Protein AF-A0A4S2N0S5-F1 (afdb_monomer_lite)

pLDDT: mean 70.7, std 27.58, range [21.69, 98.38]

Radius of gyration: 45.33 Å; chains: 1; bounding box: 156×147×122 Å

Secondary structure (DSSP, 8-state):
---------------------------------------------------------------------------------PPPP--------------------------------------------------------------------HHHHHHHHHHHHHHTSPPP-EEEEEES-HHHHTSHHHHHHHHHHHTTSSEEEEE--HHHHHTS-TTTSPP-SEEEE---TT--HHHHHHHHHHH--EESB-HHHHGGGGBHHHHHHHHHHTT-----EEEE--SSS----HHHHHHHHHHH----PPTT-S---S-EEE-TTS-EEEETTEEEESSEEEEESBSS----EEE-STT--EEEEEEEETTEEEEEETT--S---SS-EEEEEPPP-TTSEEEEEEEESTT-EEEEEEE-TTSSSB--B-TTSPBP-EE-PPPHHHHHHHHHHHHHHTBSEEEEEEEEETTEEEEEEEEES---SS-HHHHHHHHHHHHHHHHHHHHHHHHHHHHHHHTTSS------------------------------S----------S--------------------------------------PPP-------EEEEEEEEEE---B---EE--EEE-SHHHHGGGTT-SS-EEEETTHHHHHHHHHHHHHHTT-S-HHHHHHHHHHHHHHTTSTT-EEEEEEEEPPHHHHHHHHHHHHHHHS-S------------SSSSS--S-----PPEEEEEEEEEE---B-HHHHHHHHHHHHHHHHHHHHH-GGGGTEEEEEE-S-HHHHHHHHHHHHHHHTSPPPTTSEEE-GGGSTT-GGGHHHHHHHHHHHHHHTSTTPPPPTTS---TTS--HHHHHHHHHHHHHHHHHHHHHHHHHHHHTT------GGGTT----HHHHH-S--STT--HHHHHHHHHHHHHHHHS-SS--THHHHHHHHHHHHHHHHSHHHHHHHTS--GGGS-TTT---S--------------------------------------SGGGTTT-SS---------GGGHHHHHHHHHHHHHHHHHGGGTT-SSHHHHHHHHHHHHHHHHHHHHHHHHHHHT-SS-EEEEEEE-HHHHHHHHHHHHTTT--BSS-GGGS----TT-EEEEEEEEE-----TTS-TTS----EEEEEEEEE--S--S-TTTS---TT-PPPPPPPEEEEEEEEHHHHHHHHHHGGGS----S----EEHHHHHHHHHHHHHHTSS-------

Sequence (1266 aa):
MTSPSPAPSTSAEDLSHSVKPSPTDPNRRDSSSTVGSSQCPLQSSNGQAPETTVTNDSGASGRSGRKRSSSQVGPATLATSPVNVVSNPTTARTFTHEGMGLQVQTSTQNGAGRVTDENEAAGTGQSKTAAPSASSTTPDMTAKRSSVSSSTTIAASLSEAQEKERERKAKVIGRIGVCALDAKARSKPCRTILNRLIENGEFETVIFGDKVILDESVENWPTCDFLISFFSTGFPLDKAISYVRLRKPYCVNDLPMQKVLWDRRLVLRVLDSIHVPTPRRLIVSRDGGPYMPAELAAHMENRIGIKVPRQGEWPMPQKVELSEDGETLYVDGKTLKKPFVEKPTNGEDHNIHIYFANGKGGRRLFRKVGNKSSEFDPNMNQPRMKGSYVYEQFMDVDNAEDVKAYTVGPTYCHAETRKSPVVDGVVRRNQHGKEIRFVTKLSKDESGMASRICEAFGQAVCGFDLLRAHGKSYVIDVNGWSFVKDNDQYYDSCAEILRTTFIQFIQERQARASLREQGSITSSAPKEKETSPTRKTSTKRNTSGHRTTLHNLLSRSPSTTRLSSHFTASGTNSAPPIVSNSTTAPAPTAVTAALDVEEPEAKVPAAPQHTWKLKGMVTVFRHADRTPKQKFKFTFHSQPFIDLLKGHREEVLLIEEGLQDVVEATRKAIDLQSEDMDKLRQLKNALERKMHYPGTKVQIKPMFRKREDEIKEAKKKKKKTEGVDGNTDGNMDDSVELETHTRVMGSEIREIDKLQLIVKWGGEPTHSARYQAQDLGESYRKDMLLMNRDVLEDVLVYTSSERRVSTSAQIWTASFLDRKIPDDFIKIRKDLLDDSNAAKDEMDKVKKKLKFLLRPGNKAPPQFAWPKDMPEPSVVMSNVIELMKFHREVLRKNYERFSAVAVVPQDDPEYAGKDHTYLGKIQSRWCCGEDPALFRERWEKLFVEFCDSEKVDPSKISELYDTMKYDALHNRVFLENIFTPPVNMLPKETAGDPDNDDAIVDGDDTEERVERPKRERLSLRRSVIGDRQSFGEDASRSYHLSTGKTRAKADARLVKLRELYRLAKVLFDFVSPQEYGITNEEKLEIGLLTSLPLIKQIVKDLETVQAAESGKSFIYFTKESHIYTLLNCIIEGGIPVKIDRSAIPELDYLTQISFELYESESKTEPGEKEGDPNTSAYSIRIAISPGCHSTDPLDMQLDSKHCIGCNQKKSLTKHLEWTYVVETLREKFHRVKLPHRFIPINLGEAKYRTHVADTVLATTTGPSQA

Structure (mmCIF, N/CA/C/O backbone):
data_AF-A0A4S2N0S5-F1
#
_entry.id   AF-A0A4S2N0S5-F1
#
loop_
_atom_site.group_PDB
_atom_site.id
_atom_site.type_symbol
_atom_site.label_atom_id
_atom_site.label_alt_id
_atom_site.label_comp_id
_atom_site.label_asym_id
_atom_site.label_entity_id
_atom_site.label_seq_id
_atom_site.pdbx_PDB_ins_code
_atom_site.Cartn_x
_atom_site.Cartn_y
_atom_site.Cartn_z
_atom_site.occupancy
_atom_site.B_iso_or_equiv
_atom_site.auth_seq_id
_atom_site.auth_comp_id
_atom_site.auth_asym_id
_atom_site.auth_atom_id
_atom_site.pdbx_PDB_model_num
ATOM 1 N N . MET A 1 1 ? 0.815 55.912 58.853 1.00 38.97 1 MET A N 1
ATOM 2 C CA . MET A 1 1 ? 2.188 55.521 59.256 1.00 38.97 1 MET A CA 1
ATOM 3 C C . MET A 1 1 ? 2.090 54.272 60.122 1.00 38.97 1 MET A C 1
ATOM 5 O O . MET A 1 1 ? 1.003 54.042 60.635 1.00 38.97 1 MET A O 1
ATOM 9 N N . THR A 1 2 ? 3.200 53.537 60.287 1.00 33.12 2 THR A N 1
ATOM 10 C CA . THR A 1 2 ? 3.373 52.366 61.186 1.00 33.12 2 THR A CA 1
ATOM 11 C C . THR A 1 2 ? 2.466 51.139 60.950 1.00 33.12 2 THR A C 1
ATOM 13 O O . THR A 1 2 ? 1.427 51.219 60.305 1.00 33.12 2 THR A O 1
ATOM 16 N N . SER A 1 3 ? 2.931 49.982 61.435 1.00 37.94 3 SER A N 1
ATOM 17 C CA . SER A 1 3 ? 2.263 48.660 61.502 1.00 37.94 3 SER A CA 1
ATOM 18 C C . SER A 1 3 ? 1.025 48.679 62.442 1.00 37.94 3 SER A C 1
ATOM 20 O O . SER A 1 3 ? 0.903 49.675 63.160 1.00 37.94 3 SER A O 1
ATOM 22 N N . PRO A 1 4 ? 0.158 47.629 62.556 1.00 58.19 4 PRO A N 1
ATOM 23 C CA . PRO A 1 4 ? 0.329 46.211 62.170 1.00 58.19 4 PRO A CA 1
ATOM 24 C C . PRO A 1 4 ? -0.944 45.523 61.566 1.00 58.19 4 PRO A C 1
ATOM 26 O O . PRO A 1 4 ? -1.804 46.179 60.992 1.00 58.19 4 PRO A O 1
ATOM 29 N N . SER A 1 5 ? -1.036 44.187 61.673 1.00 35.50 5 SER A N 1
ATOM 30 C CA . SER A 1 5 ? -2.188 43.284 61.393 1.00 35.50 5 SER A CA 1
ATOM 31 C C . SER A 1 5 ? -3.277 43.316 62.510 1.00 35.50 5 SER A C 1
ATOM 33 O O . SER A 1 5 ? -3.036 44.007 63.501 1.00 35.50 5 SER A O 1
ATOM 35 N N . PRO A 1 6 ? -4.367 42.487 62.517 1.00 60.34 6 PRO A N 1
ATOM 36 C CA . PRO A 1 6 ? -5.085 41.733 61.453 1.00 60.34 6 PRO A CA 1
ATOM 37 C C . PRO A 1 6 ? -6.662 41.757 61.534 1.00 60.34 6 PRO A C 1
ATOM 39 O O . PRO A 1 6 ? -7.218 42.099 62.569 1.00 60.34 6 PRO A O 1
ATOM 42 N N . ALA A 1 7 ? -7.354 41.200 60.511 1.00 29.88 7 ALA A N 1
ATOM 43 C CA . ALA A 1 7 ? -8.731 40.603 60.543 1.00 29.88 7 ALA A CA 1
ATOM 44 C C . ALA A 1 7 ? -9.964 41.533 60.839 1.00 29.88 7 ALA A C 1
ATOM 46 O O . ALA A 1 7 ? -9.743 42.699 61.152 1.00 29.88 7 ALA A O 1
ATOM 47 N N . PRO A 1 8 ? -11.260 41.089 60.796 1.00 51.78 8 PRO A N 1
ATOM 48 C CA . PRO A 1 8 ? -11.923 39.959 60.092 1.00 51.78 8 PRO A CA 1
ATOM 49 C C . PRO A 1 8 ? -13.283 40.279 59.353 1.00 51.78 8 PRO A C 1
ATOM 51 O O . PRO A 1 8 ? -14.002 41.197 59.718 1.00 51.78 8 PRO A O 1
ATOM 54 N N . SER A 1 9 ? -13.687 39.403 58.409 1.00 28.08 9 SER A N 1
ATOM 55 C CA . SER A 1 9 ? -15.056 38.842 58.139 1.00 28.08 9 SER A CA 1
ATOM 56 C C . SER A 1 9 ? -16.370 39.657 57.883 1.00 28.08 9 SER A C 1
ATOM 58 O O . SER A 1 9 ? -16.684 40.606 58.587 1.00 28.08 9 SER A O 1
ATOM 60 N N . THR A 1 10 ? -17.250 39.042 57.054 1.00 29.83 10 THR A N 1
ATOM 61 C CA . THR A 1 10 ? -18.754 39.082 56.961 1.00 29.83 10 THR A CA 1
ATOM 62 C C . THR A 1 10 ? -19.514 40.033 55.991 1.00 29.83 10 THR A C 1
ATOM 64 O O . THR A 1 10 ? -19.335 41.239 56.044 1.00 29.83 10 THR A O 1
ATOM 67 N N . SER A 1 11 ? -20.433 39.424 55.195 1.00 29.70 11 SER A N 1
ATOM 68 C CA . SER A 1 11 ? -21.784 39.862 54.696 1.00 29.70 11 SER A CA 1
ATOM 69 C C . SER A 1 11 ? -22.024 41.225 53.995 1.00 29.70 11 SER A C 1
ATOM 71 O O . SER A 1 11 ? -21.390 42.207 54.345 1.00 29.70 11 SER A O 1
ATOM 73 N N . ALA A 1 12 ? -23.020 41.419 53.105 1.00 31.06 12 ALA A N 1
ATOM 74 C CA . ALA A 1 12 ? -23.880 40.551 52.256 1.00 31.06 12 ALA A CA 1
ATOM 75 C C . ALA A 1 12 ? -24.765 41.439 51.318 1.00 31.06 12 ALA A C 1
ATOM 77 O O . ALA A 1 12 ? -24.949 42.605 51.648 1.00 31.06 12 ALA A O 1
ATOM 78 N N . GLU A 1 13 ? -25.352 40.863 50.246 1.00 33.47 13 GLU A N 1
ATOM 79 C CA . GLU A 1 13 ? -26.547 41.347 49.479 1.00 33.47 13 GLU A CA 1
ATOM 80 C C . GLU A 1 13 ? -26.518 42.777 48.844 1.00 33.47 13 GLU A C 1
ATOM 82 O O . GLU A 1 13 ? -25.587 43.546 49.055 1.00 33.47 13 GLU A O 1
ATOM 87 N N . ASP A 1 14 ? -27.505 43.237 48.050 1.00 34.66 14 ASP A N 1
ATOM 88 C CA . ASP A 1 14 ? -28.054 42.707 46.773 1.00 34.66 14 ASP A CA 1
ATOM 89 C C . ASP A 1 14 ? -28.758 43.862 45.974 1.00 34.66 14 ASP A C 1
ATOM 91 O O . ASP A 1 14 ? -28.971 44.947 46.510 1.00 34.66 14 ASP A O 1
ATOM 95 N N . LEU A 1 15 ? -29.154 43.613 44.713 1.00 34.56 15 LEU A N 1
ATOM 96 C CA . LEU A 1 15 ? -30.196 44.284 43.892 1.00 34.56 15 LEU A CA 1
ATOM 97 C C . LEU A 1 15 ? -30.121 45.779 43.453 1.00 34.56 15 LEU A C 1
ATOM 99 O O . LEU A 1 15 ? -30.292 46.711 44.233 1.00 34.56 15 LEU A O 1
ATOM 103 N N . SER A 1 16 ? -30.259 45.957 42.121 1.00 33.25 16 SER A N 1
ATOM 104 C CA . SER A 1 16 ? -30.932 47.082 41.402 1.00 33.25 16 SER A CA 1
ATOM 105 C C . SER A 1 16 ? -30.218 48.465 41.354 1.00 33.25 16 SER A C 1
ATOM 107 O O . SER A 1 16 ? -29.345 48.745 42.159 1.00 33.25 16 SER A O 1
ATOM 109 N N . HIS A 1 17 ? -30.462 49.396 40.410 1.00 32.50 17 HIS A N 1
ATOM 110 C CA . HIS A 1 17 ? -31.611 49.617 39.505 1.00 32.50 17 HIS A CA 1
ATOM 111 C C . HIS A 1 17 ? -31.203 50.145 38.086 1.00 32.50 17 HIS A C 1
ATOM 113 O O . HIS A 1 17 ? -30.182 49.725 37.551 1.00 32.50 17 HIS A O 1
ATOM 119 N N . SER A 1 18 ? -32.024 50.967 37.400 1.00 34.19 18 SER A N 1
ATOM 120 C CA . SER A 1 18 ? -32.085 51.041 35.914 1.00 34.19 18 SER A CA 1
ATOM 121 C C . SER A 1 18 ? -32.563 52.385 35.298 1.00 34.19 18 SER A C 1
ATOM 123 O O . SER A 1 18 ? -33.258 53.119 35.989 1.00 34.19 18 SER A O 1
ATOM 125 N N . VAL A 1 19 ? -32.360 52.577 33.966 1.00 33.16 19 VAL A N 1
ATOM 126 C CA . VAL A 1 19 ? -33.094 53.438 32.963 1.00 33.16 19 VAL A CA 1
ATOM 127 C C . VAL A 1 19 ? -32.240 54.472 32.155 1.00 33.16 19 VAL A C 1
ATOM 129 O O . VAL A 1 19 ? -31.123 54.811 32.521 1.00 33.16 19 VAL A O 1
ATOM 132 N N . LYS A 1 20 ? -32.759 54.841 30.961 1.00 36.69 20 LYS A N 1
ATOM 133 C CA . LYS A 1 20 ? -32.258 55.670 29.817 1.00 36.69 20 LYS A CA 1
ATOM 134 C C . LYS A 1 20 ? -32.478 57.213 30.058 1.00 36.69 20 LYS A C 1
ATOM 136 O O . LYS A 1 20 ? -32.800 57.504 31.207 1.00 36.69 20 LYS A O 1
ATOM 141 N N . PRO A 1 21 ? -32.453 58.200 29.090 1.00 51.53 21 PRO A N 1
ATOM 142 C CA . PRO A 1 21 ? -32.252 58.161 27.608 1.00 51.53 21 PRO A CA 1
ATOM 143 C C . PRO A 1 21 ? -31.586 59.368 26.837 1.00 51.53 21 PRO A C 1
ATOM 145 O O . PRO A 1 21 ? -31.818 60.524 27.162 1.00 51.53 21 PRO A O 1
ATOM 148 N N . SER A 1 22 ? -31.041 59.097 25.624 1.00 29.66 22 SER A N 1
ATOM 149 C CA . SER A 1 22 ? -31.138 59.934 24.370 1.00 29.66 22 SER A CA 1
ATOM 150 C C . SER A 1 22 ? -30.504 61.364 24.309 1.00 29.66 22 SER A C 1
ATOM 152 O O . SER A 1 22 ? -30.053 61.839 25.343 1.00 29.66 22 SER A O 1
ATOM 154 N N . PRO A 1 23 ? -30.541 62.133 23.179 1.00 54.41 23 PRO A N 1
ATOM 155 C CA . PRO A 1 23 ? -30.334 61.841 21.733 1.00 54.41 23 PRO A CA 1
ATOM 156 C C . PRO A 1 23 ? -29.380 62.863 20.998 1.00 54.41 23 PRO A C 1
ATOM 158 O O . PRO A 1 23 ? -28.691 63.653 21.631 1.00 54.41 23 PRO A O 1
ATOM 161 N N . THR A 1 24 ? -29.452 62.904 19.649 1.00 31.72 24 THR A N 1
ATOM 162 C CA . THR A 1 24 ? -29.186 64.022 18.683 1.00 31.72 24 THR A CA 1
ATOM 163 C C . THR A 1 24 ? -27.812 64.266 18.003 1.00 31.72 24 THR A C 1
ATOM 165 O O . THR A 1 24 ? -26.751 64.228 18.610 1.00 31.72 24 THR A O 1
ATOM 168 N N . ASP A 1 25 ? -27.932 64.552 16.694 1.00 34.38 25 ASP A N 1
ATOM 169 C CA . ASP A 1 25 ? -27.017 65.117 15.660 1.00 34.38 25 ASP A CA 1
ATOM 170 C C . ASP A 1 25 ? -27.338 66.656 15.535 1.00 34.38 25 ASP A C 1
ATOM 172 O O . ASP A 1 25 ? -28.213 67.079 16.302 1.00 34.38 25 ASP A O 1
ATOM 176 N N . PRO A 1 26 ? -26.831 67.536 14.615 1.00 50.31 26 PRO A N 1
ATOM 177 C CA . PRO A 1 26 ? -25.824 67.411 13.535 1.00 50.31 26 PRO A CA 1
ATOM 178 C C . PRO A 1 26 ? -24.869 68.641 13.322 1.00 50.31 26 PRO A C 1
ATOM 180 O O . PRO A 1 26 ? -25.062 69.681 13.939 1.00 50.31 26 PRO A O 1
ATOM 183 N N . ASN A 1 27 ? -23.988 68.594 12.293 1.00 29.56 27 ASN A N 1
ATOM 184 C CA . ASN A 1 27 ? -23.422 69.743 11.508 1.00 29.56 27 ASN A CA 1
ATOM 185 C C . ASN A 1 27 ? -22.597 70.849 12.261 1.00 29.56 27 ASN A C 1
ATOM 187 O O . ASN A 1 27 ? -22.776 71.082 13.442 1.00 29.56 27 ASN A O 1
ATOM 191 N N . ARG A 1 28 ? -21.676 71.647 11.677 1.00 29.84 28 ARG A N 1
ATOM 192 C CA . ARG A 1 28 ? -21.289 71.982 10.281 1.00 29.84 28 ARG A CA 1
ATOM 193 C C . ARG A 1 28 ? -19.909 72.710 10.273 1.00 29.84 28 ARG A C 1
ATOM 195 O O . ARG A 1 28 ? -19.742 73.570 11.127 1.00 29.84 28 ARG A O 1
ATOM 202 N N . ARG A 1 29 ? -19.089 72.543 9.212 1.00 31.59 29 ARG A N 1
ATOM 203 C CA . ARG A 1 29 ? -18.039 73.486 8.690 1.00 31.59 29 ARG A CA 1
ATOM 204 C C . ARG A 1 29 ? -16.846 73.856 9.596 1.00 31.59 29 ARG A C 1
ATOM 206 O O . ARG A 1 29 ? -16.992 73.954 10.802 1.00 31.59 29 ARG A O 1
ATOM 213 N N . ASP A 1 30 ? -15.645 74.167 9.101 1.00 31.28 30 ASP A N 1
ATOM 214 C CA . ASP A 1 30 ? -14.910 73.968 7.819 1.00 31.28 30 ASP A CA 1
ATOM 215 C C . ASP A 1 30 ? -13.401 73.849 8.238 1.00 31.28 30 ASP A C 1
ATOM 217 O O . ASP A 1 30 ? -13.131 73.785 9.434 1.00 31.28 30 ASP A O 1
ATOM 221 N N . SER A 1 31 ? -12.317 73.778 7.449 1.00 29.64 31 SER A N 1
ATOM 222 C CA . SER A 1 31 ? -11.942 74.112 6.056 1.00 29.64 31 SER A CA 1
ATOM 223 C C . SER A 1 31 ? -10.623 73.338 5.720 1.00 29.64 31 SER A C 1
ATOM 225 O O . SER A 1 31 ? -10.245 72.488 6.519 1.00 29.64 31 SER A O 1
ATOM 227 N N . SER A 1 32 ? -9.811 73.512 4.660 1.00 29.64 32 SER A N 1
ATOM 228 C CA . SER A 1 32 ? -9.758 74.327 3.421 1.00 29.64 32 SER A CA 1
ATOM 229 C C . SER A 1 32 ? -8.722 73.691 2.449 1.00 29.64 32 SER A C 1
ATOM 231 O O . SER A 1 32 ? -7.973 72.808 2.862 1.00 29.64 32 SER A O 1
ATOM 233 N N . SER A 1 33 ? -8.587 74.228 1.218 1.00 30.95 33 SER A N 1
ATOM 234 C CA . SER A 1 33 ? -7.442 74.020 0.286 1.00 30.95 33 SER A CA 1
ATOM 235 C C . SER A 1 33 ? -7.354 72.610 -0.380 1.00 30.95 33 SER A C 1
ATOM 237 O O . SER A 1 33 ? -7.644 71.615 0.267 1.00 30.95 33 SER A O 1
ATOM 239 N N . THR A 1 34 ? -7.005 72.391 -1.665 1.00 32.25 34 THR A N 1
ATOM 240 C CA . THR A 1 34 ? -6.730 73.277 -2.826 1.00 32.25 34 THR A CA 1
ATOM 241 C C . THR A 1 34 ? -7.132 72.591 -4.164 1.00 32.25 34 THR A C 1
ATOM 243 O O . THR A 1 34 ? -7.006 71.379 -4.287 1.00 32.25 34 THR A O 1
ATOM 246 N N . VAL A 1 35 ? -7.607 73.392 -5.136 1.00 31.23 35 VAL A N 1
ATOM 247 C CA . VAL A 1 35 ? -7.776 73.240 -6.621 1.00 31.23 35 VAL A CA 1
ATOM 248 C C . VAL A 1 35 ? -7.132 72.014 -7.335 1.00 31.23 35 VAL A C 1
ATOM 250 O O . VAL A 1 35 ? -6.003 71.669 -7.016 1.00 31.23 35 VAL A O 1
ATOM 253 N N . GLY A 1 36 ? -7.694 71.391 -8.398 1.00 27.55 36 GLY A N 1
ATOM 254 C CA . GLY A 1 36 ? -8.991 71.552 -9.110 1.00 27.55 36 GLY A CA 1
ATOM 255 C C . GLY A 1 36 ? -8.935 71.323 -10.656 1.00 27.55 36 GLY A C 1
ATOM 256 O O . GLY A 1 36 ? -7.853 71.386 -11.227 1.00 27.55 36 GLY A O 1
ATOM 257 N N . SER A 1 37 ? -10.101 71.178 -11.335 1.00 28.94 37 SER A N 1
ATOM 258 C CA . SER A 1 37 ? -10.368 71.322 -12.816 1.00 28.94 37 SER A CA 1
ATOM 259 C C . SER A 1 37 ? -9.676 70.365 -13.841 1.00 28.94 37 SER A C 1
ATOM 261 O O . SER A 1 37 ? -8.598 69.867 -13.562 1.00 28.94 37 SER A O 1
ATOM 263 N N . SER A 1 38 ? -10.171 70.061 -15.068 1.00 28.30 38 SER A N 1
ATOM 264 C CA . SER A 1 38 ? -11.470 70.280 -15.775 1.00 28.30 38 SER A CA 1
ATOM 265 C C . SER A 1 38 ? -11.631 69.384 -17.053 1.00 28.30 38 SER A C 1
ATOM 267 O O . SER A 1 38 ? -10.870 68.444 -17.251 1.00 28.30 38 SER A O 1
ATOM 269 N N . GLN A 1 39 ? -12.658 69.638 -17.888 1.00 29.61 39 GLN A N 1
ATOM 270 C CA . GLN A 1 39 ? -13.230 68.797 -18.971 1.00 29.61 39 GLN A CA 1
ATOM 271 C C . GLN A 1 39 ? -12.704 68.981 -20.433 1.00 29.61 39 GLN A C 1
ATOM 273 O O . GLN A 1 39 ? -12.397 70.093 -20.846 1.00 29.61 39 GLN A O 1
ATOM 278 N N . CYS A 1 40 ? -12.859 67.918 -21.251 1.00 25.56 40 CYS A N 1
ATOM 279 C CA . CYS A 1 40 ? -13.234 67.897 -22.697 1.00 25.56 40 CYS A CA 1
ATOM 280 C C . CYS A 1 40 ? -12.229 68.448 -23.785 1.00 25.56 40 CYS A C 1
ATOM 282 O O . CYS A 1 40 ? -11.032 68.331 -23.546 1.00 25.56 40 CYS A O 1
ATOM 284 N N . PRO A 1 41 ? -12.614 68.742 -25.065 1.00 53.69 41 PRO A N 1
ATOM 285 C CA . PRO A 1 41 ? -12.538 67.726 -26.146 1.00 53.69 41 PRO A CA 1
ATOM 286 C C . PRO A 1 41 ? -11.988 68.161 -27.550 1.00 53.69 41 PRO A C 1
ATOM 288 O O . PRO A 1 41 ? -11.987 69.334 -27.888 1.00 53.69 41 PRO A O 1
ATOM 291 N N . LEU A 1 42 ? -11.716 67.160 -28.414 1.00 27.41 42 LEU A N 1
ATOM 292 C CA . LEU A 1 42 ? -11.793 67.133 -29.908 1.00 27.41 42 LEU A CA 1
ATOM 293 C C . LEU A 1 42 ? -10.952 68.076 -30.836 1.00 27.41 42 LEU A C 1
ATOM 295 O O . LEU A 1 42 ? -11.001 69.291 -30.746 1.00 27.41 42 LEU A O 1
ATOM 299 N N . GLN A 1 43 ? -10.406 67.440 -31.897 1.00 29.42 43 GLN A N 1
ATOM 300 C CA . GLN A 1 43 ? -10.084 67.921 -33.275 1.00 29.42 43 GLN A CA 1
ATOM 301 C C . GLN A 1 43 ? -8.746 68.630 -33.672 1.00 29.42 43 GLN A C 1
ATOM 303 O O . GLN A 1 43 ? -8.294 69.599 -33.081 1.00 29.42 43 GLN A O 1
ATOM 308 N N . SER A 1 44 ? -8.235 68.154 -34.832 1.00 26.27 44 SER A N 1
ATOM 309 C CA . SER A 1 44 ? -7.535 68.827 -35.967 1.00 26.27 44 SER A CA 1
ATOM 310 C C . SER A 1 44 ? -6.045 69.287 -35.970 1.00 26.27 44 SER A C 1
ATOM 312 O O . SER A 1 44 ? -5.681 70.295 -35.384 1.00 26.27 44 SER A O 1
ATOM 314 N N . SER A 1 45 ? -5.290 68.637 -36.886 1.00 26.33 45 SER A N 1
ATOM 315 C CA . SER A 1 45 ? -4.381 69.170 -37.951 1.00 26.33 45 SER A CA 1
ATOM 316 C C . SER A 1 45 ? -2.965 69.751 -37.697 1.00 26.33 45 SER A C 1
ATOM 318 O O . SER A 1 45 ? -2.825 70.745 -37.004 1.00 26.33 45 SER A O 1
ATOM 320 N N . ASN A 1 46 ? -2.001 69.210 -38.480 1.00 27.14 46 ASN A N 1
ATOM 321 C CA . ASN A 1 46 ? -0.754 69.769 -39.083 1.00 27.14 46 ASN A CA 1
ATOM 322 C C . ASN A 1 46 ? 0.299 70.466 -38.175 1.00 27.14 46 ASN A C 1
ATOM 324 O O . ASN A 1 46 ? -0.044 71.348 -37.405 1.00 27.14 46 ASN A O 1
ATOM 328 N N . GLY A 1 47 ? 1.620 70.213 -38.263 1.00 26.47 47 GLY A N 1
ATOM 329 C CA . GLY A 1 47 ? 2.466 69.379 -39.156 1.00 26.47 47 GLY A CA 1
ATOM 330 C C . GLY A 1 47 ? 3.876 69.156 -38.530 1.00 26.47 47 GLY A C 1
ATOM 331 O O . GLY A 1 47 ? 3.986 69.227 -37.313 1.00 26.47 47 GLY A O 1
ATOM 332 N N . GLN A 1 48 ? 4.999 68.903 -39.230 1.00 25.91 48 GLN A N 1
ATOM 333 C CA . GLN A 1 48 ? 5.241 68.752 -40.678 1.00 25.91 48 GLN A CA 1
ATOM 334 C C . GLN A 1 48 ? 6.411 67.768 -41.008 1.00 25.91 48 GLN A C 1
ATOM 336 O O . GLN A 1 48 ? 6.135 66.583 -41.162 1.00 25.91 48 GLN A O 1
ATOM 341 N N . ALA A 1 49 ? 7.669 68.225 -41.178 1.00 27.73 49 ALA A N 1
ATOM 342 C CA . ALA A 1 49 ? 8.870 67.446 -41.601 1.00 27.73 49 ALA A CA 1
ATOM 343 C C . ALA A 1 49 ? 10.177 68.244 -41.262 1.00 27.73 49 ALA A C 1
ATOM 345 O O . ALA A 1 49 ? 9.997 69.363 -40.768 1.00 27.73 49 ALA A O 1
ATOM 346 N N . PRO A 1 50 ? 11.450 67.791 -41.476 1.00 48.19 50 PRO A N 1
ATOM 347 C CA . PRO A 1 50 ? 12.010 66.803 -42.438 1.00 48.19 50 PRO A CA 1
ATOM 348 C C . PRO A 1 50 ? 12.500 65.485 -41.750 1.00 48.19 50 PRO A C 1
ATOM 350 O O . PRO A 1 50 ? 12.154 65.280 -40.592 1.00 48.19 50 PRO A O 1
ATOM 353 N N . GLU A 1 51 ? 13.222 64.508 -42.339 1.00 27.66 51 GLU A N 1
ATOM 354 C CA . GLU A 1 51 ? 13.956 64.377 -43.623 1.00 27.66 51 GLU A CA 1
ATOM 355 C C . GLU A 1 51 ? 14.058 62.884 -44.094 1.00 27.66 51 GLU A C 1
ATOM 357 O O . GLU A 1 51 ? 13.727 61.978 -43.336 1.00 27.66 51 GLU A O 1
ATOM 362 N N . THR A 1 52 ? 14.481 62.661 -45.353 1.00 27.91 52 THR A N 1
ATOM 363 C CA . THR A 1 52 ? 15.074 61.464 -46.054 1.00 27.91 52 THR A CA 1
ATOM 364 C C . THR A 1 52 ? 15.432 60.163 -45.273 1.00 27.91 52 THR A C 1
ATOM 366 O O . THR A 1 52 ? 15.813 60.251 -44.116 1.00 27.91 52 THR A O 1
ATOM 369 N N . THR A 1 53 ? 15.516 58.915 -45.796 1.00 27.12 53 THR A N 1
ATOM 370 C CA . THR A 1 53 ? 15.514 58.238 -47.143 1.00 27.12 53 THR A CA 1
ATOM 371 C C . THR A 1 53 ? 15.570 56.689 -46.924 1.00 27.12 53 THR A C 1
ATOM 373 O O . THR A 1 53 ? 16.002 56.295 -45.847 1.00 27.12 53 THR A O 1
ATOM 376 N N . VAL A 1 54 ? 15.334 55.729 -47.850 1.00 26.80 54 VAL A N 1
ATOM 377 C CA . VAL A 1 54 ? 14.491 55.582 -49.074 1.00 26.80 54 VAL A CA 1
ATOM 378 C C . VAL A 1 54 ? 14.597 54.117 -49.623 1.00 26.80 54 VAL A C 1
ATOM 380 O O . VAL A 1 54 ? 15.661 53.521 -49.490 1.00 26.80 54 VAL A O 1
ATOM 383 N N . THR A 1 55 ? 13.568 53.572 -50.310 1.00 26.64 55 THR A N 1
ATOM 384 C CA . THR A 1 55 ? 13.540 52.315 -51.152 1.00 26.64 55 THR A CA 1
ATOM 385 C C . THR A 1 55 ? 13.815 50.934 -50.493 1.00 26.64 55 THR A C 1
ATOM 387 O O . THR A 1 55 ? 14.454 50.878 -49.452 1.00 26.64 55 THR A O 1
ATOM 390 N N . ASN A 1 56 ? 13.385 49.758 -51.003 1.00 26.17 56 ASN A N 1
ATOM 391 C CA . ASN A 1 56 ? 12.518 49.325 -52.139 1.00 26.17 56 ASN A CA 1
ATOM 392 C C . ASN A 1 56 ? 11.825 47.975 -51.744 1.00 26.17 56 ASN A C 1
ATOM 394 O O . ASN A 1 56 ? 12.379 47.263 -50.912 1.00 26.17 56 ASN A O 1
ATOM 398 N N . ASP A 1 57 ? 10.567 47.644 -52.097 1.00 26.17 57 ASP A N 1
ATOM 399 C CA . ASP A 1 57 ? 10.004 47.201 -53.410 1.00 26.17 57 ASP A CA 1
ATOM 400 C C . ASP A 1 57 ? 10.347 45.713 -53.754 1.00 26.17 57 ASP A C 1
ATOM 402 O O . ASP A 1 57 ? 11.417 45.257 -53.366 1.00 26.17 57 ASP A O 1
ATOM 406 N N . SER A 1 58 ? 9.530 44.850 -54.396 1.00 26.72 58 SER A N 1
ATOM 407 C CA . SER A 1 58 ? 8.249 44.990 -55.140 1.00 26.72 58 SER A CA 1
ATOM 408 C C . SER A 1 58 ? 7.387 43.695 -55.126 1.00 26.72 58 SER A C 1
ATOM 410 O O . SER A 1 58 ? 7.911 42.613 -54.887 1.00 26.72 58 SER A O 1
ATOM 412 N N . GLY A 1 59 ? 6.103 43.787 -55.534 1.00 24.72 59 GLY A N 1
ATOM 413 C CA . GLY A 1 59 ? 5.331 42.711 -56.220 1.00 24.72 59 GLY A CA 1
ATOM 414 C C . GLY A 1 59 ? 4.786 41.523 -55.380 1.00 24.72 59 GLY A C 1
ATOM 415 O O . GLY A 1 59 ? 5.556 40.845 -54.721 1.00 24.72 59 GLY A O 1
ATOM 416 N N . ALA A 1 60 ? 3.505 41.112 -55.304 1.00 26.08 60 ALA A N 1
ATOM 417 C CA . ALA A 1 60 ? 2.194 41.404 -55.927 1.00 26.08 60 ALA A CA 1
ATOM 418 C C . ALA A 1 60 ? 1.593 40.290 -56.834 1.00 26.08 60 ALA A C 1
ATOM 420 O O . ALA A 1 60 ? 2.238 39.779 -57.742 1.00 26.08 60 ALA A O 1
ATOM 421 N N . SER A 1 61 ? 0.281 40.042 -56.649 1.00 26.39 61 SER A N 1
ATOM 422 C CA . SER A 1 61 ? -0.642 39.162 -57.418 1.00 26.39 61 SER A CA 1
ATOM 423 C C . SER A 1 61 ? -0.486 37.624 -57.286 1.00 26.39 61 SER A C 1
ATOM 425 O O . SER A 1 61 ? 0.617 37.121 -57.149 1.00 26.39 61 SER A O 1
ATOM 427 N N . GLY A 1 62 ? -1.559 36.811 -57.323 1.00 25.62 62 GLY A N 1
ATOM 428 C CA . GLY A 1 62 ? -2.994 37.137 -57.183 1.00 25.62 62 GLY A CA 1
ATOM 429 C C . GLY A 1 62 ? -3.984 36.057 -57.686 1.00 25.62 62 GLY A C 1
ATOM 430 O O . GLY A 1 62 ? -3.631 35.258 -58.543 1.00 25.62 62 GLY A O 1
ATOM 431 N N . ARG A 1 63 ? -5.261 36.145 -57.239 1.00 27.81 63 ARG A N 1
ATOM 432 C CA . ARG A 1 63 ? -6.474 35.387 -57.696 1.00 27.81 63 ARG A CA 1
ATOM 433 C C . ARG A 1 63 ? -6.514 33.871 -57.369 1.00 27.81 63 ARG A C 1
ATOM 435 O O . ARG A 1 63 ? -5.482 33.235 -57.283 1.00 27.81 63 ARG A O 1
ATOM 442 N N . SER A 1 64 ? -7.672 33.201 -57.215 1.00 27.39 64 SER A N 1
ATOM 443 C CA . SER A 1 64 ? -9.089 33.604 -56.999 1.00 27.39 64 SER A CA 1
ATOM 444 C C . SER A 1 64 ? -9.927 32.367 -56.583 1.00 27.39 64 SER A C 1
ATOM 446 O O . SER A 1 64 ? -9.710 31.300 -57.148 1.00 27.39 64 SER A O 1
ATOM 448 N N . GLY A 1 65 ? -10.912 32.475 -55.668 1.00 25.28 65 GLY A N 1
ATOM 449 C CA . GLY A 1 65 ? -11.685 31.288 -55.229 1.00 25.28 65 GLY A CA 1
ATOM 450 C C . GLY A 1 65 ? -12.863 31.488 -54.251 1.00 25.28 65 GLY A C 1
ATOM 451 O O . GLY A 1 65 ? -12.795 31.037 -53.118 1.00 25.28 65 GLY A O 1
ATOM 452 N N . ARG A 1 66 ? -13.959 32.133 -54.695 1.00 27.70 66 ARG A N 1
ATOM 453 C CA . ARG A 1 66 ? -15.341 32.112 -54.112 1.00 27.70 66 ARG A CA 1
ATOM 454 C C . ARG A 1 66 ? -15.621 30.938 -53.125 1.00 27.70 66 ARG A C 1
ATOM 456 O O . ARG A 1 66 ? -15.466 29.796 -53.534 1.00 27.70 66 ARG A O 1
ATOM 463 N N . LYS A 1 67 ? -16.250 31.106 -51.942 1.00 25.41 67 LYS A N 1
ATOM 464 C CA . LYS A 1 67 ? -17.586 31.728 -51.722 1.00 25.41 67 LYS A CA 1
ATOM 465 C C . LYS A 1 67 ? -18.004 31.763 -50.223 1.00 25.41 67 LYS A C 1
ATOM 467 O O . LYS A 1 67 ? -17.841 30.763 -49.547 1.00 25.41 67 LYS A O 1
ATOM 472 N N . ARG A 1 68 ? -18.738 32.826 -49.839 1.00 27.08 68 ARG A N 1
ATOM 473 C CA . ARG A 1 68 ? -19.788 32.949 -48.781 1.00 27.08 68 ARG A CA 1
ATOM 474 C C . ARG A 1 68 ? -19.491 32.615 -47.301 1.00 27.08 68 ARG A C 1
ATOM 476 O O . ARG A 1 68 ? -18.989 31.561 -46.949 1.00 27.08 68 ARG A O 1
ATOM 483 N N . SER A 1 69 ? -19.975 33.518 -46.448 1.00 25.58 69 SER A N 1
ATOM 484 C CA . SER A 1 69 ? -20.007 33.474 -44.983 1.00 25.58 69 SER A CA 1
ATOM 485 C C . SER A 1 69 ? -21.365 33.026 -44.415 1.00 25.58 69 SER A C 1
ATOM 487 O O . SER A 1 69 ? -22.404 33.167 -45.065 1.00 25.58 69 SER A O 1
ATOM 489 N N . SER A 1 70 ? -21.356 32.567 -43.161 1.00 26.17 70 SER A N 1
ATOM 490 C CA . SER A 1 70 ? -22.510 32.503 -42.249 1.00 26.17 70 SER A CA 1
ATOM 491 C C . SER A 1 70 ? -22.031 32.722 -40.804 1.00 26.17 70 SER A C 1
ATOM 493 O O . SER A 1 70 ? -20.856 32.519 -40.499 1.00 26.17 70 SER A O 1
ATOM 495 N N . SER A 1 71 ? -22.904 33.226 -39.929 1.00 28.80 71 SER A N 1
ATOM 496 C CA . SER A 1 71 ? -22.529 33.783 -38.621 1.00 28.80 71 SER A CA 1
ATOM 497 C C . SER A 1 71 ? -22.602 32.797 -37.447 1.00 28.80 71 SER A C 1
ATOM 499 O O . SER A 1 71 ? -23.496 31.961 -37.373 1.00 28.80 71 SER A O 1
ATOM 501 N N . GLN A 1 72 ? -21.673 32.999 -36.508 1.00 27.20 72 GLN A N 1
ATOM 502 C CA . GLN A 1 72 ? -21.622 32.561 -35.103 1.00 27.20 72 GLN A CA 1
ATOM 503 C C . GLN A 1 72 ? -22.907 31.961 -34.484 1.00 27.20 72 GLN A C 1
ATOM 505 O O . GLN A 1 72 ? -23.883 32.676 -34.288 1.00 27.20 72 GLN A O 1
ATOM 510 N N . VAL A 1 73 ? -22.815 30.714 -33.999 1.00 27.09 73 VAL A N 1
ATOM 511 C CA . VAL A 1 73 ? -22.769 30.371 -32.554 1.00 27.09 73 VAL A CA 1
ATOM 512 C C . VAL A 1 73 ? -21.789 29.189 -32.417 1.00 27.09 73 VAL A C 1
ATOM 514 O O . VAL A 1 73 ? -21.758 28.336 -33.301 1.00 27.09 73 VAL A O 1
ATOM 517 N N . GLY A 1 74 ? -20.951 29.141 -31.376 1.00 27.78 74 GLY A N 1
ATOM 518 C CA . GLY A 1 74 ? -19.893 28.121 -31.234 1.00 27.78 74 GLY A CA 1
ATOM 519 C C . GLY A 1 74 ? -20.061 27.181 -30.031 1.00 27.78 74 GLY A C 1
ATOM 520 O O . GLY A 1 74 ? -20.783 27.515 -29.092 1.00 27.78 74 GLY A O 1
ATOM 521 N N . PRO A 1 75 ? -19.347 26.038 -30.026 1.00 31.77 75 PRO A N 1
ATOM 522 C CA . PRO A 1 75 ? -18.999 25.342 -28.787 1.00 31.77 75 PRO A CA 1
ATOM 523 C C . PRO A 1 75 ? -17.509 24.942 -28.665 1.00 31.77 75 PRO A C 1
ATOM 525 O O . PRO A 1 75 ? -16.873 24.520 -29.623 1.00 31.77 75 PRO A O 1
ATOM 528 N N . ALA A 1 76 ? -17.012 25.047 -27.429 1.00 27.30 76 ALA A N 1
ATOM 529 C CA . ALA A 1 76 ? -15.923 24.311 -26.764 1.00 27.30 76 ALA A CA 1
ATOM 530 C C . ALA A 1 76 ? -14.815 23.577 -27.568 1.00 27.30 76 ALA A C 1
ATOM 532 O O . ALA A 1 76 ? -15.054 22.531 -28.167 1.00 27.30 76 ALA A O 1
ATOM 533 N N . THR A 1 77 ? -13.557 23.958 -27.297 1.00 25.19 77 THR A N 1
ATOM 534 C CA . THR A 1 77 ? -12.409 23.027 -27.250 1.00 25.19 77 THR A CA 1
ATOM 535 C C . THR A 1 77 ? -11.436 23.360 -26.116 1.00 25.19 77 THR A C 1
ATOM 537 O O . THR A 1 77 ? -11.320 24.504 -25.688 1.00 25.19 77 THR A O 1
ATOM 540 N N . LEU A 1 78 ? -10.752 22.306 -25.665 1.00 30.17 78 LEU A N 1
ATOM 541 C CA . LEU A 1 78 ? -9.622 22.228 -24.732 1.00 30.17 78 LEU A CA 1
ATOM 542 C C . LEU A 1 78 ? -8.665 23.436 -24.706 1.00 30.17 78 LEU A C 1
ATOM 544 O O . LEU A 1 78 ? -8.217 23.901 -25.751 1.00 30.17 78 LEU A O 1
ATOM 548 N N . ALA A 1 79 ? -8.223 23.811 -23.501 1.00 24.86 79 ALA A N 1
ATOM 549 C CA . ALA A 1 79 ? -7.051 24.656 -23.281 1.00 24.86 79 ALA A CA 1
ATOM 550 C C . ALA A 1 79 ? -6.128 24.028 -22.222 1.00 24.86 79 ALA A C 1
ATOM 552 O O . ALA A 1 79 ? -6.537 23.769 -21.090 1.00 24.86 79 ALA A O 1
ATOM 553 N N . THR A 1 80 ? -4.869 23.790 -22.590 1.00 27.97 80 THR A N 1
ATOM 554 C CA . THR A 1 80 ? -3.771 23.518 -21.650 1.00 27.97 80 THR A CA 1
ATOM 555 C C . THR A 1 80 ? -3.430 24.772 -20.844 1.00 27.97 80 THR A C 1
ATOM 557 O O . THR A 1 80 ? -3.667 25.890 -21.298 1.00 27.97 80 THR A O 1
ATOM 560 N N . SER A 1 81 ? -2.836 24.624 -19.659 1.00 27.80 81 SER A N 1
ATOM 561 C CA . SER A 1 81 ? -2.336 25.756 -18.861 1.00 27.80 81 SER A CA 1
ATOM 562 C C . SER A 1 81 ? -1.068 25.378 -18.078 1.00 27.80 81 SER A C 1
ATOM 564 O O . SER A 1 81 ? -0.822 24.184 -17.889 1.00 27.80 81 SER A O 1
ATOM 566 N N . PRO A 1 82 ? -0.201 26.353 -17.739 1.00 31.83 82 PRO A N 1
ATOM 567 C CA . PRO A 1 82 ? 1.241 26.145 -17.877 1.00 31.83 82 PRO A CA 1
ATOM 568 C C . PRO A 1 82 ? 2.000 25.841 -16.577 1.00 31.83 82 PRO A C 1
ATOM 570 O O . PRO A 1 82 ? 1.499 25.978 -15.462 1.00 31.83 82 PRO A O 1
ATOM 573 N N . VAL A 1 83 ? 3.269 25.471 -16.759 1.00 25.06 83 VAL A N 1
ATOM 574 C CA . VAL A 1 83 ? 4.288 25.412 -15.705 1.00 25.06 83 VAL A CA 1
ATOM 575 C C . VAL A 1 83 ? 4.610 26.830 -15.229 1.00 25.06 83 VAL A C 1
ATOM 577 O O . VAL A 1 83 ? 5.076 27.643 -16.023 1.00 25.06 83 VAL A O 1
ATOM 580 N N . ASN A 1 84 ? 4.445 27.099 -13.932 1.00 24.94 84 ASN A N 1
ATOM 581 C CA . ASN A 1 84 ? 5.004 28.292 -13.294 1.00 24.94 84 ASN A CA 1
ATOM 582 C C . ASN A 1 84 ? 6.322 27.949 -12.595 1.00 24.94 84 ASN A C 1
ATOM 584 O O . ASN A 1 84 ? 6.360 27.126 -11.680 1.00 24.94 84 ASN A O 1
ATOM 588 N N . VAL A 1 85 ? 7.390 28.624 -13.015 1.00 26.00 85 VAL A N 1
ATOM 589 C CA . VAL A 1 85 ? 8.651 28.717 -12.273 1.00 26.00 85 VAL A CA 1
ATOM 590 C C . VAL A 1 85 ? 8.434 29.648 -11.077 1.00 26.00 85 VAL A C 1
ATOM 592 O O . VAL A 1 85 ? 7.805 30.693 -11.224 1.00 26.00 85 VAL A O 1
ATOM 595 N N . VAL A 1 86 ? 8.960 29.291 -9.904 1.00 26.38 86 VAL A N 1
ATOM 596 C CA . VAL A 1 86 ? 8.979 30.159 -8.715 1.00 26.38 86 VAL A CA 1
ATOM 597 C C . VAL A 1 86 ? 10.401 30.192 -8.160 1.00 26.38 86 VAL A C 1
ATOM 599 O O . VAL A 1 86 ? 11.050 29.154 -8.043 1.00 26.38 86 VAL A O 1
ATOM 602 N N . SER A 1 87 ? 10.890 31.396 -7.876 1.00 23.94 87 SER A N 1
ATOM 603 C CA . SER A 1 87 ? 12.272 31.703 -7.498 1.00 23.94 87 SER A CA 1
ATOM 604 C C . SER A 1 87 ? 12.444 31.942 -5.993 1.00 23.94 87 SER A C 1
ATOM 606 O O . SER A 1 87 ? 11.496 32.324 -5.309 1.00 23.94 87 SER A O 1
ATOM 608 N N . ASN A 1 88 ? 13.678 31.793 -5.497 1.00 24.55 88 ASN A N 1
ATOM 609 C CA . ASN A 1 88 ? 14.082 32.215 -4.146 1.00 24.55 88 ASN A CA 1
ATOM 610 C C . ASN A 1 88 ? 13.809 33.720 -3.919 1.00 24.55 88 ASN A C 1
ATOM 612 O O . ASN A 1 88 ? 13.794 34.496 -4.880 1.00 24.55 88 ASN A O 1
ATOM 616 N N . PRO A 1 89 ? 13.668 34.151 -2.652 1.00 32.06 89 PRO A N 1
ATOM 617 C CA . PRO A 1 89 ? 14.820 34.795 -2.006 1.00 32.06 89 PRO A CA 1
ATOM 618 C C . PRO A 1 89 ? 15.050 34.384 -0.534 1.00 32.06 89 PRO A C 1
ATOM 620 O O . PRO A 1 89 ? 14.266 33.658 0.073 1.00 32.06 89 PRO A O 1
ATOM 623 N N . THR A 1 90 ? 16.152 34.874 0.040 1.00 23.80 90 THR A N 1
ATOM 624 C CA . THR A 1 90 ? 16.678 34.515 1.372 1.00 23.80 90 THR A CA 1
ATOM 625 C C . THR A 1 90 ? 16.688 35.728 2.319 1.00 23.80 90 THR A C 1
ATOM 627 O O . THR A 1 90 ? 16.776 36.864 1.861 1.00 23.80 90 THR A O 1
ATOM 630 N N . THR A 1 91 ? 16.821 35.463 3.629 1.00 26.48 91 THR A N 1
ATOM 631 C CA . THR A 1 91 ? 17.452 36.317 4.678 1.00 26.48 91 THR A CA 1
ATOM 632 C C . THR A 1 91 ? 16.548 37.179 5.576 1.00 26.48 91 THR A C 1
ATOM 634 O O . THR A 1 91 ? 16.143 38.270 5.200 1.00 26.48 91 THR A O 1
ATOM 637 N N . ALA A 1 92 ? 16.400 36.755 6.841 1.00 24.19 92 ALA A N 1
ATOM 638 C CA . ALA A 1 92 ? 16.461 37.611 8.041 1.00 24.19 92 ALA A CA 1
ATOM 639 C C . ALA A 1 92 ? 16.655 36.743 9.310 1.00 24.19 92 ALA A C 1
ATOM 641 O O . ALA A 1 92 ? 16.168 35.613 9.367 1.00 24.19 92 ALA A O 1
ATOM 642 N N . ARG A 1 93 ? 17.370 37.250 10.327 1.00 25.25 93 ARG A N 1
ATOM 643 C CA . ARG A 1 93 ? 17.512 36.657 11.678 1.00 25.25 93 ARG A CA 1
ATOM 644 C C . ARG A 1 93 ? 17.924 37.724 12.697 1.00 25.25 93 ARG A C 1
ATOM 646 O O . ARG A 1 93 ? 18.738 38.579 12.368 1.00 25.25 93 ARG A O 1
ATOM 653 N N . THR A 1 94 ? 17.495 37.565 13.947 1.00 24.33 94 THR A N 1
ATOM 654 C CA . THR A 1 94 ? 18.004 38.290 15.131 1.00 24.33 94 THR A CA 1
ATOM 655 C C . THR A 1 94 ? 18.088 37.353 16.351 1.00 24.33 94 THR A C 1
ATOM 657 O O . THR A 1 94 ? 17.638 36.208 16.283 1.00 24.33 94 THR A O 1
ATOM 660 N N . PHE A 1 95 ? 18.759 37.794 17.423 1.00 23.56 95 PHE A N 1
ATOM 661 C CA . PHE A 1 95 ? 19.290 36.971 18.527 1.00 23.56 95 PHE A CA 1
ATOM 662 C C . PHE A 1 95 ? 18.998 37.568 19.916 1.00 23.56 95 PHE A C 1
ATOM 664 O O . PHE A 1 95 ? 19.068 38.783 20.056 1.00 23.56 95 PHE A O 1
ATOM 671 N N . THR A 1 96 ? 18.885 36.693 20.925 1.00 25.45 96 THR A N 1
ATOM 672 C CA . THR A 1 96 ? 19.367 36.810 22.330 1.00 25.45 96 THR A CA 1
ATOM 673 C C . THR A 1 96 ? 19.555 35.351 22.861 1.00 25.45 96 THR A C 1
ATOM 675 O O . THR A 1 96 ? 18.882 34.464 22.335 1.00 25.45 96 THR A O 1
ATOM 678 N N . HIS A 1 97 ? 20.512 34.885 23.697 1.00 23.95 97 HIS A N 1
ATOM 679 C CA . HIS A 1 97 ? 21.262 35.379 24.886 1.00 23.95 97 HIS A CA 1
ATOM 680 C C . HIS A 1 97 ? 20.343 35.559 26.128 1.00 23.95 97 HIS A C 1
ATOM 682 O O . HIS A 1 97 ? 19.294 36.164 25.988 1.00 23.95 97 HIS A O 1
ATOM 688 N N . GLU A 1 98 ? 20.563 35.036 27.350 1.00 24.30 98 GLU A N 1
ATOM 689 C CA . GLU A 1 98 ? 21.653 34.305 28.063 1.00 24.30 98 GLU A CA 1
ATOM 690 C C . GLU A 1 98 ? 21.017 33.280 29.058 1.00 24.30 98 GLU A C 1
ATOM 692 O O . GLU A 1 98 ? 19.799 33.134 29.039 1.00 24.30 98 GLU A O 1
ATOM 697 N N . GLY A 1 99 ? 21.671 32.510 29.949 1.00 24.03 99 GLY A N 1
ATOM 698 C CA . GLY A 1 99 ? 23.081 32.222 30.284 1.00 24.03 99 GLY A CA 1
ATOM 699 C C . GLY A 1 99 ? 23.210 31.603 31.700 1.00 24.03 99 GLY A C 1
ATOM 700 O O . GLY A 1 99 ? 22.245 31.633 32.453 1.00 24.03 99 GLY A O 1
ATOM 701 N N . MET A 1 100 ? 24.403 31.090 32.059 1.00 24.64 100 MET A N 1
ATOM 702 C CA . MET A 1 100 ? 24.813 30.552 33.391 1.00 24.64 100 MET A CA 1
ATOM 703 C C . MET A 1 100 ? 24.026 29.330 33.959 1.00 24.64 100 MET A C 1
ATOM 705 O O . MET A 1 100 ? 22.851 29.142 33.685 1.00 24.64 100 MET A O 1
ATOM 709 N N . GLY A 1 101 ? 24.585 28.420 34.773 1.00 22.47 101 GLY A N 1
ATOM 710 C CA . GLY A 1 101 ? 25.991 28.018 34.944 1.00 22.47 101 GLY A CA 1
ATOM 711 C C . GLY A 1 101 ? 26.552 28.081 36.374 1.00 22.47 101 GLY A C 1
ATOM 712 O O . GLY A 1 101 ? 26.847 29.176 36.830 1.00 22.47 101 GLY A O 1
ATOM 713 N N . LEU A 1 102 ? 26.798 26.919 37.013 1.00 22.75 102 LEU A N 1
ATOM 714 C CA . LEU A 1 102 ? 27.960 26.625 37.889 1.00 22.75 102 LEU A CA 1
ATOM 715 C C . LEU A 1 102 ? 27.946 25.175 38.432 1.00 22.75 102 LEU A C 1
ATOM 717 O O . LEU A 1 102 ? 26.907 24.522 38.482 1.00 22.75 102 LEU A O 1
ATOM 721 N N . GLN A 1 103 ? 29.123 24.680 38.827 1.00 21.86 103 GLN A N 1
ATOM 722 C CA . GLN A 1 103 ? 29.348 23.427 39.568 1.00 21.86 103 GLN A CA 1
ATOM 723 C C . GLN A 1 103 ? 29.806 23.757 40.997 1.00 21.86 103 GLN A C 1
ATOM 725 O O . GLN A 1 103 ? 30.314 24.852 41.213 1.00 21.86 103 GLN A O 1
ATOM 730 N N . VAL A 1 104 ? 29.794 22.772 41.906 1.00 22.36 104 VAL A N 1
ATOM 731 C CA . VAL A 1 104 ? 30.908 22.507 42.847 1.00 22.36 104 VAL A CA 1
ATOM 732 C C . VAL A 1 104 ? 30.790 21.068 43.399 1.00 22.36 104 VAL A C 1
ATOM 734 O O . VAL A 1 104 ? 29.726 20.456 43.316 1.00 22.36 104 VAL A O 1
ATOM 737 N N . GLN A 1 105 ? 31.906 20.489 43.852 1.00 21.69 105 GLN A N 1
ATOM 738 C CA . GLN A 1 105 ? 32.018 19.139 44.449 1.00 21.69 105 GLN A CA 1
ATOM 739 C C . GLN A 1 105 ? 31.949 19.265 46.007 1.00 21.69 105 GLN A C 1
ATOM 741 O O . GLN A 1 105 ? 31.649 20.346 46.492 1.00 21.69 105 GLN A O 1
ATOM 746 N N . THR A 1 106 ? 32.166 18.302 46.916 1.00 21.73 106 THR A N 1
ATOM 747 C CA . THR A 1 106 ? 32.962 17.055 46.951 1.00 21.73 106 THR A CA 1
ATOM 748 C C . THR A 1 106 ? 32.651 16.308 48.273 1.00 21.73 106 THR A C 1
ATOM 750 O O . THR A 1 106 ? 32.269 16.980 49.224 1.00 21.73 106 THR A O 1
ATOM 753 N N . SER A 1 107 ? 32.986 15.004 48.391 1.00 21.86 107 SER A N 1
ATOM 754 C CA . SER A 1 107 ? 33.420 14.300 49.645 1.00 21.86 107 SER A CA 1
ATOM 755 C C . SER A 1 107 ? 32.436 14.176 50.851 1.00 21.86 107 SER A C 1
ATOM 757 O O . SER A 1 107 ? 31.590 15.034 51.039 1.00 21.86 107 SER A O 1
ATOM 759 N N . THR A 1 108 ? 32.455 13.167 51.747 1.00 22.75 108 THR A N 1
ATOM 760 C CA . THR A 1 108 ? 33.158 11.854 51.848 1.00 22.75 108 THR A CA 1
ATOM 761 C C . THR A 1 108 ? 32.466 10.921 52.874 1.00 22.75 108 THR A C 1
ATOM 763 O O . THR A 1 108 ? 31.835 11.412 53.797 1.00 22.75 108 THR A O 1
ATOM 766 N N . GLN A 1 109 ? 32.674 9.599 52.728 1.00 25.66 109 GLN A N 1
ATOM 767 C CA . GLN A 1 109 ? 32.779 8.530 53.761 1.00 25.66 109 GLN A CA 1
ATOM 768 C C . GLN A 1 109 ? 31.942 8.572 55.067 1.00 25.66 109 GLN A C 1
ATOM 770 O O . GLN A 1 109 ? 32.140 9.452 55.898 1.00 25.66 109 GLN A O 1
ATOM 775 N N . ASN A 1 110 ? 31.251 7.460 55.385 1.00 24.30 110 ASN A N 1
ATOM 776 C CA . ASN A 1 110 ? 31.696 6.520 56.445 1.00 24.30 110 ASN A CA 1
ATOM 777 C C . ASN A 1 110 ? 30.801 5.267 56.602 1.00 24.30 110 ASN A C 1
ATOM 779 O O . ASN A 1 110 ? 29.656 5.263 56.163 1.00 24.30 110 ASN A O 1
ATOM 783 N N . GLY A 1 111 ? 31.317 4.248 57.308 1.00 24.55 111 GLY A N 1
ATOM 784 C CA . GLY A 1 111 ? 30.514 3.205 57.975 1.00 24.55 111 GLY A CA 1
ATOM 785 C C . GLY A 1 111 ? 30.551 1.798 57.356 1.00 24.55 111 GLY A C 1
ATOM 786 O O . GLY A 1 111 ? 30.194 1.606 56.199 1.00 24.55 111 GLY A O 1
ATOM 787 N N . ALA A 1 112 ? 30.922 0.797 58.162 1.00 27.58 112 ALA A N 1
ATOM 788 C CA . ALA A 1 112 ? 30.815 -0.633 57.849 1.00 27.58 112 ALA A CA 1
ATOM 789 C C . ALA A 1 112 ? 30.345 -1.418 59.090 1.00 27.58 112 ALA A C 1
ATOM 791 O O . ALA A 1 112 ? 30.595 -0.988 60.216 1.00 27.58 112 ALA A O 1
ATOM 792 N N . GLY A 1 113 ? 29.695 -2.572 58.896 1.00 24.20 113 GLY A N 1
ATOM 793 C CA . GLY A 1 113 ? 29.211 -3.442 59.977 1.00 24.20 113 GLY A CA 1
ATOM 794 C C . GLY A 1 113 ? 28.923 -4.872 59.499 1.00 24.20 113 GLY A C 1
ATOM 795 O O . GLY A 1 113 ? 28.533 -5.075 58.351 1.00 24.20 113 GLY A O 1
ATOM 796 N N . ARG A 1 114 ? 29.171 -5.864 60.365 1.00 24.81 114 ARG A N 1
ATOM 797 C CA . ARG A 1 114 ? 29.090 -7.322 60.120 1.00 24.81 114 ARG A CA 1
ATOM 798 C C . ARG A 1 114 ? 29.029 -8.047 61.472 1.00 24.81 114 ARG A C 1
ATOM 800 O O . ARG A 1 114 ? 29.740 -7.580 62.353 1.00 24.81 114 ARG A O 1
ATOM 807 N N . VAL A 1 115 ? 28.286 -9.165 61.595 1.00 28.22 115 VAL A N 1
ATOM 808 C CA . VAL A 1 115 ? 28.453 -10.302 62.562 1.00 28.22 115 VAL A CA 1
ATOM 809 C C . VAL A 1 115 ? 27.248 -11.273 62.409 1.00 28.22 115 VAL A C 1
ATOM 811 O O . VAL A 1 115 ? 26.116 -10.808 62.466 1.00 28.22 115 VAL A O 1
ATOM 814 N N . THR A 1 116 ? 27.469 -12.463 61.814 1.00 28.11 116 THR A N 1
ATOM 815 C CA . THR A 1 116 ? 27.317 -13.855 62.358 1.00 28.11 116 THR A CA 1
ATOM 816 C C . THR A 1 116 ? 25.902 -14.279 62.800 1.00 28.11 116 THR A C 1
ATOM 818 O O . THR A 1 116 ? 25.277 -13.549 63.558 1.00 28.11 116 THR A O 1
ATOM 821 N N . ASP A 1 117 ? 25.274 -15.363 62.314 1.00 29.27 117 ASP A N 1
ATOM 822 C CA . ASP A 1 117 ? 25.636 -16.805 62.140 1.00 29.27 117 ASP A CA 1
ATOM 823 C C . ASP A 1 117 ? 25.273 -17.676 63.363 1.00 29.27 117 ASP A C 1
ATOM 825 O O . ASP A 1 117 ? 25.829 -17.457 64.431 1.00 29.27 117 ASP A O 1
ATOM 829 N N . GLU A 1 118 ? 24.416 -18.695 63.168 1.00 27.42 118 GLU A N 1
ATOM 830 C CA . GLU A 1 118 ? 24.449 -20.027 63.823 1.00 27.42 118 GLU A CA 1
ATOM 831 C C . GLU A 1 118 ? 23.352 -20.970 63.233 1.00 27.42 118 GLU A C 1
ATOM 833 O O . GLU A 1 118 ? 22.449 -20.496 62.545 1.00 27.42 118 GLU A O 1
ATOM 838 N N . ASN A 1 119 ? 23.302 -22.274 63.553 1.00 31.38 119 ASN A N 1
ATOM 839 C CA . ASN A 1 119 ? 24.093 -23.410 63.024 1.00 31.38 119 ASN A CA 1
ATOM 840 C C . ASN A 1 119 ? 23.392 -24.748 63.411 1.00 31.38 119 ASN A C 1
ATOM 842 O O . ASN A 1 119 ? 22.768 -24.760 64.463 1.00 31.38 119 ASN A O 1
ATOM 846 N N . GLU A 1 120 ? 23.508 -25.850 62.640 1.00 25.55 120 GLU A N 1
ATOM 847 C CA . GLU A 1 120 ? 23.640 -27.258 63.139 1.00 25.55 120 GLU A CA 1
ATOM 848 C C . GLU A 1 120 ? 23.607 -28.357 62.038 1.00 25.55 120 GLU A C 1
ATOM 850 O O . GLU A 1 120 ? 23.065 -28.168 60.948 1.00 25.55 120 GLU A O 1
ATOM 855 N N . ALA A 1 121 ? 24.215 -29.521 62.334 1.00 31.62 121 ALA A N 1
ATOM 856 C CA . ALA A 1 121 ? 24.288 -30.758 61.523 1.00 31.62 121 ALA A CA 1
ATOM 857 C C . ALA A 1 121 ? 24.650 -31.962 62.449 1.00 31.62 121 ALA A C 1
ATOM 859 O O . ALA A 1 121 ? 24.965 -31.738 63.612 1.00 31.62 121 ALA A O 1
ATOM 860 N N . ALA A 1 122 ? 24.679 -33.255 62.082 1.00 34.16 122 ALA A N 1
ATOM 861 C CA . ALA A 1 122 ? 24.655 -33.976 60.793 1.00 34.16 122 ALA A CA 1
ATOM 862 C C . ALA A 1 122 ? 23.986 -35.385 60.999 1.00 34.16 122 ALA A C 1
ATOM 864 O O . ALA A 1 122 ? 23.174 -35.514 61.905 1.00 34.16 122 ALA A O 1
ATOM 865 N N . GLY A 1 123 ? 24.215 -36.500 60.274 1.00 28.44 123 GLY A N 1
ATOM 866 C CA . GLY A 1 123 ? 25.147 -36.853 59.187 1.00 28.44 123 GLY A CA 1
ATOM 867 C C . GLY A 1 123 ? 25.305 -38.383 58.989 1.00 28.44 123 GLY A C 1
ATOM 868 O O . GLY A 1 123 ? 24.477 -39.162 59.449 1.00 28.44 123 GLY A O 1
ATOM 869 N N . THR A 1 124 ? 26.440 -38.797 58.397 1.00 28.86 124 THR A N 1
ATOM 870 C CA . THR A 1 124 ? 26.965 -40.185 58.198 1.00 28.86 124 THR A CA 1
ATOM 871 C C . THR A 1 124 ? 26.454 -41.029 57.004 1.00 28.86 124 THR A C 1
ATOM 873 O O . THR A 1 124 ? 25.351 -40.848 56.504 1.00 28.86 124 THR A O 1
ATOM 876 N N . GLY A 1 125 ? 27.323 -41.935 56.514 1.00 27.36 125 GLY A N 1
ATOM 877 C CA . GLY A 1 125 ? 27.137 -42.843 55.362 1.00 27.36 125 GLY A CA 1
ATOM 878 C C . GLY A 1 125 ? 28.468 -43.496 54.911 1.00 27.36 125 GLY A C 1
ATOM 879 O O . GLY A 1 125 ? 29.518 -43.097 55.411 1.00 27.36 125 GLY A O 1
ATOM 880 N N . GLN A 1 126 ? 28.440 -44.500 54.009 1.00 31.39 126 GLN A N 1
ATOM 881 C CA . GLN A 1 126 ? 29.587 -45.211 53.361 1.00 31.39 126 GLN A CA 1
ATOM 882 C C . GLN A 1 126 ? 29.039 -46.296 52.376 1.00 31.39 126 GLN A C 1
ATOM 884 O O . GLN A 1 126 ? 27.910 -46.722 52.582 1.00 31.39 126 GLN A O 1
ATOM 889 N N . SER A 1 127 ? 29.704 -46.844 51.332 1.00 30.20 127 SER A N 1
ATOM 890 C CA . SER A 1 127 ? 30.992 -46.589 50.630 1.00 30.20 127 SER A CA 1
ATOM 891 C C . SER A 1 127 ? 31.068 -47.368 49.274 1.00 30.20 127 SER A C 1
ATOM 893 O O . SER A 1 127 ? 30.350 -48.353 49.139 1.00 30.20 127 SER A O 1
ATOM 895 N N . LYS A 1 128 ? 32.032 -47.033 48.377 1.00 29.70 128 LYS A N 1
ATOM 896 C CA . LYS A 1 128 ? 32.623 -47.853 47.255 1.00 29.70 128 LYS A CA 1
ATOM 897 C C . LYS A 1 128 ? 31.768 -48.210 46.002 1.00 29.70 128 LYS A C 1
ATOM 899 O O . LYS A 1 128 ? 30.586 -48.472 46.144 1.00 29.70 128 LYS A O 1
ATOM 904 N N . THR A 1 129 ? 32.276 -48.358 44.752 1.00 29.55 129 THR A N 1
ATOM 905 C CA . THR A 1 129 ? 33.437 -47.800 43.972 1.00 29.55 129 THR A CA 1
ATOM 906 C C . THR A 1 129 ? 33.326 -48.172 42.460 1.00 29.55 129 THR A C 1
ATOM 908 O O . THR A 1 129 ? 32.777 -49.223 42.154 1.00 29.55 129 THR A O 1
ATOM 911 N N . ALA A 1 130 ? 34.002 -47.416 41.566 1.00 26.00 130 ALA A N 1
ATOM 912 C CA . ALA A 1 130 ? 34.428 -47.764 40.177 1.00 26.00 130 ALA A CA 1
ATOM 913 C C . ALA A 1 130 ? 33.427 -47.670 38.978 1.00 26.00 130 ALA A C 1
ATOM 915 O O . ALA A 1 130 ? 32.228 -47.482 39.149 1.00 26.00 130 ALA A O 1
ATOM 916 N N . ALA A 1 131 ? 33.984 -47.712 37.751 1.00 29.70 131 ALA A N 1
ATOM 917 C CA . ALA A 1 131 ? 33.394 -47.485 36.403 1.00 29.70 131 ALA A CA 1
ATOM 918 C C . ALA A 1 131 ? 34.230 -48.289 35.340 1.00 29.70 131 ALA A C 1
ATOM 920 O O . ALA A 1 131 ? 35.104 -49.025 35.809 1.00 29.70 131 ALA A O 1
ATOM 921 N N . PRO A 1 132 ? 34.117 -48.176 33.979 1.00 51.28 132 PRO A N 1
ATOM 922 C CA . PRO A 1 132 ? 33.241 -47.365 33.097 1.00 51.28 132 PRO A CA 1
ATOM 923 C C . PRO A 1 132 ? 32.705 -48.100 31.810 1.00 51.28 132 PRO A C 1
ATOM 925 O O . PRO A 1 132 ? 32.919 -49.291 31.617 1.00 51.28 132 PRO A O 1
ATOM 928 N N . SER A 1 133 ? 32.153 -47.328 30.851 1.00 26.48 133 SER A N 1
ATOM 929 C CA . SER A 1 133 ? 32.197 -47.515 29.366 1.00 26.48 133 SER A CA 1
ATOM 930 C C . SER A 1 133 ? 31.157 -48.351 28.557 1.00 26.48 133 SER A C 1
ATOM 932 O O . SER A 1 133 ? 30.771 -49.451 28.914 1.00 26.48 133 SER A O 1
ATOM 934 N N . ALA A 1 134 ? 30.763 -47.751 27.415 1.00 27.70 134 ALA A N 1
ATOM 935 C CA . ALA A 1 134 ? 30.498 -48.274 26.051 1.00 27.70 134 ALA A CA 1
ATOM 936 C C . ALA A 1 134 ? 29.639 -49.542 25.730 1.00 27.70 134 ALA A C 1
ATOM 938 O O . ALA A 1 134 ? 30.052 -50.672 25.939 1.00 27.70 134 ALA A O 1
ATOM 939 N N . SER A 1 135 ? 28.527 -49.306 25.003 1.00 28.27 135 SER A N 1
ATOM 940 C CA . SER A 1 135 ? 27.969 -50.048 23.832 1.00 28.27 135 SER A CA 1
ATOM 941 C C . SER A 1 135 ? 28.035 -51.592 23.699 1.00 28.27 135 SER A C 1
ATOM 943 O O . SER A 1 135 ? 29.118 -52.151 23.551 1.00 28.27 135 SER A O 1
ATOM 945 N N . SER A 1 136 ? 26.892 -52.238 23.389 1.00 26.53 136 SER A N 1
ATOM 946 C CA . SER A 1 136 ? 26.536 -52.733 22.021 1.00 26.53 136 SER A CA 1
ATOM 947 C C . SER A 1 136 ? 25.559 -53.944 21.975 1.00 26.53 136 SER A C 1
ATOM 949 O O . SER A 1 136 ? 25.474 -54.713 22.920 1.00 26.53 136 SER A O 1
ATOM 951 N N . THR A 1 137 ? 24.896 -54.112 20.816 1.00 23.17 137 THR A N 1
ATOM 952 C CA . THR A 1 137 ? 24.373 -55.356 20.172 1.00 23.17 137 THR A CA 1
ATOM 953 C C . THR A 1 137 ? 23.272 -56.242 20.818 1.00 23.17 137 THR A C 1
ATOM 955 O O . THR A 1 137 ? 23.176 -56.437 22.020 1.00 23.17 137 THR A O 1
ATOM 958 N N . THR A 1 138 ? 22.437 -56.808 19.933 1.00 33.59 138 THR A N 1
ATOM 959 C CA . THR A 1 138 ? 21.383 -57.849 20.092 1.00 33.59 138 THR A CA 1
ATOM 960 C C . THR A 1 138 ? 21.970 -59.279 20.202 1.00 33.59 138 THR A C 1
ATOM 962 O O . THR A 1 138 ? 23.110 -59.431 19.753 1.00 33.59 138 THR A O 1
ATOM 965 N N . PRO A 1 139 ? 21.255 -60.343 20.676 1.00 36.78 139 PRO A N 1
ATOM 966 C CA . PRO A 1 139 ? 20.317 -61.112 19.803 1.00 36.78 139 PRO A CA 1
ATOM 967 C C . PRO A 1 139 ? 19.189 -61.962 20.496 1.00 36.78 139 PRO A C 1
ATOM 969 O O . PRO A 1 139 ? 19.154 -62.053 21.714 1.00 36.78 139 PRO A O 1
ATOM 972 N N . ASP A 1 140 ? 18.306 -62.584 19.680 1.00 24.33 140 ASP A N 1
ATOM 973 C CA . ASP A 1 140 ? 17.738 -63.973 19.721 1.00 24.33 140 ASP A CA 1
ATOM 974 C C . ASP A 1 140 ? 17.168 -64.649 21.014 1.00 24.33 140 ASP A C 1
ATOM 976 O O . ASP A 1 140 ? 17.601 -64.369 22.121 1.00 24.33 140 ASP A O 1
ATOM 980 N N . MET A 1 141 ? 16.237 -65.636 21.000 1.00 28.67 141 MET A N 1
ATOM 981 C CA . MET A 1 141 ? 15.341 -66.249 19.977 1.00 28.67 141 MET A CA 1
ATOM 982 C C . MET A 1 141 ? 14.232 -67.129 20.641 1.00 28.67 141 MET A C 1
ATOM 984 O O . MET A 1 141 ? 14.163 -67.230 21.862 1.00 28.67 141 MET A O 1
ATOM 988 N N . THR A 1 142 ? 13.453 -67.866 19.822 1.00 27.42 142 THR A N 1
ATOM 989 C CA . THR A 1 142 ? 12.447 -68.931 20.133 1.00 27.42 142 THR A CA 1
ATOM 990 C C . THR A 1 142 ? 11.033 -68.425 20.503 1.00 27.42 142 THR A C 1
ATOM 992 O O . THR A 1 142 ? 10.899 -67.552 21.345 1.00 27.42 142 THR A O 1
ATOM 995 N N . ALA A 1 143 ? 9.916 -68.755 19.818 1.00 29.02 143 ALA A N 1
ATOM 996 C CA . ALA A 1 143 ? 9.329 -70.008 19.269 1.00 29.02 143 ALA A CA 1
ATOM 997 C C . ALA A 1 143 ? 8.420 -70.746 20.291 1.00 29.02 143 ALA A C 1
ATOM 999 O O . ALA A 1 143 ? 8.769 -70.821 21.458 1.00 29.02 143 ALA A O 1
ATOM 1000 N N . LYS A 1 144 ? 7.261 -71.352 19.957 1.00 28.86 144 LYS A N 1
ATOM 1001 C CA . LYS A 1 144 ? 6.533 -71.560 18.676 1.00 28.86 144 LYS A CA 1
ATOM 1002 C C . LYS A 1 144 ? 5.087 -72.039 18.971 1.00 28.86 144 LYS A C 1
ATOM 1004 O O . LYS A 1 144 ? 4.935 -72.896 19.836 1.00 28.86 144 LYS A O 1
ATOM 1009 N N . ARG A 1 145 ? 4.073 -71.677 18.163 1.00 26.23 145 ARG A N 1
ATOM 1010 C CA . ARG A 1 145 ? 2.963 -72.597 17.786 1.00 26.23 145 ARG A CA 1
ATOM 1011 C C . ARG A 1 145 ? 2.182 -72.129 16.545 1.00 26.23 145 ARG A C 1
ATOM 1013 O O . ARG A 1 145 ? 2.080 -70.938 16.286 1.00 26.23 145 ARG A O 1
ATOM 1020 N N . SER A 1 146 ? 1.701 -73.099 15.767 1.00 28.81 146 SER A N 1
ATOM 1021 C CA . SER A 1 146 ? 0.865 -72.975 14.554 1.00 28.81 146 SER A CA 1
ATOM 1022 C C . SER A 1 146 ? -0.636 -73.065 14.922 1.00 28.81 146 SER A C 1
ATOM 1024 O O . SER A 1 146 ? -0.944 -73.243 16.097 1.00 28.81 146 SER A O 1
ATOM 1026 N N . SER A 1 147 ? -1.648 -72.948 14.048 1.00 29.48 147 SER A N 1
ATOM 1027 C CA . SER A 1 147 ? -1.817 -73.053 12.572 1.00 29.48 147 SER A CA 1
ATOM 1028 C C . SER A 1 147 ? -3.042 -72.177 12.154 1.00 29.48 147 SER A C 1
ATOM 1030 O O . SER A 1 147 ? -3.605 -71.538 13.036 1.00 29.48 147 SER A O 1
ATOM 1032 N N . VAL A 1 148 ? -3.522 -71.994 10.910 1.00 29.31 148 VAL A N 1
ATOM 1033 C CA . VAL A 1 148 ? -3.569 -72.795 9.657 1.00 29.31 148 VAL A CA 1
ATOM 1034 C C . VAL A 1 148 ? -3.447 -71.868 8.424 1.00 29.31 148 VAL A C 1
ATOM 1036 O O . VAL A 1 148 ? -3.717 -70.674 8.513 1.00 29.31 148 VAL A O 1
ATOM 1039 N N . SER A 1 149 ? -3.045 -72.411 7.269 1.00 29.95 149 SER A N 1
ATOM 1040 C CA . SER A 1 149 ? -2.842 -71.685 6.002 1.00 29.95 149 SER A CA 1
ATOM 1041 C C . SER A 1 149 ? -4.063 -71.681 5.071 1.00 29.95 149 SER A C 1
ATOM 1043 O O . SER A 1 149 ? -4.667 -72.730 4.867 1.00 29.95 149 SER A O 1
ATOM 1045 N N . SER A 1 150 ? -4.277 -70.580 4.339 1.00 28.91 150 SER A N 1
ATOM 1046 C CA . SER A 1 150 ? -4.777 -70.623 2.949 1.00 28.91 150 SER A CA 1
ATOM 1047 C C . SER A 1 150 ? -4.508 -69.300 2.215 1.00 28.91 150 SER A C 1
ATOM 1049 O O . SER A 1 150 ? -5.059 -68.263 2.578 1.00 28.91 150 SER A O 1
ATOM 1051 N N . SER A 1 151 ? -3.680 -69.342 1.168 1.00 33.47 151 SER A N 1
ATOM 1052 C CA . SER A 1 151 ? -3.321 -68.188 0.327 1.00 33.47 151 SER A CA 1
ATOM 1053 C C . SER A 1 151 ? -4.003 -68.282 -1.039 1.00 33.47 151 SER A C 1
ATOM 1055 O O . SER A 1 151 ? -3.871 -69.326 -1.669 1.00 33.47 151 SER A O 1
ATOM 1057 N N . THR A 1 152 ? -4.654 -67.209 -1.517 1.00 37.09 152 THR A N 1
ATOM 1058 C CA . THR A 1 152 ? -4.794 -66.781 -2.941 1.00 37.09 152 THR A CA 1
ATOM 1059 C C . THR A 1 152 ? -5.808 -65.630 -3.030 1.00 37.09 152 THR A C 1
ATOM 1061 O O . THR A 1 152 ? -6.990 -65.865 -2.809 1.00 37.09 152 THR A O 1
ATOM 1064 N N . THR A 1 153 ? -5.367 -64.398 -3.343 1.00 36.50 153 THR A N 1
ATOM 1065 C CA . THR A 1 153 ? -6.222 -63.268 -3.829 1.00 36.50 153 THR A CA 1
ATOM 1066 C C . THR A 1 153 ? -5.452 -61.958 -4.072 1.00 36.50 153 THR A C 1
ATOM 1068 O O . THR A 1 153 ? -5.910 -61.119 -4.841 1.00 36.50 153 THR A O 1
ATOM 1071 N N . ILE A 1 154 ? -4.275 -61.775 -3.456 1.00 43.19 154 ILE A N 1
ATOM 1072 C CA . ILE A 1 154 ? -3.543 -60.485 -3.375 1.00 43.19 154 ILE A CA 1
ATOM 1073 C C . ILE A 1 154 ? -3.168 -59.867 -4.747 1.00 43.19 154 ILE A C 1
ATOM 1075 O O . ILE A 1 154 ? -2.889 -58.675 -4.831 1.00 43.19 154 ILE A O 1
ATOM 1079 N N . ALA A 1 155 ? -3.219 -60.629 -5.845 1.00 37.97 155 ALA A N 1
ATOM 1080 C CA . ALA A 1 155 ? -2.981 -60.104 -7.193 1.00 37.97 155 ALA A CA 1
ATOM 1081 C C . ALA A 1 155 ? -4.110 -59.194 -7.735 1.00 37.97 155 ALA A C 1
ATOM 1083 O O . ALA A 1 155 ? -3.839 -58.366 -8.599 1.00 37.97 155 ALA A O 1
ATOM 1084 N N . ALA A 1 156 ? -5.352 -59.325 -7.250 1.00 39.38 156 ALA A N 1
ATOM 1085 C CA . ALA A 1 156 ? -6.506 -58.591 -7.792 1.00 39.38 156 ALA A CA 1
ATOM 1086 C C . ALA A 1 156 ? -6.692 -57.186 -7.183 1.00 39.38 156 ALA A C 1
ATOM 1088 O O . ALA A 1 156 ? -7.107 -56.250 -7.862 1.00 39.38 156 ALA A O 1
ATOM 1089 N N . SER A 1 157 ? -6.365 -57.004 -5.901 1.00 43.75 157 SER A N 1
ATOM 1090 C CA . SER A 1 157 ? -6.604 -55.736 -5.193 1.00 43.75 157 SER A CA 1
ATOM 1091 C C . SER A 1 157 ? -5.694 -54.589 -5.651 1.00 43.75 157 SER A C 1
ATOM 1093 O O . SER A 1 157 ? -6.049 -53.424 -5.483 1.00 43.75 157 SER A O 1
ATOM 1095 N N . LEU A 1 158 ? -4.545 -54.895 -6.263 1.00 47.56 158 LEU A N 1
ATOM 1096 C CA . LEU A 1 158 ? -3.633 -53.886 -6.810 1.00 47.56 158 LEU A CA 1
ATOM 1097 C C . LEU A 1 158 ? -4.101 -53.315 -8.159 1.00 47.56 158 LEU A C 1
ATOM 1099 O O . LEU A 1 158 ? -3.819 -52.147 -8.427 1.00 47.56 158 LEU A O 1
ATOM 1103 N N . SER A 1 159 ? -4.838 -54.074 -8.983 1.00 46.81 159 SER A N 1
ATOM 1104 C CA . SER A 1 159 ? -5.403 -53.532 -10.227 1.00 46.81 159 SER A CA 1
ATOM 1105 C C . SER A 1 159 ? -6.593 -52.619 -9.945 1.00 46.81 159 SER A C 1
ATOM 1107 O O . SER A 1 159 ? -6.594 -51.487 -10.421 1.00 46.81 159 SER A O 1
ATOM 1109 N N . GLU A 1 160 ? -7.540 -53.034 -9.092 1.00 44.38 160 GLU A N 1
ATOM 1110 C CA . GLU A 1 160 ? -8.677 -52.174 -8.721 1.00 44.38 160 GLU A CA 1
ATOM 1111 C C . GLU A 1 160 ? -8.239 -50.839 -8.100 1.00 44.38 160 GLU A C 1
ATOM 1113 O O . GLU A 1 160 ? -8.871 -49.811 -8.339 1.00 44.38 160 GLU A O 1
ATOM 1118 N N . ALA A 1 161 ? -7.171 -50.842 -7.294 1.00 49.91 161 ALA A N 1
ATOM 1119 C CA . ALA A 1 161 ? -6.640 -49.625 -6.688 1.00 49.91 161 ALA A CA 1
ATOM 1120 C C . ALA A 1 161 ? -6.110 -48.646 -7.750 1.00 49.91 161 ALA A C 1
ATOM 1122 O O . ALA A 1 161 ? -6.441 -47.462 -7.711 1.00 49.91 161 ALA A O 1
ATOM 1123 N N . GLN A 1 162 ? -5.345 -49.140 -8.729 1.00 48.62 162 GLN A N 1
ATOM 1124 C CA . GLN A 1 162 ? -4.808 -48.320 -9.821 1.00 48.62 162 GLN A CA 1
ATOM 1125 C C . GLN A 1 162 ? -5.880 -47.884 -10.830 1.00 48.62 162 GLN A C 1
ATOM 1127 O O . GLN A 1 162 ? -5.740 -46.836 -11.461 1.00 48.62 162 GLN A O 1
ATOM 1132 N N . GLU A 1 163 ? -6.957 -48.653 -10.977 1.00 48.09 163 GLU A N 1
ATOM 1133 C CA . GLU A 1 163 ? -8.097 -48.304 -11.826 1.00 48.09 163 GLU A CA 1
ATOM 1134 C C . GLU A 1 163 ? -8.938 -47.194 -11.172 1.00 48.09 163 GLU A C 1
ATOM 1136 O O . GLU A 1 163 ? -9.112 -46.128 -11.766 1.00 48.09 163 GLU A O 1
ATOM 1141 N N . LYS A 1 164 ? -9.292 -47.344 -9.886 1.00 47.69 164 LYS A N 1
ATOM 1142 C CA . LYS A 1 164 ? -9.977 -46.309 -9.084 1.00 47.69 164 LYS A CA 1
ATOM 1143 C C . LYS A 1 164 ? -9.135 -45.036 -8.903 1.00 47.69 164 LYS A C 1
ATOM 1145 O O . LYS A 1 164 ? -9.689 -43.945 -8.781 1.00 47.69 164 LYS A O 1
ATOM 1150 N N . GLU A 1 165 ? -7.803 -45.124 -8.907 1.00 49.75 165 GLU A N 1
ATOM 1151 C CA . GLU A 1 165 ? -6.923 -43.942 -8.906 1.00 49.75 165 GLU A CA 1
ATOM 1152 C C . GLU A 1 165 ? -6.876 -43.236 -10.276 1.00 49.75 165 GLU A C 1
ATOM 1154 O O . GLU A 1 165 ? -6.772 -42.009 -10.336 1.00 49.75 165 GLU A O 1
ATOM 1159 N N . ARG A 1 166 ? -7.037 -43.972 -11.385 1.00 46.38 166 ARG A N 1
ATOM 1160 C CA . ARG A 1 166 ? -7.189 -43.383 -12.728 1.00 46.38 166 ARG A CA 1
ATOM 1161 C C . ARG A 1 166 ? -8.551 -42.714 -12.917 1.00 46.38 166 ARG A C 1
ATOM 1163 O O . ARG A 1 166 ? -8.592 -41.626 -13.485 1.00 46.38 166 ARG A O 1
ATOM 1170 N N . GLU A 1 167 ? -9.627 -43.295 -12.387 1.00 47.62 167 GLU A N 1
ATOM 1171 C CA . GLU A 1 167 ? -10.963 -42.672 -12.362 1.00 47.62 167 GLU A CA 1
ATOM 1172 C C . GLU A 1 167 ? -11.004 -41.381 -11.525 1.00 47.62 167 GLU A C 1
ATOM 1174 O O . GLU A 1 167 ? -11.747 -40.453 -11.842 1.00 47.62 167 GLU A O 1
ATOM 1179 N N . ARG A 1 168 ? -10.172 -41.274 -10.480 1.00 50.78 168 ARG A N 1
ATOM 1180 C CA . ARG A 1 168 ? -10.119 -40.103 -9.582 1.00 50.78 168 ARG A CA 1
ATOM 1181 C C . ARG A 1 168 ? -9.506 -38.838 -10.185 1.00 50.78 168 ARG A C 1
ATOM 1183 O O . ARG A 1 168 ? -9.546 -37.790 -9.540 1.00 50.78 168 ARG A O 1
ATOM 1190 N N . LYS A 1 169 ? -8.999 -38.871 -11.421 1.00 49.38 169 LYS A N 1
ATOM 1191 C CA . LYS A 1 169 ? -8.763 -37.639 -12.188 1.00 49.38 169 LYS A CA 1
ATOM 1192 C C . LYS A 1 169 ? -10.091 -37.128 -12.738 1.00 49.38 169 LYS A C 1
ATOM 1194 O O . LYS A 1 169 ? -10.441 -37.415 -13.881 1.00 49.38 169 LYS A O 1
ATOM 1199 N N . ALA A 1 170 ? -10.805 -36.361 -11.911 1.00 55.62 170 ALA A N 1
ATOM 1200 C CA . ALA A 1 170 ? -12.045 -35.694 -12.290 1.00 55.62 170 ALA A CA 1
ATOM 1201 C C . ALA A 1 170 ? -11.889 -34.999 -13.654 1.00 55.62 170 ALA A C 1
ATOM 1203 O O . ALA A 1 170 ? -10.989 -34.182 -13.863 1.00 55.62 170 ALA A O 1
ATOM 1204 N N . LYS A 1 171 ? -12.753 -35.362 -14.606 1.00 69.06 171 LYS A N 1
ATOM 1205 C CA . LYS A 1 171 ? -12.766 -34.763 -15.940 1.00 69.06 171 LYS A CA 1
ATOM 1206 C C . LYS A 1 171 ? -13.180 -33.300 -15.799 1.00 69.06 171 LYS A C 1
ATOM 1208 O O . LYS A 1 171 ? -14.307 -33.040 -15.386 1.00 69.06 171 LYS A O 1
ATOM 1213 N N . VAL A 1 172 ? -12.290 -32.371 -16.159 1.00 79.75 172 VAL A N 1
ATOM 1214 C CA . VAL A 1 172 ? -12.571 -30.927 -16.119 1.00 79.75 172 VAL A CA 1
ATOM 1215 C C . VAL A 1 172 ? -13.864 -30.642 -16.891 1.00 79.75 172 VAL A C 1
ATOM 1217 O O . VAL A 1 172 ? -13.979 -30.958 -18.076 1.00 79.75 172 VAL A O 1
ATOM 1220 N N . ILE A 1 173 ? -14.847 -30.090 -16.182 1.00 84.38 173 ILE A N 1
ATOM 1221 C CA . ILE A 1 173 ? -16.228 -29.875 -16.627 1.00 84.38 173 ILE A CA 1
ATOM 1222 C C . ILE A 1 173 ? -16.333 -28.580 -17.442 1.00 84.38 173 ILE A C 1
ATOM 1224 O O . ILE A 1 173 ? -17.108 -28.511 -18.395 1.00 84.38 173 ILE A O 1
ATOM 1228 N N . GLY A 1 174 ? -15.525 -27.574 -17.098 1.00 90.75 174 GLY A N 1
ATOM 1229 C CA . GLY A 1 174 ? -15.367 -26.343 -17.868 1.00 90.75 174 GLY A CA 1
ATOM 1230 C C . GLY A 1 174 ? -14.557 -25.279 -17.127 1.00 90.75 174 GLY A C 1
ATOM 1231 O O . GLY A 1 174 ? -14.159 -25.455 -15.971 1.00 90.75 174 GLY A O 1
ATOM 1232 N N . ARG A 1 175 ? -14.318 -24.152 -17.797 1.00 95.31 175 ARG A N 1
ATOM 1233 C CA . ARG A 1 175 ? -13.549 -23.022 -17.263 1.00 95.31 175 ARG A CA 1
ATOM 1234 C C . ARG A 1 175 ? -14.458 -21.881 -16.806 1.00 95.31 175 ARG A C 1
ATOM 1236 O O . ARG A 1 175 ? -15.315 -21.414 -17.553 1.00 95.31 175 ARG A O 1
ATOM 1243 N N . ILE A 1 176 ? -14.225 -21.391 -15.593 1.00 97.88 176 ILE A N 1
ATOM 1244 C CA . ILE A 1 176 ? -14.887 -20.243 -14.971 1.00 97.88 176 ILE A CA 1
ATOM 1245 C C . ILE A 1 176 ? -14.045 -18.987 -15.234 1.00 97.88 176 ILE A C 1
ATOM 1247 O O . ILE A 1 176 ? -12.942 -18.833 -14.708 1.00 97.88 176 ILE A O 1
ATOM 1251 N N . GLY A 1 177 ? -14.571 -18.073 -16.044 1.00 97.62 177 GLY A N 1
ATOM 1252 C CA . GLY A 1 177 ? -14.025 -16.734 -16.238 1.00 97.62 177 GLY A CA 1
ATOM 1253 C C . GLY A 1 177 ? -14.544 -15.774 -15.172 1.00 97.62 177 GLY A C 1
ATOM 1254 O O . GLY A 1 177 ? -15.745 -15.727 -14.908 1.00 97.62 177 GLY A O 1
ATOM 1255 N N . VAL A 1 178 ? -13.649 -14.992 -14.574 1.00 97.75 178 VAL A N 1
ATOM 1256 C CA . VAL A 1 178 ? -13.973 -13.942 -13.602 1.00 97.75 178 VAL A CA 1
ATOM 1257 C C . VAL A 1 178 ? -13.602 -12.597 -14.221 1.00 97.75 178 VAL A C 1
ATOM 1259 O O . VAL A 1 178 ? -12.430 -12.227 -14.266 1.00 97.75 178 VAL A O 1
ATOM 1262 N N . CYS A 1 179 ? -14.606 -11.884 -14.727 1.00 97.50 179 CYS A N 1
ATOM 1263 C CA . CYS A 1 179 ? -14.477 -10.603 -15.416 1.00 97.50 179 CYS A CA 1
ATOM 1264 C C . CYS A 1 179 ? -15.111 -9.485 -14.575 1.00 97.50 179 CYS A C 1
ATOM 1266 O O . CYS A 1 179 ? -16.256 -9.080 -14.777 1.00 97.50 179 CYS A O 1
ATOM 1268 N N . ALA A 1 180 ? -14.357 -9.012 -13.593 1.00 96.06 180 ALA A N 1
ATOM 1269 C CA . ALA A 1 180 ? -14.653 -7.848 -12.765 1.00 96.06 180 ALA A CA 1
ATOM 1270 C C . ALA A 1 180 ? -13.313 -7.244 -12.327 1.00 96.06 180 ALA A C 1
ATOM 1272 O O . ALA A 1 180 ? -12.317 -7.966 -12.309 1.00 96.06 180 ALA A O 1
ATOM 1273 N N . LEU A 1 181 ? -13.287 -5.960 -11.950 1.00 93.25 181 LEU A N 1
ATOM 1274 C CA . LEU A 1 181 ? -12.027 -5.289 -11.600 1.00 93.25 181 LEU A CA 1
ATOM 1275 C C . LEU A 1 181 ? -11.256 -6.037 -10.497 1.00 93.25 181 LEU A C 1
ATOM 1277 O O . LEU A 1 181 ? -11.866 -6.600 -9.582 1.00 93.25 181 LEU A O 1
ATOM 1281 N N . ASP A 1 182 ? -9.925 -6.018 -10.537 1.00 90.44 182 ASP A N 1
ATOM 1282 C CA . ASP A 1 182 ? -9.049 -6.866 -9.719 1.00 90.44 182 ASP A CA 1
ATOM 1283 C C . ASP A 1 182 ? -9.276 -6.678 -8.207 1.00 90.44 182 ASP A C 1
ATOM 1285 O O . ASP A 1 182 ? -9.295 -7.651 -7.446 1.00 90.44 182 ASP A O 1
ATOM 1289 N N . ALA A 1 183 ? -9.583 -5.452 -7.767 1.00 84.56 183 ALA A N 1
ATOM 1290 C CA . ALA A 1 183 ? -9.976 -5.139 -6.386 1.00 84.56 183 ALA A CA 1
ATOM 1291 C C . ALA A 1 183 ? -11.246 -5.884 -5.906 1.00 84.56 183 ALA A C 1
ATOM 1293 O O . ALA A 1 183 ? -11.477 -6.038 -4.702 1.00 84.56 183 ALA A O 1
ATOM 1294 N N . LYS A 1 184 ? -12.082 -6.356 -6.838 1.00 89.38 184 LYS A N 1
ATOM 1295 C CA . LYS A 1 184 ? -13.266 -7.189 -6.597 1.00 89.38 184 LYS A CA 1
ATOM 1296 C C . LYS A 1 184 ? -12.966 -8.668 -6.833 1.00 89.38 184 LYS A C 1
ATOM 1298 O O . LYS A 1 184 ? -13.230 -9.473 -5.937 1.00 89.38 184 LYS A O 1
ATOM 1303 N N . ALA A 1 185 ? -12.376 -9.016 -7.979 1.00 91.00 185 ALA A N 1
ATOM 1304 C CA . ALA A 1 185 ? -12.062 -10.398 -8.353 1.00 91.00 185 ALA A CA 1
ATOM 1305 C C . ALA A 1 185 ? -11.102 -11.078 -7.356 1.00 91.00 185 ALA A C 1
ATOM 1307 O O . ALA A 1 185 ? -11.261 -12.255 -7.036 1.00 91.00 185 ALA A O 1
ATOM 1308 N N . ARG A 1 186 ? -10.154 -10.324 -6.777 1.00 89.38 186 ARG A N 1
ATOM 1309 C CA . ARG A 1 186 ? -9.190 -10.813 -5.769 1.00 89.38 186 ARG A CA 1
ATOM 1310 C C . ARG A 1 186 ? -9.614 -10.532 -4.322 1.00 89.38 186 ARG A C 1
ATOM 1312 O O . ARG A 1 186 ? -8.831 -10.750 -3.389 1.00 89.38 186 ARG A O 1
ATOM 1319 N N . SER A 1 187 ? -10.848 -10.077 -4.094 1.00 90.50 187 SER A N 1
ATOM 1320 C CA . SER A 1 187 ? -11.393 -9.897 -2.740 1.00 90.50 187 SER A CA 1
ATOM 1321 C C . SER A 1 187 ? -11.444 -11.228 -1.970 1.00 90.50 187 SER A C 1
ATOM 1323 O O . SER A 1 187 ? -11.548 -12.296 -2.577 1.00 90.50 187 SER A O 1
ATOM 1325 N N . LYS A 1 188 ? -11.363 -11.187 -0.627 1.00 90.31 188 LYS A N 1
ATOM 1326 C CA . LYS A 1 188 ? -11.389 -12.408 0.209 1.00 90.31 188 LYS A CA 1
ATOM 1327 C C . LYS A 1 188 ? -12.620 -13.295 -0.079 1.00 90.31 188 LYS A C 1
ATOM 1329 O O . LYS A 1 188 ? -12.390 -14.467 -0.351 1.00 90.31 188 LYS A O 1
ATOM 1334 N N . PRO A 1 189 ? -13.873 -12.783 -0.102 1.00 91.19 189 PRO A N 1
ATOM 1335 C CA . PRO A 1 189 ? -15.047 -13.607 -0.412 1.00 91.19 189 PRO A CA 1
ATOM 1336 C C . PRO A 1 189 ? -14.945 -14.308 -1.770 1.00 91.19 189 PRO A C 1
ATOM 1338 O O . PRO A 1 189 ? -15.158 -15.512 -1.860 1.00 91.19 189 PRO A O 1
ATOM 1341 N N . CYS A 1 190 ? -14.542 -13.567 -2.811 1.00 92.12 190 CYS A N 1
ATOM 1342 C CA . CYS A 1 190 ? -14.417 -14.098 -4.165 1.00 92.12 190 CYS A CA 1
ATOM 1343 C C . CYS A 1 190 ? -13.367 -15.217 -4.228 1.00 92.12 190 CYS A C 1
ATOM 1345 O O . CYS A 1 190 ? -13.663 -16.303 -4.714 1.00 92.12 190 CYS A O 1
ATOM 1347 N N . ARG A 1 191 ? -12.176 -15.008 -3.645 1.00 92.44 191 ARG A N 1
ATOM 1348 C CA . ARG A 1 191 ? -11.143 -16.055 -3.567 1.00 92.44 191 ARG A CA 1
ATOM 1349 C C . ARG A 1 191 ? -11.584 -17.280 -2.765 1.00 92.44 191 ARG A C 1
ATOM 1351 O O . ARG A 1 191 ? -11.290 -18.388 -3.190 1.00 92.44 191 ARG A O 1
ATOM 1358 N N . THR A 1 192 ? -12.290 -17.119 -1.644 1.00 93.38 192 THR A N 1
ATOM 1359 C CA . THR A 1 192 ? -12.760 -18.273 -0.857 1.00 93.38 192 THR A CA 1
ATOM 1360 C C . THR A 1 192 ? -13.777 -19.117 -1.631 1.00 93.38 192 THR A C 1
ATOM 1362 O O . THR A 1 192 ? -13.638 -20.335 -1.657 1.00 93.38 192 THR A O 1
ATOM 1365 N N . ILE A 1 193 ? -14.739 -18.489 -2.318 1.00 94.94 193 ILE A N 1
ATOM 1366 C CA . ILE A 1 193 ? -15.739 -19.201 -3.135 1.00 94.94 193 ILE A CA 1
ATOM 1367 C C . ILE A 1 193 ? -15.077 -19.877 -4.348 1.00 94.94 193 ILE A C 1
ATOM 1369 O O . ILE A 1 193 ? -15.328 -21.051 -4.607 1.00 94.94 193 ILE A O 1
ATOM 1373 N N . LEU A 1 194 ? -14.184 -19.177 -5.060 1.00 94.69 194 LEU A N 1
ATOM 1374 C CA . LEU A 1 194 ? -13.455 -19.741 -6.205 1.00 94.69 194 LEU A CA 1
ATOM 1375 C C . LEU A 1 194 ? -12.564 -20.924 -5.801 1.00 94.69 194 LEU A C 1
ATOM 1377 O O . LEU A 1 194 ? -12.535 -21.919 -6.516 1.00 94.69 194 LEU A O 1
ATOM 1381 N N . ASN A 1 195 ? -11.893 -20.855 -4.646 1.00 94.12 195 ASN A N 1
ATOM 1382 C CA . ASN A 1 195 ? -11.078 -21.961 -4.139 1.00 94.12 195 ASN A CA 1
ATOM 1383 C C . ASN A 1 195 ? -11.913 -23.229 -3.886 1.00 94.12 195 ASN A C 1
ATOM 1385 O O . ASN A 1 195 ? -11.467 -24.310 -4.252 1.00 94.12 195 ASN A O 1
ATOM 1389 N N . ARG A 1 196 ? -13.123 -23.100 -3.320 1.00 95.44 196 ARG A N 1
ATOM 1390 C CA . ARG A 1 196 ? -14.036 -24.238 -3.084 1.00 95.44 196 ARG A CA 1
ATOM 1391 C C . ARG A 1 196 ? -14.624 -24.790 -4.387 1.00 95.44 196 ARG A C 1
ATOM 1393 O O . ARG A 1 196 ? -14.794 -25.994 -4.523 1.00 95.44 196 ARG A O 1
ATOM 1400 N N . LEU A 1 197 ? -14.860 -23.932 -5.385 1.00 93.44 197 LEU A N 1
ATOM 1401 C CA . LEU A 1 197 ? -15.284 -24.363 -6.725 1.00 93.44 197 LEU A CA 1
ATOM 1402 C C . LEU A 1 197 ? -14.223 -25.209 -7.454 1.00 93.44 197 LEU A C 1
ATOM 1404 O O . LEU A 1 197 ? -14.594 -26.110 -8.201 1.00 93.44 197 LEU A O 1
ATOM 1408 N N . ILE A 1 198 ? -12.926 -24.954 -7.245 1.00 92.56 198 ILE A N 1
ATOM 1409 C CA . ILE A 1 198 ? -11.835 -25.716 -7.892 1.00 92.56 198 ILE A CA 1
ATOM 1410 C C . ILE A 1 198 ? -11.297 -26.885 -7.050 1.00 92.56 198 ILE A C 1
ATOM 1412 O O . ILE A 1 198 ? -10.462 -27.643 -7.538 1.00 92.56 198 ILE A O 1
ATOM 1416 N N . GLU A 1 199 ? -11.756 -27.050 -5.806 1.00 89.75 199 GLU A N 1
ATOM 1417 C CA . GLU A 1 199 ? -11.202 -28.003 -4.829 1.00 89.75 199 GLU A CA 1
ATOM 1418 C C . GLU A 1 199 ? -11.267 -29.464 -5.307 1.00 89.75 199 GLU A C 1
ATOM 1420 O O . GLU A 1 199 ? -10.306 -30.216 -5.155 1.00 89.75 199 GLU A O 1
ATOM 1425 N N . ASN A 1 200 ? -12.348 -29.833 -6.000 1.00 84.00 200 ASN A N 1
ATOM 1426 C CA . ASN A 1 200 ? -12.540 -31.164 -6.588 1.00 84.00 200 ASN A CA 1
ATOM 1427 C C . ASN A 1 200 ? -11.767 -31.395 -7.906 1.00 84.00 200 ASN A C 1
ATOM 1429 O O . ASN A 1 200 ? -11.865 -32.473 -8.492 1.00 84.00 200 ASN A O 1
ATOM 1433 N N . GLY A 1 201 ? -11.071 -30.386 -8.443 1.00 85.94 201 GLY A N 1
ATOM 1434 C CA . GLY A 1 201 ? -10.430 -30.438 -9.767 1.00 85.94 201 GLY A CA 1
ATOM 1435 C C . GLY A 1 201 ? -11.392 -30.387 -10.966 1.00 85.94 201 GLY A C 1
ATOM 1436 O O . GLY A 1 201 ? -10.953 -30.459 -12.110 1.00 85.94 201 GLY A O 1
ATOM 1437 N N . GLU A 1 202 ? -12.697 -30.239 -10.726 1.00 91.06 202 GLU A N 1
ATOM 1438 C CA . GLU A 1 202 ? -13.745 -30.225 -11.758 1.00 91.06 202 GLU A CA 1
ATOM 1439 C C . GLU A 1 202 ? -13.760 -28.943 -12.609 1.00 91.06 202 GLU A C 1
ATOM 1441 O O . GLU A 1 202 ? -14.278 -28.960 -13.723 1.00 91.06 202 GLU A O 1
ATOM 1446 N N . PHE A 1 203 ? -13.196 -27.837 -12.116 1.00 94.62 203 PHE A N 1
ATOM 1447 C CA . PHE A 1 203 ? -13.233 -26.534 -12.783 1.00 94.62 203 PHE A CA 1
ATOM 1448 C C . PHE A 1 203 ? -11.859 -25.864 -12.808 1.00 94.62 203 PHE A C 1
ATOM 1450 O O . PHE A 1 203 ? -11.099 -25.924 -11.843 1.00 94.62 203 PHE A O 1
ATOM 1457 N N . GLU A 1 204 ? -11.575 -25.143 -13.892 1.00 92.94 204 GLU A N 1
ATOM 1458 C CA . GLU A 1 204 ? -10.470 -24.181 -13.954 1.00 92.94 204 GLU A CA 1
ATOM 1459 C C . GLU A 1 204 ? -10.991 -22.758 -13.731 1.00 92.94 204 GLU A C 1
ATOM 1461 O O . GLU A 1 204 ? -12.050 -22.408 -14.246 1.00 92.94 204 GLU A O 1
ATOM 1466 N N . THR A 1 205 ? -10.234 -21.891 -13.055 1.00 94.12 205 THR A N 1
ATOM 1467 C CA . THR A 1 205 ? -10.574 -20.460 -12.916 1.00 94.12 205 THR A CA 1
ATOM 1468 C C . THR A 1 205 ? -9.570 -19.564 -13.629 1.00 94.12 205 THR A C 1
ATOM 1470 O O . THR A 1 205 ? -8.369 -19.667 -13.379 1.00 94.12 205 THR A O 1
ATOM 1473 N N . VAL A 1 206 ? -10.058 -18.618 -14.433 1.00 95.00 206 VAL A N 1
ATOM 1474 C CA . VAL A 1 206 ? -9.251 -17.552 -15.045 1.00 95.00 206 VAL A CA 1
ATOM 1475 C C . VAL A 1 206 ? -9.809 -16.182 -14.657 1.00 95.00 206 VAL A C 1
ATOM 1477 O O . VAL A 1 206 ? -10.980 -15.887 -14.881 1.00 95.00 206 VAL A O 1
ATOM 1480 N N . ILE A 1 207 ? -8.972 -15.329 -14.064 1.00 96.06 207 ILE A N 1
ATOM 1481 C CA . ILE A 1 207 ? -9.320 -13.931 -13.775 1.00 96.06 207 ILE A CA 1
ATOM 1482 C C . ILE A 1 207 ? -8.892 -13.087 -14.973 1.00 96.06 207 ILE A C 1
ATOM 1484 O O . ILE A 1 207 ? -7.723 -13.115 -15.360 1.00 96.06 207 ILE A O 1
ATOM 1488 N N . PHE A 1 208 ? -9.824 -12.336 -15.554 1.00 91.44 208 PHE A N 1
ATOM 1489 C CA . PHE A 1 208 ? -9.500 -11.346 -16.575 1.00 91.44 208 PHE A CA 1
ATOM 1490 C C . PHE A 1 208 ? -8.963 -10.130 -15.803 1.00 91.44 208 PHE A C 1
ATOM 1492 O O . PHE A 1 208 ? -9.721 -9.497 -15.076 1.00 91.44 208 PHE A O 1
ATOM 1499 N N . GLY A 1 209 ? -7.657 -9.861 -15.865 1.00 88.06 209 GLY A N 1
ATOM 1500 C CA . GLY A 1 209 ? -7.049 -8.763 -15.097 1.00 88.06 209 GLY A CA 1
ATOM 1501 C C . GLY A 1 209 ? -7.441 -7.380 -15.628 1.00 88.06 209 GLY A C 1
ATOM 1502 O O . GLY A 1 209 ? -7.850 -7.258 -16.785 1.00 88.06 209 GLY A O 1
ATOM 1503 N N . ASP A 1 210 ? -7.257 -6.336 -14.815 1.00 91.19 210 ASP A N 1
ATOM 1504 C CA . ASP A 1 210 ? -7.698 -4.967 -15.133 1.00 91.19 210 ASP A CA 1
ATOM 1505 C C . ASP A 1 210 ? -7.193 -4.482 -16.499 1.00 91.19 210 ASP A C 1
ATOM 1507 O O . ASP A 1 210 ? -7.979 -3.957 -17.283 1.00 91.19 210 ASP A O 1
ATOM 1511 N N . LYS A 1 211 ? -5.927 -4.750 -16.845 1.00 85.00 211 LYS A N 1
ATOM 1512 C CA . LYS A 1 211 ? -5.348 -4.421 -18.161 1.00 85.00 211 LYS A CA 1
ATOM 1513 C C . LYS A 1 211 ? -6.130 -5.047 -19.329 1.00 85.00 211 LYS A C 1
ATOM 1515 O O . LYS A 1 211 ? -6.415 -4.381 -20.317 1.00 85.00 211 LYS A O 1
ATOM 1520 N N . VAL A 1 212 ? -6.517 -6.319 -19.214 1.00 88.69 212 VAL A N 1
ATOM 1521 C CA . VAL A 1 212 ? -7.288 -7.023 -20.256 1.00 88.69 212 VAL A CA 1
ATOM 1522 C C . VAL A 1 212 ? -8.686 -6.409 -20.367 1.00 88.69 212 VAL A C 1
ATOM 1524 O O . VAL A 1 212 ? -9.142 -6.057 -21.454 1.00 88.69 212 VAL A O 1
ATOM 1527 N N . ILE A 1 213 ? -9.349 -6.216 -19.222 1.00 93.50 213 ILE A N 1
ATOM 1528 C CA . ILE A 1 213 ? -10.698 -5.645 -19.140 1.00 93.50 213 ILE A CA 1
ATOM 1529 C C . ILE A 1 213 ? -10.739 -4.215 -19.705 1.00 93.50 213 ILE A C 1
ATOM 1531 O O . ILE A 1 213 ? -11.668 -3.869 -20.439 1.00 93.50 213 ILE A O 1
ATOM 1535 N N . LEU A 1 214 ? -9.753 -3.377 -19.390 1.00 89.06 214 LEU A N 1
ATOM 1536 C CA . LEU A 1 214 ? -9.727 -1.959 -19.753 1.00 89.06 214 LEU A CA 1
ATOM 1537 C C . LEU A 1 214 ? -9.143 -1.733 -21.153 1.00 89.06 214 LEU A C 1
ATOM 1539 O O . LEU A 1 214 ? -9.841 -1.182 -22.009 1.00 89.06 214 LEU A O 1
ATOM 1543 N N . ASP A 1 215 ? -7.945 -2.245 -21.426 1.00 87.56 215 ASP A N 1
ATOM 1544 C CA . ASP A 1 215 ? -7.138 -1.840 -22.584 1.00 87.56 215 ASP A CA 1
ATOM 1545 C C . ASP A 1 215 ? -7.343 -2.754 -23.805 1.00 87.56 215 ASP A C 1
ATOM 1547 O O . ASP A 1 215 ? -7.387 -2.284 -24.939 1.00 87.56 215 ASP A O 1
ATOM 1551 N N . GLU A 1 216 ? -7.501 -4.065 -23.596 1.00 90.94 216 GLU A N 1
ATOM 1552 C CA . GLU A 1 216 ? -7.512 -5.059 -24.682 1.00 90.94 216 GLU A CA 1
ATOM 1553 C C . GLU A 1 216 ? -8.924 -5.274 -25.263 1.00 90.94 216 GLU A C 1
ATOM 1555 O O . GLU A 1 216 ? -9.930 -5.167 -24.553 1.00 90.94 216 GLU A O 1
ATOM 1560 N N . SER A 1 217 ? -9.028 -5.562 -26.566 1.00 92.81 217 SER A N 1
ATOM 1561 C CA . SER A 1 217 ? -10.320 -5.804 -27.227 1.00 92.81 217 SER A CA 1
ATOM 1562 C C . SER A 1 217 ? -10.925 -7.158 -26.822 1.00 92.81 217 SER A C 1
ATOM 1564 O O . SER A 1 217 ? -10.219 -8.066 -26.380 1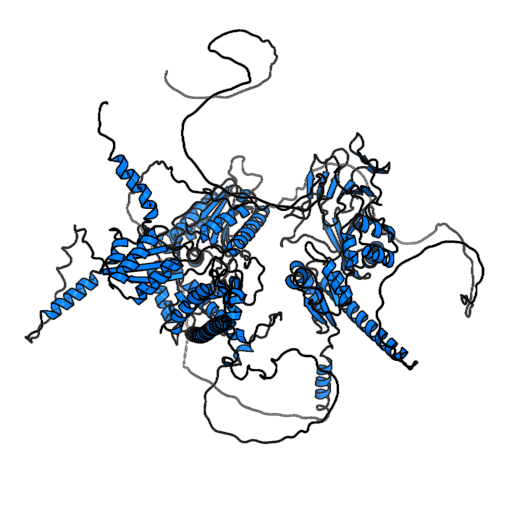.00 92.81 217 SER A O 1
ATOM 1566 N N . VAL A 1 218 ? -12.250 -7.297 -26.936 1.00 94.31 218 VAL A N 1
ATOM 1567 C CA . VAL A 1 218 ? -13.007 -8.430 -26.355 1.00 94.31 218 VAL A CA 1
ATOM 1568 C C . VAL A 1 218 ? -12.744 -9.768 -27.051 1.00 94.31 218 VAL A C 1
ATOM 1570 O O . VAL A 1 218 ? -13.051 -10.831 -26.513 1.00 94.31 218 VAL A O 1
ATOM 1573 N N . GLU A 1 219 ? -12.142 -9.722 -28.233 1.00 92.94 219 GLU A N 1
ATOM 1574 C CA . GLU A 1 219 ? -11.658 -10.865 -28.996 1.00 92.94 219 GLU A CA 1
ATOM 1575 C C . GLU A 1 219 ? -10.452 -11.511 -28.302 1.00 92.94 219 GLU A C 1
ATOM 1577 O O . GLU A 1 219 ? -10.370 -12.738 -28.248 1.00 92.94 219 GLU A O 1
ATOM 1582 N N . ASN A 1 220 ? -9.573 -10.700 -27.707 1.00 90.75 220 ASN A N 1
ATOM 1583 C CA . ASN A 1 220 ? -8.342 -11.140 -27.042 1.00 90.75 220 ASN A CA 1
ATOM 1584 C C . ASN A 1 220 ? -8.572 -11.607 -25.594 1.00 90.75 220 ASN A C 1
ATOM 1586 O O . ASN A 1 220 ? -7.689 -12.211 -24.986 1.00 90.75 220 ASN A O 1
ATOM 1590 N N . TRP A 1 221 ? -9.753 -11.343 -25.027 1.00 96.75 221 TRP A N 1
ATOM 1591 C CA . TRP A 1 221 ? -10.093 -11.752 -23.663 1.00 96.75 221 TRP A CA 1
ATOM 1592 C C . TRP A 1 221 ? -10.113 -13.289 -23.524 1.00 96.75 221 TRP A C 1
ATOM 1594 O O . TRP A 1 221 ? -10.597 -13.975 -24.434 1.00 96.75 221 TRP A O 1
ATOM 1604 N N . PRO A 1 222 ? -9.657 -13.854 -22.385 1.00 94.81 222 PRO A N 1
ATOM 1605 C CA . PRO A 1 222 ? -9.608 -15.300 -22.180 1.00 94.81 222 PRO A CA 1
ATOM 1606 C C . PRO A 1 222 ? -10.960 -15.983 -22.411 1.00 94.81 222 PRO A C 1
ATOM 1608 O O . PRO A 1 222 ? -12.007 -15.480 -22.006 1.00 94.81 222 PRO A O 1
ATOM 1611 N N . THR A 1 223 ? -10.956 -17.160 -23.032 1.00 95.06 223 THR A N 1
ATOM 1612 C CA . THR A 1 223 ? -12.171 -17.965 -23.214 1.00 95.06 223 THR A CA 1
ATOM 1613 C C . THR A 1 223 ? -12.574 -18.673 -21.920 1.00 95.06 223 THR A C 1
ATOM 1615 O O . THR A 1 223 ? -11.721 -19.145 -21.163 1.00 95.06 223 THR A O 1
ATOM 1618 N N . CYS A 1 224 ? -13.882 -18.767 -21.672 1.00 96.31 224 CYS A N 1
ATOM 1619 C CA . CYS A 1 224 ? -14.471 -19.520 -20.567 1.00 96.31 224 CYS A CA 1
ATOM 1620 C C . CYS A 1 224 ? -15.840 -20.109 -20.953 1.00 96.31 224 CYS A C 1
ATOM 1622 O O . CYS A 1 224 ? -16.496 -19.622 -21.875 1.00 96.31 224 CYS A O 1
ATOM 1624 N N . ASP A 1 225 ? -16.272 -21.145 -20.233 1.00 95.56 225 ASP A N 1
ATOM 1625 C CA . ASP A 1 225 ? -17.587 -21.782 -20.387 1.00 95.56 225 ASP A CA 1
ATOM 1626 C C . ASP A 1 225 ? -18.634 -21.129 -19.480 1.00 95.56 225 ASP A C 1
ATOM 1628 O O . ASP A 1 225 ? -19.792 -20.965 -19.868 1.00 95.56 225 ASP A O 1
ATOM 1632 N N . PHE A 1 226 ? -18.201 -20.712 -18.288 1.00 97.62 226 PHE A N 1
ATOM 1633 C CA . PHE A 1 226 ? -18.992 -19.992 -17.294 1.00 97.62 226 PHE A CA 1
ATOM 1634 C C . PHE A 1 226 ? -18.377 -18.609 -17.066 1.00 97.62 226 PHE A C 1
ATOM 1636 O O . PHE A 1 226 ? -17.155 -18.471 -17.045 1.00 97.62 226 PHE A O 1
ATOM 1643 N N . LEU A 1 227 ? -19.200 -17.582 -16.868 1.00 98.00 227 LEU A N 1
ATOM 1644 C CA . LEU A 1 227 ? -18.763 -16.210 -16.635 1.00 98.00 227 LEU A CA 1
ATOM 1645 C C . LEU A 1 227 ? -19.384 -15.644 -15.355 1.00 98.00 227 LEU A C 1
ATOM 1647 O O . LEU A 1 227 ? -20.596 -15.438 -15.249 1.00 98.00 227 LEU A O 1
ATOM 1651 N N . ILE A 1 228 ? -18.509 -15.323 -14.408 1.00 97.44 228 ILE A N 1
ATOM 1652 C CA . ILE A 1 228 ? -18.774 -14.438 -13.280 1.00 97.44 228 ILE A CA 1
ATOM 1653 C C . ILE A 1 228 ? -18.333 -13.039 -13.710 1.00 97.44 228 ILE A C 1
ATOM 1655 O O . ILE A 1 228 ? -17.140 -12.771 -13.849 1.00 97.44 228 ILE A O 1
ATOM 1659 N N . SER A 1 229 ? -19.285 -12.139 -13.949 1.00 96.94 229 SER A N 1
ATOM 1660 C CA . SER A 1 229 ? -18.992 -10.751 -14.311 1.00 96.94 229 SER A CA 1
ATOM 1661 C C . SER A 1 229 ? -20.020 -9.802 -13.712 1.00 96.94 229 SER A C 1
ATOM 1663 O O . SER A 1 229 ? -21.217 -10.099 -13.672 1.00 96.94 229 SER A O 1
ATOM 1665 N N . PHE A 1 230 ? -19.539 -8.681 -13.178 1.00 94.31 230 PHE A N 1
ATOM 1666 C CA . PHE A 1 230 ? -20.372 -7.732 -12.457 1.00 94.31 230 PHE A CA 1
ATOM 1667 C C . PHE A 1 230 ? -19.774 -6.328 -12.444 1.00 94.31 230 PHE A C 1
ATOM 1669 O O . PHE A 1 230 ? -18.563 -6.137 -12.313 1.00 94.31 230 PHE A O 1
ATOM 1676 N N . PHE A 1 231 ? -20.653 -5.336 -12.540 1.00 92.38 231 PHE A N 1
ATOM 1677 C CA . PHE A 1 231 ? -20.287 -3.934 -12.485 1.00 92.38 231 PHE A CA 1
ATOM 1678 C C . PHE A 1 231 ? -19.702 -3.516 -11.127 1.00 92.38 231 PHE A C 1
ATOM 1680 O O . PHE A 1 231 ? -20.142 -3.917 -10.049 1.00 92.38 231 PHE A O 1
ATOM 1687 N N . SER A 1 232 ? -18.735 -2.609 -11.200 1.00 90.69 232 SER A N 1
ATOM 1688 C CA . SER A 1 232 ? -18.400 -1.668 -10.136 1.00 90.69 232 SER A CA 1
ATOM 1689 C C . SER A 1 232 ? -17.850 -0.397 -10.772 1.00 90.69 232 SER A C 1
ATOM 1691 O O . SER A 1 232 ? -17.396 -0.450 -11.912 1.00 90.69 232 SER A O 1
ATOM 1693 N N . THR A 1 233 ? -17.851 0.724 -10.055 1.00 86.19 233 THR A N 1
ATOM 1694 C CA . THR A 1 233 ? -17.335 2.017 -10.533 1.00 86.19 233 THR A CA 1
ATOM 1695 C C . THR A 1 233 ? -15.991 1.864 -11.276 1.00 86.19 233 THR A C 1
ATOM 1697 O O . THR A 1 233 ? -15.023 1.376 -10.697 1.00 86.19 233 THR A O 1
ATOM 1700 N N . GLY A 1 234 ? -15.950 2.238 -12.563 1.00 87.44 234 GLY A N 1
ATOM 1701 C CA . GLY A 1 234 ? -14.790 2.071 -13.459 1.00 87.44 234 GLY A CA 1
ATOM 1702 C C . GLY A 1 234 ? -14.799 0.823 -14.364 1.00 87.44 234 GLY A C 1
ATOM 1703 O O . GLY A 1 234 ? -13.993 0.742 -15.283 1.00 87.44 234 GLY A O 1
ATOM 1704 N N . PHE A 1 235 ? -15.705 -0.138 -14.157 1.00 95.06 235 PHE A N 1
ATOM 1705 C CA . PHE A 1 235 ? -15.788 -1.363 -14.965 1.00 95.06 235 PHE A CA 1
ATOM 1706 C C . PHE A 1 235 ? -16.494 -1.125 -16.320 1.00 95.06 235 PHE A C 1
ATOM 1708 O O . PHE A 1 235 ? -17.637 -0.652 -16.329 1.00 95.06 235 PHE A O 1
ATOM 1715 N N . PRO A 1 236 ? -15.889 -1.501 -17.466 1.00 95.25 236 PRO A N 1
ATOM 1716 C CA . PRO A 1 236 ? -16.460 -1.298 -18.798 1.00 95.25 236 PRO A CA 1
ATOM 1717 C C . PRO A 1 236 ? -17.507 -2.374 -19.135 1.00 95.25 236 PRO A C 1
ATOM 1719 O O . PRO A 1 236 ? -17.274 -3.281 -19.937 1.00 95.25 236 PRO A O 1
ATOM 1722 N N . LEU A 1 237 ? -18.693 -2.255 -18.532 1.00 95.38 237 LEU A N 1
ATOM 1723 C CA . LEU A 1 237 ? -19.796 -3.217 -18.665 1.00 95.38 237 LEU A CA 1
ATOM 1724 C C . LEU A 1 237 ? -20.183 -3.512 -20.129 1.00 95.38 237 LEU A C 1
ATOM 1726 O O . LEU A 1 237 ? -20.503 -4.652 -20.452 1.00 95.38 237 LEU A O 1
ATOM 1730 N N . ASP A 1 238 ? -20.095 -2.536 -21.038 1.00 95.19 238 ASP A N 1
ATOM 1731 C CA . ASP A 1 238 ? -20.376 -2.748 -22.468 1.00 95.19 238 ASP A CA 1
ATOM 1732 C C . ASP A 1 238 ? -19.338 -3.629 -23.185 1.00 95.19 238 ASP A C 1
ATOM 1734 O O . ASP A 1 238 ? -19.710 -4.396 -24.078 1.00 95.19 238 ASP A O 1
ATOM 1738 N N . LYS A 1 239 ? -18.064 -3.616 -22.758 1.00 96.81 239 LYS A N 1
ATOM 1739 C CA . LYS A 1 239 ? -17.068 -4.590 -23.241 1.00 96.81 239 LYS A CA 1
ATOM 1740 C C . LYS A 1 239 ? -17.438 -5.993 -22.753 1.00 96.81 239 LYS A C 1
ATOM 1742 O O . LYS A 1 239 ? -17.455 -6.925 -23.548 1.00 96.81 239 LYS A O 1
ATOM 1747 N N . ALA A 1 240 ? -17.852 -6.141 -21.493 1.00 97.31 240 ALA A N 1
ATOM 1748 C CA . ALA A 1 240 ? -18.290 -7.432 -20.958 1.00 97.31 240 ALA A CA 1
ATOM 1749 C C . ALA A 1 240 ? -19.567 -7.967 -21.643 1.00 97.31 240 ALA A C 1
ATOM 1751 O O . ALA A 1 240 ? -19.628 -9.142 -22.002 1.00 97.31 240 ALA A O 1
ATOM 1752 N N . ILE A 1 241 ? -20.552 -7.107 -21.930 1.00 96.56 241 ILE A N 1
ATOM 1753 C CA . ILE A 1 241 ? -21.732 -7.459 -22.743 1.00 96.56 241 ILE A CA 1
ATOM 1754 C C . ILE A 1 241 ? -21.313 -7.902 -24.158 1.00 96.56 241 ILE A C 1
ATOM 1756 O O . ILE A 1 241 ? -21.842 -8.888 -24.674 1.00 96.56 241 ILE A O 1
ATOM 1760 N N . SER A 1 242 ? -20.347 -7.219 -24.777 1.00 96.62 242 SER A N 1
ATOM 1761 C CA . SER A 1 242 ? -19.839 -7.565 -26.115 1.00 96.62 242 SER A CA 1
ATOM 1762 C C . SER A 1 242 ? -19.086 -8.902 -26.121 1.00 96.62 242 SER A C 1
ATOM 1764 O O . SER A 1 242 ? -19.343 -9.745 -26.980 1.00 96.62 242 SER A O 1
ATOM 1766 N N . TYR A 1 243 ? -18.249 -9.157 -25.109 1.00 97.69 243 TYR A N 1
ATOM 1767 C CA . TYR A 1 243 ? -17.604 -10.452 -24.881 1.00 97.69 243 TYR A CA 1
ATOM 1768 C C . TYR A 1 243 ? -18.632 -11.590 -24.764 1.00 97.69 243 TYR A C 1
ATOM 1770 O O . TYR A 1 243 ? -18.473 -12.634 -25.396 1.00 97.69 243 TYR A O 1
ATOM 1778 N N . VAL A 1 244 ? -19.728 -11.385 -24.022 1.00 96.88 244 VAL A N 1
ATOM 1779 C CA . VAL A 1 244 ? -20.803 -12.386 -23.893 1.00 96.88 244 VAL A CA 1
ATOM 1780 C C . VAL A 1 244 ? -21.496 -12.656 -25.231 1.00 96.88 244 VAL A C 1
ATOM 1782 O O . VAL A 1 244 ? -21.752 -13.816 -25.551 1.00 96.88 244 VAL A O 1
ATOM 1785 N N . ARG A 1 245 ? -21.747 -11.628 -26.056 1.00 95.12 245 ARG A N 1
ATOM 1786 C CA . ARG A 1 245 ? -22.302 -11.807 -27.415 1.00 95.12 245 ARG A CA 1
ATOM 1787 C C . ARG A 1 245 ? -21.369 -12.626 -28.316 1.00 95.12 245 ARG A C 1
ATOM 1789 O O . ARG A 1 245 ? -21.851 -13.473 -29.069 1.00 95.12 245 ARG A O 1
ATOM 1796 N N . LEU A 1 246 ? -20.059 -12.389 -28.212 1.00 95.50 246 LEU A N 1
ATOM 1797 C CA . LEU A 1 246 ? -19.016 -13.050 -29.000 1.00 95.50 246 LEU A CA 1
ATOM 1798 C C . LEU A 1 246 ? -18.778 -14.508 -28.570 1.00 95.50 246 LEU A C 1
ATOM 1800 O O . LEU A 1 246 ? -18.817 -15.411 -29.404 1.00 95.50 246 LEU A O 1
ATOM 1804 N N . ARG A 1 247 ? -18.519 -14.747 -27.277 1.00 94.69 247 ARG A N 1
ATOM 1805 C CA . ARG A 1 247 ? -18.063 -16.047 -26.743 1.00 94.69 247 ARG A CA 1
ATOM 1806 C C . ARG A 1 247 ? -19.184 -16.929 -26.180 1.00 94.69 247 ARG A C 1
ATOM 1808 O O . ARG A 1 247 ? -18.992 -18.135 -26.071 1.00 94.69 247 ARG A O 1
ATOM 1815 N N . LYS A 1 248 ? -20.352 -16.355 -25.865 1.00 95.25 248 LYS A N 1
ATOM 1816 C CA . LYS A 1 248 ? -21.571 -17.043 -25.380 1.00 95.25 248 LYS A CA 1
ATOM 1817 C C . LYS A 1 248 ? -21.370 -17.995 -24.172 1.00 95.25 248 LYS A C 1
ATOM 1819 O O . LYS A 1 248 ? -21.889 -19.114 -24.205 1.00 95.25 248 LYS A O 1
ATOM 1824 N N . PRO A 1 249 ? -20.660 -17.582 -23.101 1.00 96.44 249 PRO A N 1
ATOM 1825 C CA . PRO A 1 249 ? -20.566 -18.360 -21.865 1.00 96.44 249 PRO A CA 1
ATOM 1826 C C . PRO A 1 249 ? -21.890 -18.347 -21.084 1.00 96.44 249 PRO A C 1
ATOM 1828 O O . PRO A 1 249 ? -22.707 -17.431 -21.224 1.00 96.44 249 PRO A O 1
ATOM 1831 N N . TYR A 1 250 ? -22.071 -19.311 -20.181 1.00 96.25 250 TYR A N 1
ATOM 1832 C CA . TYR A 1 250 ? -23.116 -19.246 -19.161 1.00 96.25 250 TYR A CA 1
ATOM 1833 C C . TYR A 1 250 ? -22.809 -18.120 -18.167 1.00 96.25 250 TYR A C 1
ATOM 1835 O O . TYR A 1 250 ? -21.836 -18.195 -17.419 1.00 96.25 250 TYR A O 1
ATOM 1843 N N . CYS A 1 251 ? -23.625 -17.071 -18.151 1.00 96.75 251 CYS A N 1
ATOM 1844 C CA . CYS A 1 251 ? -23.427 -15.924 -17.267 1.00 96.75 251 CYS A CA 1
ATOM 1845 C C . CYS A 1 251 ? -24.197 -16.121 -15.956 1.00 96.75 251 CYS A C 1
ATOM 1847 O O . CYS A 1 251 ? -25.416 -16.266 -15.987 1.00 96.75 251 CYS A O 1
ATOM 1849 N N . VAL A 1 252 ? -23.501 -16.079 -14.813 1.00 96.06 252 VAL A N 1
ATOM 1850 C CA . VAL A 1 252 ? -24.126 -16.214 -13.476 1.00 96.06 252 VAL A CA 1
ATOM 1851 C C . VAL A 1 252 ? -25.108 -15.071 -13.202 1.00 96.06 252 VAL A C 1
ATOM 1853 O O . VAL A 1 252 ? -26.194 -15.283 -12.672 1.00 96.06 252 VAL A O 1
ATOM 1856 N N . ASN A 1 253 ? -24.743 -13.857 -13.615 1.00 95.94 253 ASN A N 1
ATOM 1857 C CA . ASN A 1 253 ? -25.609 -12.688 -13.582 1.00 95.94 253 ASN A CA 1
ATOM 1858 C C . ASN A 1 253 ? -25.764 -12.126 -15.000 1.00 95.94 253 ASN A C 1
ATOM 1860 O O . ASN A 1 253 ? -24.810 -12.087 -15.778 1.00 95.94 253 ASN A O 1
ATOM 1864 N N . ASP A 1 254 ? -26.959 -11.640 -15.320 1.00 95.94 254 ASP A N 1
ATOM 1865 C CA . ASP A 1 254 ? -27.260 -10.974 -16.582 1.00 95.94 254 ASP A CA 1
ATOM 1866 C C . ASP A 1 254 ? -26.588 -9.593 -16.642 1.00 95.94 254 ASP A C 1
ATOM 1868 O O . ASP A 1 254 ? -26.850 -8.731 -15.799 1.00 95.94 254 ASP A O 1
ATOM 1872 N N . LEU A 1 255 ? -25.700 -9.389 -17.621 1.00 95.94 255 LEU A N 1
ATOM 1873 C CA . LEU A 1 255 ? -24.900 -8.164 -17.727 1.00 95.94 255 LEU A CA 1
ATOM 1874 C C . LEU A 1 255 ? -25.699 -6.957 -18.256 1.00 95.94 255 LEU A C 1
ATOM 1876 O O . LEU A 1 255 ? -25.570 -5.885 -17.664 1.00 95.94 255 LEU A O 1
ATOM 1880 N N . PRO A 1 256 ? -26.559 -7.075 -19.294 1.00 94.88 256 PRO A N 1
ATOM 1881 C CA . PRO A 1 256 ? -27.486 -6.002 -19.658 1.00 94.88 256 PRO A CA 1
ATOM 1882 C C . PRO A 1 256 ? -28.333 -5.501 -18.478 1.00 94.88 256 PRO A C 1
ATOM 1884 O O . PRO A 1 256 ? -28.399 -4.293 -18.249 1.00 94.88 256 PRO A O 1
ATOM 1887 N N . MET A 1 257 ? -28.921 -6.401 -17.682 1.00 94.75 257 MET A N 1
ATOM 1888 C CA . MET A 1 257 ? -29.776 -6.028 -16.548 1.00 94.75 257 MET A CA 1
ATOM 1889 C C . MET A 1 257 ? -29.030 -5.305 -15.417 1.00 94.75 257 MET A C 1
ATOM 1891 O O . MET A 1 257 ? -29.667 -4.591 -14.645 1.00 94.75 257 MET A O 1
ATOM 1895 N N . GLN A 1 258 ? -27.696 -5.372 -15.336 1.00 95.44 258 GLN A N 1
ATOM 1896 C CA . GLN A 1 258 ? -26.945 -4.558 -14.367 1.00 95.44 258 GLN A CA 1
ATOM 1897 C C . GLN A 1 258 ? -27.073 -3.050 -14.643 1.00 95.44 258 GLN A C 1
ATOM 1899 O O . GLN A 1 258 ? -27.008 -2.259 -13.705 1.00 95.44 258 GLN A O 1
ATOM 1904 N N . LYS A 1 259 ? -27.360 -2.637 -15.888 1.00 93.75 259 LYS A N 1
ATOM 1905 C CA . LYS A 1 259 ? -27.664 -1.231 -16.218 1.00 93.75 259 LYS A CA 1
ATOM 1906 C C . LYS A 1 259 ? -28.990 -0.742 -15.628 1.00 93.75 259 LYS A C 1
ATOM 1908 O O . LYS A 1 259 ? -29.138 0.449 -15.379 1.00 93.75 259 LYS A O 1
ATOM 1913 N N . VAL A 1 260 ? -29.937 -1.646 -15.364 1.00 93.88 260 VAL A N 1
ATOM 1914 C CA . VAL A 1 260 ? -31.229 -1.329 -14.725 1.00 93.88 260 VAL A CA 1
ATOM 1915 C C . VAL A 1 260 ? -31.019 -0.879 -13.274 1.00 93.88 260 VAL A C 1
ATOM 1917 O O . VAL A 1 260 ? -31.764 -0.039 -12.780 1.00 93.88 260 VAL A O 1
ATOM 1920 N N . LEU A 1 261 ? -29.967 -1.377 -12.613 1.00 94.19 261 LEU A N 1
ATOM 1921 C CA . LEU A 1 261 ? -29.614 -1.041 -11.229 1.00 94.19 261 LEU A CA 1
ATOM 1922 C C . LEU A 1 261 ? -29.052 0.384 -11.073 1.00 94.19 261 LEU A C 1
ATOM 1924 O O . LEU A 1 261 ? -29.070 0.935 -9.975 1.00 94.19 261 LEU A O 1
ATOM 1928 N N . TRP A 1 262 ? -28.575 1.005 -12.159 1.00 93.50 262 TRP A N 1
ATOM 1929 C CA . TRP A 1 262 ? -28.044 2.373 -12.132 1.00 93.50 262 TRP A CA 1
ATOM 1930 C C . TRP A 1 262 ? -29.125 3.448 -11.947 1.00 93.50 262 TRP A C 1
ATOM 1932 O O . TRP A 1 262 ? -28.790 4.563 -11.550 1.00 93.50 262 TRP A O 1
ATOM 1942 N N . ASP A 1 263 ? -30.405 3.144 -12.191 1.00 94.88 263 ASP A N 1
ATOM 1943 C CA . ASP A 1 263 ? -31.505 4.088 -11.972 1.00 94.88 263 ASP A CA 1
ATOM 1944 C C . ASP A 1 263 ? -32.609 3.485 -11.098 1.00 94.88 263 ASP A C 1
ATOM 1946 O O . ASP A 1 263 ? -33.321 2.552 -11.483 1.00 94.88 263 ASP A O 1
ATOM 1950 N N . ARG A 1 264 ? -32.805 4.077 -9.918 1.00 95.94 264 ARG A N 1
ATOM 1951 C CA . ARG A 1 264 ? -33.784 3.623 -8.926 1.00 95.94 264 ARG A CA 1
ATOM 1952 C C . ARG A 1 264 ? -35.209 3.618 -9.486 1.00 95.94 264 ARG A C 1
ATOM 1954 O O . ARG A 1 264 ? -36.006 2.782 -9.079 1.00 95.94 264 ARG A O 1
ATOM 1961 N N . ARG A 1 265 ? -35.547 4.481 -10.455 1.00 94.56 265 ARG A N 1
ATOM 1962 C CA . ARG A 1 265 ? -36.875 4.503 -11.104 1.00 94.56 265 ARG A CA 1
ATOM 1963 C C . ARG A 1 265 ? -37.142 3.227 -11.896 1.00 94.56 265 ARG A C 1
ATOM 1965 O O . ARG A 1 265 ? -38.286 2.779 -11.944 1.00 94.56 265 ARG A O 1
ATOM 1972 N N . LEU A 1 266 ? -36.105 2.642 -12.500 1.00 94.44 266 LEU A N 1
ATOM 1973 C CA . LEU A 1 266 ? -36.206 1.363 -13.198 1.00 94.44 266 LEU A CA 1
ATOM 1974 C C . LEU A 1 266 ? -36.311 0.213 -12.194 1.00 94.44 266 LEU A C 1
ATOM 1976 O O . LEU A 1 266 ? -37.261 -0.560 -12.278 1.00 94.44 266 LEU A O 1
ATOM 1980 N N . VAL A 1 267 ? -35.411 0.158 -11.202 1.00 96.19 267 VAL A N 1
ATOM 1981 C CA . VAL A 1 267 ? -35.437 -0.843 -10.113 1.00 96.19 267 VAL A CA 1
ATOM 1982 C C . VAL A 1 267 ? -36.822 -0.922 -9.468 1.00 96.19 267 VAL A C 1
ATOM 1984 O O . VAL A 1 267 ? -37.411 -1.995 -9.369 1.00 96.19 267 VAL A O 1
ATOM 1987 N N . LEU A 1 268 ? -37.386 0.225 -9.091 1.00 96.00 268 LEU A N 1
ATOM 1988 C CA . LEU A 1 268 ? -38.692 0.308 -8.443 1.00 96.00 268 LEU A CA 1
ATOM 1989 C C . LEU A 1 268 ? -39.839 -0.123 -9.377 1.00 96.00 268 LEU A C 1
ATOM 1991 O O . LEU A 1 268 ? -40.750 -0.813 -8.927 1.00 96.00 268 LEU A O 1
ATOM 1995 N N . ARG A 1 269 ? -39.769 0.192 -10.680 1.00 93.88 269 ARG A N 1
ATOM 1996 C CA . ARG A 1 269 ? -40.750 -0.264 -11.687 1.00 93.88 269 ARG A CA 1
ATOM 1997 C C . ARG A 1 269 ? -40.709 -1.784 -11.901 1.00 93.88 269 ARG A C 1
ATOM 1999 O O . ARG A 1 269 ? -41.757 -2.370 -12.158 1.00 93.88 269 ARG A O 1
ATOM 2006 N N . VAL A 1 270 ? -39.536 -2.414 -11.773 1.00 95.62 270 VAL A N 1
ATOM 2007 C CA . VAL A 1 270 ? -39.394 -3.884 -11.777 1.00 95.62 270 VAL A CA 1
ATOM 2008 C C . VAL A 1 270 ? -39.993 -4.491 -10.507 1.00 95.62 270 VAL A C 1
ATOM 2010 O O . VAL A 1 270 ? -40.766 -5.440 -10.600 1.00 95.62 270 VAL A O 1
ATOM 2013 N N . LEU A 1 271 ? -39.702 -3.929 -9.327 1.00 96.94 271 LEU A N 1
ATOM 2014 C CA . LEU A 1 271 ? -40.259 -4.405 -8.051 1.00 96.94 271 LEU A CA 1
ATOM 2015 C C . LEU A 1 271 ? -41.799 -4.333 -8.022 1.00 96.94 271 LEU A C 1
ATOM 2017 O O . LEU A 1 271 ? -42.445 -5.270 -7.547 1.00 96.94 271 LEU A O 1
ATOM 2021 N N . ASP A 1 272 ? -42.387 -3.275 -8.593 1.00 95.56 272 ASP A N 1
ATOM 2022 C CA . ASP A 1 272 ? -43.842 -3.121 -8.724 1.00 95.56 272 ASP A CA 1
ATOM 2023 C C . ASP A 1 272 ? -44.472 -4.217 -9.605 1.00 95.56 272 ASP A C 1
ATOM 2025 O O . ASP A 1 272 ? -45.478 -4.826 -9.218 1.00 95.56 272 ASP A O 1
ATOM 2029 N N . SER A 1 273 ? -43.882 -4.509 -10.773 1.00 95.19 273 SER A N 1
ATOM 2030 C CA . SER A 1 273 ? -44.447 -5.483 -11.722 1.00 95.19 273 SER A CA 1
ATOM 2031 C C . SER A 1 273 ? -44.400 -6.920 -11.208 1.00 95.19 273 SER A C 1
ATOM 2033 O O . SER A 1 273 ? -45.263 -7.715 -11.562 1.00 95.19 273 SER A O 1
ATOM 2035 N N . ILE A 1 274 ? -43.411 -7.254 -10.373 1.00 95.50 274 ILE A N 1
ATOM 2036 C CA . ILE A 1 274 ? -43.290 -8.575 -9.733 1.00 95.50 274 ILE A CA 1
ATOM 2037 C C . ILE A 1 274 ? -43.984 -8.647 -8.368 1.00 95.50 274 ILE A C 1
ATOM 2039 O O . ILE A 1 274 ? -43.887 -9.667 -7.686 1.00 95.50 274 ILE A O 1
ATOM 2043 N N . HIS A 1 275 ? -44.679 -7.579 -7.961 1.00 95.69 275 HIS A N 1
ATOM 2044 C CA . HIS A 1 275 ? -45.427 -7.461 -6.706 1.00 95.69 275 HIS A CA 1
ATOM 2045 C C . HIS A 1 275 ? -44.568 -7.688 -5.448 1.00 95.69 275 HIS A C 1
ATOM 2047 O O . HIS A 1 275 ? -44.965 -8.401 -4.519 1.00 95.69 275 HIS A O 1
ATOM 2053 N N . VAL A 1 276 ? -43.367 -7.106 -5.415 1.00 97.31 276 VAL A N 1
ATOM 2054 C CA . VAL A 1 276 ? -42.544 -7.030 -4.200 1.00 97.31 276 VAL A CA 1
ATOM 2055 C C . VAL A 1 276 ? -42.890 -5.738 -3.445 1.00 97.31 276 VAL A C 1
ATOM 2057 O O . VAL A 1 276 ? -42.782 -4.655 -4.026 1.00 97.31 276 VAL A O 1
ATOM 2060 N N . PRO A 1 277 ? -43.306 -5.806 -2.164 1.00 97.06 277 PRO A N 1
ATOM 2061 C CA . PRO A 1 277 ? -43.628 -4.616 -1.386 1.00 97.06 277 PRO A CA 1
ATOM 2062 C C . PRO A 1 277 ? -42.432 -3.674 -1.242 1.00 97.06 277 PRO A C 1
ATOM 2064 O O . PRO A 1 277 ? -41.310 -4.088 -0.956 1.00 97.06 277 PRO A O 1
ATOM 2067 N N . THR A 1 278 ? -42.705 -2.386 -1.396 1.00 97.38 278 THR A N 1
ATOM 2068 C CA . THR A 1 278 ? -41.758 -1.272 -1.270 1.00 97.38 278 THR A CA 1
ATOM 2069 C C . THR A 1 278 ? -42.491 -0.099 -0.594 1.00 97.38 278 THR A C 1
ATOM 2071 O O . THR A 1 278 ? -43.728 -0.074 -0.630 1.00 97.38 278 THR A O 1
ATOM 2074 N N . PRO A 1 279 ? -41.807 0.866 0.050 1.00 96.75 279 PRO A N 1
ATOM 2075 C CA . PRO A 1 279 ? -42.492 1.992 0.690 1.00 96.75 279 PRO A CA 1
ATOM 2076 C C . PRO A 1 279 ? -43.276 2.861 -0.313 1.00 96.75 279 PRO A C 1
ATOM 2078 O O . PRO A 1 279 ? -42.876 3.023 -1.474 1.00 96.75 279 PRO A O 1
ATOM 2081 N N . ARG A 1 280 ? -44.391 3.456 0.143 1.00 96.50 280 ARG A N 1
ATOM 2082 C CA . ARG A 1 280 ? -45.199 4.411 -0.645 1.00 96.50 280 ARG A CA 1
ATOM 2083 C C . ARG A 1 280 ? -44.308 5.558 -1.120 1.00 96.50 280 ARG A C 1
ATOM 2085 O O . ARG A 1 280 ? -43.629 6.168 -0.303 1.00 96.50 280 ARG A O 1
ATOM 2092 N N . ARG A 1 281 ? -44.344 5.895 -2.412 1.00 96.44 281 ARG A N 1
ATOM 2093 C CA . ARG A 1 281 ? -43.424 6.877 -3.009 1.00 96.44 281 ARG A CA 1
ATOM 2094 C C . ARG A 1 281 ? -44.063 7.864 -3.981 1.00 96.44 281 ARG A C 1
ATOM 2096 O O . ARG A 1 281 ? -45.075 7.568 -4.611 1.00 96.44 281 ARG A O 1
ATOM 2103 N N . LEU A 1 282 ? -43.395 9.003 -4.141 1.00 95.44 282 LEU A N 1
ATOM 2104 C CA . LEU A 1 282 ? -43.544 9.969 -5.226 1.00 95.44 282 LEU A CA 1
ATOM 2105 C C . LEU A 1 282 ? -42.220 10.013 -6.008 1.00 95.44 282 LEU A C 1
ATOM 2107 O O . LEU A 1 282 ? -41.144 10.018 -5.413 1.00 95.44 282 LEU A O 1
ATOM 2111 N N . ILE A 1 283 ? -42.280 10.042 -7.339 1.00 93.56 283 ILE A N 1
ATOM 2112 C CA . ILE A 1 283 ? -41.089 10.123 -8.199 1.00 93.56 283 ILE A CA 1
ATOM 2113 C C . ILE A 1 283 ? -41.090 11.487 -8.885 1.00 93.56 283 ILE A C 1
ATOM 2115 O O . ILE A 1 283 ? -42.044 11.833 -9.575 1.00 93.56 283 ILE A O 1
ATOM 2119 N N . VAL A 1 284 ? -40.015 12.250 -8.698 1.00 93.81 284 VAL A N 1
ATOM 2120 C CA . VAL A 1 284 ? -39.839 13.605 -9.226 1.00 93.81 284 VAL A CA 1
ATOM 2121 C C . VAL A 1 284 ? -38.753 13.558 -10.298 1.00 93.81 284 VAL A C 1
ATOM 2123 O O . VAL A 1 284 ? -37.563 13.486 -9.996 1.00 93.81 284 VAL A O 1
ATOM 2126 N N . SER A 1 285 ? -39.179 13.547 -11.563 1.00 92.25 285 SER A N 1
ATOM 2127 C CA . SER A 1 285 ? -38.332 13.281 -12.734 1.00 92.25 285 SER A CA 1
ATOM 2128 C C . SER A 1 285 ? -38.156 14.548 -13.582 1.00 92.25 285 SER A C 1
ATOM 2130 O O . SER A 1 285 ? -38.946 14.811 -14.483 1.00 92.25 285 SER A O 1
ATOM 2132 N N . ARG A 1 286 ? -37.136 15.360 -13.279 1.00 91.50 286 ARG A N 1
ATOM 2133 C CA . ARG A 1 286 ? -36.856 16.664 -13.924 1.00 91.50 286 ARG A CA 1
ATOM 2134 C C . ARG A 1 286 ? -35.842 16.596 -15.085 1.00 91.50 286 ARG A C 1
ATOM 2136 O O . ARG A 1 286 ? -35.508 17.615 -15.672 1.00 91.50 286 ARG A O 1
ATOM 2143 N N . ASP A 1 287 ? -35.354 15.400 -15.395 1.00 89.31 287 ASP A N 1
ATOM 2144 C CA . ASP A 1 287 ? -34.256 15.053 -16.317 1.00 89.31 287 ASP A CA 1
ATOM 2145 C C . ASP A 1 287 ? -34.725 14.271 -17.563 1.00 89.31 287 ASP A C 1
ATOM 2147 O O . ASP A 1 287 ? -33.916 13.696 -18.285 1.00 89.31 287 ASP A O 1
ATOM 2151 N N . GLY A 1 288 ? -36.039 14.176 -17.796 1.00 86.25 288 GLY A N 1
ATOM 2152 C CA . GLY A 1 288 ? -36.609 13.391 -18.899 1.00 86.25 288 GLY A CA 1
ATOM 2153 C C . GLY A 1 288 ? -36.561 11.866 -18.709 1.00 86.25 288 GLY A C 1
ATOM 2154 O O . GLY A 1 288 ? -37.014 11.140 -19.592 1.00 86.25 288 GLY A O 1
ATOM 2155 N N . GLY A 1 289 ? -36.070 11.371 -17.568 1.00 88.81 289 GLY A N 1
ATOM 2156 C CA . GLY A 1 289 ? -36.058 9.946 -17.224 1.00 88.81 289 GLY A CA 1
ATOM 2157 C C . GLY A 1 289 ? -34.718 9.225 -17.457 1.00 88.81 289 GLY A C 1
ATOM 2158 O O . GLY A 1 289 ? -33.764 9.825 -17.956 1.00 88.81 289 GLY A O 1
ATOM 2159 N N . PRO A 1 290 ? -34.638 7.931 -17.091 1.00 90.06 290 PRO A N 1
ATOM 2160 C CA . PRO A 1 290 ? -33.467 7.084 -17.306 1.00 90.06 290 PRO A CA 1
ATOM 2161 C C . PRO A 1 290 ? -33.073 6.974 -18.783 1.00 90.06 290 PRO A C 1
ATOM 2163 O O . PRO A 1 290 ? -33.920 6.801 -19.663 1.00 90.06 290 PRO A O 1
ATOM 2166 N N . TYR A 1 291 ? -31.766 6.964 -19.042 1.00 85.50 291 TYR A N 1
ATOM 2167 C CA . TYR A 1 291 ? -31.220 6.604 -20.347 1.00 85.50 291 TYR A CA 1
ATOM 2168 C C . TYR A 1 291 ? -31.346 5.089 -20.578 1.00 85.50 291 TYR A C 1
ATOM 2170 O O . TYR A 1 291 ? -30.708 4.290 -19.895 1.00 85.50 291 TYR A O 1
ATOM 2178 N N . MET A 1 292 ? -32.162 4.698 -21.560 1.00 85.25 292 MET A N 1
ATOM 2179 C CA . MET A 1 292 ? -32.430 3.299 -21.914 1.00 85.25 292 MET A CA 1
ATOM 2180 C C . MET A 1 292 ? -32.064 3.031 -23.383 1.00 85.25 292 MET A C 1
ATOM 2182 O O . MET A 1 292 ? -32.825 3.412 -24.277 1.00 85.25 292 MET A O 1
ATOM 2186 N N . PRO A 1 293 ? -30.930 2.357 -23.666 1.00 86.81 293 PRO A N 1
ATOM 2187 C CA . PRO A 1 293 ? -30.615 1.855 -25.002 1.00 86.81 293 PRO A CA 1
ATOM 2188 C C . PRO A 1 293 ? -31.719 0.938 -25.540 1.00 86.81 293 PRO A C 1
ATOM 2190 O O . PRO A 1 293 ? -32.283 0.139 -24.791 1.00 86.81 293 PRO A O 1
ATOM 2193 N N . ALA A 1 294 ? -31.988 0.994 -26.847 1.00 86.75 294 ALA A N 1
ATOM 2194 C CA . ALA A 1 294 ? -33.058 0.208 -27.472 1.00 86.75 294 ALA A CA 1
ATOM 2195 C C . ALA A 1 294 ? -32.897 -1.311 -27.255 1.00 86.75 294 ALA A C 1
ATOM 2197 O O . ALA A 1 294 ? -33.881 -1.999 -27.001 1.00 86.75 294 ALA A O 1
ATOM 2198 N N . GLU A 1 295 ? -31.661 -1.820 -27.282 1.00 87.88 295 GLU A N 1
ATOM 2199 C CA . GLU A 1 295 ? -31.359 -3.225 -26.978 1.00 87.88 295 GLU A CA 1
ATOM 2200 C C . GLU A 1 295 ? -31.698 -3.599 -25.527 1.00 87.88 295 GLU A C 1
ATOM 2202 O O . GLU A 1 295 ? -32.230 -4.677 -25.283 1.00 87.88 295 GLU A O 1
ATOM 2207 N N . LEU A 1 296 ? -31.428 -2.710 -24.562 1.00 90.12 296 LEU A N 1
ATOM 2208 C CA . LEU A 1 296 ? -31.732 -2.943 -23.147 1.00 90.12 296 LEU A CA 1
ATOM 2209 C C . LEU A 1 296 ? -33.242 -2.887 -22.892 1.00 90.12 296 LEU A C 1
ATOM 2211 O O . LEU A 1 296 ? -33.770 -3.723 -22.166 1.00 90.12 296 LEU A O 1
ATOM 2215 N N . ALA A 1 297 ? -33.942 -1.939 -23.521 1.00 89.81 297 ALA A N 1
ATOM 2216 C CA . ALA A 1 297 ? -35.398 -1.860 -23.460 1.00 89.81 297 ALA A CA 1
ATOM 2217 C C . ALA A 1 297 ? -36.055 -3.127 -24.038 1.00 89.81 297 ALA A C 1
ATOM 2219 O O . ALA A 1 297 ? -36.937 -3.693 -23.400 1.00 89.81 297 ALA A O 1
ATOM 2220 N N . ALA A 1 298 ? -35.576 -3.619 -25.187 1.00 90.06 298 ALA A N 1
ATOM 2221 C CA . ALA A 1 298 ? -36.059 -4.862 -25.788 1.00 90.06 298 ALA A CA 1
ATOM 2222 C C . ALA A 1 298 ? -35.718 -6.102 -24.941 1.00 90.06 298 ALA A C 1
ATOM 2224 O O . ALA A 1 298 ? -36.571 -6.963 -24.753 1.00 90.06 298 ALA A O 1
ATOM 2225 N N . HIS A 1 299 ? -34.504 -6.191 -24.383 1.00 90.81 299 HIS A N 1
ATOM 2226 C CA . HIS A 1 299 ? -34.108 -7.279 -23.474 1.00 90.81 299 HIS A CA 1
ATOM 2227 C C . HIS A 1 299 ? -34.992 -7.323 -22.223 1.00 90.81 299 HIS A C 1
ATOM 2229 O O . HIS A 1 299 ? -35.440 -8.392 -21.814 1.00 90.81 299 HIS A O 1
ATOM 2235 N N . MET A 1 300 ? -35.302 -6.158 -21.649 1.00 90.81 300 MET A N 1
ATOM 2236 C CA . MET A 1 300 ? -36.153 -6.056 -20.467 1.00 90.81 300 MET A CA 1
ATOM 2237 C C . MET A 1 300 ? -37.635 -6.330 -20.782 1.00 90.81 300 MET A C 1
ATOM 2239 O O . MET A 1 300 ? -38.290 -7.038 -20.018 1.00 90.81 300 MET A O 1
ATOM 2243 N N . GLU A 1 301 ? -38.160 -5.862 -21.921 1.00 91.25 301 GLU A N 1
ATOM 2244 C CA . GLU A 1 301 ? -39.509 -6.227 -22.382 1.00 91.25 301 GLU A CA 1
ATOM 2245 C C . GLU A 1 301 ? -39.620 -7.745 -22.608 1.00 91.25 301 GLU A C 1
ATOM 2247 O O . GLU A 1 301 ? -40.543 -8.372 -22.093 1.00 91.25 301 GLU A O 1
ATOM 2252 N N . ASN A 1 302 ? -38.640 -8.355 -23.284 1.00 90.00 302 ASN A N 1
ATOM 2253 C CA . ASN A 1 302 ? -38.610 -9.796 -23.547 1.00 90.00 302 ASN A CA 1
ATOM 2254 C C . ASN A 1 302 ? -38.487 -10.648 -22.271 1.00 90.00 302 ASN A C 1
ATOM 2256 O O . ASN A 1 302 ? -39.007 -11.761 -22.242 1.00 90.00 302 ASN A O 1
ATOM 2260 N N . ARG A 1 303 ? -37.789 -10.166 -21.229 1.00 87.81 303 ARG A N 1
ATOM 2261 C CA . ARG A 1 303 ? -37.579 -10.925 -19.981 1.00 87.81 303 ARG A CA 1
ATOM 2262 C C . ARG A 1 303 ? -38.744 -10.810 -18.999 1.00 87.81 303 ARG A C 1
ATOM 2264 O O . ARG A 1 303 ? -39.125 -11.807 -18.398 1.00 87.81 303 ARG A O 1
ATOM 2271 N N . ILE A 1 304 ? -39.249 -9.594 -18.779 1.00 90.38 304 ILE A N 1
ATOM 2272 C CA . ILE A 1 304 ? -40.181 -9.283 -17.678 1.00 90.38 304 ILE A CA 1
ATOM 2273 C C . ILE A 1 304 ? -41.454 -8.550 -18.132 1.00 90.38 304 ILE A C 1
ATOM 2275 O O . ILE A 1 304 ? -42.235 -8.100 -17.299 1.00 90.38 304 ILE A O 1
ATOM 2279 N N . GLY A 1 305 ? -41.685 -8.410 -19.441 1.00 89.50 305 GLY A N 1
ATOM 2280 C CA . GLY A 1 305 ? -42.910 -7.831 -20.010 1.00 89.50 305 GLY A CA 1
ATOM 2281 C C . GLY A 1 305 ? -43.069 -6.315 -19.829 1.00 89.50 305 GLY A C 1
ATOM 2282 O O . GLY A 1 305 ? -44.077 -5.744 -20.250 1.00 89.50 305 GLY A O 1
ATOM 2283 N N . ILE A 1 306 ? -42.100 -5.632 -19.209 1.00 87.06 306 ILE A N 1
ATOM 2284 C CA . ILE A 1 306 ? -42.211 -4.205 -18.885 1.00 87.06 306 ILE A CA 1
ATOM 2285 C C . ILE A 1 306 ? -41.806 -3.340 -20.078 1.00 87.06 306 ILE A C 1
ATOM 2287 O O . ILE A 1 306 ? -40.622 -3.170 -20.370 1.00 87.06 306 ILE A O 1
ATOM 2291 N N . LYS A 1 307 ? -42.786 -2.651 -20.666 1.00 86.06 307 LYS A N 1
ATOM 2292 C CA . LYS A 1 307 ? -42.530 -1.475 -21.510 1.00 86.06 307 LYS A CA 1
ATOM 2293 C C . LYS A 1 307 ? -42.113 -0.280 -20.660 1.00 86.06 307 LYS A C 1
ATOM 2295 O O . LYS A 1 307 ? -42.738 0.021 -19.637 1.00 86.06 307 LYS A O 1
ATOM 2300 N N . VAL A 1 308 ? -41.073 0.423 -21.098 1.00 82.31 308 VAL A N 1
ATOM 2301 C CA . VAL A 1 308 ? -40.519 1.616 -20.442 1.00 82.31 308 VAL A CA 1
ATOM 2302 C C . VAL A 1 308 ? -40.590 2.793 -21.423 1.00 82.31 308 VAL A C 1
ATOM 2304 O O . VAL A 1 308 ? -40.196 2.605 -22.574 1.00 82.31 308 VAL A O 1
ATOM 2307 N N . PRO A 1 309 ? -41.074 3.984 -21.013 1.00 82.44 309 PRO A N 1
ATOM 2308 C CA . PRO A 1 309 ? -41.012 5.178 -21.854 1.00 82.44 309 PRO A CA 1
ATOM 2309 C C . PRO A 1 309 ? -39.560 5.531 -22.192 1.00 82.44 309 PRO A C 1
ATOM 2311 O O . PRO A 1 309 ? -38.659 5.343 -21.366 1.00 82.44 309 PRO A O 1
ATOM 2314 N N . ARG A 1 310 ? -39.317 6.059 -23.390 1.00 80.50 310 ARG A N 1
ATOM 2315 C CA . ARG A 1 310 ? -37.984 6.531 -23.787 1.00 80.50 310 ARG A CA 1
ATOM 2316 C C . ARG A 1 310 ? -37.598 7.770 -22.986 1.00 80.50 310 ARG A C 1
ATOM 2318 O O . ARG A 1 310 ? -38.450 8.474 -22.447 1.00 80.50 310 ARG A O 1
ATOM 2325 N N . GLN A 1 311 ? -36.306 8.074 -22.931 1.00 81.19 311 GLN A N 1
ATOM 2326 C CA . GLN A 1 311 ? -35.851 9.333 -22.349 1.00 81.19 311 GLN A CA 1
ATOM 2327 C C . GLN A 1 311 ? -36.464 10.516 -23.123 1.00 81.19 311 GLN A C 1
ATOM 2329 O O . GLN A 1 311 ? -36.441 10.535 -24.352 1.00 81.19 311 GLN A O 1
ATOM 2334 N N . GLY A 1 312 ? -37.063 11.461 -22.397 1.00 81.81 312 GLY A N 1
ATOM 2335 C CA . GLY A 1 312 ? -37.910 12.536 -22.928 1.00 81.81 312 GLY A CA 1
ATOM 2336 C C . GLY A 1 312 ? -39.418 12.238 -22.906 1.00 81.81 312 GLY A C 1
ATOM 2337 O O . GLY A 1 312 ? -40.208 13.174 -22.897 1.00 81.81 312 GLY A O 1
ATOM 2338 N N . GLU A 1 313 ? -39.834 10.968 -22.829 1.00 84.88 313 GLU A N 1
ATOM 2339 C CA . GLU A 1 313 ? -41.249 10.553 -22.726 1.00 84.88 313 GLU A CA 1
ATOM 2340 C C . GLU A 1 313 ? -41.713 10.360 -21.266 1.00 84.88 313 GLU A C 1
ATOM 2342 O O . GLU A 1 313 ? -42.889 10.092 -21.014 1.00 84.88 313 GLU A O 1
ATOM 2347 N N . TRP A 1 314 ? -40.810 10.467 -20.283 1.00 84.50 314 TRP A N 1
ATOM 2348 C CA . TRP A 1 314 ? -41.180 10.375 -18.868 1.00 84.50 314 TRP A CA 1
ATOM 2349 C C . TRP A 1 314 ? -41.898 11.650 -18.408 1.00 84.50 314 TRP A C 1
ATOM 2351 O O . TRP A 1 314 ? -41.432 12.748 -18.720 1.00 84.50 314 TRP A O 1
ATOM 2361 N N . PRO A 1 315 ? -42.990 11.537 -17.627 1.00 82.31 315 PRO A N 1
ATOM 2362 C CA . PRO A 1 315 ? -43.749 12.695 -17.177 1.00 82.31 315 PRO A CA 1
ATOM 2363 C C . PRO A 1 315 ? -42.890 13.580 -16.268 1.00 82.31 315 PRO A C 1
ATOM 2365 O O . PRO A 1 315 ? -42.523 13.189 -15.157 1.00 82.31 315 PRO A O 1
ATOM 2368 N N . MET A 1 316 ? -42.581 14.784 -16.751 1.00 87.38 316 MET A N 1
ATOM 2369 C CA . MET A 1 316 ? -41.982 15.834 -15.937 1.00 87.38 316 MET A CA 1
ATOM 2370 C C . MET A 1 316 ? -43.069 16.439 -15.037 1.00 87.38 316 MET A C 1
ATOM 2372 O O . MET A 1 316 ? -44.120 16.833 -15.557 1.00 87.38 316 MET A O 1
ATOM 2376 N N . PRO A 1 317 ? -42.852 16.519 -13.711 1.00 88.31 317 PRO A N 1
ATOM 2377 C CA . PRO A 1 317 ? -43.881 16.998 -12.804 1.00 88.31 317 PRO A CA 1
ATOM 2378 C C . PRO A 1 317 ? -44.162 18.481 -13.044 1.00 88.31 317 PRO A C 1
ATOM 2380 O O . PRO A 1 317 ? -43.238 19.284 -13.181 1.00 88.31 317 PRO A O 1
ATOM 2383 N N . GLN A 1 318 ? -45.445 18.824 -13.103 1.00 86.62 318 GLN A N 1
ATOM 2384 C CA . GLN A 1 318 ? -45.944 20.168 -13.391 1.00 86.62 318 GLN A CA 1
ATOM 2385 C C . GLN A 1 318 ? -45.871 21.063 -12.152 1.00 86.62 318 GLN A C 1
ATOM 2387 O O . GLN A 1 318 ? -45.556 22.246 -12.261 1.00 86.62 318 GLN A O 1
ATOM 2392 N N . LYS A 1 319 ? -46.140 20.499 -10.966 1.00 87.88 319 LYS A N 1
ATOM 2393 C CA . LYS A 1 319 ? -46.093 21.220 -9.689 1.00 87.88 319 LYS A CA 1
ATOM 2394 C C . LYS A 1 319 ? -45.412 20.368 -8.621 1.00 87.88 319 LYS A C 1
ATOM 2396 O O . LYS A 1 319 ? -45.880 19.274 -8.307 1.00 87.88 319 LYS A O 1
ATOM 2401 N N . VAL A 1 320 ? -44.312 20.879 -8.061 1.00 90.94 320 VAL A N 1
ATOM 2402 C CA . VAL A 1 320 ? -43.620 20.285 -6.907 1.00 90.94 320 VAL A CA 1
ATOM 2403 C C . VAL A 1 320 ? -43.447 21.355 -5.842 1.00 90.94 320 VAL A C 1
ATOM 2405 O O . VAL A 1 320 ? -42.685 22.298 -6.040 1.00 90.94 320 VAL A O 1
ATOM 2408 N N . GLU A 1 321 ? -44.151 21.199 -4.728 1.00 91.19 321 GLU A N 1
ATOM 2409 C CA . GLU A 1 321 ? -44.246 22.190 -3.653 1.00 91.19 321 GLU A CA 1
ATOM 2410 C C . GLU A 1 321 ? -44.216 21.511 -2.284 1.00 91.19 321 GLU A C 1
ATOM 2412 O O . GLU A 1 321 ? -44.543 20.334 -2.144 1.00 91.19 321 GLU A O 1
ATOM 2417 N N . LEU A 1 322 ? -43.842 22.276 -1.265 1.00 90.81 322 LEU A N 1
ATOM 2418 C CA . LEU A 1 322 ? -43.990 21.917 0.140 1.00 90.81 322 LEU A CA 1
ATOM 2419 C C . LEU A 1 322 ? -45.133 22.776 0.705 1.00 90.81 322 LEU A C 1
ATOM 2421 O O . LEU A 1 322 ? -45.264 23.929 0.294 1.00 90.81 322 LEU A O 1
ATOM 2425 N N . SER A 1 323 ? -45.961 22.244 1.605 1.00 91.50 323 SER A N 1
ATOM 2426 C CA . SER A 1 323 ? -46.979 23.053 2.296 1.00 91.50 323 SER A CA 1
ATOM 2427 C C . SER A 1 323 ? -46.359 24.191 3.112 1.00 91.50 323 SER A C 1
ATOM 2429 O O . SER A 1 323 ? -45.182 24.148 3.466 1.00 91.50 323 SER A O 1
ATOM 2431 N N . GLU A 1 324 ? -47.173 25.196 3.443 1.00 87.19 324 GLU A N 1
ATOM 2432 C CA . GLU A 1 324 ? -46.773 26.376 4.226 1.00 87.19 324 GLU A CA 1
ATOM 2433 C C . GLU A 1 324 ? -46.218 26.015 5.618 1.00 87.19 324 GLU A C 1
ATOM 2435 O O . GLU A 1 324 ? -45.302 26.671 6.105 1.00 87.19 324 GLU A O 1
ATOM 2440 N N . ASP A 1 325 ? -46.707 24.923 6.220 1.00 87.44 325 ASP A N 1
ATOM 2441 C CA . ASP A 1 325 ? -46.186 24.345 7.471 1.00 87.44 325 ASP A CA 1
ATOM 2442 C C . ASP A 1 325 ? -44.827 23.628 7.311 1.00 87.44 325 ASP A C 1
ATOM 2444 O O . ASP A 1 325 ? -44.191 23.257 8.296 1.00 87.44 325 ASP A O 1
ATOM 2448 N N . GLY A 1 326 ? -44.371 23.419 6.074 1.00 88.69 326 GLY A N 1
ATOM 2449 C CA . GLY A 1 326 ? -43.152 22.697 5.732 1.00 88.69 326 GLY A CA 1
ATOM 2450 C C . GLY A 1 326 ? -43.250 21.168 5.812 1.00 88.69 326 GLY A C 1
ATOM 2451 O O . GLY A 1 326 ? -42.233 20.503 5.624 1.00 88.69 326 GLY A O 1
ATOM 2452 N N . GLU A 1 327 ? -44.416 20.580 6.096 1.00 92.44 327 GLU A N 1
ATOM 2453 C CA . GLU A 1 327 ? -44.534 19.177 6.531 1.00 92.44 327 GLU A CA 1
ATOM 2454 C C . GLU A 1 327 ? -45.035 18.191 5.468 1.00 92.44 327 GLU A C 1
ATOM 2456 O O . GLU A 1 327 ? -44.828 16.984 5.616 1.00 92.44 327 GLU A O 1
ATOM 2461 N N . THR A 1 328 ? -45.667 18.658 4.389 1.00 94.06 328 THR A N 1
ATOM 2462 C CA . THR A 1 328 ? -46.211 17.794 3.329 1.00 94.06 328 THR A CA 1
ATOM 2463 C C . THR A 1 328 ? -45.659 18.182 1.964 1.00 94.06 328 THR A C 1
ATOM 2465 O O . THR A 1 328 ? -45.808 19.317 1.520 1.00 94.06 328 THR A O 1
ATOM 2468 N N . LEU A 1 329 ? -45.039 17.221 1.275 1.00 94.69 329 LEU A N 1
ATOM 2469 C CA . LEU A 1 329 ? -44.607 17.360 -0.113 1.00 94.69 329 LEU A CA 1
ATOM 2470 C C . LEU A 1 329 ? -45.781 17.060 -1.055 1.00 94.69 329 LEU A C 1
ATOM 2472 O O . LEU A 1 329 ? -46.420 16.011 -0.941 1.00 94.69 329 LEU A O 1
ATOM 2476 N N . TYR A 1 330 ? -46.013 17.956 -2.010 1.00 94.19 330 TYR A N 1
ATOM 2477 C CA . TYR A 1 330 ? -46.994 17.843 -3.084 1.00 94.19 330 TYR A CA 1
ATOM 2478 C C . TYR A 1 330 ? -46.264 17.649 -4.415 1.00 94.19 330 TYR A C 1
ATOM 2480 O O . TYR A 1 330 ? -45.381 18.430 -4.763 1.00 94.19 330 TYR A O 1
ATOM 2488 N N . VAL A 1 331 ? -46.647 16.618 -5.170 1.00 93.12 331 VAL A N 1
ATOM 2489 C CA . VAL A 1 331 ? -46.178 16.350 -6.539 1.00 93.12 331 VAL A CA 1
ATOM 2490 C C . VAL A 1 331 ? -47.403 16.055 -7.396 1.00 93.12 331 VAL A C 1
ATOM 2492 O O . VAL A 1 331 ? -48.033 15.011 -7.226 1.00 93.12 331 VAL A O 1
ATOM 2495 N N . ASP A 1 332 ? -47.771 16.984 -8.279 1.00 89.88 332 ASP A N 1
ATOM 2496 C CA . ASP A 1 332 ? -48.933 16.875 -9.180 1.00 89.88 332 ASP A CA 1
ATOM 2497 C C . ASP A 1 332 ? -50.227 16.430 -8.462 1.00 89.88 332 ASP A C 1
ATOM 2499 O O . ASP A 1 332 ? -50.914 15.490 -8.863 1.00 89.88 332 ASP A O 1
ATOM 2503 N N . GLY A 1 333 ? -50.523 17.072 -7.326 1.00 86.62 333 GLY A N 1
ATOM 2504 C CA . GLY A 1 333 ? -51.689 16.781 -6.480 1.00 86.62 333 GLY A CA 1
ATOM 2505 C C . GLY A 1 333 ? -51.564 15.541 -5.582 1.00 86.62 333 GLY A C 1
ATOM 2506 O O . GLY A 1 333 ? -52.409 15.335 -4.713 1.00 86.62 333 GLY A O 1
ATOM 2507 N N . LYS A 1 334 ? -50.511 14.726 -5.725 1.00 93.62 334 LYS A N 1
ATOM 2508 C CA . LYS A 1 334 ? -50.221 13.597 -4.824 1.00 93.62 334 LYS A CA 1
ATOM 2509 C C . LYS A 1 334 ? -49.380 14.062 -3.640 1.00 93.62 334 LYS A C 1
ATOM 2511 O O . LYS A 1 334 ? -48.427 14.815 -3.818 1.00 93.62 334 LYS A O 1
ATOM 2516 N N . THR A 1 335 ? -49.697 13.567 -2.446 1.00 95.44 335 THR A N 1
ATOM 2517 C CA . THR A 1 335 ? -49.061 13.994 -1.190 1.00 95.44 335 THR A CA 1
ATOM 2518 C C . THR A 1 335 ? -48.164 12.932 -0.558 1.00 95.44 335 THR A C 1
ATOM 2520 O O . THR A 1 335 ? -48.427 11.725 -0.643 1.00 95.44 335 THR A O 1
ATOM 2523 N N . LEU A 1 336 ? -47.123 13.394 0.136 1.00 96.31 336 LEU A N 1
ATOM 2524 C CA . LEU A 1 336 ? -46.307 12.614 1.065 1.00 96.31 336 LEU A CA 1
ATOM 2525 C C . LEU A 1 336 ? -45.948 13.498 2.270 1.00 96.31 336 LEU A C 1
ATOM 2527 O O . LEU A 1 336 ? -45.231 14.486 2.122 1.00 96.31 336 LEU A O 1
ATOM 2531 N N . LYS A 1 337 ? -46.477 13.170 3.453 1.00 95.19 337 LYS A N 1
ATOM 2532 C CA . LYS A 1 337 ? -46.182 13.892 4.701 1.00 95.19 337 LYS A CA 1
ATOM 2533 C C . LYS A 1 337 ? -44.887 13.371 5.331 1.00 95.19 337 LYS A C 1
ATOM 2535 O O . LYS A 1 337 ? -44.564 12.195 5.169 1.00 95.19 337 LYS A O 1
ATOM 2540 N N . LYS A 1 338 ? -44.156 14.231 6.046 1.00 95.06 338 LYS A N 1
ATOM 2541 C CA . LYS A 1 338 ? -43.032 13.821 6.898 1.00 95.06 338 LYS A CA 1
ATOM 2542 C C . LYS A 1 338 ? -43.485 12.841 8.007 1.00 95.06 338 LYS A C 1
ATOM 2544 O O . LYS A 1 338 ? -44.618 12.946 8.479 1.00 95.06 338 LYS A O 1
ATOM 2549 N N . PRO A 1 339 ? -42.601 11.944 8.483 1.00 95.00 339 PRO A N 1
ATOM 2550 C CA . PRO A 1 339 ? -41.236 11.748 8.004 1.00 95.00 339 PRO A CA 1
ATOM 2551 C C . PRO A 1 339 ? -41.172 11.073 6.623 1.00 95.00 339 PRO A C 1
ATOM 2553 O O . PRO A 1 339 ? -41.946 10.168 6.312 1.00 95.00 339 PRO A O 1
ATOM 2556 N N . PHE A 1 340 ? -40.233 11.515 5.784 1.00 96.38 340 PHE A N 1
ATOM 2557 C CA . PHE A 1 340 ? -39.979 10.915 4.470 1.00 96.38 340 PHE A CA 1
ATOM 2558 C C . PHE A 1 340 ? -38.485 10.853 4.144 1.00 96.38 340 PHE A C 1
ATOM 2560 O O . PHE A 1 340 ? -37.675 11.612 4.681 1.00 96.38 340 PHE A O 1
ATOM 2567 N N . VAL A 1 341 ? -38.131 9.940 3.244 1.00 97.06 341 VAL A N 1
ATOM 2568 C CA . VAL A 1 341 ? -36.773 9.716 2.742 1.00 97.06 341 VAL A CA 1
ATOM 2569 C C . VAL A 1 341 ? -36.689 10.213 1.298 1.00 97.06 341 VAL A C 1
ATOM 2571 O O . VAL A 1 341 ? -37.594 9.986 0.502 1.00 97.06 341 VAL A O 1
ATOM 2574 N N . GLU A 1 342 ? -35.603 10.892 0.947 1.00 97.25 342 GLU A N 1
ATOM 2575 C CA . GLU A 1 342 ? -35.313 11.417 -0.387 1.00 97.25 342 GLU A CA 1
ATOM 2576 C C . GLU A 1 342 ? -34.045 10.748 -0.933 1.00 97.25 342 GLU A C 1
ATOM 2578 O O . GLU A 1 342 ? -32.928 11.007 -0.469 1.00 97.25 342 GLU A O 1
ATOM 2583 N N . LYS A 1 343 ? -34.219 9.892 -1.941 1.00 97.38 343 LYS A N 1
ATOM 2584 C CA . LYS A 1 343 ? -33.140 9.195 -2.650 1.00 97.38 343 LYS A CA 1
ATOM 2585 C C . LYS A 1 343 ? -32.867 9.873 -4.000 1.00 97.38 343 LYS A C 1
ATOM 2587 O O . LYS A 1 343 ? -33.818 10.101 -4.750 1.00 97.38 343 LYS A O 1
ATOM 2592 N N . PRO A 1 344 ? -31.605 10.160 -4.365 1.00 96.56 344 PRO A N 1
ATOM 2593 C CA . PRO A 1 344 ? -31.234 10.486 -5.746 1.00 96.56 344 PRO A CA 1
ATOM 2594 C C . PRO A 1 344 ? -31.707 9.394 -6.717 1.00 96.56 344 PRO A C 1
ATOM 2596 O O . PRO A 1 344 ? -31.697 8.217 -6.358 1.00 96.56 344 PRO A O 1
ATOM 2599 N N . THR A 1 345 ? -32.108 9.739 -7.946 1.00 95.38 345 THR A N 1
ATOM 2600 C CA . THR A 1 345 ? -32.528 8.718 -8.932 1.00 95.38 345 THR A CA 1
ATOM 2601 C C . THR A 1 345 ? -31.391 7.799 -9.379 1.00 95.38 345 THR A C 1
ATOM 2603 O O . THR A 1 345 ? -31.655 6.653 -9.731 1.00 95.38 345 THR A O 1
ATOM 2606 N N . ASN A 1 346 ? -30.138 8.254 -9.313 1.00 93.19 346 ASN A N 1
ATOM 2607 C CA . ASN A 1 346 ? -28.956 7.422 -9.538 1.00 93.19 346 ASN A CA 1
ATOM 2608 C C . ASN A 1 346 ? -28.783 6.395 -8.397 1.00 93.19 346 ASN A C 1
ATOM 2610 O O . ASN A 1 346 ? -28.737 6.764 -7.222 1.00 93.19 346 ASN A O 1
ATOM 2614 N N . GLY A 1 347 ? -28.663 5.110 -8.742 1.00 90.94 347 GLY A N 1
ATOM 2615 C CA . GLY A 1 347 ? -28.414 4.015 -7.797 1.00 90.94 347 GLY A CA 1
ATOM 2616 C C . GLY A 1 347 ? -27.031 4.076 -7.137 1.00 90.94 347 GLY A C 1
ATOM 2617 O O . GLY A 1 347 ? -26.900 3.793 -5.948 1.00 90.94 347 GLY A O 1
ATOM 2618 N N . GLU A 1 348 ? -26.008 4.533 -7.868 1.00 88.69 348 GLU A N 1
ATOM 2619 C CA . GLU A 1 348 ? -24.645 4.700 -7.339 1.00 88.69 348 GLU A CA 1
ATOM 2620 C C . GLU A 1 348 ? -24.510 5.944 -6.438 1.00 88.69 348 GLU A C 1
ATOM 2622 O O . GLU A 1 348 ? -23.547 6.046 -5.672 1.00 88.69 348 GLU A O 1
ATOM 2627 N N . ASP A 1 349 ? -2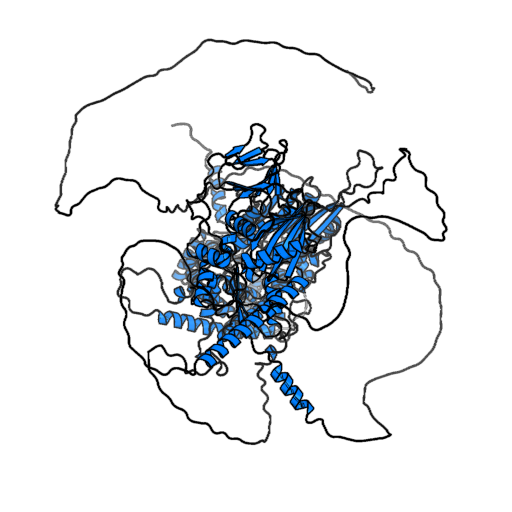5.468 6.880 -6.462 1.00 91.19 349 ASP A N 1
ATOM 2628 C CA . ASP A 1 349 ? -25.487 8.013 -5.534 1.00 91.19 349 ASP A CA 1
ATOM 2629 C C . ASP A 1 349 ? -26.122 7.604 -4.193 1.00 91.19 349 ASP A C 1
ATOM 2631 O O . ASP A 1 349 ? -27.271 7.161 -4.108 1.00 91.19 349 ASP A O 1
ATOM 2635 N N . HIS A 1 350 ? -25.324 7.742 -3.135 1.00 90.44 350 HIS A N 1
ATOM 2636 C CA . HIS A 1 350 ? -25.638 7.340 -1.765 1.00 90.44 350 HIS A CA 1
ATOM 2637 C C . HIS A 1 350 ? -26.012 8.533 -0.863 1.00 90.44 350 HIS A C 1
ATOM 2639 O O . HIS A 1 350 ? -26.193 8.336 0.339 1.00 90.44 350 HIS A O 1
ATOM 2645 N N . ASN A 1 351 ? -26.119 9.756 -1.402 1.00 92.25 351 ASN A N 1
ATOM 2646 C CA . ASN A 1 351 ? -26.489 10.968 -0.657 1.00 92.25 351 ASN A CA 1
ATOM 2647 C C . ASN A 1 351 ? -28.006 11.021 -0.396 1.00 92.25 351 ASN A C 1
ATOM 2649 O O . ASN A 1 351 ? -28.737 11.854 -0.944 1.00 92.25 351 ASN A O 1
ATOM 2653 N N . ILE A 1 352 ? -28.488 10.081 0.413 1.00 95.56 352 ILE A N 1
ATOM 2654 C CA . ILE A 1 352 ? -29.897 9.917 0.778 1.00 95.56 352 ILE A CA 1
ATOM 2655 C C . ILE A 1 352 ? -30.208 10.839 1.962 1.00 95.56 352 ILE A C 1
ATOM 2657 O O . ILE A 1 352 ? -29.467 10.868 2.940 1.00 95.56 352 ILE A O 1
ATOM 2661 N N . HIS A 1 353 ? -31.296 11.600 1.898 1.00 96.31 353 HIS A N 1
ATOM 2662 C CA . HIS A 1 353 ? -31.729 12.461 3.001 1.00 96.31 353 HIS A CA 1
ATOM 2663 C C . HIS A 1 353 ? -32.979 11.895 3.675 1.00 96.31 353 HIS A C 1
ATOM 2665 O O . HIS A 1 353 ? -33.798 11.246 3.031 1.00 96.31 353 HIS A O 1
ATOM 2671 N N . ILE A 1 354 ? -33.143 12.167 4.965 1.00 95.56 354 ILE A N 1
ATOM 2672 C CA . ILE A 1 354 ? -34.349 11.870 5.740 1.00 95.56 354 ILE A CA 1
ATOM 2673 C C . ILE A 1 354 ? -34.815 13.173 6.372 1.00 95.56 354 ILE A C 1
ATOM 2675 O O . ILE A 1 354 ? -34.003 13.887 6.955 1.00 95.56 354 ILE A O 1
ATOM 2679 N N . TYR A 1 355 ? -36.103 13.470 6.258 1.00 95.31 355 TYR A N 1
ATOM 2680 C CA . TYR A 1 355 ? -36.726 14.683 6.774 1.00 95.31 355 TYR A CA 1
ATOM 2681 C C . TYR A 1 355 ? -37.670 14.309 7.912 1.00 95.31 355 TYR A C 1
ATOM 2683 O O . TYR A 1 355 ? -38.586 13.513 7.704 1.00 95.31 355 TYR A O 1
ATOM 2691 N N . PHE A 1 356 ? -37.443 14.849 9.111 1.00 93.62 356 PHE A N 1
ATOM 2692 C CA . PHE A 1 356 ? -38.240 14.539 10.298 1.00 93.62 356 PHE A CA 1
ATOM 2693 C C . PHE A 1 356 ? -39.396 15.524 10.472 1.00 93.62 356 PHE A C 1
ATOM 2695 O O . PHE A 1 356 ? -39.294 16.701 10.128 1.00 93.62 356 PHE A O 1
ATOM 2702 N N . ALA A 1 357 ? -40.507 15.021 11.009 1.00 91.81 357 ALA A N 1
ATOM 2703 C CA . ALA A 1 357 ? -41.719 15.807 11.188 1.00 91.81 357 ALA A CA 1
ATOM 2704 C C . ALA A 1 357 ? -41.594 16.874 12.291 1.00 91.81 357 ALA A C 1
ATOM 2706 O O . ALA A 1 357 ? -40.754 16.772 13.190 1.00 91.81 357 ALA A O 1
ATOM 2707 N N . ASN A 1 358 ? -42.491 17.855 12.245 1.00 88.00 358 ASN A N 1
ATOM 2708 C CA . ASN A 1 358 ? -42.634 18.972 13.179 1.00 88.00 358 ASN A CA 1
ATOM 2709 C C . ASN A 1 358 ? -41.348 19.810 13.311 1.00 88.00 358 ASN A C 1
ATOM 2711 O O . ASN A 1 358 ? -40.918 20.123 14.421 1.00 88.00 358 ASN A O 1
ATOM 2715 N N . GLY A 1 359 ? -40.696 20.126 12.186 1.00 79.00 359 GLY A N 1
ATOM 2716 C CA . GLY A 1 359 ? -39.508 20.992 12.164 1.00 79.00 359 GLY A CA 1
ATOM 2717 C C . GLY A 1 359 ? -38.248 20.420 12.835 1.00 79.00 359 GLY A C 1
ATOM 2718 O O . GLY A 1 359 ? -37.291 21.159 13.058 1.00 79.00 359 GLY A O 1
ATOM 2719 N N . LYS A 1 360 ? -38.210 19.116 13.150 1.00 87.19 360 LYS A N 1
ATOM 2720 C CA . LYS A 1 360 ? -37.085 18.436 13.831 1.00 87.19 360 LYS A CA 1
ATOM 2721 C C . LYS A 1 360 ? -35.835 18.234 12.949 1.00 87.19 360 LYS A C 1
ATOM 2723 O O . LYS A 1 360 ? -35.020 17.354 13.230 1.00 87.19 360 LYS A O 1
ATOM 2728 N N . GLY A 1 361 ? -35.684 19.012 11.878 1.00 91.88 361 GLY A N 1
ATOM 2729 C CA . GLY A 1 361 ? -34.590 18.893 10.921 1.00 91.88 361 GLY A CA 1
ATOM 2730 C C . GLY A 1 361 ? -34.616 17.574 10.154 1.00 91.88 361 GLY A C 1
ATOM 2731 O O . GLY A 1 361 ? -35.671 17.043 9.796 1.00 91.88 361 GLY A O 1
ATOM 2732 N N . GLY A 1 362 ? -33.433 17.025 9.902 1.00 93.88 362 GLY A N 1
ATOM 2733 C CA . GLY A 1 362 ? -33.272 15.810 9.120 1.00 93.88 362 GLY A CA 1
ATOM 2734 C C . GLY A 1 362 ? -31.966 15.073 9.391 1.00 93.88 362 GLY A C 1
ATOM 2735 O O . GLY A 1 362 ? -31.180 15.425 10.267 1.00 93.88 362 GLY A O 1
ATOM 2736 N N . ARG A 1 363 ? -31.718 14.020 8.613 1.00 94.38 363 ARG A N 1
ATOM 2737 C CA . ARG A 1 363 ? -30.495 13.215 8.670 1.00 94.38 363 ARG A CA 1
ATOM 2738 C C . ARG A 1 363 ? -29.974 12.938 7.262 1.00 94.38 363 ARG A C 1
ATOM 2740 O O . ARG A 1 363 ? -30.717 12.480 6.397 1.00 94.38 363 ARG A O 1
ATOM 2747 N N . ARG A 1 364 ? -28.691 13.215 7.031 1.00 94.94 364 ARG A N 1
ATOM 2748 C CA . ARG A 1 364 ? -27.988 13.005 5.758 1.00 94.94 364 ARG A CA 1
ATOM 2749 C C . ARG A 1 364 ? -27.236 11.677 5.828 1.00 94.94 364 ARG A C 1
ATOM 2751 O O . ARG A 1 364 ? -26.303 11.546 6.615 1.00 94.94 364 ARG A O 1
ATOM 2758 N N . LEU A 1 365 ? -27.655 10.682 5.052 1.00 94.19 365 LEU A N 1
ATOM 2759 C CA . LEU A 1 365 ? -26.953 9.408 4.881 1.00 94.19 365 LEU A CA 1
ATOM 2760 C C . LEU A 1 365 ? -25.904 9.554 3.776 1.00 94.19 365 LEU A C 1
ATOM 2762 O O . LEU A 1 365 ? -26.101 10.285 2.806 1.00 94.19 365 LEU A O 1
ATOM 2766 N N . PHE A 1 366 ? -24.797 8.831 3.919 1.00 89.31 366 PHE A N 1
ATOM 2767 C CA . PHE A 1 366 ? -23.712 8.815 2.942 1.00 89.31 366 PHE A CA 1
ATOM 2768 C C . PHE A 1 366 ? -22.982 7.469 2.937 1.00 89.31 366 PHE A C 1
ATOM 2770 O O . PHE A 1 366 ? -23.096 6.649 3.854 1.00 89.31 366 PHE A O 1
ATOM 2777 N N . ARG A 1 367 ? -22.189 7.227 1.888 1.00 85.44 367 ARG A N 1
ATOM 2778 C CA . ARG A 1 367 ? -21.337 6.036 1.787 1.00 85.44 367 ARG A CA 1
ATOM 2779 C C . ARG A 1 367 ? -20.319 6.039 2.934 1.00 85.44 367 ARG A C 1
ATOM 2781 O O . ARG A 1 367 ? -19.443 6.892 2.972 1.00 85.44 367 ARG A O 1
ATOM 2788 N N . LYS A 1 368 ? -20.465 5.079 3.855 1.00 82.62 368 LYS A N 1
ATOM 2789 C CA . LYS A 1 368 ? -19.765 4.964 5.151 1.00 82.62 368 LYS A CA 1
ATOM 2790 C C . LYS A 1 368 ? -18.313 5.478 5.152 1.00 82.62 368 LYS A C 1
ATOM 2792 O O . LYS A 1 368 ? -17.450 4.884 4.504 1.00 82.62 368 LYS A O 1
ATOM 2797 N N . VAL A 1 369 ? -18.040 6.488 5.981 1.00 76.38 369 VAL A N 1
ATOM 2798 C CA . VAL A 1 369 ? -16.705 7.064 6.222 1.00 76.38 369 VAL A CA 1
ATOM 2799 C C . VAL A 1 369 ? -16.319 6.821 7.682 1.00 76.38 369 VAL A C 1
ATOM 2801 O O . VAL A 1 369 ? -17.056 7.184 8.596 1.00 76.38 369 VAL A O 1
ATOM 2804 N N . GLY A 1 370 ? -15.173 6.178 7.925 1.00 80.50 370 GLY A N 1
ATOM 2805 C CA . GLY A 1 370 ? -14.714 5.871 9.285 1.00 80.50 370 GLY A CA 1
ATOM 2806 C C . GLY A 1 370 ? -15.735 5.039 10.076 1.00 80.50 370 GLY A C 1
ATOM 2807 O O . GLY A 1 370 ? -16.070 3.912 9.695 1.00 80.50 370 GLY A O 1
ATOM 2808 N N . ASN A 1 371 ? -16.229 5.577 11.191 1.00 81.12 371 ASN A N 1
ATOM 2809 C CA . ASN A 1 371 ? -17.297 4.985 12.002 1.00 81.12 371 ASN A CA 1
ATOM 2810 C C . ASN A 1 371 ? -18.709 5.527 11.683 1.00 81.12 371 ASN A C 1
ATOM 2812 O O . ASN A 1 371 ? -19.664 4.989 12.241 1.00 81.12 371 ASN A O 1
ATOM 2816 N N . LYS A 1 372 ? -18.872 6.510 10.783 1.00 84.62 372 LYS A N 1
ATOM 2817 C CA . LYS A 1 372 ? -20.177 7.102 10.437 1.00 84.62 372 LYS A CA 1
ATOM 2818 C C . LYS A 1 372 ? -20.773 6.565 9.131 1.00 84.62 372 LYS A C 1
ATOM 2820 O O . LYS A 1 372 ? -20.058 6.268 8.174 1.00 84.62 372 LYS A O 1
ATOM 2825 N N . SER A 1 373 ? -22.100 6.487 9.084 1.00 89.06 373 SER A N 1
ATOM 2826 C CA . SER A 1 373 ? -22.927 6.233 7.889 1.00 89.06 373 SER A CA 1
ATOM 2827 C C . SER A 1 373 ? -24.020 7.288 7.665 1.00 89.06 373 SER A C 1
ATOM 2829 O O . SER A 1 373 ? -24.660 7.291 6.611 1.00 89.06 373 SER A O 1
ATOM 2831 N N . SER A 1 374 ? -24.240 8.180 8.633 1.00 93.31 374 SER A N 1
ATOM 2832 C CA . SER A 1 374 ? -25.082 9.366 8.487 1.00 93.31 374 SER A CA 1
ATOM 2833 C C . SER A 1 374 ? -24.714 10.440 9.512 1.00 93.31 374 SER A C 1
ATOM 2835 O O . SER A 1 374 ? -24.027 10.156 10.496 1.00 93.31 374 SER A O 1
ATOM 2837 N N . GLU A 1 375 ? -25.217 11.656 9.310 1.00 91.88 375 GLU A N 1
ATOM 2838 C CA . GLU A 1 375 ? -25.145 12.765 10.266 1.00 91.88 375 GLU A CA 1
ATOM 2839 C C . GLU A 1 375 ? -26.503 13.467 10.394 1.00 91.88 375 GLU A C 1
ATOM 2841 O O . GLU A 1 375 ? -27.264 13.554 9.429 1.00 91.88 375 GLU A O 1
ATOM 2846 N N . PHE A 1 376 ? -26.824 13.928 11.604 1.00 93.12 376 PHE A N 1
ATOM 2847 C CA . PHE A 1 376 ? -28.038 14.693 11.897 1.00 93.12 376 PHE A CA 1
ATOM 2848 C C . PHE A 1 376 ? -27.816 16.181 11.603 1.00 93.12 376 PHE A C 1
ATOM 2850 O O . PHE A 1 376 ? -26.744 16.714 11.881 1.00 93.12 376 PHE A O 1
ATOM 2857 N N . ASP A 1 377 ? -28.837 16.840 11.065 1.00 92.44 377 ASP A N 1
ATOM 2858 C CA . ASP A 1 377 ? -28.827 18.251 10.692 1.00 92.44 377 ASP A CA 1
ATOM 2859 C C . ASP A 1 377 ? -30.147 18.902 11.154 1.00 92.44 377 ASP A C 1
ATOM 2861 O O . ASP A 1 377 ? -31.180 18.708 10.502 1.00 92.44 377 ASP A O 1
ATOM 2865 N N . PRO A 1 378 ? -30.151 19.667 12.265 1.00 91.25 378 PRO A N 1
ATOM 2866 C CA . PRO A 1 378 ? -31.371 20.264 12.815 1.00 91.25 378 PRO A CA 1
ATOM 2867 C C . PRO A 1 378 ? -31.998 21.314 11.885 1.00 91.25 378 PRO A C 1
ATOM 2869 O O . PRO A 1 378 ? -33.184 21.613 12.007 1.00 91.25 378 PRO A O 1
ATOM 2872 N N . ASN A 1 379 ? -31.233 21.848 10.928 1.00 90.62 379 ASN A N 1
ATOM 2873 C CA . ASN A 1 379 ? -31.690 22.886 10.010 1.00 90.62 379 ASN A CA 1
ATOM 2874 C C . ASN A 1 379 ? -32.241 22.310 8.693 1.00 90.62 379 ASN A C 1
ATOM 2876 O O . ASN A 1 379 ? -32.849 23.043 7.909 1.00 90.62 379 ASN A O 1
ATOM 2880 N N . MET A 1 380 ? -32.070 21.006 8.431 1.00 91.50 380 MET A N 1
ATOM 2881 C CA . MET A 1 380 ? -32.488 20.363 7.180 1.00 91.50 380 MET A CA 1
ATOM 2882 C C . MET A 1 380 ? -34.002 20.099 7.127 1.00 91.50 380 MET A C 1
ATOM 2884 O O . MET A 1 380 ? -34.462 18.962 7.182 1.00 91.50 380 MET A O 1
ATOM 2888 N N . ASN A 1 381 ? -34.784 21.170 6.989 1.00 86.81 381 ASN A N 1
ATOM 2889 C CA . ASN A 1 381 ? -36.249 21.122 6.977 1.00 86.81 381 ASN A CA 1
ATOM 2890 C C . ASN A 1 381 ? -36.885 21.129 5.569 1.00 86.81 381 ASN A C 1
ATOM 2892 O O . ASN A 1 381 ? -38.077 20.840 5.459 1.00 86.81 381 ASN A O 1
ATOM 2896 N N . GLN A 1 382 ? -36.116 21.412 4.504 1.00 89.56 382 GLN A N 1
ATOM 2897 C CA . GLN A 1 382 ? -36.599 21.487 3.111 1.00 89.56 382 GLN A CA 1
ATOM 2898 C C . GLN A 1 382 ? -35.917 20.462 2.168 1.00 89.56 382 GLN A C 1
ATOM 2900 O O . GLN A 1 382 ? -34.698 20.271 2.256 1.00 89.56 382 GLN A O 1
ATOM 2905 N N . PRO A 1 383 ? -36.667 19.826 1.241 1.00 92.38 383 PRO A N 1
ATOM 2906 C CA . PRO A 1 383 ? -36.142 18.873 0.254 1.00 92.38 383 PRO A CA 1
ATOM 2907 C C . PRO A 1 383 ? -35.291 19.531 -0.849 1.00 92.38 383 PRO A C 1
ATOM 2909 O O . PRO A 1 383 ? -35.342 20.743 -1.075 1.00 92.38 383 PRO A O 1
ATOM 2912 N N . ARG A 1 384 ? -34.512 18.731 -1.589 1.00 92.81 384 ARG A N 1
ATOM 2913 C CA . ARG A 1 384 ? -33.680 19.200 -2.712 1.00 92.81 384 ARG A CA 1
ATOM 2914 C C . ARG A 1 384 ? -34.541 19.512 -3.944 1.00 92.81 384 ARG A C 1
ATOM 2916 O O . ARG A 1 384 ? -34.831 18.671 -4.793 1.00 92.81 384 ARG A O 1
ATOM 2923 N N . MET A 1 385 ? -34.901 20.785 -4.097 1.00 82.94 385 MET A N 1
ATOM 2924 C CA . MET A 1 385 ? -35.754 21.254 -5.203 1.00 82.94 385 MET A CA 1
ATOM 2925 C C . MET A 1 385 ? -35.078 21.258 -6.592 1.00 82.94 385 MET A C 1
ATOM 2927 O O . MET A 1 385 ? -35.769 21.405 -7.599 1.00 82.94 385 MET A O 1
ATOM 2931 N N . LYS A 1 386 ? -33.753 21.064 -6.679 1.00 86.81 386 LYS A N 1
ATOM 2932 C CA . LYS A 1 386 ? -32.988 20.970 -7.939 1.00 86.81 386 LYS A CA 1
ATOM 2933 C C . LYS A 1 386 ? -32.445 19.550 -8.120 1.00 86.81 386 LYS A C 1
ATOM 2935 O O . LYS A 1 386 ? -31.693 19.094 -7.269 1.00 86.81 386 LYS A O 1
ATOM 2940 N N . GLY A 1 387 ? -32.788 18.888 -9.228 1.00 90.19 387 GLY A N 1
ATOM 2941 C CA . GLY A 1 387 ? -32.415 17.493 -9.526 1.00 90.19 387 GLY A CA 1
ATOM 2942 C C . GLY A 1 387 ? -33.622 16.552 -9.633 1.00 90.19 387 GLY A C 1
ATOM 2943 O O . GLY A 1 387 ? -34.767 17.003 -9.539 1.00 90.19 387 GLY A O 1
ATOM 2944 N N . SER A 1 388 ? -33.369 15.256 -9.823 1.00 94.56 388 SER A N 1
ATOM 2945 C CA . SER A 1 388 ? -34.398 14.205 -9.853 1.00 94.56 388 SER A CA 1
ATOM 2946 C C . SER A 1 388 ? -34.259 13.274 -8.652 1.00 94.56 388 SER A C 1
ATOM 2948 O O . SER A 1 388 ? -33.159 12.813 -8.339 1.00 94.56 388 SER A O 1
ATOM 2950 N N . TYR A 1 389 ? -35.382 12.986 -7.993 1.00 96.44 389 TYR A N 1
ATOM 2951 C CA . TYR A 1 389 ? -35.419 12.266 -6.719 1.00 96.44 389 TYR A CA 1
ATOM 2952 C C . TYR A 1 389 ? -36.602 11.299 -6.635 1.00 96.44 389 TYR A C 1
ATOM 2954 O O . TYR A 1 389 ? -37.667 11.524 -7.217 1.00 96.44 389 TYR A O 1
ATOM 2962 N N . VAL A 1 390 ? -36.421 10.232 -5.862 1.00 96.88 390 VAL A N 1
ATOM 2963 C CA . VAL A 1 390 ? -37.503 9.393 -5.345 1.00 96.88 390 VAL A CA 1
ATOM 2964 C C . VAL A 1 390 ? -37.737 9.797 -3.893 1.00 96.88 390 VAL A C 1
ATOM 2966 O O . VAL A 1 390 ? -36.835 9.681 -3.066 1.00 96.88 390 VAL A O 1
ATOM 2969 N N . TYR A 1 391 ? -38.945 10.260 -3.594 1.00 97.12 391 TYR A N 1
ATOM 2970 C CA . TYR A 1 391 ? -39.406 10.523 -2.236 1.00 97.12 391 TYR A CA 1
ATOM 2971 C C . TYR A 1 391 ? -40.221 9.327 -1.768 1.00 97.12 391 TYR A C 1
ATOM 2973 O O . TYR A 1 391 ? -41.206 8.977 -2.412 1.00 97.12 391 TYR A O 1
ATOM 2981 N N . GLU A 1 392 ? -39.838 8.694 -0.670 1.00 96.69 392 GLU A N 1
ATOM 2982 C CA . GLU A 1 392 ? -40.519 7.519 -0.128 1.00 96.69 392 GLU A CA 1
ATOM 2983 C C . GLU A 1 392 ? -40.914 7.725 1.337 1.00 96.69 392 GLU A C 1
ATOM 2985 O O . GLU A 1 392 ? -40.274 8.469 2.082 1.00 96.69 392 GLU A O 1
ATOM 2990 N N . GLN A 1 393 ? -42.006 7.086 1.745 1.00 96.12 393 GLN A N 1
ATOM 2991 C CA . GLN A 1 393 ? -42.481 7.079 3.119 1.00 96.12 393 GLN A CA 1
ATOM 2992 C C . GLN A 1 393 ? -41.387 6.525 4.032 1.00 96.12 393 GLN A C 1
ATOM 2994 O O . GLN A 1 393 ? -40.859 5.439 3.791 1.00 96.12 393 GLN A O 1
ATOM 2999 N N . PHE A 1 394 ? -41.076 7.260 5.099 1.00 94.56 394 PHE A N 1
ATOM 3000 C CA . PHE A 1 394 ? -40.230 6.734 6.157 1.00 94.56 394 PHE A CA 1
ATOM 3001 C C . PHE A 1 394 ? -40.965 5.589 6.861 1.00 94.56 394 PHE A C 1
ATOM 3003 O O . PHE A 1 394 ? -42.106 5.749 7.298 1.00 94.56 394 PHE A O 1
ATOM 3010 N N . MET A 1 395 ? -40.308 4.437 6.949 1.00 92.31 395 MET A N 1
ATOM 3011 C CA . MET A 1 395 ? -40.821 3.273 7.661 1.00 92.31 395 MET A CA 1
ATOM 3012 C C . MET A 1 395 ? -40.266 3.300 9.082 1.00 92.31 395 MET A C 1
ATOM 3014 O O . MET A 1 395 ? -39.050 3.366 9.249 1.00 92.31 395 MET A O 1
ATOM 3018 N N . ASP A 1 396 ? -41.139 3.241 10.085 1.00 86.56 396 ASP A N 1
ATOM 3019 C CA . ASP A 1 396 ? -40.706 2.997 11.459 1.00 86.56 396 ASP A CA 1
ATOM 3020 C C . ASP A 1 396 ? -40.389 1.502 11.614 1.00 86.56 396 ASP A C 1
ATOM 3022 O O . ASP A 1 396 ? -41.151 0.656 11.145 1.00 86.56 396 ASP A O 1
ATOM 3026 N N . VAL A 1 397 ? -39.219 1.174 12.161 1.00 87.38 397 VAL A N 1
ATOM 3027 C CA . VAL A 1 397 ? -38.616 -0.165 12.042 1.00 87.38 397 VAL A CA 1
ATOM 3028 C C . VAL A 1 397 ? -38.608 -0.843 13.398 1.00 87.38 397 VAL A C 1
ATOM 3030 O O . VAL A 1 397 ? -37.946 -0.359 14.314 1.00 87.38 397 VAL A O 1
ATOM 3033 N N . ASP A 1 398 ? -39.245 -2.012 13.489 1.00 76.75 398 ASP A N 1
ATOM 3034 C CA . ASP A 1 398 ? -39.616 -2.679 14.750 1.00 76.75 398 ASP A CA 1
ATOM 3035 C C . ASP A 1 398 ? -38.432 -2.925 15.726 1.00 76.75 398 ASP A C 1
ATOM 3037 O O . ASP A 1 398 ? -38.645 -3.115 16.919 1.00 76.75 398 ASP A O 1
ATOM 3041 N N . ASN A 1 399 ? -37.182 -2.922 15.236 1.00 79.56 399 ASN A N 1
ATOM 3042 C CA . ASN A 1 399 ? -35.945 -3.029 16.037 1.00 79.56 399 ASN A CA 1
ATOM 3043 C C . ASN A 1 399 ? -34.855 -1.989 15.668 1.00 79.56 399 ASN A C 1
ATOM 3045 O O . ASN A 1 399 ? -33.709 -2.110 16.100 1.00 79.56 399 ASN A O 1
ATOM 3049 N N . ALA A 1 400 ? -35.170 -0.992 14.833 1.00 85.56 400 ALA A N 1
ATOM 3050 C CA . ALA A 1 400 ? -34.209 -0.037 14.257 1.00 85.56 400 ALA A CA 1
ATOM 3051 C C . ALA A 1 400 ? -32.984 -0.674 13.542 1.00 85.56 400 ALA A C 1
ATOM 3053 O O . ALA A 1 400 ? -31.880 -0.109 13.522 1.00 85.56 400 ALA A O 1
ATOM 3054 N N . GLU A 1 401 ? -33.179 -1.841 12.919 1.00 90.12 401 GLU A N 1
ATOM 3055 C CA . GLU A 1 401 ? -32.167 -2.571 12.143 1.00 90.12 401 GLU A CA 1
ATOM 3056 C C . GLU A 1 401 ? -32.561 -2.718 10.664 1.00 90.12 401 GLU A C 1
ATOM 3058 O O . GLU A 1 401 ? -33.707 -3.035 10.349 1.00 90.12 401 GLU A O 1
ATOM 3063 N N . ASP A 1 402 ? -31.596 -2.555 9.753 1.00 91.12 402 ASP A N 1
ATOM 3064 C CA . ASP A 1 402 ? -31.783 -2.932 8.348 1.00 91.12 402 ASP A CA 1
ATOM 3065 C C . ASP A 1 402 ? -31.525 -4.437 8.195 1.00 91.12 402 ASP A C 1
ATOM 3067 O O . ASP A 1 402 ? -30.517 -4.941 8.706 1.00 91.12 402 ASP A O 1
ATOM 3071 N N . VAL A 1 403 ? -32.350 -5.141 7.416 1.00 95.44 403 VAL A N 1
ATOM 3072 C CA . VAL A 1 403 ? -32.056 -6.509 6.966 1.00 95.44 403 VAL A CA 1
ATOM 3073 C C . VAL A 1 403 ? -31.339 -6.437 5.617 1.00 95.44 403 VAL A C 1
ATOM 3075 O O . VAL A 1 403 ? -31.849 -5.851 4.660 1.00 95.44 403 VAL A O 1
ATOM 3078 N N . LYS A 1 404 ? -30.166 -7.067 5.520 1.00 96.25 404 LYS A N 1
ATOM 3079 C CA . LYS A 1 404 ? -29.443 -7.281 4.262 1.00 96.25 404 LYS A CA 1
ATOM 3080 C C . LYS A 1 404 ? -29.599 -8.726 3.820 1.00 96.25 404 LYS A C 1
ATOM 3082 O O . LYS A 1 404 ? -29.197 -9.639 4.537 1.00 96.25 404 LYS A O 1
ATOM 3087 N N . ALA A 1 405 ? -30.174 -8.915 2.641 1.00 97.38 405 ALA A N 1
ATOM 3088 C CA . ALA A 1 405 ? -30.455 -10.208 2.039 1.00 97.38 405 ALA A CA 1
ATOM 3089 C C . ALA A 1 405 ? -29.507 -10.469 0.855 1.00 97.38 405 ALA A C 1
ATOM 3091 O O . ALA A 1 405 ? -29.188 -9.558 0.093 1.00 97.38 405 ALA A O 1
ATOM 3092 N N . TYR A 1 406 ? -29.041 -11.711 0.718 1.00 97.88 406 TYR A N 1
ATOM 3093 C CA . TYR A 1 406 ? -28.004 -12.142 -0.221 1.00 97.88 406 TYR A CA 1
ATOM 3094 C C . TYR A 1 406 ? -28.403 -13.466 -0.885 1.00 97.88 406 TYR A C 1
ATOM 3096 O O . TYR A 1 406 ? -28.254 -14.538 -0.292 1.00 97.88 406 TYR A O 1
ATOM 3104 N N . THR A 1 407 ? -28.903 -13.393 -2.116 1.00 98.06 407 THR A N 1
ATOM 3105 C CA . THR A 1 407 ? -29.295 -14.568 -2.915 1.00 98.06 407 THR A CA 1
ATOM 3106 C C . THR A 1 407 ? -28.091 -15.310 -3.493 1.00 98.06 407 THR A C 1
ATOM 3108 O O . THR A 1 407 ? -27.047 -14.704 -3.756 1.00 98.06 407 THR A O 1
ATOM 3111 N N . VAL A 1 408 ? -28.253 -16.620 -3.701 1.00 97.25 408 VAL A N 1
ATOM 3112 C CA . VAL A 1 408 ? -27.435 -17.424 -4.621 1.00 97.25 408 VAL A CA 1
ATOM 3113 C C . VAL A 1 408 ? -28.384 -18.358 -5.374 1.00 97.25 408 VAL A C 1
ATOM 3115 O O . VAL A 1 408 ? -28.743 -19.428 -4.893 1.00 97.25 408 VAL A O 1
ATOM 3118 N N . GLY A 1 409 ? -28.848 -17.911 -6.538 1.00 94.69 409 GLY A N 1
ATOM 3119 C CA . GLY A 1 409 ? -30.004 -18.492 -7.215 1.00 94.69 409 GLY A CA 1
ATOM 3120 C C . GLY A 1 409 ? -31.330 -18.172 -6.499 1.00 94.69 409 GLY A C 1
ATOM 3121 O O . GLY A 1 409 ? -31.338 -17.563 -5.427 1.00 94.69 409 GLY A O 1
ATOM 3122 N N . PRO A 1 410 ? -32.474 -18.575 -7.080 1.00 93.81 410 PRO A N 1
ATOM 3123 C CA . PRO A 1 410 ? -33.796 -18.240 -6.543 1.00 93.81 410 PRO A CA 1
ATOM 3124 C C . PRO A 1 410 ? -34.148 -18.995 -5.250 1.00 93.81 410 PRO A C 1
ATOM 3126 O O . PRO A 1 410 ? -34.999 -18.548 -4.484 1.00 93.81 410 PRO A O 1
ATOM 3129 N N . THR A 1 411 ? -33.502 -20.136 -4.993 1.00 94.06 411 THR A N 1
ATOM 3130 C CA . THR A 1 411 ? -33.831 -21.063 -3.897 1.00 94.06 411 THR A CA 1
ATOM 3131 C C . THR A 1 411 ? -33.078 -20.802 -2.592 1.00 94.06 411 THR A C 1
ATOM 3133 O O . THR A 1 411 ? -33.507 -21.289 -1.547 1.00 94.06 411 THR A O 1
ATOM 3136 N N . TYR A 1 412 ? -31.979 -20.042 -2.620 1.00 96.94 412 TYR A N 1
ATOM 3137 C CA . TYR A 1 412 ? -31.164 -19.740 -1.443 1.00 96.94 412 TYR A CA 1
ATOM 3138 C C . TYR A 1 412 ? -31.024 -18.235 -1.247 1.00 96.94 412 TYR A C 1
ATOM 3140 O O . TYR A 1 412 ? -30.610 -17.508 -2.150 1.00 96.94 412 TYR A O 1
ATOM 3148 N N . CYS A 1 413 ? -31.284 -17.773 -0.025 1.00 97.25 413 CYS A N 1
ATOM 3149 C CA . CYS A 1 413 ? -30.967 -16.417 0.391 1.00 97.25 413 CYS A CA 1
ATOM 3150 C C . CYS A 1 413 ? -30.461 -16.406 1.835 1.00 97.25 413 CYS A C 1
ATOM 3152 O O . CYS A 1 413 ? -31.185 -16.769 2.762 1.00 97.25 413 CYS A O 1
ATOM 3154 N N . HIS A 1 414 ? -29.225 -15.950 2.032 1.00 97.00 414 HIS A N 1
ATOM 3155 C CA . HIS A 1 414 ? -28.714 -15.604 3.354 1.00 97.00 414 HIS A CA 1
ATOM 3156 C C . HIS A 1 414 ? -29.269 -14.239 3.778 1.00 97.00 414 HIS A C 1
ATOM 3158 O O . HIS A 1 414 ? -29.524 -13.387 2.924 1.00 97.00 414 HIS A O 1
ATOM 3164 N N . ALA A 1 415 ? -29.435 -14.006 5.079 1.00 96.88 415 ALA A N 1
ATOM 3165 C CA . ALA A 1 415 ? -29.823 -12.702 5.596 1.00 96.88 415 ALA A CA 1
ATOM 3166 C C . ALA A 1 415 ? -29.116 -12.375 6.915 1.00 96.88 415 ALA A C 1
ATOM 3168 O O . ALA A 1 415 ? -28.925 -13.231 7.778 1.00 96.88 415 ALA A O 1
ATOM 3169 N N . GLU A 1 416 ? -28.761 -11.107 7.077 1.00 95.44 416 GLU A N 1
ATOM 3170 C CA . GLU A 1 416 ? -28.126 -10.564 8.276 1.00 95.44 416 GLU A CA 1
ATOM 3171 C C . GLU A 1 416 ? -28.741 -9.202 8.622 1.00 95.44 416 GLU A C 1
ATOM 3173 O O . GLU A 1 416 ? -29.010 -8.395 7.729 1.00 95.44 416 GLU A O 1
ATOM 3178 N N . THR A 1 417 ? -28.974 -8.925 9.904 1.00 94.06 417 THR A N 1
ATOM 3179 C CA . THR A 1 417 ? -29.324 -7.577 10.361 1.00 94.06 417 THR A CA 1
ATOM 3180 C C . THR A 1 417 ? -28.083 -6.759 10.685 1.00 94.06 417 THR A C 1
ATOM 3182 O O . THR A 1 417 ? -27.014 -7.280 11.025 1.00 94.06 417 THR A O 1
ATOM 3185 N N . ARG A 1 418 ? -28.242 -5.440 10.590 1.00 90.88 418 ARG A N 1
ATOM 3186 C CA . ARG A 1 418 ? -27.314 -4.437 11.113 1.00 90.88 418 ARG A CA 1
ATOM 3187 C C . ARG A 1 418 ? -28.109 -3.284 11.721 1.00 90.88 418 ARG A C 1
ATOM 3189 O O . ARG A 1 418 ? -29.184 -2.954 11.230 1.00 90.88 418 ARG A O 1
ATOM 3196 N N . LYS A 1 419 ? -27.524 -2.569 12.681 1.00 88.44 419 LYS A N 1
ATOM 3197 C CA . LYS A 1 419 ? -28.057 -1.277 13.146 1.00 88.44 419 LYS A CA 1
ATOM 3198 C C . LYS A 1 419 ? -28.286 -0.324 11.963 1.00 88.44 419 LYS A C 1
ATOM 3200 O O . LYS A 1 419 ? -27.364 -0.100 11.172 1.00 88.44 419 LYS A O 1
ATOM 3205 N N . SER A 1 420 ? -29.479 0.259 11.871 1.00 88.06 420 SER A N 1
ATOM 3206 C CA . SER A 1 420 ? -29.829 1.158 10.773 1.00 88.06 420 SER A CA 1
ATOM 3207 C C . SER A 1 420 ? -29.020 2.471 10.817 1.00 88.06 420 SER A C 1
ATOM 3209 O O . SER A 1 420 ? -28.852 3.051 11.898 1.00 88.06 420 SER A O 1
ATOM 3211 N N . PRO A 1 421 ? -28.554 3.013 9.669 1.00 84.00 421 PRO A N 1
ATOM 3212 C CA . PRO A 1 421 ? -27.940 4.344 9.576 1.00 84.00 421 PRO A CA 1
ATOM 3213 C C . PRO A 1 421 ? -28.818 5.491 10.094 1.00 84.00 421 PRO A C 1
ATOM 3215 O O . PRO A 1 421 ? -28.313 6.590 10.313 1.00 84.00 421 PRO A O 1
ATOM 3218 N N . VAL A 1 422 ? -30.120 5.253 10.262 1.00 81.62 422 VAL A N 1
ATOM 3219 C CA . VAL A 1 422 ? -31.136 6.232 10.668 1.00 81.62 422 VAL A CA 1
ATOM 3220 C C . VAL A 1 422 ? -31.010 6.676 12.132 1.00 81.62 422 VAL A C 1
ATOM 3222 O O . VAL A 1 422 ? -31.388 7.800 12.449 1.00 81.62 422 VAL A O 1
ATOM 3225 N N . VAL A 1 423 ? -30.473 5.826 13.015 1.00 81.44 423 VAL A N 1
ATOM 3226 C CA . VAL A 1 423 ? -30.534 6.005 14.482 1.00 81.44 423 VAL A CA 1
ATOM 3227 C C . VAL A 1 423 ? -29.683 7.201 14.941 1.00 81.44 423 VAL A C 1
ATOM 3229 O O . VAL A 1 423 ? -30.180 8.310 15.117 1.00 81.44 423 VAL A O 1
ATOM 3232 N N . ASP A 1 424 ? -28.373 6.999 15.082 1.00 80.38 424 ASP A N 1
ATOM 3233 C CA . ASP A 1 424 ? -27.375 8.029 15.405 1.00 80.38 424 ASP A CA 1
ATOM 3234 C C . ASP A 1 424 ? -26.400 8.277 14.238 1.00 80.38 424 ASP A C 1
ATOM 3236 O O . ASP A 1 424 ? -25.786 9.341 14.162 1.00 80.38 424 ASP A O 1
ATOM 3240 N N . GLY A 1 425 ? -26.312 7.335 13.291 1.00 82.25 425 GLY A N 1
ATOM 3241 C CA . GLY A 1 425 ? -25.322 7.307 12.212 1.00 82.25 425 GLY A CA 1
ATOM 3242 C C . GLY A 1 425 ? -24.004 6.624 12.586 1.00 82.25 425 GLY A C 1
ATOM 3243 O O . GLY A 1 425 ? -23.131 6.495 11.730 1.00 82.25 425 GLY A O 1
ATOM 3244 N N . VAL A 1 426 ? -23.849 6.153 13.827 1.00 81.94 426 VAL A N 1
ATOM 3245 C CA . VAL A 1 426 ? -22.640 5.493 14.339 1.00 81.94 426 VAL A CA 1
ATOM 3246 C C . VAL A 1 426 ? -22.728 3.987 14.116 1.00 81.94 426 VAL A C 1
ATOM 3248 O O . VAL A 1 426 ? -23.564 3.279 14.691 1.00 81.94 426 VAL A O 1
ATOM 3251 N N . VAL A 1 427 ? -21.815 3.475 13.295 1.00 84.94 427 VAL A N 1
ATOM 3252 C CA . VAL A 1 427 ? -21.756 2.066 12.918 1.00 84.94 427 VAL A CA 1
ATOM 3253 C C . VAL A 1 427 ? -21.029 1.261 13.993 1.00 84.94 427 VAL A C 1
ATOM 3255 O O . VAL A 1 427 ? -19.803 1.326 14.106 1.00 84.94 427 VAL A O 1
ATOM 3258 N N . ARG A 1 428 ? -21.793 0.465 14.754 1.00 80.06 428 ARG A N 1
ATOM 3259 C CA . ARG A 1 428 ? -21.277 -0.457 15.781 1.00 80.06 428 ARG A CA 1
ATOM 3260 C C . ARG A 1 428 ? -20.218 -1.397 15.190 1.00 80.06 428 ARG A C 1
ATOM 3262 O O . ARG A 1 428 ? -20.423 -1.989 14.127 1.00 80.06 428 ARG A O 1
ATOM 3269 N N . ARG A 1 429 ? -19.092 -1.545 15.892 1.00 83.62 429 ARG A N 1
ATOM 3270 C CA . ARG A 1 429 ? -17.981 -2.436 15.529 1.00 83.62 429 ARG A CA 1
ATOM 3271 C C . ARG A 1 429 ? -17.610 -3.339 16.705 1.00 83.62 429 ARG A C 1
ATOM 3273 O O . ARG A 1 429 ? -17.776 -2.941 17.852 1.00 83.62 429 ARG A O 1
ATOM 3280 N N . ASN A 1 430 ? -17.121 -4.542 16.414 1.00 78.75 430 ASN A N 1
ATOM 3281 C CA . ASN A 1 430 ? -16.592 -5.466 17.417 1.00 78.75 430 ASN A CA 1
ATOM 3282 C C . ASN A 1 430 ? -15.126 -5.149 17.775 1.00 78.75 430 ASN A C 1
ATOM 3284 O O . ASN A 1 430 ? -14.483 -4.310 17.143 1.00 78.75 430 ASN A O 1
ATOM 3288 N N . GLN A 1 431 ? -14.569 -5.896 18.733 1.00 63.59 431 GLN A N 1
ATOM 3289 C CA . GLN A 1 431 ? -13.167 -5.825 19.183 1.00 63.59 431 GLN A CA 1
ATOM 3290 C C . GLN A 1 431 ? -12.097 -6.124 18.103 1.00 63.59 431 GLN A C 1
ATOM 3292 O O . GLN A 1 431 ? -10.903 -6.111 18.386 1.00 63.59 431 GLN A O 1
ATOM 3297 N N . HIS A 1 432 ? -12.494 -6.433 16.864 1.00 62.19 432 HIS A N 1
ATOM 3298 C CA . HIS A 1 432 ? -11.603 -6.591 15.705 1.00 62.19 432 HIS A CA 1
ATOM 3299 C C . HIS A 1 432 ? -11.876 -5.521 14.633 1.00 62.19 432 HIS A C 1
ATOM 3301 O O . HIS A 1 432 ? -11.528 -5.688 13.464 1.00 62.19 432 HIS A O 1
ATOM 3307 N N . GLY A 1 433 ? -12.570 -4.440 15.003 1.00 70.94 433 GLY A N 1
ATOM 3308 C CA . GLY A 1 433 ? -12.930 -3.340 14.116 1.00 70.94 433 GLY A CA 1
ATOM 3309 C C . GLY A 1 433 ? -13.964 -3.692 13.042 1.00 70.94 433 GLY A C 1
ATOM 3310 O O . GLY A 1 433 ? -14.290 -2.828 12.228 1.00 70.94 433 GLY A O 1
ATOM 3311 N N . LYS A 1 434 ? -14.515 -4.912 13.000 1.00 75.75 434 LYS A N 1
ATOM 3312 C CA . LYS A 1 434 ? -15.527 -5.305 12.004 1.00 75.75 434 LYS A CA 1
ATOM 3313 C C . LYS A 1 434 ? -16.901 -4.777 12.400 1.00 75.75 434 LYS A C 1
ATOM 3315 O O . LYS A 1 434 ? -17.220 -4.723 13.580 1.00 75.75 434 LYS A O 1
ATOM 3320 N N . GLU A 1 435 ? -17.704 -4.384 11.415 1.00 83.75 435 GLU A N 1
ATOM 3321 C CA . GLU A 1 435 ? -19.109 -3.991 11.607 1.00 83.75 435 GLU A CA 1
ATOM 3322 C C . GLU A 1 435 ? -19.897 -5.144 12.244 1.00 83.75 435 GLU A C 1
ATOM 3324 O O . GLU A 1 435 ? -19.789 -6.274 11.771 1.00 83.75 435 GLU A O 1
ATOM 3329 N N . ILE A 1 436 ? -20.645 -4.874 13.319 1.00 85.44 436 ILE A N 1
ATOM 3330 C CA . ILE A 1 436 ? -21.465 -5.901 13.978 1.00 85.44 436 ILE A CA 1
ATOM 3331 C C . ILE A 1 436 ? -22.672 -6.212 13.093 1.00 85.44 436 ILE A C 1
ATOM 3333 O O . ILE A 1 436 ? -23.351 -5.296 12.625 1.00 85.44 436 ILE A O 1
ATOM 3337 N N . ARG A 1 437 ? -22.909 -7.507 12.875 1.00 89.56 437 ARG A N 1
ATOM 3338 C CA . ARG A 1 437 ? -24.016 -8.064 12.097 1.00 89.56 437 ARG A CA 1
ATOM 3339 C C . ARG A 1 437 ? -24.505 -9.340 12.768 1.00 89.56 437 ARG A C 1
ATOM 3341 O O . ARG A 1 437 ? -23.689 -10.066 13.338 1.00 89.56 437 ARG A O 1
ATOM 3348 N N . PHE A 1 438 ? -25.799 -9.619 12.676 1.00 90.69 438 PHE A N 1
ATOM 3349 C CA . PHE A 1 438 ? -26.406 -10.820 13.248 1.00 90.69 438 PHE A CA 1
ATOM 3350 C C . PHE A 1 438 ? -27.138 -11.596 12.156 1.00 90.69 438 PHE A C 1
ATOM 3352 O O . PHE A 1 438 ? -27.941 -11.023 11.428 1.00 90.69 438 PHE A O 1
ATOM 3359 N N . VAL A 1 439 ? -26.874 -12.898 12.020 1.00 92.38 439 VAL A N 1
ATOM 3360 C CA . VAL A 1 439 ? -27.585 -13.737 11.041 1.00 92.38 439 VAL A CA 1
ATOM 3361 C C . VAL A 1 439 ? -29.066 -13.791 11.420 1.00 92.38 439 VAL A C 1
ATOM 3363 O O . VAL A 1 439 ? -29.408 -14.134 12.551 1.00 92.38 439 VAL A O 1
ATOM 3366 N N . THR A 1 440 ? -29.949 -13.471 10.475 1.00 93.62 440 THR A N 1
ATOM 3367 C CA . THR A 1 440 ? -31.403 -13.509 10.663 1.00 93.62 440 THR A CA 1
ATOM 3368 C C . THR A 1 440 ? -32.036 -14.507 9.700 1.00 93.62 440 THR A C 1
ATOM 3370 O O . THR A 1 440 ? -31.512 -14.777 8.621 1.00 93.62 440 THR A O 1
ATOM 3373 N N . LYS A 1 441 ? -33.175 -15.082 10.086 1.00 93.69 441 LYS A N 1
ATOM 3374 C CA . LYS A 1 441 ? -33.961 -15.945 9.197 1.00 93.69 441 LYS A CA 1
ATOM 3375 C C . LYS A 1 441 ? -34.933 -15.082 8.399 1.00 93.69 441 LYS A C 1
ATOM 3377 O O . LYS A 1 441 ? -35.502 -14.135 8.944 1.00 93.69 441 LYS A O 1
ATOM 3382 N N . LEU A 1 442 ? -35.131 -15.416 7.128 1.00 94.12 442 LEU A N 1
ATOM 3383 C CA . LEU A 1 442 ? -36.221 -14.863 6.329 1.00 94.12 442 LEU A CA 1
ATOM 3384 C C . LEU A 1 442 ? -37.523 -15.618 6.627 1.00 94.12 442 LEU A C 1
ATOM 3386 O O . LEU A 1 442 ? -37.519 -16.821 6.891 1.00 94.12 442 LEU A O 1
ATOM 3390 N N . SER A 1 443 ? -38.642 -14.906 6.562 1.00 95.44 443 SER A N 1
ATOM 3391 C CA . SER A 1 443 ? -39.980 -15.489 6.492 1.00 95.44 443 SER A CA 1
ATOM 3392 C C . SER A 1 443 ? -40.216 -16.170 5.137 1.00 95.44 443 SER A C 1
ATOM 3394 O O . SER A 1 443 ? -39.439 -16.010 4.187 1.00 95.44 443 SER A O 1
ATOM 3396 N N . LYS A 1 444 ? -41.319 -16.923 5.018 1.00 94.31 444 LYS A N 1
ATOM 3397 C CA . LYS A 1 444 ? -41.735 -17.511 3.732 1.00 94.31 444 LYS A CA 1
ATOM 3398 C C . LYS A 1 444 ? -41.975 -16.427 2.677 1.00 94.31 444 LYS A C 1
ATOM 3400 O O . LYS A 1 444 ? -41.529 -16.577 1.543 1.00 94.31 444 LYS A O 1
ATOM 3405 N N . ASP A 1 445 ? -42.589 -15.316 3.077 1.00 95.25 445 ASP A N 1
ATOM 3406 C CA . ASP A 1 445 ? -42.914 -14.203 2.186 1.00 95.25 445 ASP A CA 1
ATOM 3407 C C . ASP A 1 445 ? -41.649 -13.468 1.728 1.00 95.25 445 ASP A C 1
ATOM 3409 O O . ASP A 1 445 ? -41.487 -13.221 0.536 1.00 95.25 445 ASP A O 1
ATOM 3413 N N . GLU A 1 446 ? -40.711 -13.187 2.639 1.00 97.31 446 GLU A N 1
ATOM 3414 C CA . GLU A 1 446 ? -39.404 -12.597 2.300 1.00 97.31 446 GLU A CA 1
ATOM 3415 C C . GLU A 1 446 ? -38.574 -13.519 1.392 1.00 97.31 446 GLU A C 1
ATOM 3417 O O . GLU A 1 446 ? -37.934 -13.045 0.456 1.00 97.31 446 GLU A O 1
ATOM 3422 N N . SER A 1 447 ? -38.625 -14.839 1.603 1.00 96.19 447 SER A N 1
ATOM 3423 C CA . SER A 1 447 ? -37.981 -15.816 0.710 1.00 96.19 447 SER A CA 1
ATOM 3424 C C . SER A 1 447 ? -38.629 -15.803 -0.684 1.00 96.19 447 SER A C 1
ATOM 3426 O O . SER A 1 447 ? -37.939 -15.797 -1.703 1.00 96.19 447 SER A O 1
ATOM 3428 N N . GLY A 1 448 ? -39.961 -15.693 -0.745 1.00 97.06 448 GLY A N 1
ATOM 3429 C CA . GLY A 1 448 ? -40.706 -15.504 -1.990 1.00 97.06 448 GLY A CA 1
ATOM 3430 C C . GLY A 1 448 ? -40.470 -14.143 -2.659 1.00 97.06 448 GLY A C 1
ATOM 3431 O O . GLY A 1 448 ? -40.639 -14.022 -3.872 1.00 97.06 448 GLY A O 1
ATOM 3432 N N . MET A 1 449 ? -40.067 -13.102 -1.922 1.00 97.25 449 MET A N 1
ATOM 3433 C CA . MET A 1 449 ? -39.548 -11.854 -2.502 1.00 97.25 449 MET A CA 1
ATOM 3434 C C . MET A 1 449 ? -38.143 -12.072 -3.078 1.00 97.25 449 MET A C 1
ATOM 3436 O O . MET A 1 449 ? -37.912 -11.714 -4.230 1.00 97.25 449 MET A O 1
ATOM 3440 N N . ALA A 1 450 ? -37.239 -12.710 -2.326 1.00 97.44 450 ALA A N 1
ATOM 3441 C CA . ALA A 1 450 ? -35.862 -12.985 -2.744 1.00 97.44 450 ALA A CA 1
ATOM 3442 C C . ALA A 1 450 ? -35.788 -13.762 -4.073 1.00 97.44 450 ALA A C 1
ATOM 3444 O O . ALA A 1 450 ? -35.068 -13.338 -4.979 1.00 97.44 450 ALA A O 1
ATOM 3445 N N . SER A 1 451 ? -36.589 -14.825 -4.224 1.00 97.31 451 SER A N 1
ATOM 3446 C CA . SER A 1 451 ? -36.701 -15.597 -5.475 1.00 97.31 451 SER A CA 1
ATOM 3447 C C . SER A 1 451 ? -37.083 -14.706 -6.661 1.00 97.31 451 SER A C 1
ATOM 3449 O O . SER A 1 451 ? -36.337 -14.613 -7.636 1.00 97.31 451 SER A O 1
ATOM 3451 N N . ARG A 1 452 ? -38.197 -13.966 -6.545 1.00 97.06 452 ARG A N 1
ATOM 3452 C CA . ARG A 1 452 ? -38.696 -13.086 -7.616 1.00 97.06 452 ARG A CA 1
ATOM 3453 C C . ARG A 1 452 ? -37.698 -11.982 -7.984 1.00 97.06 452 ARG A C 1
ATOM 3455 O O . ARG A 1 452 ? -37.591 -11.634 -9.156 1.00 97.06 452 ARG A O 1
ATOM 3462 N N . ILE A 1 453 ? -36.955 -11.441 -7.013 1.00 97.25 453 ILE A N 1
ATOM 3463 C CA . ILE A 1 453 ? -35.901 -10.437 -7.254 1.00 97.25 453 ILE A CA 1
ATOM 3464 C C . ILE A 1 453 ? -34.737 -11.057 -8.043 1.00 97.25 453 ILE A C 1
ATOM 3466 O O . ILE A 1 453 ? -34.327 -10.493 -9.059 1.00 97.25 453 ILE A O 1
ATOM 3470 N N . CYS A 1 454 ? -34.242 -12.225 -7.621 1.00 96.12 454 CYS A N 1
ATOM 3471 C CA . CYS A 1 454 ? -33.192 -12.972 -8.322 1.00 96.12 454 CYS A CA 1
ATOM 3472 C C . CYS A 1 454 ? -33.564 -13.220 -9.797 1.00 96.12 454 CYS A C 1
ATOM 3474 O O . CYS A 1 454 ? -32.785 -12.914 -10.704 1.00 96.12 454 CYS A O 1
ATOM 3476 N N . GLU A 1 455 ? -34.777 -13.720 -10.049 1.00 95.44 455 GLU A N 1
ATOM 3477 C CA . GLU A 1 455 ? -35.267 -14.073 -11.388 1.00 95.44 455 GLU A CA 1
ATOM 3478 C C . GLU A 1 455 ? -35.485 -12.845 -12.287 1.00 95.44 455 GLU A C 1
ATOM 3480 O O . GLU A 1 455 ? -34.992 -12.802 -13.421 1.00 95.44 455 GLU A O 1
ATOM 3485 N N . ALA A 1 456 ? -36.184 -11.824 -11.779 1.00 95.56 456 ALA A N 1
ATOM 3486 C CA . ALA A 1 456 ? -36.606 -10.664 -12.564 1.00 95.56 456 ALA A CA 1
ATOM 3487 C C . ALA A 1 456 ? -35.448 -9.734 -12.944 1.00 95.56 456 ALA A C 1
ATOM 3489 O O . ALA A 1 456 ? -35.376 -9.271 -14.083 1.00 95.56 456 ALA A O 1
ATOM 3490 N N . PHE A 1 457 ? -34.508 -9.496 -12.023 1.00 95.81 457 PHE A N 1
ATOM 3491 C CA . PHE A 1 457 ? -33.272 -8.771 -12.332 1.00 95.81 457 PHE A CA 1
ATOM 3492 C C . PHE A 1 457 ? -32.224 -9.668 -13.012 1.00 95.81 457 PHE A C 1
ATOM 3494 O O . PHE A 1 457 ? -31.221 -9.167 -13.525 1.00 95.81 457 PHE A O 1
ATOM 3501 N N . GLY A 1 458 ? -32.428 -10.990 -13.038 1.00 95.62 458 GLY A N 1
ATOM 3502 C CA . GLY A 1 458 ? -31.489 -11.942 -13.630 1.00 95.62 458 GLY A CA 1
ATOM 3503 C C . GLY A 1 458 ? -30.137 -11.992 -12.923 1.00 95.62 458 GLY A C 1
ATOM 3504 O O . GLY A 1 458 ? -29.121 -12.231 -13.570 1.00 95.62 458 GLY A O 1
ATOM 3505 N N . GLN A 1 459 ? -30.109 -11.692 -11.628 1.00 96.81 459 GLN A N 1
ATOM 3506 C CA . GLN A 1 459 ? -28.893 -11.623 -10.827 1.00 96.81 459 GLN A CA 1
ATOM 3507 C C . GLN A 1 459 ? -28.903 -12.817 -9.866 1.00 96.81 459 GLN A C 1
ATOM 3509 O O . GLN A 1 459 ? -29.501 -12.720 -8.799 1.00 96.81 459 GLN A O 1
ATOM 3514 N N . ALA A 1 460 ? -28.282 -13.945 -10.238 1.00 95.81 460 ALA A N 1
ATOM 3515 C CA . ALA A 1 460 ? -28.288 -15.134 -9.381 1.00 95.81 460 ALA A CA 1
ATOM 3516 C C . ALA A 1 460 ? -27.571 -14.867 -8.051 1.00 95.81 460 ALA A C 1
ATOM 3518 O O . ALA A 1 460 ? -28.053 -15.271 -6.999 1.00 95.81 460 ALA A O 1
ATOM 3519 N N . VAL A 1 461 ? -26.453 -14.139 -8.084 1.00 96.62 461 VAL A N 1
ATOM 3520 C CA . VAL A 1 461 ? -25.838 -13.562 -6.884 1.00 96.62 461 VAL A CA 1
ATOM 3521 C C . VAL A 1 461 ? -26.300 -12.110 -6.775 1.00 96.62 461 VAL A C 1
ATOM 3523 O O . VAL A 1 461 ? -25.804 -11.239 -7.498 1.00 96.62 461 VAL A O 1
ATOM 3526 N N . CYS A 1 462 ? -27.264 -11.836 -5.892 1.00 96.75 462 CYS A N 1
ATOM 3527 C CA . CYS A 1 462 ? -27.828 -10.498 -5.693 1.00 96.75 462 CYS A CA 1
ATOM 3528 C C . CYS A 1 462 ? -27.990 -10.132 -4.214 1.00 96.75 462 CYS A C 1
ATOM 3530 O O . CYS A 1 462 ? -28.622 -10.865 -3.452 1.00 96.75 462 CYS A O 1
ATOM 3532 N N . GLY A 1 463 ? -27.474 -8.961 -3.832 1.00 96.75 463 GLY A N 1
ATOM 3533 C CA . GLY A 1 463 ? -27.691 -8.334 -2.532 1.00 96.75 463 GLY A CA 1
ATOM 3534 C C . GLY A 1 463 ? -28.784 -7.265 -2.578 1.00 96.75 463 GLY A C 1
ATOM 3535 O O . GLY A 1 463 ? -28.722 -6.347 -3.399 1.00 96.75 463 GLY A O 1
ATOM 3536 N N . PHE A 1 464 ? -29.756 -7.330 -1.674 1.00 97.31 464 PHE A N 1
ATOM 3537 C CA . PHE A 1 464 ? -30.829 -6.339 -1.550 1.00 97.31 464 PHE A CA 1
ATOM 3538 C C . PHE A 1 464 ? -31.125 -6.011 -0.082 1.00 97.31 464 PHE A C 1
ATOM 3540 O O . PHE A 1 464 ? -30.837 -6.802 0.817 1.00 97.31 464 PHE A O 1
ATOM 3547 N N . ASP A 1 465 ? -31.675 -4.823 0.152 1.00 96.19 465 ASP A N 1
ATOM 3548 C CA . ASP A 1 465 ? -31.943 -4.287 1.487 1.00 96.19 465 ASP A CA 1
ATOM 3549 C C . ASP A 1 465 ? -33.455 -4.224 1.717 1.00 96.19 465 ASP A C 1
ATOM 3551 O O . ASP A 1 465 ? -34.198 -3.737 0.857 1.00 96.19 465 ASP A O 1
ATOM 3555 N N . LEU A 1 466 ? -33.912 -4.687 2.882 1.00 95.12 466 LEU A N 1
ATOM 3556 C CA . LEU A 1 466 ? -35.317 -4.637 3.286 1.00 95.12 466 LEU A CA 1
ATOM 3557 C C . LEU A 1 466 ? -35.480 -4.160 4.735 1.00 95.12 466 LEU A C 1
ATOM 3559 O O . LEU A 1 466 ? -34.594 -4.331 5.574 1.00 95.12 466 LEU A O 1
ATOM 3563 N N . LEU A 1 467 ? -36.640 -3.573 5.022 1.00 95.06 467 LEU A N 1
ATOM 3564 C CA . LEU A 1 467 ? -37.056 -3.143 6.356 1.00 95.06 467 LEU A CA 1
ATOM 3565 C C . LEU A 1 467 ? -38.245 -3.976 6.835 1.00 95.06 467 LEU A C 1
ATOM 3567 O O . LEU A 1 467 ? -39.167 -4.250 6.062 1.00 95.06 467 LEU A O 1
ATOM 3571 N N . ARG A 1 468 ? -38.229 -4.335 8.122 1.00 94.75 468 ARG A N 1
ATOM 3572 C CA . ARG A 1 468 ? -39.342 -4.970 8.837 1.00 94.75 468 ARG A CA 1
ATOM 3573 C C . ARG A 1 468 ? -40.042 -3.906 9.682 1.00 94.75 468 ARG A C 1
ATOM 3575 O O . ARG A 1 468 ? -39.409 -3.293 10.539 1.00 94.75 468 ARG A O 1
ATOM 3582 N N . ALA A 1 469 ? -41.305 -3.650 9.365 1.00 92.25 469 ALA A N 1
ATOM 3583 C CA . ALA A 1 469 ? -42.099 -2.567 9.928 1.00 92.25 469 ALA A CA 1
ATOM 3584 C C . ALA A 1 469 ? -43.554 -3.020 10.083 1.00 92.25 469 ALA A C 1
ATOM 3586 O O . ALA A 1 469 ? -44.190 -3.419 9.100 1.00 92.25 469 ALA A O 1
ATOM 3587 N N . HIS A 1 470 ? -44.084 -2.956 11.304 1.00 89.19 470 HIS A N 1
ATOM 3588 C CA . HIS A 1 470 ? -45.468 -3.306 11.640 1.00 89.19 470 HIS A CA 1
ATOM 3589 C C . HIS A 1 470 ? -45.868 -4.712 11.144 1.00 89.19 470 HIS A C 1
ATOM 3591 O O . HIS A 1 470 ? -46.943 -4.914 10.572 1.00 89.19 470 HIS A O 1
ATOM 3597 N N . GLY A 1 471 ? -44.965 -5.688 11.303 1.00 86.94 471 GLY A N 1
ATOM 3598 C CA . GLY A 1 471 ? -45.185 -7.076 10.877 1.00 86.94 471 GLY A CA 1
ATOM 3599 C C . GLY A 1 471 ? -45.168 -7.308 9.359 1.00 86.94 471 GLY A C 1
ATOM 3600 O O . GLY A 1 471 ? -45.529 -8.394 8.906 1.00 86.94 471 GLY A O 1
ATOM 3601 N N . LYS A 1 472 ? -44.750 -6.321 8.556 1.00 92.44 472 LYS A N 1
ATOM 3602 C CA . LYS A 1 472 ? -44.587 -6.430 7.097 1.00 92.44 472 LYS A CA 1
ATOM 3603 C C . LYS A 1 472 ? -43.149 -6.138 6.679 1.00 92.44 472 LYS A C 1
ATOM 3605 O O . LYS A 1 472 ? -42.415 -5.434 7.364 1.00 92.44 472 LYS A O 1
ATOM 3610 N N . SER A 1 473 ? -42.750 -6.704 5.542 1.00 95.81 473 SER A N 1
ATOM 3611 C CA . SER A 1 473 ? -41.400 -6.567 4.980 1.00 95.81 473 SER A CA 1
ATOM 3612 C C . SER A 1 473 ? -41.445 -5.765 3.682 1.00 95.81 473 SER A C 1
ATOM 3614 O O . SER A 1 473 ? -42.262 -6.064 2.811 1.00 95.81 473 SER A O 1
ATOM 3616 N N . TYR A 1 474 ? -40.577 -4.760 3.556 1.00 96.88 474 TYR A N 1
ATOM 3617 C CA . TYR A 1 474 ? -40.536 -3.831 2.423 1.00 96.88 474 TYR A CA 1
ATOM 3618 C C . TYR A 1 474 ? -39.110 -3.708 1.888 1.00 96.88 474 TYR A C 1
ATOM 3620 O O . TYR A 1 474 ? -38.200 -3.364 2.639 1.00 96.88 474 TYR A O 1
ATOM 3628 N N . VAL A 1 475 ? -38.907 -3.946 0.592 1.00 97.38 475 VAL A N 1
ATOM 3629 C CA . VAL A 1 475 ? -37.606 -3.748 -0.061 1.00 97.38 475 VAL A CA 1
ATOM 3630 C C . VAL A 1 475 ? -37.353 -2.254 -0.259 1.00 97.38 475 VAL A C 1
ATOM 3632 O O . VAL A 1 475 ? -38.240 -1.515 -0.687 1.00 97.38 475 VAL A O 1
ATOM 3635 N N . ILE A 1 476 ? -36.139 -1.809 0.064 1.00 95.12 476 ILE A N 1
ATOM 3636 C CA . ILE A 1 476 ? -35.719 -0.403 -0.015 1.00 95.12 476 ILE A CA 1
ATOM 3637 C C . ILE A 1 476 ? -34.554 -0.163 -0.980 1.00 95.12 476 ILE A C 1
ATOM 3639 O O . ILE A 1 476 ? -34.390 0.972 -1.432 1.00 95.12 476 ILE A O 1
ATOM 3643 N N . ASP A 1 477 ? -33.761 -1.185 -1.315 1.00 94.62 477 ASP A N 1
ATOM 3644 C CA . ASP A 1 477 ? -32.711 -1.078 -2.335 1.00 94.62 477 ASP A CA 1
ATOM 3645 C C . ASP A 1 477 ? -32.339 -2.439 -2.945 1.00 94.62 477 ASP A C 1
ATOM 3647 O O . ASP A 1 477 ? -32.466 -3.470 -2.284 1.00 94.62 477 ASP A O 1
ATOM 3651 N N . VAL A 1 478 ? -31.844 -2.451 -4.187 1.00 96.62 478 VAL A N 1
ATOM 3652 C CA . VAL A 1 478 ? -31.375 -3.661 -4.894 1.00 96.62 478 VAL A CA 1
ATOM 3653 C C . VAL A 1 478 ? -30.021 -3.358 -5.533 1.00 96.62 478 VAL A C 1
ATOM 3655 O O . VAL A 1 478 ? -29.929 -2.568 -6.466 1.00 96.62 478 VAL A O 1
ATOM 3658 N N . ASN A 1 479 ? -28.961 -3.991 -5.029 1.00 89.69 479 ASN A N 1
ATOM 3659 C CA . ASN A 1 479 ? -27.571 -3.619 -5.322 1.00 89.69 479 ASN A CA 1
ATOM 3660 C C . ASN A 1 479 ? -26.943 -4.442 -6.464 1.00 89.69 479 ASN A C 1
ATOM 3662 O O . ASN A 1 479 ? -25.828 -4.147 -6.892 1.00 89.69 479 ASN A O 1
ATOM 3666 N N . GLY A 1 480 ? -27.594 -5.520 -6.912 1.00 90.38 480 GLY A N 1
ATOM 3667 C CA . GLY A 1 480 ? -26.956 -6.516 -7.775 1.00 90.38 480 GLY A CA 1
ATOM 3668 C C . GLY A 1 480 ? -25.861 -7.286 -7.035 1.00 90.38 480 GLY A C 1
ATOM 3669 O O . GLY A 1 480 ? -26.038 -7.664 -5.876 1.00 90.38 480 GLY A O 1
ATOM 3670 N N . TRP A 1 481 ? -24.735 -7.546 -7.703 1.00 92.19 481 TRP A N 1
ATOM 3671 C CA . TRP A 1 481 ? -23.694 -8.452 -7.208 1.00 92.19 481 TRP A CA 1
ATOM 3672 C C . TRP A 1 481 ? -23.138 -8.067 -5.829 1.00 92.19 481 TRP A C 1
ATOM 3674 O O . TRP A 1 481 ? -22.479 -7.038 -5.655 1.00 92.19 481 TRP A O 1
ATOM 3684 N N . SER A 1 482 ? -23.340 -8.944 -4.846 1.00 90.75 482 SER A N 1
ATOM 3685 C CA . SER A 1 482 ? -22.877 -8.740 -3.476 1.00 90.75 482 SER A CA 1
ATOM 3686 C C . SER A 1 482 ? -22.633 -10.076 -2.779 1.00 90.75 482 SER A C 1
ATOM 3688 O O . SER A 1 482 ? -23.456 -10.980 -2.868 1.00 90.75 482 SER A O 1
ATOM 3690 N N . PHE A 1 483 ? -21.520 -10.179 -2.051 1.00 91.19 483 PHE A N 1
ATOM 3691 C CA . PHE A 1 483 ? -21.193 -11.332 -1.210 1.00 91.19 483 PHE A CA 1
ATOM 3692 C C . PHE A 1 483 ? -21.285 -10.962 0.275 1.00 91.19 483 PHE A C 1
ATOM 3694 O O . PHE A 1 483 ? -20.866 -9.866 0.677 1.00 91.19 483 PHE A O 1
ATOM 3701 N N . VAL A 1 484 ? -21.752 -11.909 1.095 1.00 91.25 484 VAL A N 1
ATOM 3702 C CA . VAL A 1 484 ? -21.581 -11.882 2.559 1.00 91.25 484 VAL A CA 1
ATOM 3703 C C . VAL A 1 484 ? -20.079 -11.900 2.884 1.00 91.25 484 VAL A C 1
ATOM 3705 O O . VAL A 1 484 ? -19.250 -12.304 2.064 1.00 91.25 484 VAL A O 1
ATOM 3708 N N . LYS A 1 485 ? -19.695 -11.414 4.068 1.00 88.69 485 LYS A N 1
ATOM 3709 C CA . LYS A 1 485 ? -18.290 -11.302 4.483 1.00 88.69 485 LYS A CA 1
ATOM 3710 C C . LYS A 1 485 ? -18.032 -12.087 5.756 1.00 88.69 485 LYS A C 1
ATOM 3712 O O . LYS A 1 485 ? -18.754 -11.930 6.729 1.00 88.69 485 LYS A O 1
ATOM 3717 N N . ASP A 1 486 ? -16.944 -12.852 5.742 1.00 85.62 486 ASP A N 1
ATOM 3718 C CA . ASP A 1 486 ? -16.461 -13.651 6.876 1.00 85.62 486 ASP A CA 1
ATOM 3719 C C . ASP A 1 486 ? -17.511 -14.633 7.438 1.00 85.62 486 ASP A C 1
ATOM 3721 O O . ASP A 1 486 ? -17.560 -14.871 8.641 1.00 85.62 486 ASP A O 1
ATOM 3725 N N . ASN A 1 487 ? -18.329 -15.214 6.553 1.00 91.69 487 ASN A N 1
ATOM 3726 C CA . ASN A 1 487 ? -19.275 -16.280 6.869 1.00 91.69 487 ASN A CA 1
ATOM 3727 C C . ASN A 1 487 ? -18.967 -17.497 5.985 1.00 91.69 487 ASN A C 1
ATOM 3729 O O . ASN A 1 487 ? -19.260 -17.485 4.789 1.00 91.69 487 ASN A O 1
ATOM 3733 N N . ASP A 1 488 ? -18.356 -18.527 6.571 1.00 91.25 488 ASP A N 1
ATOM 3734 C CA . ASP A 1 488 ? -17.929 -19.708 5.823 1.00 91.25 488 ASP A CA 1
ATOM 3735 C C . ASP A 1 488 ? -19.099 -20.574 5.345 1.00 91.25 488 ASP A C 1
ATOM 3737 O O . ASP A 1 488 ? -19.063 -21.002 4.197 1.00 91.25 488 ASP A O 1
ATOM 3741 N N . GLN A 1 489 ? -20.177 -20.706 6.129 1.00 93.19 489 GLN A N 1
ATOM 3742 C CA . GLN A 1 489 ? -21.390 -21.426 5.715 1.00 93.19 489 GLN A CA 1
ATOM 3743 C C . GLN A 1 489 ? -22.016 -20.813 4.450 1.00 93.19 489 GLN A C 1
ATOM 3745 O O . GLN A 1 489 ? -22.463 -21.538 3.564 1.00 93.19 489 GLN A O 1
ATOM 3750 N N . TYR A 1 490 ? -22.025 -19.479 4.335 1.00 95.62 490 TYR A N 1
ATOM 3751 C CA . TYR A 1 490 ? -22.459 -18.809 3.106 1.00 95.62 490 TYR A CA 1
ATOM 3752 C C . TYR A 1 490 ? -21.532 -19.122 1.926 1.00 95.62 490 TYR A C 1
ATOM 3754 O O . TYR A 1 490 ? -22.017 -19.357 0.822 1.00 95.62 490 TYR A O 1
ATOM 3762 N N . TYR A 1 491 ? -20.212 -19.128 2.133 1.00 96.38 491 TYR A N 1
ATOM 3763 C CA . TYR A 1 491 ? -19.264 -19.460 1.068 1.00 96.38 491 TYR A CA 1
ATOM 3764 C C . TYR A 1 491 ? -19.401 -20.922 0.602 1.00 96.38 491 TYR A C 1
ATOM 3766 O O . TYR A 1 491 ? -19.276 -21.165 -0.596 1.00 96.38 491 TYR A O 1
ATOM 3774 N N . ASP A 1 492 ? -19.703 -21.861 1.510 1.00 94.81 492 ASP A N 1
ATOM 3775 C CA . ASP A 1 492 ? -19.984 -23.269 1.187 1.00 94.81 492 ASP A CA 1
ATOM 3776 C C . ASP A 1 492 ? -21.247 -23.399 0.338 1.00 94.81 492 ASP A C 1
ATOM 3778 O O . ASP A 1 492 ? -21.171 -23.857 -0.801 1.00 94.81 492 ASP A O 1
ATOM 3782 N N . SER A 1 493 ? -22.388 -22.899 0.834 1.00 95.81 493 SER A N 1
ATOM 3783 C CA . SER A 1 493 ? -23.648 -22.915 0.077 1.00 95.81 493 SER A CA 1
ATOM 3784 C C . SER A 1 493 ? -23.511 -22.212 -1.277 1.00 95.81 493 SER A C 1
ATOM 3786 O O . SER A 1 493 ? -24.048 -22.677 -2.278 1.00 95.81 493 SER A O 1
ATOM 3788 N N . CYS A 1 494 ? -22.764 -21.105 -1.338 1.00 96.75 494 CYS A N 1
ATOM 3789 C CA . CYS A 1 494 ? -22.542 -20.369 -2.577 1.00 96.75 494 CYS A CA 1
ATOM 3790 C C . CYS A 1 494 ? -21.736 -21.185 -3.600 1.00 96.75 494 CYS A C 1
ATOM 3792 O O . CYS A 1 494 ? -22.131 -21.272 -4.764 1.00 96.75 494 CYS A O 1
ATOM 3794 N N . ALA A 1 495 ? -20.641 -21.825 -3.175 1.00 96.25 495 ALA A N 1
ATOM 3795 C CA . ALA A 1 495 ? -19.844 -22.687 -4.042 1.00 96.25 495 ALA A CA 1
ATOM 3796 C C . ALA A 1 495 ? -20.627 -23.935 -4.490 1.00 96.25 495 ALA A C 1
ATOM 3798 O O . ALA A 1 495 ? -20.606 -24.271 -5.671 1.00 96.25 495 ALA A O 1
ATOM 3799 N N . GLU A 1 496 ? -21.369 -24.584 -3.589 1.00 96.06 496 GLU A N 1
ATOM 3800 C CA . GLU A 1 496 ? -22.172 -25.778 -3.884 1.00 96.06 496 GLU A CA 1
ATOM 3801 C C . GLU A 1 496 ? -23.291 -25.498 -4.901 1.00 96.06 496 GLU A C 1
ATOM 3803 O O . GLU A 1 496 ? -23.455 -26.245 -5.873 1.00 96.06 496 GLU A O 1
ATOM 3808 N N . ILE A 1 497 ? -24.029 -24.395 -4.730 1.00 96.62 497 ILE A N 1
ATOM 3809 C CA . ILE A 1 497 ? -25.111 -24.005 -5.644 1.00 96.62 497 ILE A CA 1
ATOM 3810 C C . ILE A 1 497 ? -24.545 -23.613 -7.013 1.00 96.62 497 ILE A C 1
ATOM 3812 O O . ILE A 1 497 ? -25.058 -24.074 -8.035 1.00 96.62 497 ILE A O 1
ATOM 3816 N N . LEU A 1 498 ? -23.463 -22.825 -7.063 1.00 96.19 498 LEU A N 1
ATOM 3817 C CA . LEU A 1 498 ? -22.818 -22.454 -8.329 1.00 96.19 498 LEU A CA 1
ATOM 3818 C C . LEU A 1 498 ? -22.258 -23.685 -9.057 1.00 96.19 498 LEU A C 1
ATOM 3820 O O . LEU A 1 498 ? -22.522 -23.851 -10.246 1.00 96.19 498 LEU A O 1
ATOM 3824 N N . ARG A 1 499 ? -21.581 -24.596 -8.344 1.00 95.12 499 ARG A N 1
ATOM 3825 C CA . ARG A 1 499 ? -21.112 -25.886 -8.875 1.00 95.12 499 ARG A CA 1
ATOM 3826 C C . ARG A 1 499 ? -22.256 -26.697 -9.480 1.00 95.12 499 ARG A C 1
ATOM 3828 O O . ARG A 1 499 ? -22.157 -27.126 -10.626 1.00 95.12 499 ARG A O 1
ATOM 3835 N N . THR A 1 500 ? -23.342 -26.885 -8.733 1.00 94.94 500 THR A N 1
ATOM 3836 C CA . THR A 1 500 ? -24.512 -27.655 -9.185 1.00 94.94 500 THR A CA 1
ATOM 3837 C C . THR A 1 500 ? -25.130 -27.031 -10.440 1.00 94.94 500 THR A C 1
ATOM 3839 O O . THR A 1 500 ? -25.368 -27.728 -11.425 1.00 94.94 500 THR A O 1
ATOM 3842 N N . THR A 1 501 ? -25.277 -25.703 -10.450 1.00 94.69 501 THR A N 1
ATOM 3843 C CA . THR A 1 501 ? -25.767 -24.924 -11.602 1.00 94.69 501 THR A CA 1
ATOM 3844 C C . THR A 1 501 ? -24.887 -25.116 -12.843 1.00 94.69 501 THR A C 1
ATOM 3846 O O . THR A 1 501 ? -25.392 -25.346 -13.943 1.00 94.69 501 THR A O 1
ATOM 3849 N N . PHE A 1 502 ? -23.563 -25.068 -12.677 1.00 95.31 502 PHE A N 1
ATOM 3850 C CA . PHE A 1 502 ? -22.598 -25.250 -13.763 1.00 95.31 502 PHE A CA 1
ATOM 3851 C C . PHE A 1 502 ? -22.609 -26.676 -14.333 1.00 95.31 502 PHE A C 1
ATOM 3853 O O . PHE A 1 502 ? -22.594 -26.847 -15.554 1.00 95.31 502 PHE A O 1
ATOM 3860 N N . ILE A 1 503 ? -22.692 -27.695 -13.470 1.00 92.81 503 ILE A N 1
ATOM 3861 C CA . ILE A 1 503 ? -22.801 -29.104 -13.878 1.00 92.81 503 ILE A CA 1
ATOM 3862 C C . ILE A 1 503 ? -24.092 -29.327 -14.676 1.00 92.81 503 ILE A C 1
ATOM 3864 O O . ILE A 1 503 ? -24.033 -29.859 -15.787 1.00 92.81 503 ILE A O 1
ATOM 3868 N N . GLN A 1 504 ? -25.238 -28.863 -14.162 1.00 92.75 504 GLN A N 1
ATOM 3869 C CA . GLN A 1 504 ? -26.527 -28.980 -14.847 1.00 92.75 504 GLN A CA 1
ATOM 3870 C C . GLN A 1 504 ? -26.500 -28.299 -16.225 1.00 92.75 504 GLN A C 1
ATOM 3872 O O . GLN A 1 504 ? -26.911 -28.904 -17.214 1.00 92.75 504 GLN A O 1
ATOM 3877 N N . PHE A 1 505 ? -25.963 -27.077 -16.327 1.00 92.56 505 PHE A N 1
ATOM 3878 C CA . PHE A 1 505 ? -25.879 -26.365 -17.606 1.00 92.56 505 PHE A CA 1
ATOM 3879 C C . PHE A 1 505 ? -25.077 -27.140 -18.666 1.00 92.56 505 PHE A C 1
ATOM 3881 O O . PHE A 1 505 ? -25.488 -27.201 -19.827 1.00 92.56 505 PHE A O 1
ATOM 3888 N N . ILE A 1 506 ? -23.953 -27.758 -18.286 1.00 90.50 506 ILE A N 1
ATOM 3889 C CA . ILE A 1 506 ? -23.146 -28.565 -19.213 1.00 90.50 506 ILE A CA 1
ATOM 3890 C C . ILE A 1 506 ? -23.867 -29.858 -19.606 1.00 90.50 506 ILE A C 1
ATOM 3892 O O . ILE A 1 506 ? -23.878 -30.192 -20.791 1.00 90.50 506 ILE A O 1
ATOM 3896 N N . GLN A 1 507 ? -24.522 -30.542 -18.664 1.00 88.75 507 GLN A N 1
ATOM 3897 C CA . GLN A 1 507 ? -25.327 -31.736 -18.953 1.00 88.75 507 GLN A CA 1
ATOM 3898 C C . GLN A 1 507 ? -26.480 -31.420 -19.919 1.00 88.75 507 GLN A C 1
ATOM 3900 O O . GLN A 1 507 ? -26.648 -32.105 -20.928 1.00 88.75 507 GLN A O 1
ATOM 3905 N N . GLU A 1 508 ? -27.222 -30.334 -19.686 1.00 89.62 508 GLU A N 1
ATOM 3906 C CA . GLU A 1 508 ? -28.273 -29.874 -20.597 1.00 89.62 508 GLU A CA 1
ATOM 3907 C C . GLU A 1 508 ? -27.721 -29.481 -21.973 1.00 89.62 508 GLU A C 1
ATOM 3909 O O . GLU A 1 508 ? -28.317 -29.818 -22.997 1.00 89.62 508 GLU A O 1
ATOM 3914 N N . ARG A 1 509 ? -26.580 -28.782 -22.029 1.00 87.50 509 ARG A N 1
ATOM 3915 C CA . ARG A 1 509 ? -25.930 -28.397 -23.292 1.00 87.50 509 ARG A CA 1
ATOM 3916 C C . ARG A 1 509 ? -25.480 -29.620 -24.095 1.00 87.50 509 ARG A C 1
ATOM 3918 O O . ARG A 1 509 ? -25.634 -29.615 -25.314 1.00 87.50 509 ARG A O 1
ATOM 3925 N N . GLN A 1 510 ? -24.970 -30.656 -23.430 1.00 86.38 510 GLN A N 1
ATOM 3926 C CA . GLN A 1 510 ? -24.591 -31.927 -24.054 1.00 86.38 510 GLN A CA 1
ATOM 3927 C C . GLN A 1 510 ? -25.825 -32.692 -24.553 1.00 86.38 510 GLN A C 1
ATOM 3929 O O . GLN A 1 510 ? -25.872 -33.048 -25.727 1.00 86.38 510 GLN A O 1
ATOM 3934 N N . ALA A 1 511 ? -26.871 -32.838 -23.734 1.00 86.38 511 ALA A N 1
ATOM 3935 C CA . ALA A 1 511 ? -28.117 -33.495 -24.140 1.00 86.38 511 ALA A CA 1
ATOM 3936 C C . ALA A 1 511 ? -28.775 -32.811 -25.358 1.00 86.38 511 ALA A C 1
ATOM 3938 O O . ALA A 1 511 ? -29.175 -33.477 -26.313 1.00 86.38 511 ALA A O 1
ATOM 3939 N N . ARG A 1 512 ? -28.822 -31.470 -25.375 1.00 85.12 512 ARG A N 1
ATOM 3940 C CA . ARG A 1 512 ? -29.324 -30.683 -26.519 1.00 85.12 512 ARG A CA 1
ATOM 3941 C C . ARG A 1 512 ? -28.460 -30.841 -27.779 1.00 85.12 512 ARG A C 1
ATOM 3943 O O . ARG A 1 512 ? -28.993 -30.710 -28.878 1.00 85.12 512 ARG A O 1
ATOM 3950 N N . ALA A 1 513 ? -27.158 -31.109 -27.645 1.00 82.25 513 ALA A N 1
ATOM 3951 C CA . ALA A 1 513 ? -26.282 -31.403 -28.779 1.00 82.25 513 ALA A CA 1
ATOM 3952 C C . ALA A 1 513 ? -26.554 -32.807 -29.346 1.00 82.25 513 ALA A C 1
ATOM 3954 O O . ALA A 1 513 ? -26.824 -32.929 -30.538 1.00 82.25 513 ALA A O 1
ATOM 3955 N N . SER A 1 514 ? -26.607 -33.838 -28.496 1.00 79.81 514 SER A N 1
ATOM 3956 C CA . SER A 1 514 ? -26.880 -35.222 -28.918 1.00 79.81 514 SER A CA 1
ATOM 3957 C C . SER A 1 514 ? -28.249 -35.381 -29.592 1.00 79.81 514 SER A C 1
ATOM 3959 O O . SER A 1 514 ? -28.362 -36.053 -30.615 1.00 79.81 514 SER A O 1
ATOM 3961 N N . LEU A 1 515 ? -29.284 -34.697 -29.086 1.00 77.06 515 LEU A N 1
ATOM 3962 C CA . LEU A 1 515 ? -30.606 -34.646 -29.731 1.00 77.06 515 LEU A CA 1
ATOM 3963 C C . LEU A 1 515 ? -30.565 -33.995 -31.126 1.00 77.06 515 LEU A C 1
ATOM 3965 O O . LEU A 1 515 ? -31.372 -34.331 -31.991 1.00 77.06 515 LEU A O 1
ATOM 3969 N N . ARG A 1 516 ? -29.627 -33.069 -31.365 1.00 71.00 516 ARG A N 1
ATOM 3970 C CA . ARG A 1 516 ? -29.468 -32.382 -32.653 1.00 71.00 516 ARG A CA 1
ATOM 3971 C C . ARG A 1 516 ? -28.720 -33.231 -33.682 1.00 71.00 516 ARG A C 1
ATOM 3973 O O . ARG A 1 516 ? -29.041 -33.143 -34.862 1.00 71.00 516 ARG A O 1
ATOM 3980 N N . GLU A 1 517 ? -27.779 -34.065 -33.246 1.00 59.94 517 GLU A N 1
ATOM 3981 C CA . GLU A 1 517 ? -27.113 -35.055 -34.105 1.00 59.94 517 GLU A CA 1
ATOM 3982 C C . GLU A 1 517 ? -28.080 -36.180 -34.506 1.00 59.94 517 GLU A C 1
ATOM 3984 O O . GLU A 1 517 ? -28.189 -36.511 -35.686 1.00 59.94 517 GLU A O 1
ATOM 3989 N N . GLN A 1 518 ? -28.873 -36.696 -33.557 1.00 57.91 518 GLN A N 1
ATOM 3990 C CA . GLN A 1 518 ? -29.898 -37.715 -33.833 1.00 57.91 518 GLN A CA 1
ATOM 3991 C C . GLN A 1 518 ? -30.997 -37.222 -34.793 1.00 57.91 518 GLN A C 1
ATOM 3993 O O . GLN A 1 518 ? -31.522 -38.006 -35.581 1.00 57.91 518 GLN A O 1
ATOM 3998 N N . GLY A 1 519 ? -31.305 -35.921 -34.790 1.00 52.47 519 GLY A N 1
ATOM 3999 C CA . GLY A 1 519 ? -32.235 -35.301 -35.741 1.00 52.47 519 GLY A CA 1
ATOM 4000 C C . GLY A 1 519 ? -31.704 -35.128 -37.173 1.00 52.47 519 GLY A C 1
ATOM 4001 O O . GLY A 1 519 ? -32.441 -34.632 -38.021 1.00 52.47 519 GLY A O 1
ATOM 4002 N N . SER A 1 520 ? -30.450 -35.500 -37.466 1.00 45.84 520 SER A N 1
ATOM 4003 C CA . SER A 1 520 ? -29.791 -35.194 -38.747 1.00 45.84 520 SER A CA 1
ATOM 4004 C C . SER A 1 520 ? -29.832 -36.322 -39.795 1.00 45.84 520 SER A C 1
ATOM 4006 O O . SER A 1 520 ? -29.227 -36.176 -40.857 1.00 45.84 520 SER A O 1
ATOM 4008 N N . ILE A 1 521 ? -30.538 -37.434 -39.547 1.00 44.66 521 ILE A N 1
ATOM 4009 C CA . ILE A 1 521 ? -30.549 -38.623 -40.432 1.00 44.66 521 ILE A CA 1
ATOM 4010 C C . ILE A 1 521 ? -31.766 -38.653 -41.392 1.00 44.66 521 ILE A C 1
ATOM 4012 O O . ILE A 1 521 ? -32.273 -39.716 -41.728 1.00 44.66 521 ILE A O 1
ATOM 4016 N N . THR A 1 522 ? -32.229 -37.494 -41.881 1.00 44.66 522 THR A N 1
ATOM 4017 C CA . THR A 1 522 ? -33.110 -37.395 -43.072 1.00 44.66 522 THR A CA 1
ATOM 4018 C C . THR A 1 522 ? -32.977 -36.040 -43.786 1.00 44.66 522 THR A C 1
ATOM 4020 O O . THR A 1 522 ? -33.763 -35.127 -43.538 1.00 44.66 522 THR A O 1
ATOM 4023 N N . SER A 1 523 ? -32.001 -35.892 -44.688 1.00 35.78 523 SER A N 1
ATOM 4024 C CA . SER A 1 523 ? -32.120 -35.126 -45.954 1.00 35.78 523 SER A CA 1
ATOM 4025 C C . SER A 1 523 ? -30.777 -35.055 -46.688 1.00 35.78 523 SER A C 1
ATOM 4027 O O . SER A 1 523 ? -29.774 -34.589 -46.157 1.00 35.78 523 SER A O 1
ATOM 4029 N N . SER A 1 524 ? -30.759 -35.502 -47.941 1.00 34.16 524 SER A N 1
ATOM 4030 C CA . SER A 1 524 ? -29.623 -35.352 -48.849 1.00 34.16 524 SER A CA 1
ATOM 4031 C C . SER A 1 524 ? -29.779 -34.097 -49.710 1.00 34.16 524 SER A C 1
ATOM 4033 O O . SER A 1 524 ? -30.775 -34.035 -50.420 1.00 34.16 524 SER A O 1
ATOM 4035 N N . ALA A 1 525 ? -28.759 -33.223 -49.713 1.00 32.22 525 ALA A N 1
ATOM 4036 C CA . ALA A 1 525 ? -28.248 -32.424 -50.852 1.00 32.22 525 ALA A CA 1
ATOM 4037 C C . ALA A 1 525 ? -29.222 -31.516 -51.675 1.00 32.22 525 ALA A C 1
ATOM 4039 O O . ALA A 1 525 ? -30.418 -31.773 -51.729 1.00 32.22 525 ALA A O 1
ATOM 4040 N N . PRO A 1 526 ? -28.738 -30.467 -52.386 1.00 39.03 526 PRO A N 1
ATOM 4041 C CA . PRO A 1 526 ? -27.344 -30.155 -52.722 1.00 39.03 526 PRO A CA 1
ATOM 4042 C C . PRO A 1 526 ? -26.867 -28.743 -52.309 1.00 39.03 526 PRO A C 1
ATOM 4044 O O . PRO A 1 526 ? -27.563 -27.982 -51.644 1.00 39.03 526 PRO A O 1
ATOM 4047 N N . LYS A 1 527 ? -25.624 -28.422 -52.699 1.00 40.03 527 LYS A N 1
ATOM 4048 C CA . LYS A 1 527 ? -24.976 -27.107 -52.553 1.00 40.03 527 LYS A CA 1
ATOM 4049 C C . LYS A 1 527 ? -25.497 -26.118 -53.606 1.00 40.03 527 LYS A C 1
ATOM 4051 O O . LYS A 1 527 ? -25.652 -26.516 -54.755 1.00 40.03 527 LYS A O 1
ATOM 4056 N N . GLU A 1 528 ? -25.568 -24.832 -53.266 1.00 28.80 528 GLU A N 1
ATOM 4057 C CA . GLU A 1 528 ? -25.479 -23.727 -54.238 1.00 28.80 528 GLU A CA 1
ATOM 4058 C C . GLU A 1 528 ? -24.495 -22.640 -53.762 1.00 28.80 528 GLU A C 1
ATOM 4060 O O . GLU A 1 528 ? -23.927 -22.735 -52.671 1.00 28.80 528 GLU A O 1
ATOM 4065 N N . LYS A 1 529 ? -24.199 -21.688 -54.654 1.00 28.20 529 LYS A N 1
ATOM 4066 C CA . LYS A 1 529 ? -23.021 -20.808 -54.618 1.00 28.20 529 LYS A CA 1
ATOM 4067 C C . LYS A 1 529 ? -23.237 -19.469 -53.901 1.00 28.20 529 LYS A C 1
ATOM 4069 O O . LYS A 1 529 ? -24.331 -19.102 -53.487 1.00 28.20 529 LYS A O 1
ATOM 4074 N N . GLU A 1 530 ? -22.129 -18.738 -53.816 1.00 31.58 530 GLU A N 1
ATOM 4075 C CA . GLU A 1 530 ? -22.013 -17.289 -53.640 1.00 31.58 530 GLU A CA 1
ATOM 4076 C C . GLU A 1 530 ? -23.200 -16.477 -54.193 1.00 31.58 530 GLU A C 1
ATOM 4078 O O . GLU A 1 530 ? -23.601 -16.643 -55.345 1.00 31.58 530 GLU A O 1
ATOM 4083 N N . THR A 1 531 ? -23.651 -15.467 -53.445 1.00 26.19 531 THR A N 1
ATOM 4084 C CA . THR A 1 531 ? -23.435 -14.053 -53.829 1.00 26.19 531 THR A CA 1
ATOM 4085 C C . THR A 1 531 ? -23.943 -13.090 -52.754 1.00 26.19 531 THR A C 1
ATOM 4087 O O . THR A 1 531 ? -24.963 -13.311 -52.105 1.00 26.19 531 THR A O 1
ATOM 4090 N N . SER A 1 532 ? -23.244 -11.966 -52.594 1.00 33.62 532 SER A N 1
ATOM 4091 C CA . SER A 1 532 ? -23.751 -10.791 -51.876 1.00 33.62 532 SER A CA 1
ATOM 4092 C C . SER A 1 532 ? -24.818 -10.072 -52.708 1.00 33.62 532 SER A C 1
ATOM 4094 O O . SER A 1 532 ? -24.626 -9.906 -53.913 1.00 33.62 532 SER A O 1
ATOM 4096 N N . PRO A 1 533 ? -25.858 -9.497 -52.079 1.00 37.91 533 PRO A N 1
ATOM 4097 C CA . PRO A 1 533 ? -26.354 -8.216 -52.584 1.00 37.91 533 PRO A CA 1
ATOM 4098 C C . PRO A 1 533 ? -26.636 -7.165 -51.500 1.00 37.91 533 PRO A C 1
ATOM 4100 O O . PRO A 1 533 ? -26.660 -7.415 -50.296 1.00 37.91 533 PRO A O 1
ATOM 4103 N N . THR A 1 534 ? -26.832 -5.931 -51.964 1.00 26.83 534 THR A N 1
ATOM 4104 C CA . THR A 1 534 ? -26.901 -4.717 -51.145 1.00 26.83 534 THR A CA 1
ATOM 4105 C C . THR A 1 534 ? -28.320 -4.142 -51.018 1.00 26.83 534 THR A C 1
ATOM 4107 O O . THR A 1 534 ? -29.092 -4.105 -51.967 1.00 26.83 534 THR A O 1
ATOM 4110 N N . ARG A 1 535 ? -28.622 -3.601 -49.828 1.00 28.03 535 ARG A N 1
ATOM 4111 C CA . ARG A 1 535 ? -29.331 -2.322 -49.579 1.00 28.03 535 ARG A CA 1
ATOM 4112 C C . ARG A 1 535 ? -30.251 -1.762 -50.696 1.00 28.03 535 ARG A C 1
ATOM 4114 O O . ARG A 1 535 ? -29.744 -1.076 -51.583 1.00 28.03 535 ARG A O 1
ATOM 4121 N N . LYS A 1 536 ? -31.585 -1.823 -50.497 1.00 28.98 536 LYS A N 1
ATOM 4122 C CA . LYS A 1 536 ? -32.598 -0.733 -50.713 1.00 28.98 536 LYS A CA 1
ATOM 4123 C C . LYS A 1 536 ? -34.034 -1.243 -50.415 1.00 28.98 536 LYS A C 1
ATOM 4125 O O . LYS A 1 536 ? -34.458 -2.209 -51.021 1.00 28.98 536 LYS A O 1
ATOM 4130 N N . THR A 1 537 ? -34.713 -0.819 -49.337 1.00 25.69 537 THR A N 1
ATOM 4131 C CA . THR A 1 537 ? -35.609 0.365 -49.151 1.00 25.69 537 THR A CA 1
ATOM 4132 C C . THR A 1 537 ? -37.023 0.290 -49.760 1.00 25.69 537 THR A C 1
ATOM 4134 O O . THR A 1 537 ? -37.153 0.075 -50.959 1.00 25.69 537 THR A O 1
ATOM 4137 N N . SER A 1 538 ? -38.024 0.730 -48.967 1.00 28.55 538 SER A N 1
ATOM 4138 C CA . SER A 1 538 ? -39.416 1.105 -49.346 1.00 28.55 538 SER A CA 1
ATOM 4139 C C . SER A 1 538 ? -40.399 -0.074 -49.593 1.00 28.55 538 SER A C 1
ATOM 4141 O O . SER A 1 538 ? -39.956 -1.130 -50.012 1.00 28.55 538 SER A O 1
ATOM 4143 N N . THR A 1 539 ? -41.720 -0.013 -49.313 1.00 28.02 539 THR A N 1
ATOM 4144 C CA . THR A 1 539 ? -42.572 1.041 -48.692 1.00 28.02 539 THR A CA 1
ATOM 4145 C C . THR A 1 539 ? -43.862 0.462 -48.040 1.00 28.02 539 THR A C 1
ATOM 4147 O O . THR A 1 539 ? -44.214 -0.667 -48.333 1.00 28.02 539 THR A O 1
ATOM 4150 N N . LYS A 1 540 ? -44.561 1.264 -47.197 1.00 28.16 540 LYS A N 1
ATOM 4151 C CA . LYS A 1 540 ? -46.048 1.460 -47.035 1.00 28.16 540 LYS A CA 1
ATOM 4152 C C . LYS A 1 540 ? -47.037 0.341 -47.492 1.00 28.16 540 LYS A C 1
ATOM 4154 O O . LYS A 1 540 ? -46.905 -0.133 -48.606 1.00 28.16 540 LYS A O 1
ATOM 4159 N N . ARG A 1 541 ? -48.184 0.053 -46.834 1.00 28.58 541 ARG A N 1
ATOM 4160 C CA . ARG A 1 541 ? -48.864 0.528 -45.587 1.00 28.58 541 ARG A CA 1
ATOM 4161 C C . ARG A 1 541 ? -50.174 -0.295 -45.357 1.00 28.58 541 ARG A C 1
ATOM 4163 O O . ARG A 1 541 ? -50.525 -1.075 -46.228 1.00 28.58 541 ARG A O 1
ATOM 4170 N N . ASN A 1 542 ? -50.940 0.038 -44.298 1.00 25.27 542 ASN A N 1
ATOM 4171 C CA . ASN A 1 542 ? -52.409 -0.155 -44.133 1.00 25.27 542 ASN A CA 1
ATOM 4172 C C . ASN A 1 542 ? -52.931 -1.585 -43.782 1.00 25.27 542 ASN A C 1
ATOM 4174 O O . ASN A 1 542 ? -52.624 -2.537 -44.479 1.00 25.27 542 ASN A O 1
ATOM 4178 N N . THR A 1 543 ? -53.511 -1.825 -42.584 1.00 26.59 543 THR A N 1
ATOM 4179 C CA . THR A 1 543 ? -54.948 -1.725 -42.141 1.00 26.59 543 THR A CA 1
ATOM 4180 C C . THR A 1 543 ? -55.911 -2.750 -42.769 1.00 26.59 543 THR A C 1
ATOM 4182 O O . THR A 1 543 ? -55.812 -2.973 -43.963 1.00 26.59 543 THR A O 1
ATOM 4185 N N . SER A 1 544 ? -56.966 -3.273 -42.120 1.00 32.16 544 SER A N 1
ATOM 4186 C CA . SER A 1 544 ? -57.396 -3.348 -40.702 1.00 32.16 544 SER A CA 1
ATOM 4187 C C . SER A 1 544 ? -58.705 -4.170 -40.627 1.00 32.16 544 SER A C 1
ATOM 4189 O O . SER A 1 544 ? -59.559 -4.008 -41.494 1.00 32.16 544 SER A O 1
ATOM 4191 N N . GLY A 1 545 ? -58.894 -4.956 -39.558 1.00 27.53 545 GLY A N 1
ATOM 4192 C CA . GLY A 1 545 ? -60.150 -5.639 -39.201 1.00 27.53 545 GLY A CA 1
ATOM 4193 C C . GLY A 1 545 ? -60.325 -7.055 -39.772 1.00 27.53 545 GLY A C 1
ATOM 4194 O O . GLY A 1 545 ? -59.753 -7.390 -40.799 1.00 27.53 545 GLY A O 1
ATOM 4195 N N . HIS A 1 546 ? -61.135 -7.948 -39.199 1.00 36.03 546 HIS A N 1
ATOM 4196 C CA . HIS A 1 546 ? -61.743 -8.107 -37.863 1.00 36.03 546 HIS A CA 1
ATOM 4197 C C . HIS A 1 546 ? -62.760 -9.262 -38.007 1.00 36.03 546 HIS A C 1
ATOM 4199 O O . HIS A 1 546 ? -63.558 -9.191 -38.935 1.00 36.03 546 HIS A O 1
ATOM 4205 N N . ARG A 1 547 ? -62.829 -10.207 -37.044 1.00 30.84 547 ARG A N 1
ATOM 4206 C CA . ARG A 1 547 ? -63.910 -11.224 -36.878 1.00 30.84 547 ARG A CA 1
ATOM 4207 C C . ARG A 1 547 ? -64.053 -12.276 -38.014 1.00 30.84 547 ARG A C 1
ATOM 4209 O O . ARG A 1 547 ? -63.934 -11.946 -39.179 1.00 30.84 547 ARG A O 1
ATOM 4216 N N . THR A 1 548 ? -64.346 -13.562 -37.776 1.00 30.16 548 THR A N 1
ATOM 4217 C CA . THR A 1 548 ? -64.252 -14.438 -36.578 1.00 30.16 548 THR A CA 1
ATOM 4218 C C . THR A 1 548 ? -64.228 -15.918 -37.041 1.00 30.16 548 THR A C 1
ATOM 4220 O O . THR A 1 548 ? -64.234 -16.177 -38.239 1.00 30.16 548 THR A O 1
ATOM 4223 N N . THR A 1 549 ? -64.269 -16.879 -36.104 1.00 27.56 549 THR A N 1
ATOM 4224 C CA . THR A 1 549 ? -64.689 -18.290 -36.309 1.00 27.56 549 THR A CA 1
ATOM 4225 C C . THR A 1 549 ? -63.924 -19.150 -37.326 1.00 27.56 549 THR A C 1
ATOM 4227 O O . THR A 1 549 ? -64.366 -19.341 -38.453 1.00 27.56 549 THR A O 1
ATOM 4230 N N . LEU A 1 550 ? -62.908 -19.864 -36.831 1.00 31.38 550 LEU A N 1
ATOM 4231 C CA . LEU A 1 550 ? -62.895 -21.336 -36.887 1.00 31.38 550 LEU A CA 1
ATOM 4232 C C . LEU A 1 550 ? -62.093 -21.890 -35.693 1.00 31.38 550 LEU A C 1
ATOM 4234 O O . LEU A 1 550 ? -61.274 -21.176 -35.116 1.00 31.38 550 LEU A O 1
ATOM 4238 N N . HIS A 1 551 ? -62.398 -23.112 -35.250 1.00 27.83 551 HIS A N 1
ATOM 4239 C CA . HIS A 1 551 ? -61.930 -23.673 -33.974 1.00 27.83 551 HIS A CA 1
ATOM 4240 C C . HIS A 1 551 ? -61.919 -25.215 -34.027 1.00 27.83 551 HIS A C 1
ATOM 4242 O O . HIS A 1 551 ? -62.595 -25.801 -34.867 1.00 27.83 551 HIS A O 1
ATOM 4248 N N . ASN A 1 552 ? -61.260 -25.847 -33.048 1.00 27.55 552 ASN A N 1
ATOM 4249 C CA . ASN A 1 552 ? -61.424 -27.257 -32.640 1.00 27.55 552 ASN A CA 1
ATOM 4250 C C . ASN A 1 552 ? -60.855 -28.380 -33.536 1.00 27.55 552 ASN A C 1
ATOM 4252 O O . ASN A 1 552 ? -61.594 -29.169 -34.113 1.00 27.55 552 ASN A O 1
ATOM 4256 N N . LEU A 1 553 ? -59.545 -28.601 -33.409 1.00 28.50 553 LEU A N 1
ATOM 4257 C CA . LEU A 1 553 ? -59.035 -29.830 -32.771 1.00 28.50 553 LEU A CA 1
ATOM 4258 C C . LEU A 1 553 ? -58.091 -29.377 -31.634 1.00 28.50 553 LEU A C 1
ATOM 4260 O O . LEU A 1 553 ? -56.913 -29.140 -31.858 1.00 28.50 553 LEU A O 1
ATOM 4264 N N . LEU A 1 554 ? -58.654 -28.888 -30.519 1.00 29.12 554 LEU A N 1
ATOM 4265 C CA . LEU A 1 554 ? -58.952 -29.666 -29.298 1.00 29.12 554 LEU A CA 1
ATOM 4266 C C . LEU A 1 554 ? -57.655 -30.148 -28.616 1.00 29.12 554 LEU A C 1
ATOM 4268 O O . LEU A 1 554 ? -56.952 -30.978 -29.171 1.00 29.12 554 LEU A O 1
ATOM 4272 N N . SER A 1 555 ? -57.260 -29.707 -27.415 1.00 27.00 555 SER A N 1
ATOM 4273 C CA . SER A 1 555 ? -58.004 -29.060 -26.313 1.00 27.00 555 SER A CA 1
ATOM 4274 C C . SER A 1 555 ? -59.253 -29.822 -25.851 1.00 27.00 555 SER A C 1
ATOM 4276 O O . SER A 1 555 ? -60.374 -29.319 -25.859 1.00 27.00 555 SER A O 1
ATOM 4278 N N . ARG A 1 556 ? -59.036 -31.057 -25.380 1.00 25.64 556 ARG A N 1
ATOM 4279 C CA . ARG A 1 556 ? -59.997 -31.785 -24.543 1.00 25.64 556 ARG A CA 1
ATOM 4280 C C . ARG A 1 556 ? -59.285 -32.448 -23.363 1.00 25.64 556 ARG A C 1
ATOM 4282 O O . ARG A 1 556 ? -58.465 -33.338 -23.561 1.00 25.64 556 ARG A O 1
ATOM 4289 N N . SER A 1 557 ? -59.620 -32.034 -22.145 1.00 28.12 557 SER A N 1
ATOM 4290 C CA . SER A 1 557 ? -59.262 -32.778 -20.934 1.00 28.12 557 SER A CA 1
ATOM 4291 C C . SER A 1 557 ? -60.089 -34.066 -20.847 1.00 28.12 557 SER A C 1
ATOM 4293 O O . SER A 1 557 ? -61.292 -34.018 -21.121 1.00 28.12 557 SER A O 1
ATOM 4295 N N . PRO A 1 558 ? -59.522 -35.189 -20.379 1.00 26.50 558 PRO A N 1
ATOM 4296 C CA . PRO A 1 558 ? -60.307 -36.247 -19.765 1.00 26.50 558 PRO A CA 1
ATOM 4297 C C . PRO A 1 558 ? -60.627 -35.852 -18.314 1.00 26.50 558 PRO A C 1
ATOM 4299 O O . PRO A 1 558 ? -59.792 -35.986 -17.420 1.00 26.50 558 PRO A O 1
ATOM 4302 N N . SER A 1 559 ? -61.838 -35.356 -18.058 1.00 23.03 559 SER A N 1
ATOM 4303 C CA . SER A 1 559 ? -62.311 -35.153 -16.682 1.00 23.03 559 SER A CA 1
ATOM 4304 C C . SER A 1 559 ? -62.765 -36.475 -16.057 1.00 23.03 559 SER A C 1
ATOM 4306 O O . SER A 1 559 ? -63.800 -37.017 -16.424 1.00 23.03 559 SER A O 1
ATOM 4308 N N . THR A 1 560 ? -61.993 -36.952 -15.079 1.00 32.28 560 THR A N 1
ATOM 4309 C CA . THR A 1 560 ? -62.453 -37.626 -13.845 1.00 32.28 560 THR A CA 1
ATOM 4310 C C . THR A 1 560 ? -63.692 -38.547 -13.904 1.00 32.28 560 THR A C 1
ATOM 4312 O O . THR A 1 560 ? -64.810 -38.072 -13.702 1.00 32.28 560 THR A O 1
ATOM 4315 N N . THR A 1 561 ? -63.499 -39.878 -13.912 1.00 24.84 561 THR A N 1
ATOM 4316 C CA . THR A 1 561 ? -64.468 -40.790 -13.251 1.00 24.84 561 THR A CA 1
ATOM 4317 C C . THR A 1 561 ? -63.864 -42.087 -12.681 1.00 24.84 561 THR A C 1
ATOM 4319 O O . THR A 1 561 ? -63.501 -42.994 -13.416 1.00 24.84 561 THR A O 1
ATOM 4322 N N . ARG A 1 562 ? -63.831 -42.149 -11.342 1.00 26.45 562 ARG A N 1
ATOM 4323 C CA . ARG A 1 562 ? -64.206 -43.263 -10.435 1.00 26.45 562 ARG A CA 1
ATOM 4324 C C . ARG A 1 562 ? -63.968 -44.740 -10.824 1.00 26.45 562 ARG A C 1
ATOM 4326 O O . ARG A 1 562 ? -64.757 -45.314 -11.562 1.00 26.45 562 ARG A O 1
ATOM 4333 N N . LEU A 1 563 ? -63.075 -45.374 -10.057 1.00 26.14 563 LEU A N 1
ATOM 4334 C CA . LEU A 1 563 ? -63.208 -46.644 -9.299 1.00 26.14 563 LEU A CA 1
ATOM 4335 C C . LEU A 1 563 ? -62.068 -46.603 -8.251 1.00 26.14 563 LEU A C 1
ATOM 4337 O O . LEU A 1 563 ? -60.959 -46.249 -8.635 1.00 26.14 563 LEU A O 1
ATOM 4341 N N . SER A 1 564 ? -62.184 -46.862 -6.943 1.00 26.69 564 SER A N 1
ATOM 4342 C CA . SER A 1 564 ? -63.286 -47.088 -5.977 1.00 26.69 564 SER A CA 1
ATOM 4343 C C . SER A 1 564 ? -62.771 -46.570 -4.599 1.00 26.69 564 SER A C 1
ATOM 4345 O O . SER A 1 564 ? -61.580 -46.302 -4.490 1.00 26.69 564 SER A O 1
ATOM 4347 N N . SER A 1 565 ? -63.512 -46.363 -3.502 1.00 28.41 565 SER A N 1
ATOM 4348 C CA . SER A 1 565 ? -64.880 -46.721 -3.086 1.00 28.41 565 SER A CA 1
ATOM 4349 C C . SER A 1 565 ? -65.394 -45.768 -1.978 1.00 28.41 565 SER A C 1
ATOM 4351 O O . SER A 1 565 ? -64.587 -45.288 -1.197 1.00 28.41 565 SER A O 1
ATOM 4353 N N . HIS A 1 566 ? -66.721 -45.575 -1.892 1.00 30.80 566 HIS A N 1
ATOM 4354 C CA . HIS A 1 566 ? -67.583 -45.513 -0.679 1.00 30.80 566 HIS A CA 1
ATOM 4355 C C . HIS A 1 566 ? -67.099 -44.846 0.645 1.00 30.80 566 HIS A C 1
ATOM 4357 O O . HIS A 1 566 ? -66.045 -45.187 1.156 1.00 30.80 566 HIS A O 1
ATOM 4363 N N . PHE A 1 567 ? -67.892 -44.015 1.351 1.00 27.36 567 PHE A N 1
ATOM 4364 C CA . PHE A 1 567 ? -69.240 -43.441 1.106 1.00 27.36 567 PHE A CA 1
ATOM 4365 C C . PHE A 1 567 ? -69.549 -42.331 2.155 1.00 27.36 567 PHE A C 1
ATOM 4367 O O . PHE A 1 567 ? -69.016 -42.420 3.250 1.00 27.36 567 PHE A O 1
ATOM 4374 N N . THR A 1 568 ? -70.437 -41.366 1.835 1.00 25.03 568 THR A N 1
ATOM 4375 C CA . THR A 1 568 ? -71.363 -40.582 2.727 1.00 25.03 568 THR A CA 1
ATOM 4376 C C . THR A 1 568 ? -70.913 -40.001 4.098 1.00 25.03 568 THR A C 1
ATOM 4378 O O . THR A 1 568 ? -70.295 -40.688 4.891 1.00 25.03 568 THR A O 1
ATOM 4381 N N . ALA A 1 569 ? -71.347 -38.812 4.553 1.00 25.77 569 ALA A N 1
ATOM 4382 C CA . ALA A 1 569 ? -72.150 -37.725 3.961 1.00 25.77 569 ALA A CA 1
ATOM 4383 C C . ALA A 1 569 ? -72.163 -36.466 4.878 1.00 25.77 569 ALA A C 1
ATOM 4385 O O . ALA A 1 569 ? -71.802 -36.559 6.041 1.00 25.77 569 ALA A O 1
ATOM 4386 N N . SER A 1 570 ? -72.679 -35.345 4.345 1.00 26.61 570 SER A N 1
ATOM 4387 C CA . SER A 1 570 ? -73.390 -34.235 5.029 1.00 26.61 570 SER A CA 1
ATOM 4388 C C . SER A 1 570 ? -72.798 -33.562 6.288 1.00 26.61 570 SER A C 1
ATOM 4390 O O . SER A 1 570 ? -72.749 -34.147 7.364 1.00 26.61 570 SER A O 1
ATOM 4392 N N . GLY A 1 571 ? -72.534 -32.252 6.198 1.00 24.00 571 GLY A N 1
ATOM 4393 C CA . GLY A 1 571 ? -72.334 -31.369 7.356 1.00 24.00 571 GLY A CA 1
ATOM 4394 C C . GLY A 1 571 ? -72.140 -29.903 6.944 1.00 24.00 571 GLY A C 1
ATOM 4395 O O . GLY A 1 571 ? -71.370 -29.621 6.029 1.00 24.00 571 GLY A O 1
ATOM 4396 N N . THR A 1 572 ? -72.841 -28.970 7.594 1.00 25.98 572 THR A N 1
ATOM 4397 C CA . THR A 1 572 ? -72.815 -27.521 7.297 1.00 25.98 572 THR A CA 1
ATOM 4398 C C . THR A 1 572 ? -72.614 -26.683 8.562 1.00 25.98 572 THR A C 1
ATOM 4400 O O . THR A 1 572 ? -72.954 -27.138 9.647 1.00 25.98 572 THR A O 1
ATOM 4403 N N . ASN A 1 573 ? -72.232 -25.415 8.366 1.00 25.58 573 ASN A N 1
ATOM 4404 C CA . ASN A 1 573 ? -72.313 -24.283 9.307 1.00 25.58 573 ASN A CA 1
ATOM 4405 C C . ASN A 1 573 ? -71.259 -24.157 10.430 1.00 25.58 573 ASN A C 1
ATOM 4407 O O . ASN A 1 573 ? -70.988 -25.066 11.200 1.00 25.58 573 ASN A O 1
ATOM 4411 N N . SER A 1 574 ? -70.711 -22.941 10.493 1.00 25.31 574 SER A N 1
ATOM 4412 C CA . SER A 1 574 ? -70.679 -21.995 11.623 1.00 25.31 574 SER A CA 1
ATOM 4413 C C . SER A 1 574 ? -70.866 -22.452 13.085 1.00 25.31 574 SER A C 1
ATOM 4415 O O . SER A 1 574 ? -71.828 -23.135 13.412 1.00 25.31 574 SER A O 1
ATOM 4417 N N . ALA A 1 575 ? -70.108 -21.757 13.952 1.00 23.69 575 ALA A N 1
ATOM 4418 C CA . ALA A 1 575 ? -70.359 -21.440 15.373 1.00 23.69 575 ALA A CA 1
ATOM 4419 C C . ALA A 1 575 ? -69.916 -22.455 16.474 1.00 23.69 575 ALA A C 1
ATOM 4421 O O . ALA A 1 575 ? -69.813 -23.651 16.216 1.00 23.69 575 ALA A O 1
ATOM 4422 N N . PRO A 1 576 ? -69.602 -21.965 17.702 1.00 50.41 576 PRO A N 1
ATOM 4423 C CA . PRO A 1 576 ? -69.360 -22.756 18.930 1.00 50.41 576 PRO A CA 1
ATOM 4424 C C . PRO A 1 576 ? -70.695 -22.895 19.734 1.00 50.41 576 PRO A C 1
ATOM 4426 O O . PRO A 1 576 ? -71.732 -22.615 19.126 1.00 50.41 576 PRO A O 1
ATOM 4429 N N . PRO A 1 577 ? -70.771 -23.205 21.063 1.00 58.38 577 PRO A N 1
ATOM 4430 C CA . PRO A 1 577 ? -69.752 -23.610 22.063 1.00 58.38 577 PRO A CA 1
ATOM 4431 C C . PRO A 1 577 ? -70.147 -24.797 23.006 1.00 58.38 577 PRO A C 1
ATOM 4433 O O . PRO A 1 577 ? -71.309 -25.178 23.045 1.00 58.38 577 PRO A O 1
ATOM 4436 N N . ILE A 1 578 ? -69.224 -25.212 23.910 1.00 29.12 578 ILE A N 1
ATOM 4437 C CA . ILE A 1 578 ? -69.510 -25.756 25.282 1.00 29.12 578 ILE A CA 1
ATOM 4438 C C . ILE A 1 578 ? -70.195 -27.164 25.351 1.00 29.12 578 ILE A C 1
ATOM 4440 O O . ILE A 1 578 ? -70.839 -27.575 24.399 1.00 29.12 578 ILE A O 1
ATOM 4444 N N . VAL A 1 579 ? -70.095 -28.045 26.371 1.00 29.64 579 VAL A N 1
ATOM 4445 C CA . VAL A 1 579 ? -69.448 -28.142 27.721 1.00 29.64 579 VAL A CA 1
ATOM 4446 C C . VAL A 1 579 ? -68.502 -29.402 27.753 1.00 29.64 579 VAL A C 1
ATOM 4448 O O . VAL A 1 579 ? -68.120 -29.826 26.670 1.00 29.64 579 VAL A O 1
ATOM 4451 N N . SER A 1 580 ? -68.041 -30.118 28.812 1.00 30.14 580 SER A N 1
ATOM 4452 C CA . SER A 1 580 ? -67.958 -30.063 30.309 1.00 30.14 580 SER A CA 1
ATOM 4453 C C . SER A 1 580 ? -67.001 -31.171 30.826 1.00 30.14 580 SER A C 1
ATOM 4455 O O . SER A 1 580 ? -66.968 -32.221 30.198 1.00 30.14 580 SER A O 1
ATOM 4457 N N . ASN A 1 581 ? -66.411 -30.991 32.026 1.00 29.06 581 ASN A N 1
ATOM 4458 C CA . ASN A 1 581 ? -66.019 -31.995 33.059 1.00 29.06 581 ASN A CA 1
ATOM 4459 C C . ASN A 1 581 ? -65.104 -33.198 32.693 1.00 29.06 581 ASN A C 1
ATOM 4461 O O . ASN A 1 581 ? -65.309 -33.866 31.691 1.00 29.06 581 ASN A O 1
ATOM 4465 N N . SER A 1 582 ? -64.132 -33.627 33.517 1.00 29.05 582 SER A N 1
ATOM 4466 C CA . SER A 1 582 ? -63.526 -33.141 34.791 1.00 29.05 582 SER A CA 1
ATOM 4467 C C . SER A 1 582 ? -62.140 -33.852 34.960 1.00 29.05 582 SER A C 1
ATOM 4469 O O . SER A 1 582 ? -61.649 -34.373 33.965 1.00 29.05 582 SER A O 1
ATOM 4471 N N . THR A 1 583 ? -61.370 -33.935 36.063 1.00 26.39 583 THR A N 1
ATOM 4472 C CA . THR A 1 583 ? -61.531 -33.753 37.533 1.00 26.39 583 THR A CA 1
ATOM 4473 C C . THR A 1 583 ? -60.130 -33.567 38.184 1.00 26.39 583 THR A C 1
ATOM 4475 O O . THR A 1 583 ? -59.144 -33.726 37.476 1.00 26.39 583 THR A O 1
ATOM 4478 N N . THR A 1 584 ? -60.037 -33.314 39.509 1.00 26.81 584 THR A N 1
ATOM 4479 C CA . THR A 1 584 ? -58.827 -33.415 40.400 1.00 26.81 584 THR A CA 1
ATOM 4480 C C . THR A 1 584 ? -57.539 -32.683 39.939 1.00 26.81 584 THR A C 1
ATOM 4482 O O . THR A 1 584 ? -56.906 -33.134 38.995 1.00 26.81 584 THR A O 1
ATOM 4485 N N . ALA A 1 585 ? -57.058 -31.548 40.486 1.00 28.88 585 ALA A N 1
ATOM 4486 C CA . ALA A 1 585 ? -56.949 -31.000 41.868 1.00 28.88 585 ALA A CA 1
ATOM 4487 C C . ALA A 1 585 ? -55.929 -31.728 42.783 1.00 28.88 585 ALA A C 1
ATOM 4489 O O . ALA A 1 585 ? -55.850 -32.951 42.651 1.00 28.88 585 ALA A O 1
ATOM 4490 N N . PRO A 1 586 ? -55.219 -31.063 43.743 1.00 35.62 586 PRO A N 1
ATOM 4491 C CA . PRO A 1 586 ? -55.130 -29.624 44.134 1.00 35.62 586 PRO A CA 1
ATOM 4492 C C . PRO A 1 586 ? -53.750 -28.972 43.767 1.00 35.62 586 PRO A C 1
ATOM 4494 O O . PRO A 1 586 ? -52.882 -29.682 43.275 1.00 35.62 586 PRO A O 1
ATOM 4497 N N . ALA A 1 587 ? -53.456 -27.653 43.809 1.00 26.97 587 ALA A N 1
ATOM 4498 C CA . ALA A 1 587 ? -53.711 -26.527 44.753 1.00 26.97 587 ALA A CA 1
ATOM 4499 C C . ALA A 1 587 ? -52.829 -26.572 46.040 1.00 26.97 587 ALA A C 1
ATOM 4501 O O . ALA A 1 587 ? -52.510 -27.685 46.460 1.00 26.97 587 ALA A O 1
ATOM 4502 N N . PRO A 1 588 ? -52.406 -25.444 46.681 1.00 38.03 588 PRO A N 1
ATOM 4503 C CA . PRO A 1 588 ? -52.889 -24.044 46.601 1.00 38.03 588 PRO A CA 1
ATOM 4504 C C . PRO A 1 588 ? -51.997 -23.101 45.740 1.00 38.03 588 PRO A C 1
ATOM 4506 O O . PRO A 1 588 ? -50.939 -23.535 45.299 1.00 38.03 588 PRO A O 1
ATOM 4509 N N . THR A 1 589 ? -52.339 -21.869 45.307 1.00 27.12 589 THR A N 1
ATOM 4510 C CA . THR A 1 589 ? -53.000 -20.664 45.904 1.00 27.12 589 THR A CA 1
ATOM 4511 C C . THR A 1 589 ? -52.211 -19.974 47.040 1.00 27.12 589 THR A C 1
ATOM 4513 O O . THR A 1 589 ? -51.507 -20.635 47.788 1.00 27.12 589 THR A O 1
ATOM 4516 N N . ALA A 1 590 ? -52.232 -18.639 47.199 1.00 26.48 590 ALA A N 1
ATOM 4517 C CA . ALA A 1 590 ? -53.208 -17.637 46.730 1.00 26.48 590 ALA A CA 1
ATOM 4518 C C . ALA A 1 590 ? -52.599 -16.364 46.081 1.00 26.48 590 ALA A C 1
ATOM 4520 O O . ALA A 1 590 ? -51.390 -16.253 45.904 1.00 26.48 590 ALA A O 1
ATOM 4521 N N . VAL A 1 591 ? -53.476 -15.422 45.703 1.00 31.31 591 VAL A N 1
ATOM 4522 C CA . VAL A 1 591 ? -53.191 -14.156 44.999 1.00 31.31 591 VAL A CA 1
ATOM 4523 C C . VAL A 1 591 ? -53.784 -12.985 45.789 1.00 31.31 591 VAL A C 1
ATOM 4525 O O . VAL A 1 591 ? -54.918 -13.088 46.253 1.00 31.31 591 VAL A O 1
ATOM 4528 N N . THR A 1 592 ? -53.083 -11.853 45.843 1.00 27.12 592 THR A N 1
ATOM 4529 C CA . THR A 1 592 ? -53.647 -10.520 46.133 1.00 27.12 592 THR A CA 1
ATOM 4530 C C . THR A 1 592 ? -53.027 -9.480 45.195 1.00 27.12 592 THR A C 1
ATOM 4532 O O . THR A 1 592 ? -51.985 -9.726 44.589 1.00 27.12 592 THR A O 1
ATOM 4535 N N . ALA A 1 593 ? -53.704 -8.344 45.016 1.00 29.38 593 ALA A N 1
ATOM 4536 C CA . ALA A 1 593 ? -53.355 -7.317 44.035 1.00 29.38 593 ALA A CA 1
ATOM 4537 C C . ALA A 1 593 ? -53.327 -5.913 44.662 1.00 29.38 593 ALA A C 1
ATOM 4539 O O . ALA A 1 593 ? -53.967 -5.697 45.687 1.00 29.38 593 ALA A O 1
ATOM 4540 N N . ALA A 1 594 ? -52.666 -4.989 43.952 1.00 32.88 594 ALA A N 1
ATOM 4541 C CA . ALA A 1 594 ? -52.575 -3.543 44.188 1.00 32.88 594 ALA A CA 1
ATOM 4542 C C . ALA A 1 594 ? -51.876 -3.078 45.483 1.00 32.88 594 ALA A C 1
ATOM 4544 O O . ALA A 1 594 ? -52.280 -3.430 46.586 1.00 32.88 594 ALA A O 1
ATOM 4545 N N . LEU A 1 595 ? -50.880 -2.196 45.326 1.00 27.08 595 LEU A N 1
ATOM 4546 C CA . LEU A 1 595 ? -50.904 -0.788 45.767 1.00 27.08 595 LEU A CA 1
ATOM 4547 C C . LEU A 1 595 ? -49.560 -0.109 45.435 1.00 27.08 595 LEU A C 1
ATOM 4549 O O . LEU A 1 595 ? -48.536 -0.784 45.338 1.00 27.08 595 LEU A O 1
ATOM 4553 N N . ASP A 1 596 ? -49.571 1.212 45.258 1.00 36.12 596 ASP A N 1
ATOM 4554 C CA . ASP A 1 596 ? -48.361 2.022 45.075 1.00 36.12 596 ASP A CA 1
ATOM 4555 C C . ASP A 1 596 ? -47.663 2.284 46.420 1.00 36.12 596 ASP A C 1
ATOM 4557 O O . ASP A 1 596 ? -48.303 2.743 47.369 1.00 36.12 596 ASP A O 1
ATOM 4561 N N . VAL A 1 597 ? -46.348 2.045 46.488 1.00 30.41 597 VAL A N 1
ATOM 4562 C CA . VAL A 1 597 ? -45.452 2.517 47.561 1.00 30.41 597 VAL A CA 1
ATOM 4563 C C . VAL A 1 597 ? -44.081 2.828 46.951 1.00 30.41 597 VAL A C 1
ATOM 4565 O O . VAL A 1 597 ? -43.485 1.965 46.307 1.00 30.41 597 VAL A O 1
ATOM 4568 N N . GLU A 1 598 ? -43.567 4.040 47.169 1.00 39.09 598 GLU A N 1
ATOM 4569 C CA . GLU A 1 598 ? -42.162 4.388 46.916 1.00 39.09 598 GLU A CA 1
ATOM 4570 C C . GLU A 1 598 ? -41.313 4.066 48.156 1.00 39.09 598 GLU A C 1
ATOM 4572 O O . GLU A 1 598 ? -41.610 4.575 49.232 1.00 39.09 598 GLU A O 1
ATOM 4577 N N . GLU A 1 599 ? -40.235 3.288 48.012 1.00 28.97 599 GLU A N 1
ATOM 4578 C CA . GLU A 1 599 ? -39.107 3.227 48.963 1.00 28.97 599 GLU A CA 1
ATOM 4579 C C . GLU A 1 599 ? -37.815 2.735 48.249 1.00 28.97 599 GLU A C 1
ATOM 4581 O O . GLU A 1 599 ? -37.899 2.288 47.099 1.00 28.97 599 GLU A O 1
ATOM 4586 N N . PRO A 1 600 ? -36.603 2.936 48.822 1.00 38.81 600 PRO A N 1
ATOM 4587 C CA . PRO A 1 600 ? -35.474 3.407 48.005 1.00 38.81 600 PRO A CA 1
ATOM 4588 C C . PRO A 1 600 ? -34.478 2.370 47.449 1.00 38.81 600 PRO A C 1
ATOM 4590 O O . PRO A 1 600 ? -34.565 1.160 47.629 1.00 38.81 600 PRO A O 1
ATOM 4593 N N . GLU A 1 601 ? -33.492 2.934 46.747 1.00 39.78 601 GLU A N 1
ATOM 4594 C CA . GLU A 1 601 ? -32.413 2.328 45.964 1.00 39.78 601 GLU A CA 1
ATOM 4595 C C . GLU A 1 601 ? -31.742 1.040 46.476 1.00 39.78 601 GLU A C 1
ATOM 4597 O O . GLU A 1 601 ? -31.286 0.939 47.613 1.00 39.78 601 GLU A O 1
ATOM 4602 N N . ALA A 1 602 ? -31.404 0.180 45.509 1.00 28.36 602 ALA A N 1
ATOM 4603 C CA . ALA A 1 602 ? -30.166 -0.596 45.528 1.00 28.36 602 ALA A CA 1
ATOM 4604 C C . ALA A 1 602 ? -29.336 -0.274 44.268 1.00 28.36 602 ALA A C 1
ATOM 4606 O O . ALA A 1 602 ? -29.455 -0.942 43.238 1.00 28.36 602 ALA A O 1
ATOM 4607 N N . LYS A 1 603 ? -28.493 0.771 44.321 1.00 37.25 603 LYS A N 1
ATOM 4608 C CA . LYS A 1 603 ? -27.521 1.047 43.248 1.00 37.25 603 LYS A CA 1
ATOM 4609 C C . LYS A 1 603 ? -26.510 -0.100 43.168 1.00 37.25 603 LYS A C 1
ATOM 4611 O O . LYS A 1 603 ? -25.720 -0.293 44.089 1.00 37.25 603 LYS A O 1
ATOM 4616 N N . VAL A 1 604 ? -26.475 -0.817 42.044 1.00 36.41 604 VAL A N 1
ATOM 4617 C CA . VAL A 1 604 ? -25.352 -1.716 41.731 1.00 36.41 604 VAL A CA 1
ATOM 4618 C C . VAL A 1 604 ? -24.084 -0.861 41.585 1.00 36.41 604 VAL A C 1
ATOM 4620 O O . VAL A 1 604 ? -24.111 0.087 40.794 1.00 36.41 604 VAL A O 1
ATOM 4623 N N . PRO A 1 605 ? -22.977 -1.157 42.294 1.00 33.81 605 PRO A N 1
ATOM 4624 C CA . PRO A 1 605 ? -21.746 -0.389 42.156 1.00 33.81 605 PRO A CA 1
ATOM 4625 C C . PRO A 1 605 ? -21.215 -0.450 40.721 1.00 33.81 605 PRO A C 1
ATOM 4627 O O . PRO A 1 605 ? -20.884 -1.521 40.206 1.00 33.81 605 PRO A O 1
ATOM 4630 N N . ALA A 1 606 ? -21.118 0.706 40.067 1.00 38.00 606 ALA A N 1
ATOM 4631 C CA . ALA A 1 606 ? -20.451 0.811 38.780 1.00 38.00 606 ALA A CA 1
ATOM 4632 C C . ALA A 1 606 ? -18.940 0.646 38.997 1.00 38.00 606 ALA A C 1
ATOM 4634 O O . ALA A 1 606 ? -18.290 1.537 39.540 1.00 38.00 606 ALA A O 1
ATOM 4635 N N . ALA A 1 607 ? -18.383 -0.496 38.587 1.00 31.22 607 ALA A N 1
ATOM 4636 C CA . ALA A 1 607 ? -16.944 -0.729 38.662 1.00 31.22 607 ALA A CA 1
ATOM 4637 C C . ALA A 1 607 ? -16.182 0.371 37.886 1.00 31.22 607 ALA A C 1
ATOM 4639 O O . ALA A 1 607 ? -16.564 0.663 36.745 1.00 31.22 607 ALA A O 1
ATOM 4640 N N . PRO A 1 608 ? -15.121 0.975 38.458 1.00 40.19 608 PRO A N 1
ATOM 4641 C CA . PRO A 1 608 ? -14.406 2.081 37.828 1.00 40.19 608 PRO A CA 1
ATOM 4642 C C . PRO A 1 608 ? -13.739 1.623 36.525 1.00 40.19 608 PRO A C 1
ATOM 4644 O O . PRO A 1 608 ? -12.773 0.857 36.518 1.00 40.19 608 PRO A O 1
ATOM 4647 N N . GLN A 1 609 ? -14.273 2.080 35.391 1.00 43.44 609 GLN A N 1
ATOM 4648 C CA . GLN A 1 609 ? -13.733 1.742 34.077 1.00 43.44 609 GLN A CA 1
ATOM 4649 C C . GLN A 1 609 ? -12.535 2.637 33.750 1.00 43.44 609 GLN A C 1
ATOM 4651 O O . GLN A 1 609 ? -12.700 3.773 33.313 1.00 43.44 609 GLN A O 1
ATOM 4656 N N . HIS A 1 610 ? -11.327 2.093 33.905 1.00 51.97 610 HIS A N 1
ATOM 4657 C CA . HIS A 1 610 ? -10.085 2.693 33.410 1.00 51.97 610 HIS A CA 1
ATOM 4658 C C . HIS A 1 610 ? -10.072 2.737 31.869 1.00 51.97 610 HIS A C 1
ATOM 4660 O O . HIS A 1 610 ? -9.549 1.840 31.198 1.00 51.97 610 HIS A O 1
ATOM 4666 N N . THR A 1 611 ? -10.681 3.770 31.283 1.00 71.31 611 THR A N 1
ATOM 4667 C CA . THR A 1 611 ? -10.712 3.982 29.831 1.00 71.31 611 THR A CA 1
ATOM 4668 C C . THR A 1 611 ? -9.405 4.605 29.346 1.00 71.31 611 THR A C 1
ATOM 4670 O O . THR A 1 611 ? -9.299 5.822 29.205 1.00 71.31 611 THR A O 1
ATOM 4673 N N . TRP A 1 612 ? -8.410 3.761 29.066 1.00 85.19 612 TRP A N 1
ATOM 4674 C CA . TRP A 1 612 ? -7.129 4.183 28.492 1.00 85.19 612 TRP A CA 1
ATOM 4675 C C . TRP A 1 612 ? -7.306 4.903 27.140 1.00 85.19 612 TRP A C 1
ATOM 4677 O O . TRP A 1 612 ? -7.742 4.302 26.154 1.00 85.19 612 TRP A O 1
ATOM 4687 N N . LYS A 1 613 ? -6.908 6.177 27.084 1.00 90.12 613 LYS A N 1
ATOM 4688 C CA . LYS A 1 613 ? -6.907 7.061 25.908 1.00 90.12 613 LYS A CA 1
ATOM 4689 C C . LYS A 1 613 ? -5.480 7.205 25.365 1.00 90.12 613 LYS A C 1
ATOM 4691 O O . LYS A 1 613 ? -4.517 7.153 26.124 1.00 90.12 613 LYS A O 1
ATOM 4696 N N . LEU A 1 614 ? -5.311 7.381 24.051 1.00 94.00 614 LEU A N 1
ATOM 4697 C CA . LEU A 1 614 ? -4.009 7.743 23.471 1.00 94.00 614 LEU A CA 1
ATOM 4698 C C . LEU A 1 614 ? -3.757 9.241 23.707 1.00 94.00 614 LEU A C 1
ATOM 4700 O O . LEU A 1 614 ? -4.369 10.065 23.028 1.00 94.00 614 LEU A O 1
ATOM 4704 N N . LYS A 1 615 ? -2.848 9.595 24.621 1.00 93.69 615 LYS A N 1
ATOM 4705 C CA . LYS A 1 615 ? -2.465 10.993 24.875 1.00 93.69 615 LYS A CA 1
ATOM 4706 C C . LYS A 1 615 ? -1.643 11.570 23.723 1.00 93.69 615 LYS A C 1
ATOM 4708 O O . LYS A 1 615 ? -1.821 12.718 23.334 1.00 93.69 615 LYS A O 1
ATOM 4713 N N . GLY A 1 616 ? -0.758 10.768 23.134 1.00 95.38 616 GLY A N 1
ATOM 4714 C CA . GLY A 1 616 ? 0.088 11.235 22.042 1.00 95.38 616 GLY A CA 1
ATOM 4715 C C . GLY A 1 616 ? 1.111 10.215 21.571 1.00 95.38 616 GLY A C 1
ATOM 4716 O O . GLY A 1 616 ? 1.098 9.055 21.986 1.00 95.38 616 GLY A O 1
ATOM 4717 N N . MET A 1 617 ? 2.007 10.642 20.680 1.00 96.00 617 MET A N 1
ATOM 4718 C CA . MET A 1 617 ? 3.046 9.764 20.139 1.00 96.00 617 MET A CA 1
ATOM 4719 C C . MET A 1 617 ? 4.366 10.485 19.871 1.00 96.00 617 MET A C 1
ATOM 4721 O O . MET A 1 617 ? 4.383 11.648 19.468 1.00 96.00 617 MET A O 1
ATOM 4725 N N . VAL A 1 618 ? 5.464 9.738 19.962 1.00 98.31 618 VAL A N 1
ATOM 4726 C CA . VAL A 1 618 ? 6.751 10.101 19.360 1.00 98.31 618 VAL A CA 1
ATOM 4727 C C . VAL A 1 618 ? 7.087 9.049 18.301 1.00 98.31 618 VAL A C 1
ATOM 4729 O O . VAL A 1 618 ? 7.396 7.907 18.637 1.00 98.31 618 VAL A O 1
ATOM 4732 N N . THR A 1 619 ? 6.972 9.393 17.015 1.00 98.25 619 THR A N 1
ATOM 4733 C CA . THR A 1 619 ? 7.181 8.453 15.892 1.00 98.25 619 THR A CA 1
ATOM 4734 C C . THR A 1 619 ? 8.404 8.817 15.065 1.00 98.25 619 THR A C 1
ATOM 4736 O O . THR A 1 619 ? 8.554 9.958 14.636 1.00 98.25 619 THR A O 1
ATOM 4739 N N . VAL A 1 620 ? 9.240 7.823 14.766 1.00 98.38 620 VAL A N 1
ATOM 4740 C CA . VAL A 1 620 ? 10.392 7.921 13.866 1.00 98.38 620 VAL A CA 1
ATOM 4741 C C . VAL A 1 620 ? 10.140 7.097 12.601 1.00 98.38 620 VAL A C 1
ATOM 4743 O O . VAL A 1 620 ? 9.865 5.900 12.674 1.00 98.38 620 VAL A O 1
ATOM 4746 N N . PHE A 1 621 ? 10.255 7.743 11.443 1.00 98.06 621 PHE A N 1
ATOM 4747 C CA . PHE A 1 621 ? 10.066 7.187 10.107 1.00 98.06 621 PHE A CA 1
ATOM 4748 C C . PHE A 1 621 ? 11.388 7.142 9.322 1.00 98.06 621 PHE A C 1
ATOM 4750 O O . PHE A 1 621 ? 12.130 8.129 9.278 1.00 98.06 621 PHE A O 1
ATOM 4757 N N . ARG A 1 622 ? 11.647 6.042 8.601 1.00 96.56 622 ARG A N 1
ATOM 4758 C CA . ARG A 1 622 ? 12.567 6.054 7.445 1.00 96.56 622 ARG A CA 1
ATOM 4759 C C . ARG A 1 622 ? 11.929 6.875 6.318 1.00 96.56 622 ARG A C 1
ATOM 4761 O O . ARG A 1 622 ? 10.710 6.887 6.185 1.00 96.56 622 ARG A O 1
ATOM 4768 N N . HIS A 1 623 ? 12.725 7.508 5.462 1.00 95.94 623 HIS A N 1
ATOM 4769 C CA . HIS A 1 623 ? 12.233 8.071 4.196 1.00 95.94 623 HIS A CA 1
ATOM 4770 C C . HIS A 1 623 ? 11.550 7.019 3.287 1.00 95.94 623 HIS A C 1
ATOM 4772 O O . HIS A 1 623 ? 11.763 5.811 3.434 1.00 95.94 623 HIS A O 1
ATOM 4778 N N . ALA A 1 624 ? 10.754 7.492 2.324 1.00 96.12 624 ALA A N 1
ATOM 4779 C CA . ALA A 1 624 ? 10.121 6.681 1.282 1.00 96.12 624 ALA A CA 1
ATOM 4780 C C . ALA A 1 624 ? 11.114 6.252 0.174 1.00 96.12 624 ALA A C 1
ATOM 4782 O O . ALA A 1 624 ? 12.319 6.500 0.285 1.00 96.12 624 ALA A O 1
ATOM 4783 N N . ASP A 1 625 ? 10.620 5.579 -0.869 1.00 94.75 625 ASP A N 1
ATOM 4784 C CA . ASP A 1 625 ? 11.429 5.049 -1.977 1.00 94.75 625 ASP A CA 1
ATOM 4785 C C . ASP A 1 625 ? 12.345 6.089 -2.665 1.00 94.75 625 ASP A C 1
ATOM 4787 O O . ASP A 1 625 ? 12.068 7.291 -2.706 1.00 94.75 625 ASP A O 1
ATOM 4791 N N . ARG A 1 626 ? 13.489 5.630 -3.185 1.00 93.00 626 ARG A N 1
ATOM 4792 C CA . ARG A 1 626 ? 14.545 6.479 -3.757 1.00 93.00 626 ARG A CA 1
ATOM 4793 C C . ARG A 1 626 ? 15.372 5.751 -4.818 1.00 93.00 626 ARG A C 1
ATOM 4795 O O . ARG A 1 626 ? 15.468 4.528 -4.818 1.00 93.00 626 ARG A O 1
ATOM 4802 N N . THR A 1 627 ? 16.048 6.506 -5.681 1.00 91.06 627 THR A N 1
ATOM 4803 C CA . THR A 1 627 ? 17.011 5.935 -6.639 1.00 91.06 627 THR A CA 1
ATOM 4804 C C . THR A 1 627 ? 18.244 5.335 -5.936 1.00 91.06 627 THR A C 1
ATOM 4806 O O . THR A 1 627 ? 18.587 5.749 -4.820 1.00 91.06 627 THR A O 1
ATOM 4809 N N . PRO A 1 628 ? 18.963 4.370 -6.542 1.00 88.75 628 PRO A N 1
ATOM 4810 C CA . PRO A 1 628 ? 20.226 3.863 -6.007 1.00 88.75 628 PRO A CA 1
ATOM 4811 C C . PRO A 1 628 ? 21.255 4.992 -5.848 1.00 88.75 628 PRO A C 1
ATOM 4813 O O . PRO A 1 628 ? 21.511 5.757 -6.778 1.00 88.75 628 PRO A O 1
ATOM 4816 N N . LYS A 1 629 ? 21.853 5.114 -4.657 1.00 86.12 629 LYS A N 1
ATOM 4817 C CA . LYS A 1 629 ? 22.826 6.176 -4.352 1.00 86.12 629 LYS A CA 1
ATOM 4818 C C . LYS A 1 629 ? 24.222 5.759 -4.799 1.00 86.12 629 LYS A C 1
ATOM 4820 O O . LYS A 1 629 ? 24.908 5.000 -4.110 1.00 86.12 629 LYS A O 1
ATOM 4825 N N . GLN A 1 630 ? 24.651 6.278 -5.940 1.00 82.62 630 GLN A N 1
ATOM 4826 C CA . GLN A 1 630 ? 25.946 5.967 -6.524 1.00 82.62 630 GLN A CA 1
ATOM 4827 C C . GLN A 1 630 ? 27.045 6.908 -6.012 1.00 82.62 630 GLN A C 1
ATOM 4829 O O . GLN A 1 630 ? 26.808 8.007 -5.503 1.00 82.62 630 GLN A O 1
ATOM 4834 N N . LYS A 1 631 ? 28.284 6.421 -6.101 1.00 86.94 631 LYS A N 1
ATOM 4835 C CA . LYS A 1 631 ? 29.498 7.128 -5.692 1.00 86.94 631 LYS A CA 1
ATOM 4836 C C . LYS A 1 631 ? 30.708 6.615 -6.472 1.00 86.94 631 LYS A C 1
ATOM 4838 O O . LYS A 1 631 ? 30.833 5.397 -6.643 1.00 86.94 631 LYS A O 1
ATOM 4843 N N . PHE A 1 632 ? 31.604 7.523 -6.841 1.00 86.69 632 PHE A N 1
ATOM 4844 C CA . PHE A 1 632 ? 32.996 7.221 -7.181 1.00 86.69 632 PHE A CA 1
ATOM 4845 C C . PHE A 1 632 ? 33.919 7.756 -6.082 1.00 86.69 632 PHE A C 1
ATOM 4847 O O . PHE A 1 632 ? 33.545 8.647 -5.319 1.00 86.69 632 PHE A O 1
ATOM 4854 N N . LYS A 1 633 ? 35.119 7.184 -5.981 1.00 87.31 633 LYS A N 1
ATOM 4855 C CA . LYS A 1 633 ? 36.177 7.629 -5.073 1.00 87.31 633 LYS A CA 1
ATOM 4856 C C . LYS A 1 633 ? 37.486 7.680 -5.840 1.00 87.31 633 LYS A C 1
ATOM 4858 O O . LYS A 1 633 ? 37.969 6.641 -6.278 1.00 87.31 633 LYS A O 1
ATOM 4863 N N . PHE A 1 634 ? 38.063 8.864 -5.931 1.00 89.75 634 PHE A N 1
ATOM 4864 C CA . PHE A 1 634 ? 39.388 9.086 -6.484 1.00 89.75 634 PHE A CA 1
ATOM 4865 C C . PHE A 1 634 ? 40.327 9.565 -5.376 1.00 89.75 634 PHE A C 1
ATOM 4867 O O . PHE A 1 634 ? 39.879 10.084 -4.350 1.00 89.75 634 PHE A O 1
ATOM 4874 N N . THR A 1 635 ? 41.625 9.376 -5.580 1.00 90.00 635 THR A N 1
ATOM 4875 C CA . THR A 1 635 ? 42.676 9.883 -4.697 1.00 90.00 635 THR A CA 1
ATOM 4876 C C . THR A 1 635 ? 43.710 10.551 -5.588 1.00 90.00 635 THR A C 1
ATOM 4878 O O . THR A 1 635 ? 44.230 9.890 -6.486 1.00 90.00 635 THR A O 1
ATOM 4881 N N . PHE A 1 636 ? 43.970 11.828 -5.334 1.00 90.31 636 PHE A N 1
ATOM 4882 C CA . PHE A 1 636 ? 44.847 12.691 -6.120 1.00 90.31 636 PHE A CA 1
ATOM 4883 C C . PHE A 1 636 ? 45.866 13.387 -5.206 1.00 90.31 636 PHE A C 1
ATOM 4885 O O . PHE A 1 636 ? 45.670 13.470 -3.990 1.00 90.31 636 PHE A O 1
ATOM 4892 N N . HIS A 1 637 ? 46.950 13.869 -5.800 1.00 88.06 637 HIS A N 1
ATOM 4893 C CA . HIS A 1 637 ? 48.122 14.471 -5.155 1.00 88.06 637 HIS A CA 1
ATOM 4894 C C . HIS A 1 637 ? 48.491 15.826 -5.792 1.00 88.06 637 HIS A C 1
ATOM 4896 O O . HIS A 1 637 ? 49.251 16.597 -5.215 1.00 88.06 637 HIS A O 1
ATOM 4902 N N . SER A 1 638 ? 47.971 16.107 -6.988 1.00 86.38 638 SER A N 1
ATOM 4903 C CA . SER A 1 638 ? 48.291 17.269 -7.815 1.00 86.38 638 SER A CA 1
ATOM 4904 C C . SER A 1 638 ? 47.578 18.555 -7.389 1.00 86.38 638 SER A C 1
ATOM 4906 O O . SER A 1 638 ? 46.444 18.557 -6.895 1.00 86.38 638 SER A O 1
ATOM 4908 N N . GLN A 1 639 ? 48.257 19.676 -7.645 1.00 85.50 639 GLN A N 1
ATOM 4909 C CA . GLN A 1 639 ? 47.845 21.008 -7.210 1.00 85.50 639 GLN A CA 1
ATOM 4910 C C . GLN A 1 639 ? 46.418 21.419 -7.632 1.00 85.50 639 GLN A C 1
ATOM 4912 O O . GLN A 1 639 ? 45.700 21.897 -6.755 1.00 85.50 639 GLN A O 1
ATOM 4917 N N . PRO A 1 640 ? 45.926 21.157 -8.869 1.00 89.12 640 PRO A N 1
ATOM 4918 C CA . PRO A 1 640 ? 44.583 21.583 -9.279 1.00 89.12 640 PRO A CA 1
ATOM 4919 C C . PRO A 1 640 ? 43.451 21.065 -8.382 1.00 89.12 640 PRO A C 1
ATOM 4921 O O . PRO A 1 640 ? 42.430 21.733 -8.240 1.00 89.12 640 PRO A O 1
ATOM 4924 N N . PHE A 1 641 ? 43.617 19.895 -7.749 1.00 88.25 641 PHE A N 1
ATOM 4925 C CA . PHE A 1 641 ? 42.644 19.383 -6.781 1.00 88.25 641 PHE A CA 1
ATOM 4926 C C . PHE A 1 641 ? 42.886 19.900 -5.359 1.00 88.25 641 PHE A C 1
ATOM 4928 O O . PHE A 1 641 ? 41.922 20.054 -4.612 1.00 88.25 641 PHE A O 1
ATOM 4935 N N . ILE A 1 642 ? 44.135 20.192 -4.979 1.00 85.31 642 ILE A N 1
ATOM 4936 C CA . ILE A 1 642 ? 44.468 20.821 -3.689 1.00 85.31 642 ILE A CA 1
ATOM 4937 C C . ILE A 1 642 ? 43.893 22.245 -3.632 1.00 85.31 642 ILE A C 1
ATOM 4939 O O . ILE A 1 642 ? 43.311 22.623 -2.616 1.00 85.31 642 ILE A O 1
ATOM 4943 N N . ASP A 1 643 ? 43.953 22.995 -4.734 1.00 85.56 643 ASP A N 1
ATOM 4944 C CA . ASP A 1 643 ? 43.415 24.358 -4.842 1.00 85.56 643 ASP A CA 1
ATOM 4945 C C . ASP A 1 643 ? 41.898 24.425 -4.570 1.00 85.56 643 ASP A C 1
ATOM 4947 O O . ASP A 1 643 ? 41.403 25.418 -4.031 1.00 85.56 643 ASP A O 1
ATOM 4951 N N . LEU A 1 644 ? 41.152 23.342 -4.838 1.00 84.88 644 LEU A N 1
ATOM 4952 C CA . LEU A 1 644 ? 39.718 23.232 -4.521 1.00 84.88 644 LEU A CA 1
ATOM 4953 C C . LEU A 1 644 ? 39.414 23.297 -3.016 1.00 84.88 644 LEU A C 1
ATOM 4955 O O . LEU A 1 644 ? 38.281 23.602 -2.641 1.00 84.88 644 LEU A O 1
ATOM 4959 N N . LEU A 1 645 ? 40.398 23.035 -2.146 1.00 81.69 645 LEU A N 1
ATOM 4960 C CA . LEU A 1 645 ? 40.256 23.245 -0.702 1.00 81.69 645 LEU A CA 1
ATOM 4961 C C . LEU A 1 645 ? 40.225 24.732 -0.330 1.00 81.69 645 LEU A C 1
ATOM 4963 O O . LEU A 1 645 ? 39.783 25.053 0.769 1.00 81.69 645 LEU A O 1
ATOM 4967 N N . LYS A 1 646 ? 40.707 25.636 -1.197 1.00 81.00 646 LYS A N 1
ATOM 4968 C CA . LYS A 1 646 ? 40.730 27.097 -0.983 1.00 81.00 646 LYS A CA 1
ATOM 4969 C C . LYS A 1 646 ? 41.312 27.494 0.389 1.00 81.00 646 LYS A C 1
ATOM 4971 O O . LYS A 1 646 ? 40.816 28.391 1.061 1.00 81.00 646 LYS A O 1
ATOM 4976 N N . GLY A 1 647 ? 42.354 26.774 0.822 1.00 70.75 647 GLY A N 1
ATOM 4977 C CA . GLY A 1 647 ? 43.041 26.953 2.110 1.00 70.75 647 GLY A CA 1
ATOM 4978 C C . GLY A 1 647 ? 42.446 26.194 3.309 1.00 70.75 647 GLY A C 1
ATOM 4979 O O . GLY A 1 647 ? 43.079 26.142 4.365 1.00 70.75 647 GLY A O 1
ATOM 4980 N N . HIS A 1 648 ? 41.273 25.566 3.180 1.00 75.38 648 HIS A N 1
ATOM 4981 C CA . HIS A 1 648 ? 40.655 24.811 4.273 1.00 75.38 648 HIS A CA 1
ATOM 4982 C C . HIS A 1 648 ? 41.409 23.506 4.580 1.00 75.38 648 HIS A C 1
ATOM 4984 O O . HIS A 1 648 ? 41.700 22.701 3.698 1.00 75.38 648 HIS A O 1
ATOM 4990 N N . ARG A 1 649 ? 41.675 23.261 5.871 1.00 68.69 649 ARG A N 1
ATOM 4991 C CA . ARG A 1 649 ? 42.309 22.024 6.377 1.00 68.69 649 ARG A CA 1
ATOM 4992 C C . ARG A 1 649 ? 41.306 20.913 6.729 1.00 68.69 649 ARG A C 1
ATOM 4994 O O . ARG A 1 649 ? 41.702 19.863 7.225 1.00 68.69 649 ARG A O 1
ATOM 5001 N N . GLU A 1 650 ? 40.018 21.145 6.499 1.00 68.12 650 GLU A N 1
ATOM 5002 C CA . GLU A 1 650 ? 38.926 20.232 6.848 1.00 68.12 650 GLU A CA 1
ATOM 5003 C C . GLU A 1 650 ? 38.240 19.659 5.599 1.00 68.12 650 GLU A C 1
ATOM 5005 O O . GLU A 1 650 ? 38.648 19.908 4.466 1.00 68.12 650 GLU A O 1
ATOM 5010 N N . GLU A 1 651 ? 37.212 18.837 5.800 1.00 76.31 651 GLU A N 1
ATOM 5011 C CA . GLU A 1 651 ? 36.461 18.224 4.708 1.00 76.31 651 GLU A CA 1
ATOM 5012 C C . GLU A 1 651 ? 35.485 19.229 4.074 1.00 76.31 651 GLU A C 1
ATOM 5014 O O . GLU A 1 651 ? 34.614 19.779 4.752 1.00 76.31 651 GLU A O 1
ATOM 5019 N N . VAL A 1 652 ? 35.626 19.446 2.766 1.00 80.00 652 VAL A N 1
ATOM 5020 C CA . VAL A 1 652 ? 34.846 20.414 1.982 1.00 80.00 652 VAL A CA 1
ATOM 5021 C C . VAL A 1 652 ? 33.767 19.682 1.183 1.00 80.00 652 VAL A C 1
ATOM 5023 O O . VAL A 1 652 ? 34.021 18.632 0.588 1.00 80.00 652 VAL A O 1
ATOM 5026 N N . LEU A 1 653 ? 32.555 20.239 1.136 1.00 80.44 653 LEU A N 1
ATOM 5027 C CA . LEU A 1 653 ? 31.467 19.737 0.295 1.00 80.44 653 LEU A CA 1
ATOM 5028 C C . LEU A 1 653 ? 31.108 20.767 -0.781 1.00 80.44 653 LEU A C 1
ATOM 5030 O O . LEU A 1 653 ? 30.717 21.887 -0.461 1.00 80.44 653 LEU A O 1
ATOM 5034 N N . LEU A 1 654 ? 31.206 20.357 -2.045 1.00 81.88 654 LEU A N 1
ATOM 5035 C CA . LEU A 1 654 ? 30.862 21.153 -3.220 1.00 81.88 654 LEU A CA 1
ATOM 5036 C C . LEU A 1 654 ? 29.555 20.649 -3.848 1.00 81.88 654 LEU A C 1
ATOM 5038 O O . LEU A 1 654 ? 29.346 19.442 -4.020 1.00 81.88 654 LEU A O 1
ATOM 5042 N N . ILE A 1 655 ? 28.684 21.599 -4.182 1.00 81.44 655 ILE A N 1
ATOM 5043 C CA . ILE A 1 655 ? 27.357 21.429 -4.786 1.00 81.44 655 ILE A CA 1
ATOM 5044 C C . ILE A 1 655 ? 27.134 22.532 -5.825 1.00 81.44 655 ILE A C 1
ATOM 5046 O O . ILE A 1 655 ? 27.762 23.586 -5.730 1.00 81.44 655 ILE A O 1
ATOM 5050 N N . GLU A 1 656 ? 26.231 22.290 -6.778 1.00 80.75 656 GLU A N 1
ATOM 5051 C CA . GLU A 1 656 ? 25.751 23.283 -7.755 1.00 80.75 656 GLU A CA 1
ATOM 5052 C C . GLU A 1 656 ? 26.909 24.018 -8.461 1.00 80.75 656 GLU A C 1
ATOM 5054 O O . GLU A 1 656 ? 27.700 23.359 -9.136 1.00 80.75 656 GLU A O 1
ATOM 5059 N N . GLU A 1 657 ? 27.061 25.338 -8.291 1.00 77.75 657 GLU A N 1
ATOM 5060 C CA . GLU A 1 657 ? 28.173 26.125 -8.861 1.00 77.75 657 GLU A CA 1
ATOM 5061 C C . GLU A 1 657 ? 29.552 25.505 -8.573 1.00 77.75 657 GLU A C 1
ATOM 5063 O O . GLU A 1 657 ? 30.414 25.444 -9.447 1.00 77.75 657 GLU A O 1
ATOM 5068 N N . GLY A 1 658 ? 29.747 24.980 -7.358 1.00 81.62 658 GLY A N 1
ATOM 5069 C CA . GLY A 1 658 ? 31.005 24.373 -6.925 1.00 81.62 658 GLY A CA 1
ATOM 5070 C C . GLY A 1 658 ? 31.361 23.076 -7.658 1.00 81.62 658 GLY A C 1
ATOM 5071 O O . GLY A 1 658 ? 32.475 22.590 -7.501 1.00 81.62 658 GLY A O 1
ATOM 5072 N N . LEU A 1 659 ? 30.458 22.502 -8.462 1.00 86.75 659 LEU A N 1
ATOM 5073 C CA . LEU A 1 659 ? 30.783 21.384 -9.352 1.00 86.75 659 LEU A CA 1
ATOM 5074 C C . LEU A 1 659 ? 31.595 21.843 -10.573 1.00 86.75 659 LEU A C 1
ATOM 5076 O O . LEU A 1 659 ? 32.425 21.076 -11.063 1.00 86.75 659 LEU A O 1
ATOM 5080 N N . GLN A 1 660 ? 31.403 23.086 -11.030 1.00 88.00 660 GLN A N 1
ATOM 5081 C CA . GLN A 1 660 ? 32.131 23.644 -12.172 1.00 88.00 660 GLN A CA 1
ATOM 5082 C C . GLN A 1 660 ? 33.621 23.826 -11.850 1.00 88.00 660 GLN A C 1
ATOM 5084 O O . GLN A 1 660 ? 34.465 23.478 -12.676 1.00 88.00 660 GLN A O 1
ATOM 5089 N N . ASP A 1 661 ? 33.948 24.256 -10.625 1.00 88.38 661 ASP A N 1
ATOM 5090 C CA . ASP A 1 661 ? 35.326 24.302 -10.114 1.00 88.38 661 ASP A CA 1
ATOM 5091 C C . ASP A 1 661 ? 36.023 22.934 -10.257 1.00 88.38 661 ASP A C 1
ATOM 5093 O O . ASP A 1 661 ? 37.179 22.856 -10.672 1.00 88.38 661 ASP A O 1
ATOM 5097 N N . VAL A 1 662 ? 35.312 21.834 -9.967 1.00 89.75 662 VAL A N 1
ATOM 5098 C CA . VAL A 1 662 ? 35.862 20.469 -10.062 1.00 89.75 662 VAL A CA 1
ATOM 5099 C C . VAL A 1 662 ? 36.049 20.027 -11.514 1.00 89.75 662 VAL A C 1
ATOM 5101 O O . VAL A 1 662 ? 37.046 19.372 -11.822 1.00 89.75 662 VAL A O 1
ATOM 5104 N N . VAL A 1 663 ? 35.129 20.382 -12.419 1.00 90.00 663 VAL A N 1
ATOM 5105 C CA . VAL A 1 663 ? 35.285 20.127 -13.866 1.00 90.00 663 VAL A CA 1
ATOM 5106 C C . VAL A 1 663 ? 36.535 20.832 -14.393 1.00 90.00 663 VAL A C 1
ATOM 5108 O O . VAL A 1 663 ? 37.339 20.222 -15.097 1.00 90.00 663 VAL A O 1
ATOM 5111 N N . GLU A 1 664 ? 36.736 22.086 -14.001 1.00 90.25 664 GLU A N 1
ATOM 5112 C CA . GLU A 1 664 ? 37.869 22.907 -14.422 1.00 90.25 664 GLU A CA 1
ATOM 5113 C C . GLU A 1 664 ? 39.207 22.415 -13.839 1.00 90.25 664 GLU A C 1
ATOM 5115 O O . GLU A 1 664 ? 40.191 22.285 -14.569 1.00 90.25 664 GLU A O 1
ATOM 5120 N N . ALA A 1 665 ? 39.242 22.032 -12.558 1.00 91.00 665 ALA A N 1
ATOM 5121 C CA . ALA A 1 665 ? 40.396 21.360 -11.955 1.00 91.00 665 ALA A CA 1
ATOM 5122 C C . ALA A 1 665 ? 40.726 20.026 -12.650 1.00 91.00 665 ALA A C 1
ATOM 5124 O O . ALA A 1 665 ? 41.895 19.713 -12.876 1.00 91.00 665 ALA A O 1
ATOM 5125 N N . THR A 1 666 ? 39.702 19.260 -13.047 1.00 91.88 666 THR A N 1
ATOM 5126 C CA . THR A 1 666 ? 39.879 17.993 -13.777 1.00 91.88 666 THR A CA 1
ATOM 5127 C C . THR A 1 666 ? 40.467 18.222 -15.170 1.00 91.88 666 THR A C 1
ATOM 5129 O O . THR A 1 666 ? 41.326 17.453 -15.590 1.00 91.88 666 THR A O 1
ATOM 5132 N N . ARG A 1 667 ? 40.055 19.284 -15.879 1.00 92.00 667 ARG A N 1
ATOM 5133 C CA . ARG A 1 667 ? 40.640 19.671 -17.177 1.00 92.00 667 ARG A CA 1
ATOM 5134 C C . ARG A 1 667 ? 42.108 20.057 -17.023 1.00 92.00 667 ARG A C 1
ATOM 5136 O O . ARG A 1 667 ? 42.956 19.421 -17.634 1.00 92.00 667 ARG A O 1
ATOM 5143 N N . LYS A 1 668 ? 42.423 20.956 -16.087 1.00 92.38 668 LYS A N 1
ATOM 5144 C CA . LYS A 1 668 ? 43.808 21.346 -15.772 1.00 92.38 668 LYS A CA 1
ATOM 5145 C C . LYS A 1 668 ? 44.703 20.152 -15.422 1.00 92.38 668 LYS A C 1
ATOM 5147 O O . LYS A 1 668 ? 45.833 20.095 -15.889 1.00 92.38 668 LYS A O 1
ATOM 5152 N N . ALA A 1 669 ? 44.208 19.173 -14.663 1.00 92.06 669 ALA A N 1
ATOM 5153 C CA . ALA A 1 669 ? 44.963 17.954 -14.358 1.00 92.06 669 ALA A CA 1
ATOM 5154 C C . ALA A 1 669 ? 45.165 17.022 -15.577 1.00 92.06 669 ALA A C 1
ATOM 5156 O O . ALA A 1 669 ? 46.190 16.344 -15.654 1.00 92.06 669 ALA A O 1
ATOM 5157 N N . ILE A 1 670 ? 44.224 16.998 -16.533 1.00 91.31 670 ILE A N 1
ATOM 5158 C CA . ILE A 1 670 ? 44.357 16.289 -17.822 1.00 91.31 670 ILE A CA 1
ATOM 5159 C C . ILE A 1 670 ? 45.407 16.970 -18.703 1.00 91.31 670 ILE A C 1
ATOM 5161 O O . ILE A 1 670 ? 46.283 16.291 -19.236 1.00 91.31 670 ILE A O 1
ATOM 5165 N N . ASP A 1 671 ? 45.341 18.295 -18.825 1.00 91.62 671 ASP A N 1
ATOM 5166 C CA . ASP A 1 671 ? 46.221 19.079 -19.698 1.00 91.62 671 ASP A CA 1
ATOM 5167 C C . ASP A 1 671 ? 47.670 19.098 -19.175 1.00 91.62 671 ASP A C 1
ATOM 5169 O O . ASP A 1 671 ? 48.618 19.033 -19.955 1.00 91.62 671 ASP A O 1
ATOM 5173 N N . LEU A 1 672 ? 47.847 19.099 -17.846 1.00 90.88 672 LEU A N 1
ATOM 5174 C CA . LEU A 1 672 ? 49.142 18.949 -17.167 1.00 90.88 672 LEU A CA 1
ATOM 5175 C C . LEU A 1 672 ? 49.621 17.488 -17.050 1.00 90.88 672 LEU A C 1
ATOM 5177 O O . LEU A 1 672 ? 50.727 17.260 -16.564 1.00 90.88 672 LEU A O 1
ATOM 5181 N N . GLN A 1 673 ? 48.794 16.504 -17.433 1.00 88.38 673 GLN A N 1
ATOM 5182 C CA . GLN A 1 673 ? 49.033 15.059 -17.263 1.00 88.38 673 GLN A CA 1
ATOM 5183 C C . GLN A 1 673 ? 49.506 14.669 -15.844 1.00 88.38 673 GLN A C 1
ATOM 5185 O O . GLN A 1 673 ? 50.332 13.776 -15.661 1.00 88.38 673 GLN A O 1
ATOM 5190 N N . SER A 1 674 ? 48.994 15.357 -14.818 1.00 87.00 674 SER A N 1
ATOM 5191 C CA . SER A 1 674 ? 49.561 15.341 -13.460 1.00 87.00 674 SER A CA 1
ATOM 5192 C C . SER A 1 674 ? 49.045 14.213 -12.555 1.00 87.00 674 SER A C 1
ATOM 5194 O O . SER A 1 674 ? 49.361 14.186 -11.367 1.00 87.00 674 SER A O 1
ATOM 5196 N N . GLU A 1 675 ? 48.221 13.305 -13.083 1.00 90.75 675 GLU A N 1
ATOM 5197 C CA . GLU A 1 675 ? 47.627 12.161 -12.379 1.00 90.75 675 GLU A CA 1
ATOM 5198 C C . GLU A 1 675 ? 47.438 10.970 -13.332 1.00 90.75 675 GLU A C 1
ATOM 5200 O O . GLU A 1 675 ? 47.639 11.058 -14.541 1.00 90.75 675 GLU A O 1
ATOM 5205 N N . ASP A 1 676 ? 46.958 9.856 -12.780 1.00 88.81 676 ASP A N 1
ATOM 5206 C CA . ASP A 1 676 ? 46.390 8.742 -13.539 1.00 88.81 676 ASP A CA 1
ATOM 5207 C C . ASP A 1 676 ? 45.301 9.221 -14.526 1.00 88.81 676 ASP A C 1
ATOM 5209 O O . ASP A 1 676 ? 44.199 9.629 -14.138 1.00 88.81 676 ASP A O 1
ATOM 5213 N N . MET A 1 677 ? 45.619 9.137 -15.820 1.00 88.31 677 MET A N 1
ATOM 5214 C CA . MET A 1 677 ? 44.772 9.624 -16.909 1.00 88.31 677 MET A CA 1
ATOM 5215 C C . MET A 1 677 ? 43.443 8.872 -17.036 1.00 88.31 677 MET A C 1
ATOM 5217 O O . MET A 1 677 ? 42.465 9.464 -17.495 1.00 88.31 677 MET A O 1
ATOM 5221 N N . ASP A 1 678 ? 43.352 7.612 -16.606 1.00 84.19 678 ASP A N 1
ATOM 5222 C CA . ASP A 1 678 ? 42.093 6.865 -16.643 1.00 84.19 678 ASP A CA 1
ATOM 5223 C C . ASP A 1 678 ? 41.187 7.247 -15.468 1.00 84.19 678 ASP A C 1
ATOM 5225 O O . ASP A 1 678 ? 39.978 7.401 -15.662 1.00 84.19 678 ASP A O 1
ATOM 5229 N N . LYS A 1 679 ? 41.746 7.532 -14.281 1.00 86.75 679 LYS A N 1
ATOM 5230 C CA . LYS A 1 679 ? 40.995 8.177 -13.186 1.00 86.75 679 LYS A CA 1
ATOM 5231 C C . LYS A 1 679 ? 40.482 9.558 -13.602 1.00 86.75 679 LYS A C 1
ATOM 5233 O O . LYS A 1 679 ? 39.321 9.871 -13.340 1.00 86.75 679 LYS A O 1
ATOM 5238 N N . LEU A 1 680 ? 41.307 10.363 -14.276 1.00 89.31 680 LEU A N 1
ATOM 5239 C CA . LEU A 1 680 ? 40.909 11.684 -14.776 1.00 89.31 680 LEU A CA 1
ATOM 5240 C C . LEU A 1 680 ? 39.813 11.601 -15.850 1.00 89.31 680 LEU A C 1
ATOM 5242 O O . LEU A 1 680 ? 38.819 12.322 -15.766 1.00 89.31 680 LEU A O 1
ATOM 5246 N N . ARG A 1 681 ? 39.936 10.685 -16.821 1.00 86.19 681 ARG A N 1
ATOM 5247 C CA . ARG A 1 681 ? 38.901 10.423 -17.839 1.00 86.19 681 ARG A CA 1
ATOM 5248 C C . ARG A 1 681 ? 37.588 9.955 -17.212 1.00 86.19 681 ARG A C 1
ATOM 5250 O O . ARG A 1 681 ? 36.528 10.453 -17.584 1.00 86.19 681 ARG A O 1
ATOM 5257 N N . GLN A 1 682 ? 37.642 9.045 -16.237 1.00 84.44 682 GLN A N 1
ATOM 5258 C CA . GLN A 1 682 ? 36.459 8.599 -15.494 1.00 84.44 682 GLN A CA 1
ATOM 5259 C C . GLN A 1 682 ? 35.806 9.750 -14.720 1.00 84.44 682 GLN A C 1
ATOM 5261 O O . GLN A 1 682 ? 34.585 9.891 -14.770 1.00 84.44 682 GLN A O 1
ATOM 5266 N N . LEU A 1 683 ? 36.593 10.600 -14.051 1.00 88.00 683 LEU A N 1
ATOM 5267 C CA . LEU A 1 683 ? 36.085 11.774 -13.338 1.00 88.00 683 LEU A CA 1
ATOM 5268 C C . LEU A 1 683 ? 35.430 12.782 -14.292 1.00 88.00 683 LEU A C 1
ATOM 5270 O O . LEU A 1 683 ? 34.295 13.188 -14.042 1.00 88.00 683 LEU A O 1
ATOM 5274 N N . LYS A 1 684 ? 36.090 13.127 -15.406 1.00 87.56 684 LYS A N 1
ATOM 5275 C CA . LYS A 1 684 ? 35.543 14.016 -16.442 1.00 87.56 684 LYS A CA 1
ATOM 5276 C C . LYS A 1 684 ? 34.211 13.483 -16.976 1.00 87.56 684 LYS A C 1
ATOM 5278 O O . LYS A 1 684 ? 33.200 14.173 -16.884 1.00 87.56 684 LYS A O 1
ATOM 5283 N N . ASN A 1 685 ? 34.184 12.230 -17.436 1.00 84.31 685 ASN A N 1
ATOM 5284 C CA . ASN A 1 685 ? 32.982 11.596 -17.989 1.00 84.31 685 ASN A CA 1
ATOM 5285 C C . ASN A 1 685 ? 31.845 11.480 -16.956 1.00 84.31 685 ASN A C 1
ATOM 5287 O O . ASN A 1 685 ? 30.668 11.555 -17.316 1.00 84.31 685 ASN A O 1
ATOM 5291 N N . ALA A 1 686 ? 32.175 11.292 -15.673 1.00 83.62 686 ALA A N 1
ATOM 5292 C CA . ALA A 1 686 ? 31.195 11.263 -14.593 1.00 83.62 686 ALA A CA 1
ATOM 5293 C C . ALA A 1 686 ? 30.608 12.653 -14.307 1.00 83.62 686 ALA A C 1
ATOM 5295 O O . ALA A 1 686 ? 29.396 12.760 -14.140 1.00 83.62 686 ALA A O 1
ATOM 5296 N N . LEU A 1 687 ? 31.435 13.703 -14.268 1.00 85.75 687 LEU A N 1
ATOM 5297 C CA . LEU A 1 687 ? 30.980 15.071 -14.023 1.00 85.75 687 LEU A CA 1
ATOM 5298 C C . LEU A 1 687 ? 30.193 15.623 -15.216 1.00 85.75 687 LEU A C 1
ATOM 5300 O O . LEU A 1 687 ? 29.045 16.015 -15.034 1.00 85.75 687 LEU A O 1
ATOM 5304 N N . GLU A 1 688 ? 30.738 15.580 -16.434 1.00 83.62 688 GLU A N 1
ATOM 5305 C CA . GLU A 1 688 ? 30.101 16.181 -17.618 1.00 83.62 688 GLU A CA 1
ATOM 5306 C C . GLU A 1 688 ? 28.726 15.551 -17.927 1.00 83.62 688 GLU A C 1
ATOM 5308 O O . GLU A 1 688 ? 27.804 16.261 -18.326 1.00 83.62 688 GLU A O 1
ATOM 5313 N N . ARG A 1 689 ? 28.523 14.251 -17.641 1.00 80.25 689 ARG A N 1
ATOM 5314 C CA . ARG A 1 689 ? 27.204 13.595 -17.774 1.00 80.25 689 ARG A CA 1
ATOM 5315 C C . ARG A 1 689 ? 26.253 13.791 -16.584 1.00 80.25 689 ARG A C 1
ATOM 5317 O O . ARG A 1 689 ? 25.056 13.603 -16.772 1.00 80.25 689 ARG A O 1
ATOM 5324 N N . LYS A 1 690 ? 26.738 14.097 -15.370 1.00 84.75 690 LYS A N 1
ATOM 5325 C CA . LYS A 1 690 ? 25.925 14.013 -14.128 1.00 84.75 690 LYS A CA 1
ATOM 5326 C C . LYS A 1 690 ? 25.921 15.261 -13.243 1.00 84.75 690 LYS A C 1
ATOM 5328 O O . LYS A 1 690 ? 25.183 15.287 -12.259 1.00 84.75 690 LYS A O 1
ATOM 5333 N N . MET A 1 691 ? 26.686 16.305 -13.564 1.00 84.06 691 MET A N 1
ATOM 5334 C CA . MET A 1 691 ? 26.695 17.564 -12.800 1.00 84.06 691 MET A CA 1
ATOM 5335 C C . MET A 1 691 ? 25.314 18.232 -12.740 1.00 84.06 691 MET A C 1
ATOM 5337 O O . MET A 1 691 ? 24.957 18.811 -11.722 1.00 84.06 691 MET A O 1
ATOM 5341 N N . HIS A 1 692 ? 24.510 18.068 -13.794 1.00 83.06 692 HIS A N 1
ATOM 5342 C CA . HIS A 1 692 ? 23.138 18.572 -13.887 1.00 83.06 692 HIS A CA 1
ATOM 5343 C C . HIS A 1 692 ? 22.096 17.682 -13.180 1.00 83.06 692 HIS A C 1
ATOM 5345 O O . HIS A 1 692 ? 20.911 18.013 -13.181 1.00 83.06 692 HIS A O 1
ATOM 5351 N N . TYR A 1 693 ? 22.489 16.536 -12.607 1.00 82.12 693 TYR A N 1
ATOM 5352 C CA . TYR A 1 693 ? 21.539 15.646 -11.938 1.00 82.12 693 TYR A CA 1
ATOM 5353 C C . TYR A 1 693 ? 21.218 16.148 -10.523 1.00 82.12 693 TYR A C 1
ATOM 5355 O O . TYR A 1 693 ? 22.133 16.487 -9.765 1.00 82.12 693 TYR A O 1
ATOM 5363 N N . PRO A 1 694 ? 19.934 16.141 -10.117 1.00 75.50 694 PRO A N 1
ATOM 5364 C CA . PRO A 1 694 ? 19.545 16.496 -8.761 1.00 75.50 694 PRO A CA 1
ATOM 5365 C C . PRO A 1 694 ? 20.302 15.692 -7.694 1.00 75.50 694 PRO A C 1
ATOM 5367 O O . PRO A 1 694 ? 20.433 14.469 -7.776 1.00 75.50 694 PRO A O 1
ATOM 5370 N N . GLY A 1 695 ? 20.821 16.396 -6.686 1.00 77.31 695 GLY A N 1
ATOM 5371 C CA . GLY A 1 695 ? 21.562 15.797 -5.574 1.00 77.31 695 GLY A CA 1
ATOM 5372 C C . GLY A 1 695 ? 23.025 15.425 -5.866 1.00 77.31 695 GLY A C 1
ATOM 5373 O O . GLY A 1 695 ? 23.694 14.930 -4.952 1.00 77.31 695 GLY A O 1
ATOM 5374 N N . THR A 1 696 ? 23.547 15.669 -7.079 1.00 85.81 696 THR A N 1
ATOM 5375 C CA . THR A 1 696 ? 24.979 15.487 -7.377 1.00 85.81 696 THR A CA 1
ATOM 5376 C C . THR A 1 696 ? 25.842 16.398 -6.504 1.00 85.81 696 THR A C 1
ATOM 5378 O O . THR A 1 696 ? 25.601 17.600 -6.397 1.00 85.81 696 THR A O 1
ATOM 5381 N N . LYS A 1 697 ? 26.864 15.821 -5.863 1.00 87.81 697 LYS A N 1
ATOM 5382 C CA . LYS A 1 697 ? 27.794 16.541 -4.986 1.00 87.81 697 LYS A CA 1
ATOM 5383 C C . LYS A 1 697 ? 29.181 15.913 -4.937 1.00 87.81 697 LYS A C 1
ATOM 5385 O O . LYS A 1 697 ? 29.315 14.689 -5.009 1.00 87.81 697 LYS A O 1
ATOM 5390 N N . VAL A 1 698 ? 30.204 16.745 -4.762 1.00 88.56 698 VAL A N 1
ATOM 5391 C CA . VAL A 1 698 ? 31.604 16.321 -4.621 1.00 88.56 698 VAL A CA 1
ATOM 5392 C 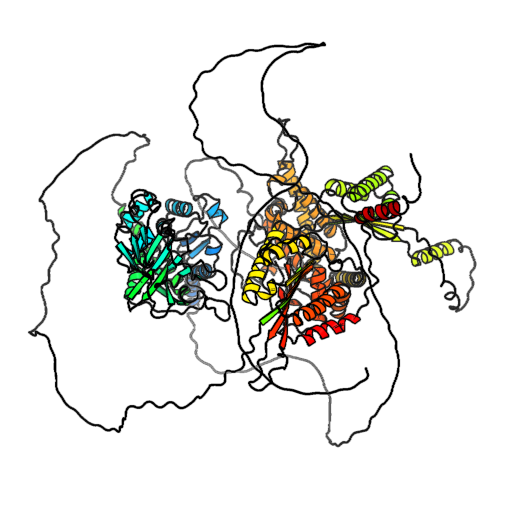C . VAL A 1 698 ? 32.074 16.616 -3.202 1.00 88.56 698 VAL A C 1
ATOM 5394 O O . VAL A 1 698 ? 32.093 17.759 -2.762 1.00 88.56 698 VAL A O 1
ATOM 5397 N N . GLN A 1 699 ? 32.443 15.570 -2.470 1.00 87.12 699 GLN A N 1
ATOM 5398 C CA . GLN A 1 699 ? 33.022 15.666 -1.131 1.00 87.12 699 GLN A CA 1
ATOM 5399 C C . GLN A 1 699 ? 34.539 15.511 -1.242 1.00 87.12 699 GLN A C 1
ATOM 5401 O O . GLN A 1 699 ? 35.023 14.485 -1.722 1.00 87.12 699 GLN A O 1
ATOM 5406 N N . ILE A 1 700 ? 35.273 16.529 -0.804 1.00 87.88 700 ILE A N 1
ATOM 5407 C CA . ILE A 1 700 ? 36.730 16.616 -0.855 1.00 87.88 700 ILE A CA 1
ATOM 5408 C C . ILE A 1 700 ? 37.272 16.418 0.558 1.00 87.88 700 ILE A C 1
ATOM 5410 O O . ILE A 1 700 ? 36.960 17.190 1.464 1.00 87.88 700 ILE A O 1
ATOM 5414 N N . LYS A 1 701 ? 38.094 15.384 0.749 1.00 85.31 701 LYS A N 1
ATOM 5415 C CA . LYS A 1 701 ? 38.690 15.046 2.044 1.00 85.31 701 LYS A CA 1
ATOM 5416 C C . LYS A 1 701 ? 40.222 15.148 1.985 1.00 85.31 701 LYS A C 1
ATOM 5418 O O . LYS A 1 701 ? 40.835 14.296 1.333 1.00 85.31 701 LYS A O 1
ATOM 5423 N N . PRO A 1 702 ? 40.853 16.127 2.660 1.00 84.44 702 PRO A N 1
ATOM 5424 C CA . PRO A 1 702 ? 42.307 16.171 2.777 1.00 84.44 702 PRO A CA 1
ATOM 5425 C C . PRO A 1 702 ? 42.819 15.004 3.634 1.00 84.44 702 PRO A C 1
ATOM 5427 O O . PRO A 1 702 ? 42.186 14.600 4.613 1.00 84.44 702 PRO A O 1
ATOM 5430 N N . MET A 1 703 ? 43.980 14.468 3.267 1.00 80.19 703 MET A N 1
ATOM 5431 C CA . MET A 1 703 ? 44.703 13.436 4.006 1.00 80.19 703 MET A CA 1
ATOM 5432 C C . MET A 1 703 ? 46.102 13.967 4.330 1.00 80.19 703 MET A C 1
ATOM 5434 O O . MET A 1 703 ? 46.962 14.078 3.459 1.00 80.19 703 MET A O 1
ATOM 5438 N N . PHE A 1 704 ? 46.321 14.308 5.595 1.00 78.94 704 PHE A N 1
ATOM 5439 C CA . PHE A 1 704 ? 47.616 14.761 6.108 1.00 78.94 704 PHE A CA 1
ATOM 5440 C C . PHE A 1 704 ? 48.545 13.576 6.389 1.00 78.94 704 PHE A C 1
ATOM 5442 O O . PHE A 1 704 ? 48.067 12.479 6.705 1.00 78.94 704 PHE A O 1
ATOM 5449 N N . ARG A 1 705 ? 49.866 13.800 6.347 1.00 69.38 705 ARG A N 1
ATOM 5450 C CA . ARG A 1 705 ? 50.835 12.797 6.821 1.00 69.38 705 ARG A CA 1
ATOM 5451 C C . ARG A 1 705 ? 50.606 12.468 8.300 1.00 69.38 705 ARG A C 1
ATOM 5453 O O . ARG A 1 705 ? 50.169 13.308 9.094 1.00 69.38 705 ARG A O 1
ATOM 5460 N N . LYS A 1 706 ? 50.882 11.215 8.671 1.00 63.06 706 LYS A N 1
ATOM 5461 C CA . LYS A 1 706 ? 50.904 10.772 10.068 1.00 63.06 706 LYS A CA 1
ATOM 5462 C C . LYS A 1 706 ? 52.323 10.872 10.619 1.00 63.06 706 LYS A C 1
ATOM 5464 O O . LYS A 1 706 ? 53.260 10.377 10.000 1.00 63.06 706 LYS A O 1
ATOM 5469 N N . ARG A 1 707 ? 52.442 11.354 11.859 1.00 52.06 707 ARG A N 1
ATOM 5470 C CA . ARG A 1 707 ? 53.710 11.424 12.605 1.00 52.06 707 ARG A CA 1
ATOM 5471 C C . ARG A 1 707 ? 54.399 10.058 12.783 1.00 52.06 707 ARG A C 1
ATOM 5473 O O . ARG A 1 707 ? 55.617 9.975 12.848 1.00 52.06 707 ARG A O 1
ATOM 5480 N N . GLU A 1 708 ? 53.640 8.960 12.774 1.00 56.38 708 GLU A N 1
ATOM 5481 C CA . GLU A 1 708 ? 54.203 7.600 12.716 1.00 56.38 708 GLU A CA 1
ATOM 5482 C C . GLU A 1 708 ? 55.012 7.327 11.439 1.00 56.38 708 GLU A C 1
ATOM 5484 O O . GLU A 1 708 ? 55.997 6.593 11.481 1.00 56.38 708 GLU A O 1
ATOM 5489 N N . ASP A 1 709 ? 54.573 7.860 10.299 1.00 54.97 709 ASP A N 1
ATOM 5490 C CA . ASP A 1 709 ? 55.197 7.615 9.000 1.00 54.97 709 ASP A CA 1
ATOM 5491 C C . ASP A 1 709 ? 56.418 8.525 8.808 1.00 54.97 709 ASP A C 1
ATOM 5493 O O . ASP A 1 709 ? 57.434 8.062 8.297 1.00 54.97 709 ASP A O 1
ATOM 5497 N N . GLU A 1 710 ? 56.387 9.740 9.366 1.00 55.78 710 GLU A N 1
ATOM 5498 C CA . GLU A 1 710 ? 57.569 10.597 9.560 1.00 55.78 710 GLU A CA 1
ATOM 5499 C C . GLU A 1 710 ? 58.650 9.871 10.385 1.00 55.78 710 GLU A C 1
ATOM 5501 O O . GLU A 1 710 ? 59.809 9.822 9.978 1.00 55.78 710 GLU A O 1
ATOM 5506 N N . ILE A 1 711 ? 58.280 9.216 11.495 1.00 58.00 711 ILE A N 1
ATOM 5507 C CA . ILE A 1 711 ? 59.214 8.424 12.320 1.00 58.00 711 ILE A CA 1
ATOM 5508 C C . ILE A 1 711 ? 59.749 7.201 11.552 1.00 58.00 711 ILE A C 1
ATOM 5510 O O . ILE A 1 711 ? 60.939 6.886 11.648 1.00 58.00 711 ILE A O 1
ATOM 5514 N N . LYS A 1 712 ? 58.911 6.506 10.768 1.00 56.28 712 LYS A N 1
ATOM 5515 C CA . LYS A 1 712 ? 59.349 5.382 9.916 1.00 56.28 712 LYS A CA 1
ATOM 5516 C C . LYS A 1 712 ? 60.310 5.854 8.824 1.00 56.28 712 LYS A C 1
ATOM 5518 O O . LYS A 1 712 ? 61.315 5.190 8.581 1.00 56.28 712 LYS A O 1
ATOM 5523 N N . GLU A 1 713 ? 60.042 6.991 8.188 1.00 55.72 713 GLU A N 1
ATOM 5524 C CA . GLU A 1 713 ? 60.876 7.536 7.117 1.00 55.72 713 GLU A CA 1
ATOM 5525 C C . GLU A 1 713 ? 62.178 8.157 7.644 1.00 55.72 713 GLU A C 1
ATOM 5527 O O . GLU A 1 713 ? 63.232 7.944 7.048 1.00 55.72 713 GLU A O 1
ATOM 5532 N N . ALA A 1 714 ? 62.158 8.801 8.814 1.00 57.50 714 ALA A N 1
ATOM 5533 C CA . ALA A 1 714 ? 63.361 9.222 9.529 1.00 57.50 714 ALA A CA 1
ATOM 5534 C C . ALA A 1 714 ? 64.246 8.018 9.896 1.00 57.50 714 ALA A C 1
ATOM 5536 O O . ALA A 1 714 ? 65.440 8.021 9.596 1.00 57.50 714 ALA A O 1
ATOM 5537 N N . LYS A 1 715 ? 63.665 6.932 10.434 1.00 56.03 715 LYS A N 1
ATOM 5538 C CA . LYS A 1 715 ? 64.390 5.666 10.667 1.00 56.03 715 LYS A CA 1
ATOM 5539 C C . LYS A 1 715 ? 64.930 5.061 9.361 1.00 56.03 715 LYS A C 1
ATOM 5541 O O . LYS A 1 715 ? 66.047 4.550 9.346 1.00 56.03 715 LYS A O 1
ATOM 5546 N N . LYS A 1 716 ? 64.191 5.168 8.250 1.00 56.25 716 LYS A N 1
ATOM 5547 C CA . LYS A 1 716 ? 64.601 4.695 6.912 1.00 56.25 716 LYS A CA 1
ATOM 5548 C C . LYS A 1 716 ? 65.696 5.561 6.265 1.00 56.25 716 LYS A C 1
ATOM 5550 O O . LYS A 1 716 ? 66.488 5.029 5.493 1.00 56.25 716 LYS A O 1
ATOM 5555 N N . LYS A 1 717 ? 65.771 6.858 6.594 1.00 54.34 717 LYS A N 1
ATOM 5556 C CA . LYS A 1 717 ? 66.886 7.754 6.236 1.00 54.34 717 LYS A CA 1
ATOM 5557 C C . LYS A 1 717 ? 68.121 7.484 7.097 1.00 54.34 717 LYS A C 1
ATOM 5559 O O . LYS A 1 717 ? 69.196 7.317 6.535 1.00 54.34 717 LYS A O 1
ATOM 5564 N N . LYS A 1 718 ? 67.978 7.348 8.424 1.00 50.47 718 LYS A N 1
ATOM 5565 C CA . LYS A 1 718 ? 69.117 7.066 9.319 1.00 50.47 718 LYS A CA 1
ATOM 5566 C C . LYS A 1 718 ? 69.787 5.724 8.987 1.00 50.47 718 LYS A C 1
ATOM 5568 O O . LYS A 1 718 ? 71.001 5.664 8.820 1.00 50.47 718 LYS A O 1
ATOM 5573 N N . LYS A 1 719 ? 68.983 4.690 8.697 1.00 51.09 719 LYS A N 1
ATOM 5574 C CA . LYS A 1 719 ? 69.436 3.381 8.176 1.00 51.09 719 LYS A CA 1
ATOM 5575 C C . LYS A 1 719 ? 69.913 3.404 6.703 1.00 51.09 719 LYS A C 1
ATOM 5577 O O . LYS A 1 719 ? 69.986 2.361 6.060 1.00 51.09 719 LYS A O 1
ATOM 5582 N N . LYS A 1 720 ? 70.189 4.591 6.153 1.00 48.38 720 LYS A N 1
ATOM 5583 C CA . LYS A 1 720 ? 70.842 4.820 4.854 1.00 48.38 720 LYS A CA 1
ATOM 5584 C C . LYS A 1 720 ? 72.135 5.644 4.961 1.00 48.38 720 LYS A C 1
ATOM 5586 O O . LYS A 1 720 ? 72.858 5.712 3.974 1.00 48.38 720 LYS A O 1
ATOM 5591 N N . THR A 1 721 ? 72.413 6.261 6.112 1.00 49.78 721 THR A N 1
ATOM 5592 C CA . THR A 1 721 ? 73.659 7.001 6.399 1.00 49.78 721 THR A CA 1
ATOM 5593 C C . THR A 1 721 ? 74.637 6.216 7.271 1.00 49.78 721 THR A C 1
ATOM 5595 O O . THR A 1 721 ? 75.837 6.429 7.165 1.00 49.78 721 THR A O 1
ATOM 5598 N N . GLU A 1 722 ? 74.149 5.290 8.098 1.00 49.28 722 GLU A N 1
ATOM 5599 C CA . GLU A 1 722 ? 74.973 4.355 8.876 1.00 49.28 722 GLU A CA 1
ATOM 5600 C C . GLU A 1 722 ? 74.972 2.999 8.142 1.00 49.28 722 GLU A C 1
ATOM 5602 O O . GLU A 1 722 ? 73.949 2.310 8.109 1.00 49.28 722 GLU A O 1
ATOM 5607 N N . GLY A 1 723 ? 76.078 2.663 7.460 1.00 39.09 723 GLY A N 1
ATOM 5608 C CA . GLY A 1 723 ? 76.110 1.546 6.502 1.00 39.09 723 GLY A CA 1
ATOM 5609 C C . GLY A 1 723 ? 77.479 1.163 5.923 1.00 39.09 723 GLY A C 1
ATOM 5610 O O . GLY A 1 723 ? 77.518 0.606 4.828 1.00 39.09 723 GLY A O 1
ATOM 5611 N N . VAL A 1 724 ? 78.577 1.456 6.627 1.00 40.78 724 VAL A N 1
ATOM 5612 C CA . VAL A 1 724 ? 79.933 0.945 6.343 1.00 40.78 724 VAL A CA 1
ATOM 5613 C C . VAL A 1 724 ? 80.592 0.583 7.682 1.00 40.78 724 VAL A C 1
ATOM 5615 O O . VAL A 1 724 ? 80.625 1.428 8.571 1.00 40.78 724 VAL A O 1
ATOM 5618 N N . ASP A 1 725 ? 81.095 -0.654 7.772 1.00 36.81 725 ASP A N 1
ATOM 5619 C CA . ASP A 1 725 ? 81.966 -1.254 8.805 1.00 36.81 725 ASP A CA 1
ATOM 5620 C C . ASP A 1 725 ? 81.517 -1.297 10.290 1.00 36.81 725 ASP A C 1
ATOM 5622 O O . ASP A 1 725 ? 80.666 -0.542 10.750 1.00 36.81 725 ASP A O 1
ATOM 5626 N N . GLY A 1 726 ? 82.146 -2.203 11.065 1.00 33.88 726 GLY A N 1
ATOM 5627 C CA . GLY A 1 726 ? 82.256 -2.092 12.535 1.00 33.88 726 GLY A CA 1
ATOM 5628 C C . GLY A 1 726 ? 81.503 -3.114 13.409 1.00 33.88 726 GLY A C 1
ATOM 5629 O O . GLY A 1 726 ? 80.550 -2.762 14.094 1.00 33.88 726 GLY A O 1
ATOM 5630 N N . ASN A 1 727 ? 81.962 -4.370 13.460 1.00 36.56 727 ASN A N 1
ATOM 5631 C CA . ASN A 1 727 ? 81.457 -5.411 14.376 1.00 36.56 727 ASN A CA 1
ATOM 5632 C C . ASN A 1 727 ? 81.993 -5.266 15.823 1.00 36.56 727 ASN A C 1
ATOM 5634 O O . ASN A 1 727 ? 83.198 -5.435 16.006 1.00 36.56 727 ASN A O 1
ATOM 5638 N N . THR A 1 728 ? 81.116 -5.146 16.834 1.00 31.36 728 THR A N 1
ATOM 5639 C CA . THR A 1 728 ? 81.364 -5.611 18.227 1.00 31.36 728 THR A CA 1
ATOM 5640 C C . THR A 1 728 ? 80.074 -5.768 19.048 1.00 31.36 728 THR A C 1
ATOM 5642 O O . THR A 1 728 ? 79.064 -5.130 18.753 1.00 31.36 728 THR A O 1
ATOM 5645 N N . ASP A 1 729 ? 80.126 -6.604 20.089 1.00 35.34 729 ASP A N 1
ATOM 5646 C CA . ASP A 1 729 ? 79.040 -6.873 21.044 1.00 35.34 729 ASP A CA 1
ATOM 5647 C C . ASP A 1 729 ? 78.783 -5.726 22.045 1.00 35.34 729 ASP A C 1
ATOM 5649 O O . ASP A 1 729 ? 79.673 -4.934 22.357 1.00 35.34 729 ASP A O 1
ATOM 5653 N N . GLY A 1 730 ? 77.573 -5.673 22.615 1.00 30.17 730 GLY A N 1
ATOM 5654 C CA . GLY A 1 730 ? 77.194 -4.717 23.663 1.00 30.17 730 GLY A CA 1
ATOM 5655 C C . GLY A 1 730 ? 75.825 -5.031 24.274 1.00 30.17 730 GLY A C 1
ATOM 5656 O O . GLY A 1 730 ? 74.944 -5.547 23.588 1.00 30.17 730 GLY A O 1
ATOM 5657 N N . ASN A 1 731 ? 75.652 -4.758 25.569 1.00 30.11 731 ASN A N 1
ATOM 5658 C CA . ASN A 1 731 ? 74.505 -5.224 26.353 1.00 30.11 731 ASN A CA 1
ATOM 5659 C C . ASN A 1 731 ? 73.533 -4.084 26.725 1.00 30.11 731 ASN A C 1
ATOM 5661 O O . ASN A 1 731 ? 73.975 -2.981 27.011 1.00 30.11 731 ASN A O 1
ATOM 5665 N N . MET A 1 732 ? 72.242 -4.426 26.765 1.00 33.44 732 MET A N 1
ATOM 5666 C CA . MET A 1 732 ? 71.194 -3.975 27.702 1.00 33.44 732 MET A CA 1
ATOM 5667 C C . MET A 1 732 ? 71.018 -2.481 28.090 1.00 33.44 732 MET A C 1
ATOM 5669 O O . MET A 1 732 ? 71.874 -1.883 28.722 1.00 33.44 732 MET A O 1
ATOM 5673 N N . ASP A 1 733 ? 69.779 -2.013 27.866 1.00 34.00 733 ASP A N 1
ATOM 5674 C CA . ASP A 1 733 ? 69.008 -0.996 28.621 1.00 34.00 733 ASP A CA 1
ATOM 5675 C C . ASP A 1 733 ? 69.491 0.472 28.676 1.00 34.00 733 ASP A C 1
ATOM 5677 O O . ASP A 1 733 ? 70.466 0.809 29.336 1.00 34.00 733 ASP A O 1
ATOM 5681 N N . ASP A 1 734 ? 68.704 1.365 28.063 1.00 31.64 734 ASP A N 1
ATOM 5682 C CA . ASP A 1 734 ? 68.014 2.424 28.821 1.00 31.64 734 ASP A CA 1
ATOM 5683 C C . ASP A 1 734 ? 66.718 2.819 28.073 1.00 31.64 734 ASP A C 1
ATOM 5685 O O . ASP A 1 734 ? 66.605 2.638 26.852 1.00 31.64 734 ASP A O 1
ATOM 5689 N N . SER A 1 735 ? 65.696 3.306 28.777 1.00 39.00 735 SER A N 1
ATOM 5690 C CA . SER A 1 735 ? 64.380 3.662 28.212 1.00 39.00 735 SER A CA 1
ATOM 5691 C C . SER A 1 735 ? 63.633 4.747 29.002 1.00 39.00 735 SER A C 1
ATOM 5693 O O . SER A 1 735 ? 62.401 4.758 29.046 1.00 39.00 735 SER A O 1
ATOM 5695 N N . VAL A 1 736 ? 64.365 5.699 29.588 1.00 42.31 736 VAL A N 1
ATOM 5696 C CA . VAL A 1 736 ? 63.812 6.921 30.203 1.00 42.31 736 VAL A CA 1
ATOM 5697 C C . VAL A 1 736 ? 64.497 8.176 29.611 1.00 42.31 736 VAL A C 1
ATOM 5699 O O . VAL A 1 736 ? 65.540 8.081 28.978 1.00 42.31 736 VAL A O 1
ATOM 5702 N N . GLU A 1 737 ? 63.881 9.356 29.781 1.00 32.81 737 GLU A N 1
ATOM 5703 C CA . GLU A 1 737 ? 64.409 10.702 29.437 1.00 32.81 737 GLU A CA 1
ATOM 5704 C C . GLU A 1 737 ? 64.257 11.258 27.996 1.00 32.81 737 GLU A C 1
ATOM 5706 O O . GLU A 1 737 ? 65.034 12.115 27.577 1.00 32.81 737 GLU A O 1
ATOM 5711 N N . LEU A 1 738 ? 63.182 10.929 27.255 1.00 31.89 738 LEU A N 1
ATOM 5712 C CA . LEU A 1 738 ? 62.775 11.769 26.098 1.00 31.89 738 LEU A CA 1
ATOM 5713 C C . LEU A 1 738 ? 61.259 11.982 25.886 1.00 31.89 738 LEU A C 1
ATOM 5715 O O . LEU A 1 738 ? 60.822 12.255 24.771 1.00 31.89 738 LEU A O 1
ATOM 5719 N N . GLU A 1 739 ? 60.441 11.926 26.944 1.00 31.44 739 GLU A N 1
ATOM 5720 C CA . GLU A 1 739 ? 59.003 12.281 26.864 1.00 31.44 739 GLU A CA 1
ATOM 5721 C C . GLU A 1 739 ? 58.645 13.635 27.519 1.00 31.44 739 GLU A C 1
ATOM 5723 O O . GLU A 1 739 ? 57.526 14.131 27.377 1.00 31.44 739 GLU A O 1
ATOM 5728 N N . THR A 1 740 ? 59.587 14.284 28.212 1.00 33.47 740 THR A N 1
ATOM 5729 C CA . THR A 1 740 ? 59.289 15.395 29.139 1.00 33.47 740 THR A CA 1
ATOM 5730 C C . THR A 1 740 ? 59.335 16.805 28.527 1.00 33.47 740 THR A C 1
ATOM 5732 O O . THR A 1 740 ? 58.938 17.767 29.188 1.00 33.47 740 THR A O 1
ATOM 5735 N N . HIS A 1 741 ? 59.779 16.971 27.272 1.00 33.25 741 HIS A N 1
ATOM 5736 C CA . HIS A 1 741 ? 59.971 18.284 26.624 1.00 33.25 741 HIS A CA 1
ATOM 5737 C C . HIS A 1 741 ? 59.410 18.367 25.188 1.00 33.25 741 HIS A C 1
ATOM 5739 O O . HIS A 1 741 ? 60.111 18.678 24.228 1.00 33.25 741 HIS A O 1
ATOM 5745 N N . THR A 1 742 ? 58.100 18.145 25.016 1.00 32.22 742 THR A N 1
ATOM 5746 C CA . THR A 1 742 ? 57.379 18.605 23.800 1.00 32.22 742 THR A CA 1
ATOM 5747 C C . THR A 1 742 ? 55.906 18.960 24.054 1.00 32.22 742 THR A C 1
ATOM 5749 O O . THR A 1 742 ? 55.030 18.732 23.220 1.00 32.22 742 THR A O 1
ATOM 5752 N N . ARG A 1 743 ? 55.605 19.529 25.231 1.00 37.50 743 ARG A N 1
ATOM 5753 C CA . ARG A 1 743 ? 54.248 19.937 25.632 1.00 37.50 743 ARG A CA 1
ATOM 5754 C C . ARG A 1 743 ? 54.186 21.419 26.017 1.00 37.50 743 ARG A C 1
ATOM 5756 O O . ARG A 1 743 ? 54.047 21.712 27.196 1.00 37.50 743 ARG A O 1
ATOM 5763 N N . VAL A 1 744 ? 54.261 22.323 25.029 1.00 34.12 744 VAL A N 1
ATOM 5764 C CA . VAL A 1 744 ? 53.659 23.684 25.003 1.00 34.12 744 VAL A CA 1
ATOM 5765 C C . VAL A 1 744 ? 54.057 24.410 23.698 1.00 34.12 744 VAL A C 1
ATOM 5767 O O . VAL A 1 744 ? 55.206 24.329 23.286 1.00 34.12 744 VAL A O 1
ATOM 5770 N N . MET A 1 745 ? 53.104 25.146 23.102 1.00 30.75 745 MET A N 1
ATOM 5771 C CA . MET A 1 745 ? 53.195 25.952 21.859 1.00 30.75 745 MET A CA 1
ATOM 5772 C C . MET A 1 745 ? 53.525 25.218 20.539 1.00 30.75 745 MET A C 1
ATOM 5774 O O . MET A 1 745 ? 54.150 24.167 20.518 1.00 30.75 745 MET A O 1
ATOM 5778 N N . GLY A 1 746 ? 53.080 25.808 19.416 1.00 28.20 746 GLY A N 1
ATOM 5779 C CA . GLY A 1 746 ? 53.396 25.369 18.045 1.00 28.20 746 GLY A CA 1
ATOM 5780 C C . GLY A 1 746 ? 52.203 24.823 17.247 1.00 28.20 746 GLY A C 1
ATOM 5781 O O . GLY A 1 746 ? 51.867 23.644 17.325 1.00 28.20 746 GLY A O 1
ATOM 5782 N N . SER A 1 747 ? 51.579 25.662 16.415 1.00 39.03 747 SER A N 1
ATOM 5783 C CA . SER A 1 747 ? 50.527 25.274 15.458 1.00 39.03 747 SER A CA 1
ATOM 5784 C C . SER A 1 747 ? 51.115 24.726 14.145 1.00 39.03 747 SER A C 1
ATOM 5786 O O . SER A 1 747 ? 50.897 25.279 13.065 1.00 39.03 747 SER A O 1
ATOM 5788 N N . GLU A 1 748 ? 51.876 23.631 14.242 1.00 42.50 748 GLU A N 1
ATOM 5789 C CA . GLU A 1 748 ? 52.620 23.035 13.121 1.00 42.50 748 GLU A CA 1
ATOM 5790 C C . GLU A 1 748 ? 51.750 22.799 11.870 1.00 42.50 748 GLU A C 1
ATOM 5792 O O . GLU A 1 748 ? 50.658 22.217 11.918 1.00 42.50 748 GLU A O 1
ATOM 5797 N N . ILE A 1 749 ? 52.253 23.246 10.717 1.00 46.78 749 ILE A N 1
ATOM 5798 C CA . ILE A 1 749 ? 51.589 23.085 9.423 1.00 46.78 749 ILE A CA 1
ATOM 5799 C C . ILE A 1 749 ? 51.831 21.657 8.931 1.00 46.78 749 ILE A C 1
ATOM 5801 O O . ILE A 1 749 ? 52.862 21.364 8.334 1.00 46.78 749 ILE A O 1
ATOM 5805 N N . ARG A 1 750 ? 50.867 20.760 9.161 1.00 58.38 750 ARG A N 1
ATOM 5806 C CA . ARG A 1 750 ? 50.882 19.441 8.517 1.00 58.38 750 ARG A CA 1
ATOM 5807 C C . ARG A 1 750 ? 50.658 19.603 7.018 1.00 58.38 750 ARG A C 1
ATOM 5809 O O . ARG A 1 750 ? 49.609 20.091 6.600 1.00 58.38 750 ARG A O 1
ATOM 5816 N N . GLU A 1 751 ? 51.634 19.165 6.235 1.00 64.44 751 GLU A N 1
ATOM 5817 C CA . GLU A 1 751 ? 51.545 19.118 4.778 1.00 64.44 751 GLU A CA 1
ATOM 5818 C C . GLU A 1 751 ? 50.446 18.133 4.331 1.00 64.44 751 GLU A C 1
ATOM 5820 O O . GLU A 1 751 ? 50.213 17.090 4.960 1.00 64.44 751 GLU A O 1
ATOM 5825 N N . ILE A 1 752 ? 49.734 18.486 3.257 1.00 72.38 752 ILE A N 1
ATOM 5826 C CA . ILE A 1 752 ? 48.709 17.629 2.654 1.00 72.38 752 ILE A CA 1
ATOM 5827 C C . ILE A 1 752 ? 49.427 16.601 1.783 1.00 72.38 752 ILE A C 1
ATOM 5829 O O . ILE A 1 752 ? 50.082 16.950 0.811 1.00 72.38 752 ILE A O 1
ATOM 5833 N N . ASP A 1 753 ? 49.292 15.326 2.136 1.00 72.19 753 ASP A N 1
ATOM 5834 C CA . ASP A 1 753 ? 49.958 14.227 1.435 1.00 72.19 753 ASP A CA 1
ATOM 5835 C C . ASP A 1 753 ? 49.187 13.793 0.183 1.00 72.19 753 ASP A C 1
ATOM 5837 O O . ASP A 1 753 ? 49.767 13.378 -0.816 1.00 72.19 753 ASP A O 1
ATOM 5841 N N . LYS A 1 754 ? 47.853 13.841 0.278 1.00 79.69 754 LYS A N 1
ATOM 5842 C CA . LYS A 1 754 ? 46.901 13.502 -0.784 1.00 79.69 754 LYS A CA 1
ATOM 5843 C C . LYS A 1 754 ? 45.494 13.973 -0.432 1.00 79.69 754 LYS A C 1
ATOM 5845 O O . LYS A 1 754 ? 45.197 14.354 0.700 1.00 79.69 754 LYS A O 1
ATOM 5850 N N . LEU A 1 755 ? 44.601 13.895 -1.406 1.00 88.19 755 LEU A N 1
ATOM 5851 C CA . LEU A 1 755 ? 43.218 14.340 -1.328 1.00 88.19 755 LEU A CA 1
ATOM 5852 C C . LEU A 1 755 ? 42.303 13.240 -1.872 1.00 88.19 755 LEU A C 1
ATOM 5854 O O . LEU A 1 755 ? 42.502 12.749 -2.982 1.00 88.19 755 LEU A O 1
ATOM 5858 N N . GLN A 1 756 ? 41.295 12.832 -1.094 1.00 88.69 756 GLN A N 1
ATOM 5859 C CA . GLN A 1 756 ? 40.258 11.903 -1.550 1.00 88.69 756 GLN A CA 1
ATOM 5860 C C . GLN A 1 756 ? 39.043 12.687 -2.055 1.00 88.69 756 GLN A C 1
ATOM 5862 O O . GLN A 1 756 ? 38.358 13.352 -1.279 1.00 88.69 756 GLN A O 1
ATOM 5867 N N . LEU A 1 757 ? 38.761 12.566 -3.352 1.00 90.06 757 LEU A N 1
ATOM 5868 C CA . LEU A 1 757 ? 37.641 13.208 -4.034 1.00 90.06 757 LEU A CA 1
ATOM 5869 C C . LEU A 1 757 ? 36.514 12.186 -4.227 1.00 90.06 757 LEU A C 1
ATOM 5871 O O . LEU A 1 757 ? 36.705 11.135 -4.841 1.00 90.06 757 LEU A O 1
ATOM 5875 N N . ILE A 1 758 ? 35.334 12.474 -3.679 1.00 88.69 758 ILE A N 1
ATOM 5876 C CA . ILE A 1 758 ? 34.192 11.553 -3.655 1.00 88.69 758 ILE A CA 1
ATOM 5877 C C . ILE A 1 758 ? 32.992 12.194 -4.356 1.00 88.69 758 ILE A C 1
ATOM 5879 O O . ILE A 1 758 ? 32.216 12.924 -3.735 1.00 88.69 758 ILE A O 1
ATOM 5883 N N . VAL A 1 759 ? 32.819 11.889 -5.643 1.00 88.31 759 VAL A N 1
ATOM 5884 C CA . VAL A 1 759 ? 31.613 12.251 -6.407 1.00 88.31 759 VAL A CA 1
ATOM 5885 C C . VAL A 1 759 ? 30.461 11.346 -5.964 1.00 88.31 759 VAL A C 1
ATOM 5887 O O . VAL A 1 759 ? 30.631 10.127 -5.890 1.00 88.31 759 VAL A O 1
ATOM 5890 N N . LYS A 1 760 ? 29.291 11.917 -5.667 1.00 87.38 760 LYS A N 1
ATOM 5891 C CA . LYS A 1 760 ? 28.073 11.201 -5.245 1.00 87.38 760 LYS A CA 1
ATOM 5892 C C . LYS A 1 760 ? 26.861 11.752 -5.987 1.00 87.38 760 LYS A C 1
ATOM 5894 O O . LYS A 1 760 ? 26.742 12.965 -6.103 1.00 87.38 760 LYS A O 1
ATOM 5899 N N . TRP A 1 761 ? 25.957 10.881 -6.427 1.00 87.38 761 TRP A N 1
ATOM 5900 C CA . TRP A 1 761 ? 24.700 11.251 -7.091 1.00 87.38 761 TRP A CA 1
ATOM 5901 C C . TRP A 1 761 ? 23.630 10.175 -6.849 1.00 87.38 761 TRP A C 1
ATOM 5903 O O . TRP A 1 761 ? 23.933 9.072 -6.380 1.00 87.38 761 TRP A O 1
ATOM 5913 N N . GLY A 1 762 ? 22.370 10.493 -7.149 1.00 84.81 762 GLY A N 1
ATOM 5914 C CA . GLY A 1 762 ? 21.240 9.613 -6.847 1.00 84.81 762 GLY A CA 1
ATOM 5915 C C . GLY A 1 762 ? 20.958 9.478 -5.343 1.00 84.81 762 GLY A C 1
ATOM 5916 O O . GLY A 1 762 ? 21.592 10.106 -4.491 1.00 84.81 762 GLY A O 1
ATOM 5917 N N . GLY A 1 763 ? 19.969 8.651 -5.003 1.00 86.88 763 GLY A N 1
ATOM 5918 C CA . GLY A 1 763 ? 19.306 8.720 -3.699 1.00 86.88 763 GLY A CA 1
ATOM 5919 C C . GLY A 1 763 ? 18.204 9.783 -3.640 1.00 86.88 763 GLY A C 1
ATOM 5920 O O . GLY A 1 763 ? 17.785 10.138 -2.541 1.00 86.88 763 GLY A O 1
ATOM 5921 N N . GLU A 1 764 ? 17.741 10.269 -4.792 1.00 88.25 764 GLU A N 1
ATOM 5922 C CA . GLU A 1 764 ? 16.611 11.196 -4.920 1.00 88.25 764 GLU A CA 1
ATOM 5923 C C . GLU A 1 764 ? 15.274 10.441 -4.786 1.00 88.25 764 GLU A C 1
ATOM 5925 O O . GLU A 1 764 ? 15.214 9.259 -5.143 1.00 88.25 764 GLU A O 1
ATOM 5930 N N . PRO A 1 765 ? 14.201 11.080 -4.278 1.00 91.56 765 PRO A N 1
ATOM 5931 C CA . PRO A 1 765 ? 12.897 10.437 -4.121 1.00 91.56 765 PRO A CA 1
ATOM 5932 C C . PRO A 1 765 ? 12.268 10.092 -5.480 1.00 91.56 765 PRO A C 1
ATOM 5934 O O . PRO A 1 765 ? 12.289 10.900 -6.411 1.00 91.56 765 PRO A O 1
ATOM 5937 N N . THR A 1 766 ? 11.686 8.897 -5.591 1.00 92.56 766 THR A N 1
ATOM 5938 C CA . THR A 1 766 ? 10.996 8.446 -6.812 1.00 92.56 766 THR A CA 1
ATOM 5939 C C . THR A 1 766 ? 9.571 9.002 -6.915 1.00 92.56 766 THR A C 1
ATOM 5941 O O . THR A 1 766 ? 9.038 9.620 -5.993 1.00 92.56 766 THR A O 1
ATOM 5944 N N . HIS A 1 767 ? 8.893 8.732 -8.033 1.00 89.69 767 HIS A N 1
ATOM 5945 C CA . HIS A 1 767 ? 7.450 8.964 -8.134 1.00 89.69 767 HIS A CA 1
ATOM 5946 C C . HIS A 1 767 ? 6.655 8.067 -7.162 1.00 89.69 767 HIS A C 1
ATOM 5948 O O . HIS A 1 767 ? 5.659 8.514 -6.597 1.00 89.69 767 HIS A O 1
ATOM 5954 N N . SER A 1 768 ? 7.120 6.840 -6.907 1.00 91.81 768 SER A N 1
ATOM 5955 C CA . SER A 1 768 ? 6.536 5.923 -5.920 1.00 91.81 768 SER A CA 1
ATOM 5956 C C . SER A 1 768 ? 6.656 6.451 -4.491 1.00 91.81 768 SER A C 1
ATOM 5958 O O . SER A 1 768 ? 5.729 6.268 -3.704 1.00 91.81 768 SER A O 1
ATOM 5960 N N . ALA A 1 769 ? 7.729 7.185 -4.177 1.00 93.81 769 ALA A N 1
ATOM 5961 C CA . ALA A 1 769 ? 7.928 7.841 -2.884 1.00 93.81 769 ALA A CA 1
ATOM 5962 C C . ALA A 1 769 ? 6.755 8.755 -2.494 1.00 93.81 769 ALA A C 1
ATOM 5964 O O . ALA A 1 769 ? 6.328 8.765 -1.339 1.00 93.81 769 ALA A O 1
ATOM 5965 N N . ARG A 1 770 ? 6.195 9.484 -3.474 1.00 92.12 770 ARG A N 1
ATOM 5966 C CA . ARG A 1 770 ? 5.024 10.352 -3.282 1.00 92.12 770 ARG A CA 1
ATOM 5967 C C . ARG A 1 770 ? 3.793 9.550 -2.876 1.00 92.12 770 ARG A C 1
ATOM 5969 O O . ARG A 1 770 ? 3.152 9.904 -1.892 1.00 92.12 770 ARG A O 1
ATOM 5976 N N . TYR A 1 771 ? 3.482 8.479 -3.606 1.00 93.31 771 TYR A N 1
ATOM 5977 C CA . TYR A 1 771 ? 2.328 7.633 -3.297 1.00 93.31 771 TYR A CA 1
ATOM 5978 C C . TYR A 1 771 ? 2.492 6.932 -1.947 1.00 93.31 771 TYR A C 1
ATOM 5980 O O . TYR A 1 771 ? 1.572 6.959 -1.143 1.00 93.31 771 TYR A O 1
ATOM 5988 N N . GLN A 1 772 ? 3.679 6.399 -1.643 1.00 94.75 772 GLN A N 1
ATOM 5989 C CA . GLN A 1 772 ? 3.963 5.773 -0.350 1.00 94.75 772 GLN A CA 1
ATOM 5990 C C . GLN A 1 772 ? 3.782 6.744 0.826 1.00 94.75 772 GLN A C 1
ATOM 5992 O O . GLN A 1 772 ? 3.122 6.403 1.807 1.00 94.75 772 GLN A O 1
ATOM 5997 N N . ALA A 1 773 ? 4.353 7.951 0.736 1.00 96.56 773 ALA A N 1
ATOM 5998 C CA . ALA A 1 773 ? 4.257 8.951 1.797 1.00 96.56 773 ALA A CA 1
ATOM 5999 C C . ALA A 1 773 ? 2.818 9.469 1.972 1.00 96.56 773 ALA A C 1
ATOM 6001 O O . ALA A 1 773 ? 2.366 9.618 3.108 1.00 96.56 773 ALA A O 1
ATOM 6002 N N . GLN A 1 774 ? 2.088 9.684 0.870 1.00 95.31 774 GLN A N 1
ATOM 6003 C CA . GLN A 1 774 ? 0.678 10.080 0.898 1.00 95.31 774 GLN A CA 1
ATOM 6004 C C . GLN A 1 774 ? -0.211 8.974 1.482 1.00 95.31 774 GLN A C 1
ATOM 6006 O O . GLN A 1 774 ? -0.887 9.210 2.482 1.00 95.31 774 GLN A O 1
ATOM 6011 N N . ASP A 1 775 ? -0.183 7.771 0.898 1.00 93.75 775 ASP A N 1
ATOM 6012 C CA . ASP A 1 775 ? -1.047 6.650 1.285 1.00 93.75 775 ASP A CA 1
ATOM 6013 C C . ASP A 1 775 ? -0.821 6.286 2.774 1.00 93.75 775 ASP A C 1
ATOM 6015 O O . ASP A 1 775 ? -1.780 6.006 3.502 1.00 93.75 775 ASP A O 1
ATOM 6019 N N . LEU A 1 776 ? 0.425 6.378 3.274 1.00 95.56 776 LEU A N 1
ATOM 6020 C CA . LEU A 1 776 ? 0.728 6.206 4.699 1.00 95.56 776 LEU A CA 1
ATOM 6021 C C . LEU A 1 776 ? 0.229 7.369 5.569 1.00 95.56 776 LEU A C 1
ATOM 6023 O O . LEU A 1 776 ? -0.325 7.105 6.635 1.00 95.56 776 LEU A O 1
ATOM 6027 N N . GLY A 1 777 ? 0.423 8.628 5.162 1.00 95.81 777 GLY A N 1
ATOM 6028 C CA . GLY A 1 777 ? -0.028 9.801 5.927 1.00 95.81 777 GLY A CA 1
ATOM 6029 C C . GLY A 1 777 ? -1.546 9.832 6.076 1.00 95.81 777 GLY A C 1
ATOM 6030 O O . GLY A 1 777 ? -2.070 9.986 7.181 1.00 95.81 777 GLY A O 1
ATOM 6031 N N . GLU A 1 778 ? -2.254 9.553 4.983 1.00 94.19 778 GLU A N 1
ATOM 6032 C CA . GLU A 1 778 ? -3.699 9.365 4.984 1.00 94.19 778 GLU A CA 1
ATOM 6033 C C . GLU A 1 778 ? -4.149 8.214 5.901 1.00 94.19 778 GLU A C 1
ATOM 6035 O O . GLU A 1 778 ? -5.152 8.352 6.604 1.00 94.19 778 GLU A O 1
ATOM 6040 N N . SER A 1 779 ? -3.449 7.070 5.895 1.00 92.56 779 SER A N 1
ATOM 6041 C CA . SER A 1 779 ? -3.772 5.942 6.784 1.00 92.56 779 SER A CA 1
ATOM 6042 C C . SER A 1 779 ? -3.541 6.304 8.250 1.00 92.56 779 SER A C 1
ATOM 6044 O O . SER A 1 779 ? -4.428 6.096 9.071 1.00 92.56 779 SER A O 1
ATOM 6046 N N . TYR A 1 780 ? -2.400 6.921 8.569 1.00 93.31 780 TYR A N 1
ATOM 6047 C CA . TYR A 1 780 ? -2.084 7.392 9.918 1.00 93.31 780 TYR A CA 1
ATOM 6048 C C . TYR A 1 780 ? -3.145 8.365 10.436 1.00 93.31 780 TYR A C 1
ATOM 6050 O O . TYR A 1 780 ? -3.571 8.249 11.581 1.00 93.31 780 TYR A O 1
ATOM 6058 N N . ARG A 1 781 ? -3.630 9.288 9.595 1.00 94.19 781 ARG A N 1
ATOM 6059 C CA . ARG A 1 781 ? -4.715 10.198 9.982 1.00 94.19 781 ARG A CA 1
ATOM 6060 C C . ARG A 1 781 ? -5.997 9.435 10.309 1.00 94.19 781 ARG A C 1
ATOM 6062 O O . ARG A 1 781 ? -6.629 9.716 11.322 1.00 94.19 781 ARG A O 1
ATOM 6069 N N . LYS A 1 782 ? -6.372 8.460 9.474 1.00 90.25 782 LYS A N 1
ATOM 6070 C CA . LYS A 1 782 ? -7.565 7.615 9.672 1.00 90.25 782 LYS A CA 1
ATOM 6071 C C . LYS A 1 782 ? -7.461 6.788 10.966 1.00 90.25 782 LYS A C 1
ATOM 6073 O O . LYS A 1 782 ? -8.474 6.626 11.643 1.00 90.25 782 LYS A O 1
ATOM 6078 N N . ASP A 1 783 ? -6.256 6.351 11.341 1.00 88.94 783 ASP A N 1
ATOM 6079 C CA . ASP A 1 783 ? -5.979 5.668 12.613 1.00 88.94 783 ASP A CA 1
ATOM 6080 C C . ASP A 1 783 ? -6.087 6.623 13.820 1.00 88.94 783 ASP A C 1
ATOM 6082 O O . ASP A 1 783 ? -6.725 6.287 14.818 1.00 88.94 783 ASP A O 1
ATOM 6086 N N . MET A 1 784 ? -5.524 7.837 13.742 1.00 90.94 784 MET A N 1
ATOM 6087 C CA . MET A 1 784 ? -5.588 8.807 14.850 1.00 90.94 784 MET A CA 1
ATOM 6088 C C . MET A 1 784 ? -6.999 9.352 15.069 1.00 90.94 784 MET A C 1
ATOM 6090 O O . MET A 1 784 ? -7.467 9.364 16.202 1.00 90.94 784 MET A O 1
ATOM 6094 N N . LEU A 1 785 ? -7.738 9.664 13.998 1.00 88.69 785 LEU A N 1
ATOM 6095 C CA . LEU A 1 785 ? -9.162 10.025 14.065 1.00 88.69 785 LEU A CA 1
ATOM 6096 C C . LEU A 1 785 ? -10.043 8.946 14.731 1.00 88.69 785 LEU A C 1
ATOM 6098 O O . LEU A 1 785 ? -11.173 9.246 15.114 1.00 88.69 785 LEU A O 1
ATOM 6102 N N . LEU A 1 786 ? -9.554 7.706 14.854 1.00 85.31 786 LEU A N 1
ATOM 6103 C CA . LEU A 1 786 ? -10.225 6.607 15.549 1.00 85.31 786 LEU A CA 1
ATOM 6104 C C . LEU A 1 786 ? -9.740 6.411 16.999 1.00 85.31 786 LEU A C 1
ATOM 6106 O O . LEU A 1 786 ? -10.536 5.980 17.829 1.00 85.31 786 LEU A O 1
ATOM 6110 N N . MET A 1 787 ? -8.466 6.686 17.304 1.00 85.50 787 MET A N 1
ATOM 6111 C CA . MET A 1 787 ? -7.878 6.468 18.638 1.00 85.50 787 MET A CA 1
ATOM 6112 C C . MET A 1 787 ? -7.975 7.692 19.556 1.00 85.50 787 MET A C 1
ATOM 6114 O O . MET A 1 787 ? -8.362 7.555 20.713 1.00 85.50 787 MET A O 1
ATOM 6118 N N . ASN A 1 788 ? -7.611 8.870 19.050 1.00 88.81 788 ASN A N 1
ATOM 6119 C CA . ASN A 1 788 ? -7.802 10.165 19.693 1.00 88.81 788 ASN A CA 1
ATOM 6120 C C . ASN A 1 788 ? -7.584 11.272 18.646 1.00 88.81 788 ASN A C 1
ATOM 6122 O O . ASN A 1 788 ? -6.496 11.361 18.077 1.00 88.81 788 ASN A O 1
ATOM 6126 N N . ARG A 1 789 ? -8.583 12.133 18.401 1.00 90.94 789 ARG A N 1
ATOM 6127 C CA . ARG A 1 789 ? -8.447 13.239 17.435 1.00 90.94 789 ARG A CA 1
ATOM 6128 C C . ARG A 1 789 ? -7.410 14.262 17.895 1.00 90.94 789 ARG A C 1
ATOM 6130 O O . ARG A 1 789 ? -6.679 14.780 17.056 1.00 90.94 789 ARG A O 1
ATOM 6137 N N . ASP A 1 790 ? -7.345 14.518 19.198 1.00 90.50 790 ASP A N 1
ATOM 6138 C CA . ASP A 1 790 ? -6.601 15.630 19.792 1.00 90.50 790 ASP A CA 1
ATOM 6139 C C . ASP A 1 790 ? -5.105 15.575 19.423 1.00 90.50 790 ASP A C 1
ATOM 6141 O O . ASP A 1 790 ? -4.473 16.605 19.232 1.00 90.50 790 ASP A O 1
ATOM 6145 N N . VAL A 1 791 ? -4.546 14.374 19.200 1.00 91.00 791 VAL A N 1
ATOM 6146 C CA . VAL A 1 791 ? -3.137 14.171 18.793 1.00 91.00 791 VAL A CA 1
ATOM 6147 C C . VAL A 1 791 ? -2.794 14.736 17.404 1.00 91.00 791 VAL A C 1
ATOM 6149 O O . VAL A 1 791 ? -1.629 14.699 17.006 1.00 91.00 791 VAL A O 1
ATOM 6152 N N . LEU A 1 792 ? -3.790 15.215 16.651 1.00 93.00 792 LEU A N 1
ATOM 6153 C CA . LEU A 1 792 ? -3.645 15.913 15.369 1.00 93.00 792 LEU A CA 1
ATOM 6154 C C . LEU A 1 792 ? -3.626 17.446 15.514 1.00 93.00 792 LEU A C 1
ATOM 6156 O O . LEU A 1 792 ? -3.421 18.135 14.514 1.00 93.00 792 LEU A O 1
ATOM 6160 N N . GLU A 1 793 ? -3.870 17.980 16.714 1.00 88.12 793 GLU A N 1
ATOM 6161 C CA . GLU A 1 793 ? -4.030 19.418 16.952 1.00 88.12 793 GLU A CA 1
ATOM 6162 C C . GLU A 1 793 ? -2.663 20.091 17.213 1.00 88.12 793 GLU A C 1
ATOM 6164 O O . GLU A 1 793 ? -2.325 21.051 16.515 1.00 88.12 793 GLU A O 1
ATOM 6169 N N . ASP A 1 794 ? -1.817 19.525 18.088 1.00 94.25 794 ASP A N 1
ATOM 6170 C CA . ASP A 1 794 ? -0.398 19.901 18.240 1.00 94.25 794 ASP A CA 1
ATOM 6171 C C . ASP A 1 794 ? 0.527 18.816 17.652 1.00 94.25 794 ASP A C 1
ATOM 6173 O O . ASP A 1 794 ? 0.757 17.757 18.246 1.00 94.25 794 ASP A O 1
ATOM 6177 N N . VAL A 1 795 ? 1.051 19.074 16.447 1.00 96.56 795 VAL A N 1
ATOM 6178 C CA . VAL A 1 795 ? 1.934 18.153 15.712 1.00 96.56 795 VAL A CA 1
ATOM 6179 C C . VAL A 1 795 ? 3.227 18.857 15.310 1.00 96.56 795 VAL A C 1
ATOM 6181 O O . VAL A 1 795 ? 3.234 19.726 14.437 1.00 96.56 795 VAL A O 1
ATOM 6184 N N . LEU A 1 796 ? 4.342 18.424 15.897 1.00 97.19 796 LEU A N 1
ATOM 6185 C CA . LEU A 1 796 ? 5.687 18.909 15.598 1.00 97.19 796 LEU A CA 1
ATOM 6186 C C . LEU A 1 796 ? 6.430 17.903 14.715 1.00 97.19 796 LEU A C 1
ATOM 6188 O O . LEU A 1 796 ? 6.610 16.746 15.093 1.00 97.19 796 LEU A O 1
ATOM 6192 N N . VAL A 1 797 ? 6.885 18.345 13.540 1.00 97.75 797 VAL A N 1
ATOM 6193 C CA . VAL A 1 797 ? 7.559 17.483 12.556 1.00 97.75 797 VAL A CA 1
ATOM 6194 C C . VAL A 1 797 ? 9.002 17.928 12.344 1.00 97.75 797 VAL A C 1
ATOM 6196 O O . VAL A 1 797 ? 9.279 19.109 12.129 1.00 97.75 797 VAL A O 1
ATOM 6199 N N . TYR A 1 798 ? 9.918 16.965 12.361 1.00 97.25 798 TYR A N 1
ATOM 6200 C CA . TYR A 1 798 ? 11.354 17.153 12.204 1.00 97.25 798 TYR A CA 1
ATOM 6201 C C . TYR A 1 798 ? 11.900 16.293 11.062 1.00 97.25 798 TYR A C 1
ATOM 6203 O O . TYR A 1 798 ? 11.456 15.165 10.846 1.00 97.25 798 TYR A O 1
ATOM 6211 N N . THR A 1 799 ? 12.904 16.801 10.350 1.00 95.81 799 THR A N 1
ATOM 6212 C CA . THR A 1 799 ? 13.554 16.092 9.234 1.00 95.81 799 THR A CA 1
ATOM 6213 C C . THR A 1 799 ? 15.058 16.334 9.213 1.00 95.81 799 THR A C 1
ATOM 6215 O O . THR A 1 799 ? 15.532 17.389 9.631 1.00 95.81 799 THR A O 1
ATOM 6218 N N . SER A 1 800 ? 15.825 15.393 8.664 1.00 90.06 800 SER A N 1
ATOM 6219 C CA . SER A 1 800 ? 17.171 15.703 8.166 1.00 90.06 800 SER A CA 1
ATOM 6220 C C . SER A 1 800 ? 17.106 16.644 6.950 1.00 90.06 800 SER A C 1
ATOM 6222 O O . SER A 1 800 ? 16.071 16.722 6.284 1.00 90.06 800 SER A O 1
ATOM 6224 N N . SER A 1 801 ? 18.213 17.306 6.602 1.00 85.19 801 SER A N 1
ATOM 6225 C CA . SER A 1 801 ? 18.307 18.134 5.386 1.00 85.19 801 SER A CA 1
ATOM 6226 C C . SER A 1 801 ? 18.488 17.343 4.078 1.00 85.19 801 SER A C 1
ATOM 6228 O O . SER A 1 801 ? 18.594 17.952 3.015 1.00 85.19 801 SER A O 1
ATOM 6230 N N . GLU A 1 802 ? 18.535 16.003 4.097 1.00 84.69 802 GLU A N 1
ATOM 6231 C CA . GLU A 1 802 ? 18.554 15.228 2.849 1.00 84.69 802 GLU A CA 1
ATOM 6232 C C . GLU A 1 802 ? 17.191 15.300 2.140 1.00 84.69 802 GLU A C 1
ATOM 6234 O O . GLU A 1 802 ? 16.175 14.906 2.711 1.00 84.69 802 GLU A O 1
ATOM 6239 N N . ARG A 1 803 ? 17.182 15.716 0.865 1.00 86.06 803 ARG A N 1
ATOM 6240 C CA . ARG A 1 803 ? 15.966 15.968 0.068 1.00 86.06 803 ARG A CA 1
ATOM 6241 C C . ARG A 1 803 ? 14.940 14.833 0.099 1.00 86.06 803 ARG A C 1
ATOM 6243 O O . ARG A 1 803 ? 13.773 15.071 0.370 1.00 86.06 803 ARG A O 1
ATOM 6250 N N . ARG A 1 804 ? 15.362 13.580 -0.108 1.00 90.56 804 ARG A N 1
ATOM 6251 C CA . ARG A 1 804 ? 14.483 12.395 0.013 1.00 90.56 804 ARG A CA 1
ATOM 6252 C C . ARG A 1 804 ? 13.756 12.304 1.362 1.00 90.56 804 ARG A C 1
ATOM 6254 O O . ARG A 1 804 ? 12.625 11.830 1.410 1.00 90.56 804 ARG A O 1
ATOM 6261 N N . VAL A 1 805 ? 14.388 12.754 2.447 1.00 94.25 805 VAL A N 1
ATOM 6262 C CA . VAL A 1 805 ? 13.851 12.710 3.812 1.00 94.25 805 VAL A CA 1
ATOM 6263 C C . VAL A 1 805 ? 12.868 13.861 4.020 1.00 94.25 805 VAL A C 1
ATOM 6265 O O . VAL A 1 805 ? 11.734 13.609 4.420 1.00 94.25 805 VAL A O 1
ATOM 6268 N N . SER A 1 806 ? 13.244 15.091 3.650 1.00 93.31 806 SER A N 1
ATOM 6269 C CA . SER A 1 806 ? 12.361 16.258 3.773 1.00 93.31 806 SER A CA 1
ATOM 6270 C C . SER A 1 806 ? 11.156 16.191 2.832 1.00 93.31 806 SER A C 1
ATOM 6272 O O . SER A 1 806 ? 10.045 16.470 3.268 1.00 93.31 806 SER A O 1
ATOM 6274 N N . THR A 1 807 ? 11.317 15.721 1.592 1.00 93.94 807 THR A N 1
ATOM 6275 C CA . THR A 1 807 ? 10.198 15.478 0.665 1.00 93.94 807 THR A CA 1
ATOM 6276 C C . THR A 1 807 ? 9.268 14.365 1.164 1.00 93.94 807 THR A C 1
ATOM 6278 O O . THR A 1 807 ? 8.051 14.506 1.051 1.00 93.94 807 THR A O 1
ATOM 6281 N N . SER A 1 808 ? 9.799 13.295 1.777 1.00 96.69 808 SER A N 1
ATOM 6282 C CA . SER A 1 808 ? 8.955 12.278 2.435 1.00 96.69 808 SER A CA 1
ATOM 6283 C C . SER A 1 808 ? 8.140 12.892 3.576 1.00 96.69 808 SER A C 1
ATOM 6285 O O . SER A 1 808 ? 6.933 12.670 3.648 1.00 96.69 808 SER A O 1
ATOM 6287 N N . ALA A 1 809 ? 8.786 13.704 4.423 1.00 97.06 809 ALA A N 1
ATOM 6288 C CA . ALA A 1 809 ? 8.138 14.401 5.529 1.00 97.06 809 ALA A CA 1
ATOM 6289 C C . ALA A 1 809 ? 7.039 15.355 5.035 1.00 97.06 809 ALA A C 1
ATOM 6291 O O . ALA A 1 809 ? 5.907 15.267 5.492 1.00 97.06 809 ALA A O 1
ATOM 6292 N N . GLN A 1 810 ? 7.335 16.209 4.050 1.00 95.75 810 GLN A N 1
ATOM 6293 C CA . GLN A 1 810 ? 6.388 17.174 3.481 1.00 95.75 810 GLN A CA 1
ATOM 6294 C C . GLN A 1 810 ? 5.114 16.500 2.953 1.00 95.75 810 GLN A C 1
ATOM 6296 O O . GLN A 1 810 ? 4.006 16.911 3.299 1.00 95.75 810 GLN A O 1
ATOM 6301 N N . ILE A 1 811 ? 5.263 15.443 2.147 1.00 96.38 811 ILE A N 1
ATOM 6302 C CA . ILE A 1 811 ? 4.129 14.740 1.530 1.00 96.38 811 ILE A CA 1
ATOM 6303 C C . ILE A 1 811 ? 3.316 13.984 2.590 1.00 96.38 811 ILE A C 1
ATOM 6305 O O . ILE A 1 811 ? 2.083 14.066 2.594 1.00 96.38 811 ILE A O 1
ATOM 6309 N N . TRP A 1 812 ? 3.990 13.290 3.514 1.00 97.69 812 TRP A N 1
ATOM 6310 C CA . TRP A 1 812 ? 3.326 12.583 4.608 1.00 97.69 812 TRP A CA 1
ATOM 6311 C C . TRP A 1 812 ? 2.579 13.550 5.530 1.00 97.69 812 TRP A C 1
ATOM 6313 O O . TRP A 1 812 ? 1.407 13.324 5.811 1.00 97.69 812 TRP A O 1
ATOM 6323 N N . THR A 1 813 ? 3.196 14.659 5.950 1.00 97.69 813 THR A N 1
ATOM 6324 C CA . THR A 1 813 ? 2.587 15.624 6.879 1.00 97.69 813 THR A CA 1
ATOM 6325 C C . THR A 1 813 ? 1.399 16.352 6.258 1.00 97.69 813 THR A C 1
ATOM 6327 O O . THR A 1 813 ? 0.381 16.505 6.930 1.00 97.69 813 THR A O 1
ATOM 6330 N N . ALA A 1 814 ? 1.471 16.750 4.983 1.00 96.44 814 ALA A N 1
ATOM 6331 C CA . ALA A 1 814 ? 0.323 17.344 4.294 1.00 96.44 814 ALA A CA 1
ATOM 6332 C C . ALA A 1 814 ? -0.882 16.381 4.249 1.00 96.44 814 ALA A C 1
ATOM 6334 O O . ALA A 1 814 ? -2.019 16.794 4.470 1.00 96.44 814 ALA A O 1
ATOM 6335 N N . SER A 1 815 ? -0.620 15.084 4.047 1.00 96.69 815 SER A N 1
ATOM 6336 C CA . SER A 1 815 ? -1.640 14.023 4.008 1.00 96.69 815 SER A CA 1
ATOM 6337 C C . SER A 1 815 ? -2.139 13.613 5.406 1.00 96.69 815 SER A C 1
ATOM 6339 O O . SER A 1 815 ? -3.305 13.267 5.581 1.00 96.69 815 SER A O 1
ATOM 6341 N N . PHE A 1 816 ? -1.269 13.683 6.418 1.00 96.88 816 PHE A N 1
ATOM 6342 C CA . PHE A 1 816 ? -1.577 13.383 7.820 1.00 96.88 816 PHE A CA 1
ATOM 6343 C C . PHE A 1 816 ? -2.414 14.480 8.488 1.00 96.88 816 PHE A C 1
ATOM 6345 O O . PHE A 1 816 ? -3.301 14.186 9.286 1.00 96.88 816 PHE A O 1
ATOM 6352 N N . LEU A 1 817 ? -2.159 15.744 8.142 1.00 95.25 817 LEU A N 1
ATOM 6353 C CA . LEU A 1 817 ? -2.907 16.893 8.655 1.00 95.25 817 LEU A CA 1
ATOM 6354 C C . LEU A 1 817 ? -4.084 17.301 7.752 1.00 95.25 817 LEU A C 1
ATOM 6356 O O . LEU A 1 817 ? -4.911 18.098 8.187 1.00 95.25 817 LEU A O 1
ATOM 6360 N N . ASP A 1 818 ? -4.180 16.747 6.535 1.00 94.44 818 ASP A N 1
ATOM 6361 C CA . ASP A 1 818 ? -5.223 17.042 5.532 1.00 94.44 818 ASP A CA 1
ATOM 6362 C C . ASP A 1 818 ? -5.298 18.541 5.182 1.00 94.44 818 ASP A C 1
ATOM 6364 O O . ASP A 1 818 ? -6.362 19.152 5.093 1.00 94.44 818 ASP A O 1
ATOM 6368 N N . ARG A 1 819 ? -4.119 19.163 5.048 1.00 89.56 819 ARG A N 1
ATOM 6369 C CA . ARG A 1 819 ? -3.953 20.589 4.736 1.00 89.56 819 ARG A CA 1
ATOM 6370 C C . ARG A 1 819 ? -2.637 20.851 4.011 1.00 89.56 819 ARG A C 1
ATOM 6372 O O . ARG A 1 819 ? -1.664 20.117 4.180 1.00 89.56 819 ARG A O 1
ATOM 6379 N N . LYS A 1 820 ? -2.565 21.961 3.267 1.00 86.00 820 LYS A N 1
ATOM 6380 C CA . LYS A 1 820 ? -1.264 22.533 2.887 1.00 86.00 820 LYS A CA 1
ATOM 6381 C C . LYS A 1 820 ? -0.509 22.943 4.153 1.00 86.00 820 LYS A C 1
ATOM 6383 O O . LYS A 1 820 ? -1.094 23.529 5.062 1.00 86.00 820 LYS A O 1
ATOM 6388 N N . ILE A 1 821 ? 0.783 22.644 4.182 1.00 90.31 821 ILE A N 1
ATOM 6389 C CA . ILE A 1 821 ? 1.707 23.051 5.241 1.00 90.31 821 ILE A CA 1
ATOM 6390 C C . ILE A 1 821 ? 2.558 24.239 4.764 1.00 90.31 821 ILE A C 1
ATOM 6392 O O . ILE A 1 821 ? 2.943 24.249 3.594 1.00 90.31 821 ILE A O 1
ATOM 6396 N N . PRO A 1 822 ? 2.845 25.225 5.632 1.00 89.75 822 PRO A N 1
ATOM 6397 C CA . PRO A 1 822 ? 3.899 26.212 5.404 1.00 89.75 822 PRO A CA 1
ATOM 6398 C C . PRO A 1 822 ? 5.286 25.566 5.260 1.00 89.75 822 PRO A C 1
ATOM 6400 O O . PRO A 1 822 ? 5.538 24.503 5.834 1.00 89.75 822 PRO A O 1
ATOM 6403 N N . ASP A 1 823 ? 6.197 26.221 4.538 1.00 79.81 823 ASP A N 1
ATOM 6404 C CA . ASP A 1 823 ? 7.550 25.701 4.285 1.00 79.81 823 ASP A CA 1
ATOM 6405 C C . ASP A 1 823 ? 8.419 25.615 5.557 1.00 79.81 823 ASP A C 1
ATOM 6407 O O . ASP A 1 823 ? 9.309 24.769 5.647 1.00 79.81 823 ASP A O 1
ATOM 6411 N N . ASP A 1 824 ? 8.132 26.439 6.569 1.00 88.38 824 ASP A N 1
ATOM 6412 C CA . ASP A 1 824 ? 8.798 26.465 7.877 1.00 88.38 824 ASP A CA 1
ATOM 6413 C C . ASP A 1 824 ? 8.190 25.490 8.908 1.00 88.38 824 ASP A C 1
ATOM 6415 O O . ASP A 1 824 ? 8.773 25.267 9.974 1.00 88.38 824 ASP A O 1
ATOM 6419 N N . PHE A 1 825 ? 7.050 24.859 8.593 1.00 92.88 825 PHE A N 1
ATOM 6420 C CA . PHE A 1 825 ? 6.341 23.949 9.503 1.00 92.88 825 PHE A CA 1
ATOM 6421 C C . PHE A 1 825 ? 7.184 22.722 9.897 1.00 92.88 825 PHE A C 1
ATOM 6423 O O . PHE A 1 825 ? 7.067 22.214 11.015 1.00 92.88 825 PHE A O 1
ATOM 6430 N N . ILE A 1 826 ? 8.044 22.242 8.990 1.00 94.69 826 ILE A N 1
ATOM 6431 C CA . ILE A 1 826 ? 8.892 21.062 9.205 1.00 94.69 826 ILE A CA 1
ATOM 6432 C C . ILE A 1 826 ? 10.316 21.493 9.576 1.00 94.69 826 ILE A C 1
ATOM 6434 O O . ILE A 1 826 ? 11.063 22.051 8.774 1.00 94.69 826 ILE A O 1
ATOM 6438 N N . LYS A 1 827 ? 10.725 21.181 10.807 1.00 95.25 827 LYS A N 1
ATOM 6439 C CA . LYS A 1 827 ? 11.951 21.701 11.424 1.00 95.25 827 LYS A CA 1
ATOM 6440 C C . LYS A 1 827 ? 13.168 20.843 11.067 1.00 95.25 827 LYS A C 1
ATOM 6442 O O . LYS A 1 827 ? 13.287 19.689 11.482 1.00 95.25 827 LYS A O 1
ATOM 6447 N N . ILE A 1 828 ? 14.109 21.412 10.312 1.00 91.06 828 ILE A N 1
ATOM 6448 C CA . ILE A 1 828 ? 15.340 20.714 9.911 1.00 91.06 828 ILE A CA 1
ATOM 6449 C C . ILE A 1 828 ? 16.282 20.535 11.114 1.00 91.06 828 ILE A C 1
ATOM 6451 O O . ILE A 1 828 ? 16.699 21.506 11.747 1.00 91.06 828 ILE A O 1
ATOM 6455 N N . ARG A 1 829 ? 16.683 19.288 11.387 1.00 87.69 829 ARG A N 1
ATOM 6456 C CA . ARG A 1 829 ? 17.655 18.904 12.423 1.00 87.69 829 ARG A CA 1
ATOM 6457 C C . ARG A 1 829 ? 18.922 18.316 11.808 1.00 87.69 829 ARG A C 1
ATOM 6459 O O . ARG A 1 829 ? 18.869 17.351 11.047 1.00 87.69 829 ARG A O 1
ATOM 6466 N N . LYS A 1 830 ? 20.081 18.885 12.166 1.00 81.06 830 LYS A N 1
ATOM 6467 C CA . LYS A 1 830 ? 21.398 18.447 11.657 1.00 81.06 830 LYS A CA 1
ATOM 6468 C C . LYS A 1 830 ? 21.887 17.130 12.282 1.00 81.06 830 LYS A C 1
ATOM 6470 O O . LYS A 1 830 ? 22.767 16.502 11.720 1.00 81.06 830 LYS A O 1
ATOM 6475 N N . ASP A 1 831 ? 21.322 16.699 13.408 1.00 81.00 831 ASP A N 1
ATOM 6476 C CA . ASP A 1 831 ? 21.654 15.437 14.091 1.00 81.00 831 ASP A CA 1
ATOM 6477 C C . ASP A 1 831 ? 20.866 14.213 13.570 1.00 81.00 831 ASP A C 1
ATOM 6479 O O . ASP A 1 831 ? 21.169 13.077 13.922 1.00 81.00 831 ASP A O 1
ATOM 6483 N N . LEU A 1 832 ? 19.918 14.429 12.649 1.00 83.62 832 LEU A N 1
ATOM 6484 C CA . LEU A 1 832 ? 19.289 13.380 11.828 1.00 83.62 832 LEU A CA 1
ATOM 6485 C C . LEU A 1 832 ? 20.130 13.048 10.569 1.00 83.62 832 LEU A C 1
ATOM 6487 O O . LEU A 1 832 ? 19.623 12.531 9.573 1.00 83.62 832 LEU A O 1
ATOM 6491 N N . LEU A 1 833 ? 21.421 13.393 10.585 1.00 73.75 833 LEU A N 1
ATOM 6492 C CA . LEU A 1 833 ? 22.413 13.104 9.549 1.00 73.75 833 LEU A CA 1
ATOM 6493 C C . LEU A 1 833 ? 23.525 12.232 10.145 1.00 73.75 833 LEU A C 1
ATOM 6495 O O . LEU A 1 833 ? 23.848 12.359 11.321 1.00 73.75 833 LEU A O 1
ATOM 6499 N N . ASP A 1 834 ? 24.146 11.383 9.327 1.00 63.50 834 ASP A N 1
ATOM 6500 C CA . ASP A 1 834 ? 25.235 10.472 9.732 1.00 63.50 834 ASP A CA 1
ATOM 6501 C C . ASP A 1 834 ? 26.592 11.187 9.904 1.00 63.50 834 ASP A C 1
ATOM 6503 O O . ASP A 1 834 ? 27.642 10.550 9.977 1.00 63.50 834 ASP A O 1
ATOM 6507 N N . ASP A 1 835 ? 26.593 12.521 9.894 1.00 58.09 835 ASP A N 1
ATOM 6508 C CA . ASP A 1 835 ? 27.793 13.342 9.709 1.00 58.09 835 ASP A CA 1
ATOM 6509 C C . ASP A 1 835 ? 28.680 13.369 10.973 1.00 58.09 835 ASP A C 1
ATOM 6511 O O . ASP A 1 835 ? 29.876 13.680 10.915 1.00 58.09 835 ASP A O 1
ATOM 6515 N N . SER A 1 836 ? 28.130 12.956 12.122 1.00 57.84 836 SER A N 1
ATOM 6516 C CA . SER A 1 836 ? 28.907 12.604 13.307 1.00 57.84 836 SER A CA 1
ATOM 6517 C C . SER A 1 836 ? 29.657 11.287 13.082 1.00 57.84 836 SER A C 1
ATOM 6519 O O . SER A 1 836 ? 29.166 10.212 13.425 1.00 57.84 836 SER A O 1
ATOM 6521 N N . ASN A 1 837 ? 30.904 11.382 12.610 1.00 66.25 837 ASN A N 1
ATOM 6522 C CA . ASN A 1 837 ? 31.858 10.266 12.464 1.00 66.25 837 ASN A CA 1
ATOM 6523 C C . ASN A 1 837 ? 32.154 9.475 13.773 1.00 66.25 837 ASN A C 1
ATOM 6525 O O . ASN A 1 837 ? 33.020 8.609 13.772 1.00 66.25 837 ASN A O 1
ATOM 6529 N N . ALA A 1 838 ? 31.455 9.734 14.882 1.00 76.62 838 ALA A N 1
ATOM 6530 C CA . ALA A 1 838 ? 31.654 9.113 16.192 1.00 76.62 838 ALA A CA 1
ATOM 6531 C C . ALA A 1 838 ? 31.528 7.577 16.174 1.00 76.62 838 ALA A C 1
ATOM 6533 O O . ALA A 1 838 ? 32.345 6.892 16.775 1.00 76.62 838 ALA A O 1
ATOM 6534 N N . ALA A 1 839 ? 30.548 7.030 15.447 1.00 84.50 839 ALA A N 1
ATOM 6535 C CA . ALA A 1 839 ? 30.363 5.582 15.310 1.00 84.50 839 ALA A CA 1
ATOM 6536 C C . ALA A 1 839 ? 31.300 4.930 14.271 1.00 84.50 839 ALA A C 1
ATOM 6538 O O . ALA A 1 839 ? 31.315 3.706 14.127 1.00 84.50 839 ALA A O 1
ATOM 6539 N N . LYS A 1 840 ? 32.057 5.730 13.504 1.00 83.62 840 LYS A N 1
ATOM 6540 C CA . LYS A 1 840 ? 32.707 5.267 12.274 1.00 83.62 840 LYS A CA 1
ATOM 6541 C C . LYS A 1 840 ? 33.755 4.181 12.521 1.00 83.62 840 LYS A C 1
ATOM 6543 O O . LYS A 1 840 ? 33.796 3.213 11.761 1.00 83.62 840 LYS A O 1
ATOM 6548 N N . ASP A 1 841 ? 34.603 4.344 13.530 1.00 85.50 841 ASP A N 1
ATOM 6549 C CA . ASP A 1 841 ? 35.715 3.416 13.751 1.00 85.50 841 ASP A CA 1
ATOM 6550 C C . ASP A 1 841 ? 35.220 2.058 14.271 1.00 85.50 841 ASP A C 1
ATOM 6552 O O . ASP A 1 841 ? 35.724 1.020 13.839 1.00 85.50 841 ASP A O 1
ATOM 6556 N N . GLU A 1 842 ? 34.159 2.040 15.084 1.00 88.12 842 GLU A N 1
ATOM 6557 C CA . GLU A 1 842 ? 33.486 0.805 15.507 1.00 88.12 842 GLU A CA 1
ATOM 6558 C C . GLU A 1 842 ? 32.788 0.109 14.330 1.00 88.12 842 GLU A C 1
ATOM 6560 O O . GLU A 1 842 ? 32.980 -1.091 14.121 1.00 88.12 842 GLU A O 1
ATOM 6565 N N . MET A 1 843 ? 32.076 0.853 13.474 1.00 88.56 843 MET A N 1
ATOM 6566 C CA . MET A 1 843 ? 31.502 0.299 12.238 1.00 88.56 843 MET A CA 1
ATOM 6567 C C . MET A 1 843 ? 32.582 -0.250 11.285 1.00 88.56 843 MET A C 1
ATOM 6569 O O . MET A 1 843 ? 32.386 -1.295 10.664 1.00 88.56 843 MET A O 1
ATOM 6573 N N . ASP A 1 844 ? 33.751 0.390 11.185 1.00 88.62 844 ASP A N 1
ATOM 6574 C CA . ASP A 1 844 ? 34.874 -0.109 10.380 1.00 88.62 844 ASP A CA 1
ATOM 6575 C C . ASP A 1 844 ? 35.549 -1.351 11.013 1.00 88.62 844 ASP A C 1
ATOM 6577 O O . ASP A 1 844 ? 36.030 -2.220 10.276 1.00 88.62 844 ASP A O 1
ATOM 6581 N N . LYS A 1 845 ? 35.568 -1.503 12.351 1.00 91.31 845 LYS A N 1
ATOM 6582 C CA . LYS A 1 845 ? 35.956 -2.764 13.028 1.00 91.31 845 LYS A CA 1
ATOM 6583 C C . LYS A 1 845 ? 34.950 -3.878 12.727 1.00 91.31 845 LYS A C 1
ATOM 6585 O O . LYS A 1 845 ? 35.344 -4.971 12.320 1.00 91.31 845 LYS A O 1
ATOM 6590 N N . VAL A 1 846 ? 33.659 -3.590 12.858 1.00 92.38 846 VAL A N 1
ATOM 6591 C CA . VAL A 1 846 ? 32.553 -4.510 12.562 1.00 92.38 846 VAL A CA 1
ATOM 6592 C C . VAL A 1 846 ? 32.597 -4.981 11.104 1.00 92.38 846 VAL A C 1
ATOM 6594 O O . VAL A 1 846 ? 32.555 -6.182 10.840 1.00 92.38 846 VAL A O 1
ATOM 6597 N N . LYS A 1 847 ? 32.832 -4.082 10.142 1.00 90.38 847 LYS A N 1
ATOM 6598 C CA . LYS A 1 847 ? 33.011 -4.447 8.725 1.00 90.38 847 LYS A CA 1
ATOM 6599 C C . LYS A 1 847 ? 34.239 -5.332 8.477 1.00 90.38 847 LYS A C 1
ATOM 6601 O O . LYS A 1 847 ? 34.196 -6.177 7.583 1.00 90.38 847 LYS A O 1
ATOM 6606 N N . LYS A 1 848 ? 35.314 -5.224 9.274 1.00 90.88 848 LYS A N 1
ATOM 6607 C CA . LYS A 1 848 ? 36.443 -6.182 9.231 1.00 90.88 848 LYS A CA 1
ATOM 6608 C C . LYS A 1 848 ? 36.040 -7.569 9.751 1.00 90.88 848 LYS A C 1
ATOM 6610 O O . LYS A 1 848 ? 36.462 -8.558 9.158 1.00 90.88 848 LYS A O 1
ATOM 6615 N N . LYS A 1 849 ? 35.193 -7.653 10.786 1.00 91.19 849 LYS A N 1
ATOM 6616 C CA . LYS A 1 849 ? 34.624 -8.924 11.281 1.00 91.19 849 LYS A CA 1
ATOM 6617 C C . LYS A 1 849 ? 33.690 -9.571 10.243 1.00 91.19 849 LYS A C 1
ATOM 6619 O O . LYS A 1 849 ? 33.840 -10.753 9.945 1.00 91.19 849 LYS A O 1
ATOM 6624 N N . LEU A 1 850 ? 32.814 -8.798 9.593 1.00 90.81 850 LEU A N 1
ATOM 6625 C CA . LEU A 1 850 ? 31.962 -9.287 8.491 1.00 90.81 850 LEU A CA 1
ATOM 6626 C C . LEU A 1 850 ? 32.793 -9.802 7.294 1.00 90.81 850 LEU A C 1
ATOM 6628 O O . LEU A 1 850 ? 32.497 -10.861 6.745 1.00 90.81 850 LEU A O 1
ATOM 6632 N N . LYS A 1 851 ? 33.908 -9.134 6.957 1.00 89.56 851 LYS A N 1
ATOM 6633 C CA . LYS A 1 851 ? 34.914 -9.607 5.973 1.00 89.56 851 LYS A CA 1
ATOM 6634 C C . LYS A 1 851 ? 35.665 -10.887 6.371 1.00 89.56 851 LYS A C 1
ATOM 6636 O O . LYS A 1 851 ? 36.438 -11.407 5.559 1.00 89.56 851 LYS A O 1
ATOM 6641 N N . PHE A 1 852 ? 35.499 -11.372 7.599 1.00 89.00 852 PHE A N 1
ATOM 6642 C CA . PHE A 1 852 ? 35.988 -12.680 8.031 1.00 89.00 852 PHE A CA 1
ATOM 6643 C C . PHE A 1 852 ? 34.880 -13.738 7.949 1.00 89.00 852 PHE A C 1
ATOM 6645 O O . PHE A 1 852 ? 35.110 -14.790 7.366 1.00 89.00 852 PHE A O 1
ATOM 6652 N N . LEU A 1 853 ? 33.662 -13.426 8.410 1.00 88.19 853 LEU A N 1
ATOM 6653 C CA . LEU A 1 853 ? 32.508 -14.341 8.358 1.00 88.19 853 LEU A CA 1
ATOM 6654 C C . LEU A 1 853 ? 32.097 -14.760 6.932 1.00 88.19 853 LEU A C 1
ATOM 6656 O O . LEU A 1 853 ? 31.525 -15.828 6.754 1.00 88.19 853 LEU A O 1
ATOM 6660 N N . LEU A 1 854 ? 32.413 -13.957 5.910 1.00 88.19 854 LEU A N 1
ATOM 6661 C CA . LEU A 1 854 ? 32.192 -14.306 4.497 1.00 88.19 854 LEU A CA 1
ATOM 6662 C C . LEU A 1 854 ? 33.318 -15.164 3.873 1.00 88.19 854 LEU A C 1
ATOM 6664 O O . LEU A 1 854 ? 33.300 -15.407 2.667 1.00 88.19 854 LEU A O 1
ATOM 6668 N N . ARG A 1 855 ? 34.315 -15.619 4.648 1.00 86.50 855 ARG A N 1
ATOM 6669 C CA . ARG A 1 855 ? 35.418 -16.474 4.161 1.00 86.50 855 ARG A CA 1
ATOM 6670 C C . ARG A 1 855 ? 35.096 -17.969 4.314 1.00 86.50 855 ARG A C 1
ATOM 6672 O O . ARG A 1 855 ? 34.369 -18.324 5.242 1.00 86.50 855 ARG A O 1
ATOM 6679 N N . PRO A 1 856 ? 35.660 -18.854 3.466 1.00 84.81 856 PRO A N 1
ATOM 6680 C CA . PRO A 1 856 ? 35.513 -20.308 3.598 1.00 84.81 856 PRO A CA 1
ATOM 6681 C C . PRO A 1 856 ? 35.773 -20.826 5.020 1.00 84.81 856 PRO A C 1
ATOM 6683 O O . PRO A 1 856 ? 36.653 -20.312 5.713 1.00 84.81 856 PRO A O 1
ATOM 6686 N N . GLY A 1 857 ? 34.999 -21.829 5.449 1.00 78.94 857 GLY A N 1
ATOM 6687 C CA . GLY A 1 857 ? 35.104 -22.449 6.775 1.00 78.94 857 GLY A CA 1
ATOM 6688 C C . GLY A 1 857 ? 34.437 -21.673 7.918 1.00 78.94 857 GLY A C 1
ATOM 6689 O O . GLY A 1 857 ? 34.509 -22.109 9.065 1.00 78.94 857 GLY A O 1
ATOM 6690 N N . ASN A 1 858 ? 33.789 -20.537 7.635 1.00 84.50 858 ASN A N 1
ATOM 6691 C CA . ASN A 1 858 ? 32.996 -19.793 8.613 1.00 84.50 858 ASN A CA 1
ATOM 6692 C C . ASN A 1 858 ? 31.504 -20.071 8.409 1.00 84.50 858 ASN A C 1
ATOM 6694 O O . ASN A 1 858 ? 30.933 -19.754 7.365 1.00 84.50 858 ASN A O 1
ATOM 6698 N N . LYS A 1 859 ? 30.860 -20.614 9.444 1.00 83.62 859 LYS A N 1
ATOM 6699 C CA . LYS A 1 859 ? 29.408 -20.826 9.477 1.00 83.62 859 LYS A CA 1
ATOM 6700 C C . LYS A 1 859 ? 28.679 -19.551 9.889 1.00 83.62 859 LYS A C 1
ATOM 6702 O O . LYS A 1 859 ? 29.222 -18.715 10.611 1.00 83.62 859 LYS A O 1
ATOM 6707 N N . ALA A 1 860 ? 27.430 -19.418 9.448 1.00 84.81 860 ALA A N 1
ATOM 6708 C CA . ALA A 1 860 ? 26.558 -18.336 9.887 1.00 84.81 860 ALA A CA 1
ATOM 6709 C C . ALA A 1 860 ? 26.345 -18.409 11.419 1.00 84.81 860 ALA A C 1
ATOM 6711 O O . ALA A 1 860 ? 25.983 -19.480 11.917 1.00 84.81 860 ALA A O 1
ATOM 6712 N N . PRO A 1 861 ? 26.556 -17.316 12.179 1.00 86.12 861 PRO A N 1
ATOM 6713 C CA . PRO A 1 861 ? 26.266 -17.299 13.611 1.00 86.12 861 PRO A CA 1
ATOM 6714 C C . PRO A 1 861 ? 24.763 -17.540 13.873 1.00 86.12 861 PRO A C 1
ATOM 6716 O O . PRO A 1 861 ? 23.948 -16.914 13.195 1.00 86.12 861 PRO A O 1
ATOM 6719 N N . PRO A 1 862 ? 24.357 -18.385 14.846 1.00 81.44 862 PRO A N 1
ATOM 6720 C CA . PRO A 1 862 ? 22.943 -18.731 15.068 1.00 81.44 862 PRO A CA 1
ATOM 6721 C C . PRO A 1 862 ? 22.009 -17.547 15.370 1.00 81.44 862 PRO A C 1
ATOM 6723 O O . PRO A 1 862 ? 20.800 -17.654 15.191 1.00 81.44 862 PRO A O 1
ATOM 6726 N N . GLN A 1 863 ? 22.562 -16.422 15.829 1.00 80.62 863 GLN A N 1
ATOM 6727 C CA . GLN A 1 863 ? 21.847 -15.178 16.117 1.00 80.62 863 GLN A CA 1
ATOM 6728 C C . GLN A 1 863 ? 21.703 -14.235 14.902 1.00 80.62 863 GLN A C 1
ATOM 6730 O O . GLN A 1 863 ? 21.191 -13.123 15.041 1.00 80.62 863 GLN A O 1
ATOM 6735 N N . PHE A 1 864 ? 22.175 -14.633 13.715 1.00 85.62 864 PHE A N 1
ATOM 6736 C CA . PHE A 1 864 ? 21.994 -13.891 12.461 1.00 85.62 864 PHE A CA 1
ATOM 6737 C C . PHE A 1 864 ? 20.810 -14.460 11.663 1.00 85.62 864 PHE A C 1
ATOM 6739 O O . PHE A 1 864 ? 20.443 -15.625 11.804 1.00 85.62 864 PHE A O 1
ATOM 6746 N N . ALA A 1 865 ? 20.231 -13.650 10.773 1.00 82.19 865 ALA A N 1
ATOM 6747 C CA . ALA A 1 865 ? 19.245 -14.128 9.812 1.00 82.19 865 ALA A CA 1
ATOM 6748 C C . ALA A 1 865 ? 19.932 -15.002 8.744 1.00 82.19 865 ALA A C 1
ATOM 6750 O O . ALA A 1 865 ? 20.553 -14.489 7.814 1.00 82.19 865 ALA A O 1
ATOM 6751 N N . TRP A 1 866 ? 19.833 -16.326 8.888 1.00 88.44 866 TRP A N 1
ATOM 6752 C CA . TRP A 1 866 ? 20.286 -17.301 7.892 1.00 88.44 866 TRP A CA 1
ATOM 6753 C C . TRP A 1 866 ? 19.273 -18.451 7.770 1.00 88.44 866 TRP A C 1
ATOM 6755 O O . TRP A 1 866 ? 18.903 -19.031 8.796 1.00 88.44 866 TRP A O 1
ATOM 6765 N N . PRO A 1 867 ? 18.791 -18.805 6.563 1.00 87.56 867 PRO A N 1
ATOM 6766 C CA . PRO A 1 867 ? 17.908 -19.958 6.392 1.00 87.56 867 PRO A CA 1
ATOM 6767 C C . PRO A 1 867 ? 18.634 -21.269 6.724 1.00 87.56 867 PRO A C 1
ATOM 6769 O O . PRO A 1 867 ? 19.807 -21.431 6.393 1.00 87.56 867 PRO A O 1
ATOM 6772 N N . LYS A 1 868 ? 17.931 -22.224 7.347 1.00 83.38 868 LYS A N 1
ATOM 6773 C CA . LYS A 1 868 ? 18.521 -23.497 7.811 1.00 83.38 868 LYS A CA 1
ATOM 6774 C C . LYS A 1 868 ? 19.106 -24.340 6.674 1.00 83.38 868 LYS A C 1
ATOM 6776 O O . LYS A 1 868 ? 20.116 -25.005 6.866 1.00 83.38 868 LYS A O 1
ATOM 6781 N N . ASP A 1 869 ? 18.478 -24.271 5.507 1.00 85.25 869 ASP A N 1
ATOM 6782 C CA . ASP A 1 869 ? 18.785 -25.067 4.318 1.00 85.25 869 ASP A CA 1
ATOM 6783 C C . ASP A 1 869 ? 19.731 -24.342 3.340 1.00 85.25 869 ASP A C 1
ATOM 6785 O O . ASP A 1 869 ? 19.928 -24.787 2.210 1.00 85.25 869 ASP A O 1
ATOM 6789 N N . MET A 1 870 ? 20.308 -23.201 3.744 1.00 90.12 870 MET A N 1
ATOM 6790 C CA . MET A 1 870 ? 21.302 -22.482 2.943 1.00 90.12 870 MET A CA 1
ATOM 6791 C C . MET A 1 870 ? 22.733 -22.953 3.257 1.00 90.12 870 MET A C 1
ATOM 6793 O O . MET A 1 870 ? 23.058 -23.158 4.429 1.00 90.12 870 MET A O 1
ATOM 6797 N N . PRO A 1 871 ? 23.617 -23.058 2.241 1.00 90.75 871 PRO A N 1
ATOM 6798 C CA . PRO A 1 871 ? 25.050 -23.311 2.425 1.00 90.75 871 PRO A CA 1
ATOM 6799 C C . PRO A 1 871 ? 25.755 -22.284 3.329 1.00 90.75 871 PRO A C 1
ATOM 6801 O O . PRO A 1 871 ? 25.161 -21.303 3.770 1.00 90.75 871 PRO A O 1
ATOM 6804 N N . GLU A 1 872 ? 27.057 -22.461 3.574 1.00 91.38 872 GLU A N 1
ATOM 6805 C CA . GLU A 1 872 ? 27.846 -21.453 4.297 1.00 91.38 872 GLU A CA 1
ATOM 6806 C C . GLU A 1 872 ? 27.861 -20.096 3.548 1.00 91.38 872 GLU A C 1
ATOM 6808 O O . GLU A 1 872 ? 27.860 -20.083 2.311 1.00 91.38 872 GLU A O 1
ATOM 6813 N N . PRO A 1 873 ? 27.924 -18.942 4.248 1.00 92.50 873 PRO A N 1
ATOM 6814 C CA . PRO A 1 873 ? 27.879 -17.616 3.614 1.00 92.50 873 PRO A CA 1
ATOM 6815 C C . PRO A 1 873 ? 28.939 -17.382 2.528 1.00 92.50 873 PRO A C 1
ATOM 6817 O O . PRO A 1 873 ? 28.697 -16.656 1.565 1.00 92.50 873 PRO A O 1
ATOM 6820 N N . SER A 1 874 ? 30.096 -18.034 2.647 1.00 91.38 874 SER A N 1
ATOM 6821 C CA . SER A 1 874 ? 31.178 -18.020 1.654 1.00 91.38 874 SER A CA 1
ATOM 6822 C C . SER A 1 874 ? 30.841 -18.771 0.355 1.00 91.38 874 SER A C 1
ATOM 6824 O O . SER A 1 874 ? 31.246 -18.347 -0.730 1.00 91.38 874 SER A O 1
ATOM 6826 N N . VAL A 1 875 ? 30.053 -19.847 0.439 1.00 92.50 875 VAL A N 1
ATOM 6827 C CA . VAL A 1 875 ? 29.533 -20.583 -0.724 1.00 92.50 875 VAL A CA 1
ATOM 6828 C C . VAL A 1 875 ? 28.444 -19.756 -1.403 1.00 92.50 875 VAL A C 1
ATOM 6830 O O . VAL A 1 875 ? 28.498 -19.544 -2.609 1.00 92.50 875 VAL A O 1
ATOM 6833 N N . VAL A 1 876 ? 27.513 -19.183 -0.631 1.00 94.12 876 VAL A N 1
ATOM 6834 C CA . VAL A 1 876 ? 26.468 -18.296 -1.175 1.00 94.12 876 VAL A CA 1
ATOM 6835 C C . VAL A 1 876 ? 27.073 -17.062 -1.862 1.00 94.12 876 VAL A C 1
ATOM 6837 O O . VAL A 1 876 ? 26.632 -16.693 -2.949 1.00 94.12 876 VAL A O 1
ATOM 6840 N N . MET A 1 877 ? 28.124 -16.464 -1.290 1.00 93.38 877 MET A N 1
ATOM 6841 C CA . MET A 1 877 ? 28.890 -15.388 -1.934 1.00 93.38 877 MET A CA 1
ATOM 6842 C C . MET A 1 877 ? 29.542 -15.845 -3.250 1.00 93.38 877 MET A C 1
ATOM 6844 O O . MET A 1 877 ? 29.451 -15.135 -4.249 1.00 93.38 877 MET A O 1
ATOM 6848 N N . SER A 1 878 ? 30.155 -17.033 -3.281 1.00 92.69 878 SER A N 1
ATOM 6849 C CA . SER A 1 878 ? 30.743 -17.598 -4.507 1.00 92.69 878 SER A CA 1
ATOM 6850 C C . SER A 1 878 ? 29.698 -17.776 -5.616 1.00 92.69 878 SER A C 1
ATOM 6852 O O . SER A 1 878 ? 29.927 -17.340 -6.744 1.00 92.69 878 SER A O 1
ATOM 6854 N N . ASN A 1 879 ? 28.518 -18.311 -5.285 1.00 94.88 879 ASN A N 1
ATOM 6855 C CA . ASN A 1 879 ? 27.409 -18.479 -6.229 1.00 94.88 879 ASN A CA 1
ATOM 6856 C C . ASN A 1 879 ? 26.897 -17.124 -6.761 1.00 94.88 879 ASN A C 1
ATOM 6858 O O . ASN A 1 879 ? 26.588 -17.001 -7.946 1.00 94.88 879 ASN A O 1
ATOM 6862 N N . VAL A 1 880 ? 26.850 -16.080 -5.922 1.00 96.00 880 VAL A N 1
ATOM 6863 C CA . VAL A 1 880 ? 26.526 -14.710 -6.368 1.00 96.00 880 VAL A CA 1
ATOM 6864 C C . VAL A 1 880 ? 27.582 -14.169 -7.330 1.00 96.00 880 VAL A C 1
ATOM 6866 O O . VAL A 1 880 ? 27.219 -13.577 -8.341 1.00 96.00 880 VAL A O 1
ATOM 6869 N N . ILE A 1 881 ? 28.873 -14.395 -7.074 1.00 95.12 881 ILE A N 1
ATOM 6870 C CA . ILE A 1 881 ? 29.955 -13.972 -7.978 1.00 95.12 881 ILE A CA 1
ATOM 6871 C C . ILE A 1 881 ? 29.867 -14.708 -9.326 1.00 95.12 881 ILE A C 1
ATOM 6873 O O . ILE A 1 881 ? 30.057 -14.085 -10.371 1.00 95.12 881 ILE A O 1
ATOM 6877 N N . GLU A 1 882 ? 29.537 -16.002 -9.338 1.00 95.44 882 GLU A N 1
ATOM 6878 C CA . GLU A 1 882 ? 29.321 -16.762 -10.578 1.00 95.44 882 GLU A CA 1
ATOM 6879 C C . GLU A 1 882 ? 28.114 -16.236 -11.371 1.00 95.44 882 GLU A C 1
ATOM 6881 O O . GLU A 1 882 ? 28.225 -15.964 -12.570 1.00 95.44 882 GLU A O 1
ATOM 6886 N N . LEU A 1 883 ? 26.979 -16.007 -10.704 1.00 96.50 883 LEU A N 1
ATOM 6887 C CA . LEU A 1 883 ? 25.789 -15.434 -11.333 1.00 96.50 883 LEU A CA 1
ATOM 6888 C C . LEU A 1 883 ? 26.045 -14.011 -11.849 1.00 96.50 883 LEU A C 1
ATOM 6890 O O . LEU A 1 883 ? 25.609 -13.685 -12.949 1.00 96.50 883 LEU A O 1
ATOM 6894 N N . MET A 1 884 ? 26.800 -13.181 -11.123 1.00 96.69 884 MET A N 1
ATOM 6895 C CA . MET A 1 884 ? 27.221 -11.855 -11.595 1.00 96.69 884 MET A CA 1
ATOM 6896 C C . MET A 1 884 ? 28.102 -11.949 -12.850 1.00 96.69 884 MET A C 1
ATOM 6898 O O . MET A 1 884 ? 27.898 -11.178 -13.787 1.00 96.69 884 MET A O 1
ATOM 6902 N N . LYS A 1 885 ? 29.022 -12.922 -12.929 1.00 95.94 885 LYS A N 1
ATOM 6903 C CA . LYS A 1 885 ? 29.832 -13.174 -14.137 1.00 95.94 885 LYS A CA 1
ATOM 6904 C C . LYS A 1 885 ? 28.974 -13.622 -15.325 1.00 95.94 885 LYS A C 1
ATOM 6906 O O . LYS A 1 885 ? 29.156 -13.106 -16.424 1.00 95.94 885 LYS A O 1
ATOM 6911 N N . PHE A 1 886 ? 28.007 -14.514 -15.103 1.00 95.38 886 PHE A N 1
ATOM 6912 C CA . PHE A 1 886 ? 27.042 -14.932 -16.126 1.00 95.38 886 PHE A CA 1
ATOM 6913 C C . PHE A 1 886 ? 26.193 -13.753 -16.630 1.00 95.38 886 PHE A C 1
ATOM 6915 O O . PHE A 1 886 ? 26.099 -13.520 -17.834 1.00 95.38 886 PHE A O 1
ATOM 6922 N N . HIS A 1 887 ? 25.617 -12.965 -15.719 1.00 96.25 887 HIS A N 1
ATOM 6923 C CA . HIS A 1 887 ? 24.755 -11.833 -16.073 1.00 96.25 887 HIS A CA 1
ATOM 6924 C C . HIS A 1 887 ? 25.514 -10.683 -16.745 1.00 96.25 887 HIS A C 1
ATOM 6926 O O . HIS A 1 887 ? 24.946 -10.022 -17.611 1.00 96.25 887 HIS A O 1
ATOM 6932 N N . ARG A 1 888 ? 26.806 -10.488 -16.443 1.00 96.31 888 ARG A N 1
ATOM 6933 C CA . ARG A 1 888 ? 27.687 -9.562 -17.181 1.00 96.31 888 ARG A CA 1
ATOM 6934 C C . ARG A 1 888 ? 27.768 -9.909 -18.667 1.00 96.31 888 ARG A C 1
ATOM 6936 O O . ARG A 1 888 ? 27.645 -9.024 -19.510 1.00 96.31 888 ARG A O 1
ATOM 6943 N N . GLU A 1 889 ? 27.963 -11.188 -18.975 1.00 95.00 889 GLU A N 1
ATOM 6944 C CA . GLU A 1 889 ? 28.084 -11.698 -20.345 1.00 95.00 889 GLU A CA 1
ATOM 6945 C C . GLU A 1 889 ? 26.745 -11.619 -21.100 1.00 95.00 889 GLU A C 1
ATOM 6947 O O . GLU A 1 889 ? 26.704 -11.149 -22.239 1.00 95.00 889 GLU A O 1
ATOM 6952 N N . VAL A 1 890 ? 25.637 -12.001 -20.445 1.00 94.62 890 VAL A N 1
ATOM 6953 C CA . VAL A 1 890 ? 24.272 -11.851 -20.988 1.00 94.62 890 VAL A CA 1
ATOM 6954 C C . VAL A 1 890 ? 23.978 -10.389 -21.324 1.00 94.62 890 VAL A C 1
ATOM 6956 O O . VAL A 1 890 ? 23.578 -10.084 -22.448 1.00 94.62 890 VAL A O 1
ATOM 6959 N N . LEU A 1 891 ? 24.219 -9.478 -20.374 1.00 95.06 891 LEU A N 1
ATOM 6960 C CA . LEU A 1 891 ? 23.961 -8.054 -20.554 1.00 95.06 891 LEU A CA 1
ATOM 6961 C C . LEU A 1 891 ? 24.776 -7.493 -21.721 1.00 95.06 891 LEU A C 1
ATOM 6963 O O . LEU A 1 891 ? 24.204 -6.837 -22.588 1.00 95.06 891 LEU A O 1
ATOM 6967 N N . ARG A 1 892 ? 26.082 -7.777 -21.794 1.00 94.50 892 ARG A N 1
ATOM 6968 C CA . ARG A 1 892 ? 26.947 -7.272 -22.875 1.00 94.50 892 ARG A CA 1
ATOM 6969 C C . ARG A 1 892 ? 26.449 -7.692 -24.256 1.00 94.50 892 ARG A C 1
ATOM 6971 O O . ARG A 1 892 ? 26.185 -6.811 -25.076 1.00 94.50 892 ARG A O 1
ATOM 6978 N N . LYS A 1 893 ? 26.185 -8.986 -24.474 1.00 91.31 893 LYS A N 1
ATOM 6979 C CA . LYS A 1 893 ? 25.688 -9.467 -25.777 1.00 91.31 893 LYS A CA 1
ATOM 6980 C C . LYS A 1 893 ? 24.285 -8.978 -26.105 1.00 91.31 893 LYS A C 1
ATOM 6982 O O . LYS A 1 893 ? 23.985 -8.786 -27.278 1.00 91.31 893 LYS A O 1
ATOM 6987 N N . ASN A 1 894 ? 23.434 -8.726 -25.112 1.00 91.38 894 ASN A N 1
ATOM 6988 C CA . ASN A 1 894 ? 22.125 -8.124 -25.362 1.00 91.38 894 ASN A CA 1
ATOM 6989 C C . ASN A 1 894 ? 22.227 -6.627 -25.708 1.00 91.38 894 ASN A C 1
ATOM 6991 O O . ASN A 1 894 ? 21.554 -6.195 -26.641 1.00 91.38 894 ASN A O 1
ATOM 6995 N N . TYR A 1 895 ? 23.106 -5.847 -25.064 1.00 90.62 895 TYR A N 1
ATOM 6996 C CA . TYR A 1 895 ? 23.397 -4.471 -25.502 1.00 90.62 895 TYR A CA 1
ATOM 6997 C C . TYR A 1 895 ? 23.952 -4.444 -26.932 1.00 90.62 895 TYR A C 1
ATOM 6999 O O . TYR A 1 895 ? 23.481 -3.655 -27.749 1.00 90.62 895 TYR A O 1
ATOM 7007 N N . GLU A 1 896 ? 24.902 -5.325 -27.253 1.00 87.75 896 GLU A N 1
ATOM 7008 C CA . GLU A 1 896 ? 25.471 -5.465 -28.599 1.00 87.75 896 GLU A CA 1
ATOM 7009 C C . GLU A 1 896 ? 24.383 -5.833 -29.622 1.00 87.75 896 GLU A C 1
ATOM 7011 O O . GLU A 1 896 ? 24.166 -5.086 -30.576 1.00 87.75 896 GLU A O 1
ATOM 7016 N N . ARG A 1 897 ? 23.612 -6.902 -29.374 1.00 84.25 897 ARG A N 1
ATOM 7017 C CA . ARG A 1 897 ? 22.496 -7.359 -30.223 1.00 84.25 897 ARG A CA 1
ATOM 7018 C C . ARG A 1 897 ? 21.463 -6.262 -30.481 1.00 84.25 897 ARG A C 1
ATOM 7020 O O . ARG A 1 897 ? 21.107 -6.026 -31.632 1.00 84.25 897 ARG A O 1
ATOM 7027 N N . PHE A 1 898 ? 20.983 -5.585 -29.438 1.00 82.69 898 PHE A N 1
ATOM 7028 C CA . PHE A 1 898 ? 19.986 -4.523 -29.593 1.00 82.69 898 PHE A CA 1
ATOM 7029 C C . PHE A 1 898 ? 20.569 -3.247 -30.226 1.00 82.69 898 PHE A C 1
ATOM 7031 O O . PHE A 1 898 ? 19.810 -2.471 -30.803 1.00 82.69 898 PHE A O 1
ATOM 7038 N N . SER A 1 899 ? 21.889 -3.032 -30.172 1.00 75.44 899 SER A N 1
ATOM 7039 C CA . SER A 1 899 ? 22.541 -1.950 -30.925 1.00 75.44 899 SER A CA 1
ATOM 7040 C C . SER A 1 899 ? 22.722 -2.293 -32.410 1.00 75.44 899 SER A C 1
ATOM 7042 O O . SER A 1 899 ? 22.446 -1.453 -33.258 1.00 75.44 899 SER A O 1
ATOM 7044 N N . ALA A 1 900 ? 23.072 -3.540 -32.747 1.00 68.31 900 ALA A N 1
ATOM 7045 C CA . ALA A 1 900 ? 23.240 -3.992 -34.130 1.00 68.31 900 ALA A CA 1
ATOM 7046 C C . ALA A 1 900 ? 21.926 -3.948 -34.937 1.00 68.31 900 ALA A C 1
ATOM 7048 O O . ALA A 1 900 ? 21.924 -3.545 -36.097 1.00 68.31 900 ALA A O 1
ATOM 7049 N N . VAL A 1 901 ? 20.792 -4.282 -34.307 1.00 60.06 901 VAL A N 1
ATOM 7050 C CA . VAL A 1 901 ? 19.446 -4.215 -34.919 1.00 60.06 901 VAL A CA 1
ATOM 7051 C C . VAL A 1 901 ? 18.997 -2.771 -35.231 1.00 60.06 901 VAL A C 1
ATOM 7053 O O . VAL A 1 901 ? 18.015 -2.572 -35.939 1.00 60.06 901 VAL A O 1
ATOM 7056 N N . ALA A 1 902 ? 19.706 -1.744 -34.745 1.00 54.62 902 ALA A N 1
ATOM 7057 C CA . ALA A 1 902 ? 19.391 -0.344 -35.039 1.00 54.62 902 ALA A CA 1
ATOM 7058 C C . ALA A 1 902 ? 19.974 0.173 -36.373 1.00 54.62 902 ALA A C 1
ATOM 7060 O O . ALA A 1 902 ? 19.675 1.304 -36.750 1.00 54.62 902 ALA A O 1
ATOM 7061 N N . VAL A 1 903 ? 20.786 -0.617 -37.090 1.00 47.75 903 VAL A N 1
ATOM 7062 C CA . VAL A 1 903 ? 21.428 -0.192 -38.347 1.00 47.75 903 VAL A CA 1
ATOM 7063 C C . VAL A 1 903 ? 20.529 -0.494 -39.553 1.00 47.75 903 VAL A C 1
ATOM 7065 O O . VAL A 1 903 ? 20.615 -1.553 -40.170 1.00 47.75 903 VAL A O 1
ATOM 7068 N N . VAL A 1 904 ? 19.684 0.474 -39.903 1.00 42.25 904 VAL A N 1
ATOM 7069 C CA . VAL A 1 904 ? 18.970 0.566 -41.190 1.00 42.25 904 VAL A CA 1
ATOM 7070 C C . VAL A 1 904 ? 19.342 1.923 -41.819 1.00 42.25 904 VAL A C 1
ATOM 7072 O O . VAL A 1 904 ? 19.484 2.882 -41.058 1.00 42.25 904 VAL A O 1
ATOM 7075 N N . PRO A 1 905 ? 19.558 2.037 -43.148 1.00 45.38 905 PRO A N 1
ATOM 7076 C CA . PRO A 1 905 ? 20.050 3.276 -43.763 1.00 45.38 905 PRO A CA 1
ATOM 7077 C C . PRO A 1 905 ? 19.178 4.514 -43.508 1.00 45.38 905 PRO A C 1
ATOM 7079 O O . PRO A 1 905 ? 17.959 4.420 -43.358 1.00 45.38 905 PRO A O 1
ATOM 7082 N N . GLN A 1 906 ? 19.831 5.677 -43.475 1.00 44.22 906 GLN A N 1
ATOM 7083 C CA . GLN A 1 906 ? 19.253 6.974 -43.129 1.00 44.22 906 GLN A CA 1
ATOM 7084 C C . GLN A 1 906 ? 19.291 7.915 -44.342 1.00 44.22 906 GLN A C 1
ATOM 7086 O O . GLN A 1 906 ? 20.363 8.391 -44.700 1.00 44.22 906 GLN A O 1
ATOM 7091 N N . ASP A 1 907 ? 18.120 8.240 -44.894 1.00 38.75 907 ASP A N 1
ATOM 7092 C CA . ASP A 1 907 ? 17.930 9.220 -45.981 1.00 38.75 907 ASP A CA 1
ATOM 7093 C C . ASP A 1 907 ? 16.914 10.317 -45.583 1.00 38.75 907 ASP A C 1
ATOM 7095 O O . ASP A 1 907 ? 16.023 10.682 -46.346 1.00 38.75 907 ASP A O 1
ATOM 7099 N N . ASP A 1 908 ? 17.034 10.849 -44.360 1.00 40.94 908 ASP A N 1
ATOM 7100 C CA . ASP A 1 908 ? 16.302 12.049 -43.924 1.00 40.94 908 ASP A CA 1
ATOM 7101 C C . ASP A 1 908 ? 17.214 12.974 -43.079 1.00 40.94 908 ASP A C 1
ATOM 7103 O O . ASP A 1 908 ? 17.655 12.576 -41.989 1.00 40.94 908 ASP A O 1
ATOM 7107 N N . PRO A 1 909 ? 17.549 14.190 -43.566 1.00 41.78 909 PRO A N 1
ATOM 7108 C CA . PRO A 1 909 ? 18.403 15.135 -42.845 1.00 41.78 909 PRO A CA 1
ATOM 7109 C C . PRO A 1 909 ? 17.763 15.795 -41.613 1.00 41.78 909 PRO A C 1
ATOM 7111 O O . PRO A 1 909 ? 18.498 16.298 -40.763 1.00 41.78 909 PRO A O 1
ATOM 7114 N N . GLU A 1 910 ? 16.431 15.839 -41.490 1.00 37.72 910 GLU A N 1
ATOM 7115 C CA . GLU A 1 910 ? 15.760 16.712 -40.505 1.00 37.72 910 GLU A CA 1
ATOM 7116 C C . GLU A 1 910 ? 15.698 16.107 -39.080 1.00 37.72 910 GLU A C 1
ATOM 7118 O O . GLU A 1 910 ? 15.319 16.772 -38.116 1.00 37.72 910 GLU A O 1
ATOM 7123 N N . TYR A 1 911 ? 16.139 14.852 -38.908 1.00 41.09 911 TYR A N 1
ATOM 7124 C CA . TYR A 1 911 ? 15.986 14.074 -37.666 1.00 41.09 911 TYR A CA 1
ATOM 7125 C C . TYR A 1 911 ? 17.243 13.927 -36.781 1.00 41.09 911 TYR A C 1
ATOM 7127 O O . TYR A 1 911 ? 17.247 13.149 -35.818 1.00 41.09 911 TYR A O 1
ATOM 7135 N N . ALA A 1 912 ? 18.303 14.697 -37.040 1.00 32.16 912 ALA A N 1
ATOM 7136 C CA . ALA A 1 912 ? 19.562 14.656 -36.287 1.00 32.16 912 ALA A CA 1
ATOM 7137 C C . ALA A 1 912 ? 19.460 15.253 -34.858 1.00 32.16 912 ALA A C 1
ATOM 7139 O O . ALA A 1 912 ? 19.956 16.345 -34.586 1.00 32.16 912 ALA A O 1
ATOM 7140 N N . GLY A 1 913 ? 18.834 14.535 -33.912 1.00 36.25 913 GLY A N 1
ATOM 7141 C CA . GLY A 1 913 ? 18.770 14.999 -32.514 1.00 36.25 913 GLY A CA 1
ATOM 7142 C C . GLY A 1 913 ? 18.125 14.099 -31.451 1.00 36.25 913 GLY A C 1
ATOM 7143 O O . GLY A 1 913 ? 18.065 14.513 -30.293 1.00 36.25 913 GLY A O 1
ATOM 7144 N N . LYS A 1 914 ? 17.625 12.897 -31.780 1.00 37.88 914 LYS A N 1
ATOM 7145 C CA . LYS A 1 914 ? 17.039 11.964 -30.791 1.00 37.88 914 LYS A CA 1
ATOM 7146 C C . LYS A 1 914 ? 17.507 10.531 -31.030 1.00 37.88 914 LYS A C 1
ATOM 7148 O O . LYS A 1 914 ? 17.227 9.950 -32.072 1.00 37.88 914 LYS A O 1
ATOM 7153 N N . ASP A 1 915 ? 18.192 9.970 -30.036 1.00 41.25 915 ASP A N 1
ATOM 7154 C CA . ASP A 1 915 ? 18.852 8.662 -30.101 1.00 41.25 915 ASP A CA 1
ATOM 7155 C C . ASP A 1 915 ? 17.849 7.490 -30.003 1.00 41.25 915 ASP A C 1
ATOM 7157 O O . ASP A 1 915 ? 17.669 6.851 -28.965 1.00 41.25 915 ASP A O 1
ATOM 7161 N N . HIS A 1 916 ? 17.127 7.236 -31.098 1.00 47.91 916 HIS A N 1
ATOM 7162 C CA . HIS A 1 916 ? 16.051 6.241 -31.189 1.00 47.91 916 HIS A CA 1
ATOM 7163 C C . HIS A 1 916 ? 16.539 4.792 -31.414 1.00 47.91 916 HIS A C 1
ATOM 7165 O O . HIS A 1 916 ? 15.908 4.017 -32.145 1.00 47.91 916 HIS A O 1
ATOM 7171 N N . THR A 1 917 ? 17.623 4.394 -30.738 1.00 60.81 917 THR A N 1
ATOM 7172 C CA . THR A 1 917 ? 18.073 2.990 -30.672 1.00 60.81 917 THR A CA 1
ATOM 7173 C C . THR A 1 917 ? 16.954 2.046 -30.220 1.00 60.81 917 THR A C 1
ATOM 7175 O O . THR A 1 917 ? 16.051 2.416 -29.463 1.00 60.81 917 THR A O 1
ATOM 7178 N N . TYR A 1 918 ? 17.026 0.777 -30.640 1.00 68.88 918 TYR A N 1
ATOM 7179 C CA . TYR A 1 918 ? 16.057 -0.250 -30.235 1.00 68.88 918 TYR A CA 1
ATOM 7180 C C . TYR A 1 918 ? 15.964 -0.390 -28.703 1.00 68.88 918 TYR A C 1
ATOM 7182 O O . TYR A 1 918 ? 14.878 -0.593 -28.166 1.00 68.88 918 TYR A O 1
ATOM 7190 N N . LEU A 1 919 ? 17.073 -0.183 -27.979 1.00 79.12 919 LEU A N 1
ATOM 7191 C CA . LEU A 1 919 ? 17.108 -0.207 -26.513 1.00 79.12 919 LEU A CA 1
ATOM 7192 C C . LEU A 1 919 ? 16.167 0.829 -25.880 1.00 79.12 919 LEU A C 1
ATOM 7194 O O . LEU A 1 919 ? 15.488 0.517 -24.903 1.00 79.12 919 LEU A O 1
ATOM 7198 N N . GLY A 1 920 ? 16.071 2.032 -26.457 1.00 75.06 920 GLY A N 1
ATOM 7199 C CA . GLY A 1 920 ? 15.133 3.068 -26.013 1.00 75.06 920 GLY A CA 1
ATOM 7200 C C . GLY A 1 920 ? 13.658 2.713 -26.247 1.00 75.06 920 GLY A C 1
ATOM 7201 O O . GLY A 1 920 ? 12.779 3.315 -25.635 1.00 75.06 920 GLY A O 1
ATOM 7202 N N . LYS A 1 921 ? 13.368 1.717 -27.096 1.00 81.44 921 LYS A N 1
ATOM 7203 C CA . LYS A 1 921 ? 12.008 1.215 -27.360 1.00 81.44 921 LYS A CA 1
ATOM 7204 C C . LYS A 1 921 ? 11.582 0.103 -26.390 1.00 81.44 921 LYS A C 1
ATOM 7206 O O . LYS A 1 921 ? 10.385 -0.087 -26.207 1.00 81.44 921 LYS A O 1
ATOM 7211 N N . ILE A 1 922 ? 12.528 -0.584 -25.733 1.00 85.50 922 ILE A N 1
ATOM 7212 C CA . ILE A 1 922 ? 12.244 -1.644 -24.739 1.00 85.50 922 ILE A CA 1
ATOM 7213 C C . ILE A 1 922 ? 11.479 -1.078 -23.531 1.00 85.50 922 ILE A C 1
ATOM 7215 O O . ILE A 1 922 ? 10.577 -1.725 -23.005 1.00 85.50 922 ILE A O 1
ATOM 7219 N N . GLN A 1 923 ? 11.818 0.139 -23.099 1.00 87.44 923 GLN A N 1
ATOM 7220 C CA . GLN A 1 923 ? 11.133 0.833 -22.011 1.00 87.44 923 GLN A CA 1
ATOM 7221 C C . GLN A 1 923 ? 11.024 2.327 -22.332 1.00 87.44 923 GLN A C 1
ATOM 7223 O O . GLN A 1 923 ? 12.026 3.034 -22.378 1.00 87.44 923 GLN A O 1
ATOM 7228 N N . SER A 1 924 ? 9.796 2.811 -22.535 1.00 81.81 924 SER A N 1
ATOM 7229 C CA . SER A 1 924 ? 9.508 4.196 -22.940 1.00 81.81 924 SER A CA 1
ATOM 7230 C C . SER A 1 924 ? 9.436 5.195 -21.779 1.00 81.81 924 SER A C 1
ATOM 7232 O O . SER A 1 924 ? 9.594 6.397 -21.989 1.00 81.81 924 SER A O 1
ATOM 7234 N N . ARG A 1 925 ? 9.202 4.720 -20.549 1.00 84.50 925 ARG A N 1
ATOM 7235 C CA . ARG A 1 925 ? 9.128 5.535 -19.328 1.00 84.50 925 ARG A CA 1
ATOM 7236 C C . ARG A 1 925 ? 10.133 5.020 -18.306 1.00 84.50 925 ARG A C 1
ATOM 7238 O O . ARG A 1 925 ? 10.007 3.894 -17.840 1.00 84.50 925 ARG A O 1
ATOM 7245 N N . TRP A 1 926 ? 11.077 5.873 -17.930 1.00 87.75 926 TRP A N 1
ATOM 7246 C CA . TRP A 1 926 ? 12.109 5.586 -16.935 1.00 87.75 926 TRP A CA 1
ATOM 7247 C C . TRP A 1 926 ? 11.868 6.368 -15.643 1.00 87.75 926 TRP A C 1
ATOM 7249 O O . TRP A 1 926 ? 11.261 7.444 -15.652 1.00 87.75 926 TRP A O 1
ATOM 7259 N N . CYS A 1 927 ? 12.335 5.837 -14.513 1.00 86.69 927 CYS A N 1
ATOM 7260 C CA . CYS A 1 927 ? 12.251 6.546 -13.241 1.00 86.69 927 CYS A CA 1
ATOM 7261 C C . CYS A 1 927 ? 13.357 7.613 -13.134 1.00 86.69 927 CYS A C 1
ATOM 7263 O O . CYS A 1 927 ? 14.492 7.389 -13.538 1.00 86.69 927 CYS A O 1
ATOM 7265 N N . CYS A 1 928 ? 13.022 8.786 -12.583 1.00 81.94 928 CYS A N 1
ATOM 7266 C CA . CYS A 1 928 ? 13.968 9.853 -12.211 1.00 81.94 928 CYS A CA 1
ATOM 7267 C C . CYS A 1 928 ? 14.975 10.313 -13.292 1.00 81.94 928 CYS A C 1
ATOM 7269 O O . CYS A 1 928 ? 16.027 10.841 -12.940 1.00 81.94 928 CYS A O 1
ATOM 7271 N N . GLY A 1 929 ? 14.652 10.165 -14.582 1.00 76.44 929 GLY A N 1
ATOM 7272 C CA . GLY A 1 929 ? 15.546 10.554 -15.683 1.00 76.44 929 GLY A CA 1
ATOM 7273 C C . GLY A 1 929 ? 16.647 9.536 -15.999 1.00 76.44 929 GLY A C 1
ATOM 7274 O O . GLY A 1 929 ? 17.667 9.906 -16.568 1.00 76.44 929 GLY A O 1
ATOM 7275 N N . GLU A 1 930 ? 16.462 8.274 -15.609 1.00 84.50 930 GLU A N 1
ATOM 7276 C CA . GLU A 1 930 ? 17.312 7.166 -16.044 1.00 84.50 930 GLU A CA 1
ATOM 7277 C C . GLU A 1 930 ? 17.114 6.825 -17.537 1.00 84.50 930 GLU A C 1
ATOM 7279 O O . GLU A 1 930 ? 16.122 7.214 -18.152 1.00 84.50 930 GLU A O 1
ATOM 7284 N N . ASP A 1 931 ? 18.069 6.100 -18.120 1.00 87.50 931 ASP A N 1
ATOM 7285 C CA . ASP A 1 931 ? 18.095 5.679 -19.521 1.00 87.50 931 ASP A CA 1
ATOM 7286 C C . ASP A 1 931 ? 18.872 4.341 -19.674 1.00 87.50 931 ASP A C 1
ATOM 7288 O O . ASP A 1 931 ? 19.529 3.896 -18.717 1.00 87.50 931 ASP A O 1
ATOM 7292 N N . PRO A 1 932 ? 18.856 3.684 -20.856 1.00 89.69 932 PRO A N 1
ATOM 7293 C CA . PRO A 1 932 ? 19.607 2.449 -21.091 1.00 89.69 932 PRO A CA 1
ATOM 7294 C C . PRO A 1 932 ? 21.122 2.540 -20.838 1.00 89.69 932 PRO A C 1
ATOM 7296 O O . PRO A 1 932 ? 21.734 1.534 -20.483 1.00 89.69 932 PRO A O 1
ATOM 7299 N N . ALA A 1 933 ? 21.764 3.696 -21.011 1.00 85.62 933 ALA A N 1
ATOM 7300 C CA . ALA A 1 933 ? 23.201 3.864 -20.789 1.00 85.62 933 ALA A CA 1
ATOM 7301 C C . ALA A 1 933 ? 23.541 4.045 -19.298 1.00 85.62 933 ALA A C 1
ATOM 7303 O O . ALA A 1 933 ? 24.557 3.530 -18.831 1.00 85.62 933 ALA A O 1
ATOM 7304 N N . LEU A 1 934 ? 22.689 4.727 -18.531 1.00 85.25 934 LEU A N 1
ATOM 7305 C CA . LEU A 1 934 ? 22.787 4.855 -17.073 1.00 85.25 934 LEU A CA 1
ATOM 7306 C C . LEU A 1 934 ? 22.535 3.517 -16.371 1.00 85.25 934 LEU A C 1
ATOM 7308 O O . LEU A 1 934 ? 23.286 3.154 -15.462 1.00 85.25 934 LEU A O 1
ATOM 7312 N N . PHE A 1 935 ? 21.547 2.751 -16.846 1.00 92.50 935 PHE A N 1
ATOM 7313 C CA . PHE A 1 935 ? 21.330 1.369 -16.421 1.00 92.50 935 PHE A CA 1
ATOM 7314 C C . PHE A 1 935 ? 22.593 0.525 -16.665 1.00 92.50 935 PHE A C 1
ATOM 7316 O O . PHE A 1 935 ? 23.088 -0.127 -15.741 1.00 92.50 935 PHE A O 1
ATOM 7323 N N . ARG A 1 936 ? 23.176 0.596 -17.877 1.00 92.38 936 ARG A N 1
ATOM 7324 C CA . ARG A 1 936 ? 24.420 -0.119 -18.215 1.00 92.38 936 ARG A CA 1
ATOM 7325 C C . ARG A 1 936 ? 25.565 0.264 -17.288 1.00 92.38 936 ARG A C 1
ATOM 7327 O O . ARG A 1 936 ? 26.236 -0.617 -16.764 1.00 92.38 936 ARG A O 1
ATOM 7334 N N . GLU A 1 937 ? 25.789 1.559 -17.077 1.00 87.94 937 GLU A N 1
ATOM 7335 C CA . GLU A 1 937 ? 26.873 2.068 -16.232 1.00 87.94 937 GLU A CA 1
ATOM 7336 C C . GLU A 1 937 ? 26.740 1.573 -14.783 1.00 87.94 937 GLU A C 1
ATOM 7338 O O . GLU A 1 937 ? 27.725 1.161 -14.168 1.00 87.94 937 GLU A O 1
ATOM 7343 N N . ARG A 1 938 ? 25.512 1.554 -14.245 1.00 91.31 938 ARG A N 1
ATOM 7344 C CA . ARG A 1 938 ? 25.215 1.049 -12.899 1.00 91.31 938 ARG A CA 1
ATOM 7345 C C . ARG A 1 938 ? 25.514 -0.442 -12.755 1.00 91.31 938 ARG A C 1
ATOM 7347 O O . ARG A 1 938 ? 26.128 -0.831 -11.760 1.00 91.31 938 ARG A O 1
ATOM 7354 N N . TRP A 1 939 ? 25.135 -1.251 -13.740 1.00 95.38 939 TRP A N 1
ATOM 7355 C CA . TRP A 1 939 ? 25.367 -2.695 -13.720 1.00 95.38 939 TRP A CA 1
ATOM 7356 C C . TRP A 1 939 ? 26.817 -3.084 -14.037 1.00 95.38 939 TRP A C 1
ATOM 7358 O O . TRP A 1 939 ? 27.392 -3.877 -13.298 1.00 95.38 939 TRP A O 1
ATOM 7368 N N . GLU A 1 940 ? 27.468 -2.477 -15.035 1.00 93.62 940 GLU A N 1
ATOM 7369 C CA . GLU A 1 940 ? 28.897 -2.702 -15.331 1.00 93.62 940 GLU A CA 1
ATOM 7370 C C . GLU A 1 940 ? 29.797 -2.342 -14.143 1.00 93.62 940 GLU A C 1
ATOM 7372 O O . GLU A 1 940 ? 30.732 -3.082 -13.839 1.00 93.62 940 GLU A O 1
ATOM 7377 N N . LYS A 1 941 ? 29.477 -1.271 -13.401 1.00 89.62 941 LYS A N 1
ATOM 7378 C CA . LYS A 1 941 ? 30.168 -0.941 -12.148 1.00 89.62 941 LYS A CA 1
ATOM 7379 C C . LYS A 1 941 ? 30.051 -2.072 -11.118 1.00 89.62 941 LYS A C 1
ATOM 7381 O O . LYS A 1 941 ? 31.062 -2.471 -10.545 1.00 89.62 941 LYS A O 1
ATOM 7386 N N . LEU A 1 942 ? 28.846 -2.603 -10.891 1.00 93.38 942 LEU A N 1
ATOM 7387 C CA . LEU A 1 942 ? 28.649 -3.733 -9.975 1.00 93.38 942 LEU A CA 1
ATOM 7388 C C . LEU A 1 942 ? 29.356 -4.998 -10.476 1.00 93.38 942 LEU A C 1
ATOM 7390 O O . LEU A 1 942 ? 29.930 -5.725 -9.669 1.00 93.38 942 LEU A O 1
ATOM 7394 N N . PHE A 1 943 ? 29.388 -5.246 -11.788 1.00 95.62 943 PHE A N 1
ATOM 7395 C CA . PHE A 1 943 ? 30.148 -6.362 -12.344 1.00 95.62 943 PHE A CA 1
ATOM 7396 C C . PHE A 1 943 ? 31.650 -6.212 -12.100 1.00 95.62 943 PHE A C 1
ATOM 7398 O O . PHE A 1 943 ? 32.261 -7.186 -11.681 1.00 95.62 943 PHE A O 1
ATOM 7405 N N . VAL A 1 944 ? 32.246 -5.026 -12.255 1.00 91.38 944 VAL A N 1
ATOM 7406 C CA . VAL A 1 944 ? 33.656 -4.804 -11.869 1.00 91.38 944 VAL A CA 1
ATOM 7407 C C . VAL A 1 944 ? 33.863 -5.071 -10.372 1.00 91.38 944 VAL A C 1
ATOM 7409 O O . VAL A 1 944 ? 34.772 -5.801 -9.984 1.00 91.38 944 VAL A O 1
ATOM 7412 N N . GLU A 1 945 ? 32.982 -4.546 -9.518 1.00 90.25 945 GLU A N 1
ATOM 7413 C CA . GLU A 1 945 ? 33.114 -4.645 -8.057 1.00 90.25 945 GLU A CA 1
ATOM 7414 C C . GLU A 1 945 ? 32.900 -6.067 -7.490 1.00 90.25 945 GLU A C 1
ATOM 7416 O O . GLU A 1 945 ? 33.424 -6.363 -6.414 1.00 90.25 945 GLU A O 1
ATOM 7421 N N . PHE A 1 946 ? 32.182 -6.948 -8.203 1.00 92.88 946 PHE A N 1
ATOM 7422 C CA . PHE A 1 946 ? 31.955 -8.354 -7.822 1.00 92.88 946 PHE A CA 1
ATOM 7423 C C . PHE A 1 946 ? 32.796 -9.379 -8.604 1.00 92.88 946 PHE A C 1
ATOM 7425 O O . PHE A 1 946 ? 33.132 -10.423 -8.052 1.00 92.88 946 PHE A O 1
ATOM 7432 N N . CYS A 1 947 ? 33.110 -9.132 -9.880 1.00 93.00 947 CYS A N 1
ATOM 7433 C CA . CYS A 1 947 ? 33.746 -10.121 -10.761 1.00 93.00 947 CYS A CA 1
ATOM 7434 C C . CYS A 1 947 ? 35.267 -9.974 -10.836 1.00 93.00 947 CYS A C 1
ATOM 7436 O O . CYS A 1 947 ? 35.951 -10.991 -10.977 1.00 93.00 947 CYS A O 1
ATOM 7438 N N . ASP A 1 948 ? 35.759 -8.731 -10.758 1.00 88.62 948 ASP A N 1
ATOM 7439 C CA . ASP A 1 948 ? 37.156 -8.365 -11.038 1.00 88.62 948 ASP A CA 1
ATOM 7440 C C . ASP A 1 948 ? 37.949 -8.059 -9.747 1.00 88.62 948 ASP A C 1
ATOM 7442 O O . ASP A 1 948 ? 39.163 -7.869 -9.782 1.00 88.62 948 ASP A O 1
ATOM 7446 N N . SER A 1 949 ? 37.277 -8.045 -8.589 1.00 82.44 949 SER A N 1
ATOM 7447 C CA . SER A 1 949 ? 37.904 -7.987 -7.263 1.00 82.44 949 SER A CA 1
ATOM 7448 C C . SER A 1 949 ? 38.133 -9.392 -6.707 1.00 82.44 949 SER A C 1
ATOM 7450 O O . SER A 1 949 ? 37.213 -10.207 -6.686 1.00 82.44 949 SER A O 1
ATOM 7452 N N . GLU A 1 950 ? 39.316 -9.660 -6.142 1.00 74.62 950 GLU A N 1
ATOM 7453 C CA . GLU A 1 950 ? 39.576 -10.907 -5.402 1.00 74.62 950 GLU A CA 1
ATOM 7454 C C . GLU A 1 950 ? 38.612 -11.127 -4.222 1.00 74.62 950 GLU A C 1
ATOM 7456 O O . GLU A 1 950 ? 38.409 -12.258 -3.780 1.00 74.62 950 GLU A O 1
ATOM 7461 N N . LYS A 1 951 ? 38.135 -10.035 -3.606 1.00 80.25 951 LYS A N 1
ATOM 7462 C CA . LYS A 1 951 ? 37.462 -10.044 -2.300 1.00 80.25 951 LYS A CA 1
ATOM 7463 C C . LYS A 1 951 ? 36.384 -8.960 -2.271 1.00 80.25 951 LYS A C 1
ATOM 7465 O O . LYS A 1 951 ? 36.689 -7.773 -2.149 1.00 80.25 951 LYS A O 1
ATOM 7470 N N . VAL A 1 952 ? 35.122 -9.373 -2.371 1.00 82.88 952 VAL A N 1
ATOM 7471 C CA . VAL A 1 952 ? 33.956 -8.476 -2.313 1.00 82.88 952 VAL A CA 1
ATOM 7472 C C . VAL A 1 952 ? 33.883 -7.787 -0.942 1.00 82.88 952 VAL A C 1
ATOM 7474 O O . VAL A 1 952 ? 34.027 -8.421 0.104 1.00 82.88 952 VAL A O 1
ATOM 7477 N N . ASP A 1 953 ? 33.665 -6.470 -0.929 1.00 83.69 953 ASP A N 1
ATOM 7478 C CA . ASP A 1 953 ? 33.405 -5.722 0.306 1.00 83.69 953 ASP A CA 1
ATOM 7479 C C . ASP A 1 953 ? 31.939 -5.931 0.739 1.00 83.69 953 ASP A C 1
ATOM 7481 O O . ASP A 1 953 ? 31.057 -5.753 -0.102 1.00 83.69 953 ASP A O 1
ATOM 7485 N N . PRO A 1 954 ? 31.629 -6.248 2.016 1.00 86.12 954 PRO A N 1
ATOM 7486 C CA . PRO A 1 954 ? 30.252 -6.454 2.473 1.00 86.12 954 PRO A CA 1
ATOM 7487 C C . PRO A 1 954 ? 29.309 -5.297 2.118 1.00 86.12 954 PRO A C 1
ATOM 7489 O O . PRO A 1 954 ? 28.159 -5.530 1.754 1.00 86.12 954 PRO A O 1
ATOM 7492 N N . SER A 1 955 ? 29.825 -4.061 2.092 1.00 81.75 955 SER A N 1
ATOM 7493 C CA . SER A 1 955 ? 29.073 -2.854 1.720 1.00 81.75 955 SER A CA 1
ATOM 7494 C C . SER A 1 955 ? 28.518 -2.891 0.281 1.00 81.75 955 SER A C 1
ATOM 7496 O O . SER A 1 955 ? 27.710 -2.038 -0.090 1.00 81.75 955 SER A O 1
ATOM 7498 N N . LYS A 1 956 ? 28.980 -3.829 -0.561 1.00 89.69 956 LYS A N 1
ATOM 7499 C CA . LYS A 1 956 ? 28.547 -4.020 -1.954 1.00 89.69 956 LYS A CA 1
ATOM 7500 C C . LYS A 1 956 ? 27.372 -4.964 -2.117 1.00 89.69 956 LYS A C 1
ATOM 7502 O O . LYS A 1 956 ? 26.646 -4.824 -3.095 1.00 89.69 956 LYS A O 1
ATOM 7507 N N . ILE A 1 957 ? 27.118 -5.828 -1.139 1.00 92.50 957 ILE A N 1
ATOM 7508 C CA . ILE A 1 957 ? 25.899 -6.642 -1.088 1.00 92.50 957 ILE A CA 1
ATOM 7509 C C . ILE A 1 957 ? 24.676 -5.717 -1.043 1.00 92.50 957 ILE A C 1
ATOM 7511 O O . ILE A 1 957 ? 23.752 -5.879 -1.833 1.00 92.50 957 ILE A O 1
ATOM 7515 N N . SER A 1 958 ? 24.721 -4.675 -0.208 1.00 90.00 958 SER A N 1
ATOM 7516 C CA . SER A 1 958 ? 23.669 -3.656 -0.135 1.00 90.00 958 SER A CA 1
ATOM 7517 C C . SER A 1 958 ? 23.567 -2.800 -1.403 1.00 90.00 958 SER A C 1
ATOM 7519 O O . SER A 1 958 ? 22.460 -2.489 -1.822 1.00 90.00 958 SER A O 1
ATOM 7521 N N . GLU A 1 959 ? 24.688 -2.454 -2.056 1.00 91.12 959 GLU A N 1
ATOM 7522 C CA . GLU A 1 959 ? 24.690 -1.681 -3.319 1.00 91.12 959 GLU A CA 1
ATOM 7523 C C . GLU A 1 959 ? 24.125 -2.505 -4.506 1.00 91.12 959 GLU A C 1
ATOM 7525 O O . GLU A 1 959 ? 23.477 -1.940 -5.392 1.00 91.12 959 GLU A O 1
ATOM 7530 N N . LEU A 1 960 ? 24.299 -3.836 -4.485 1.00 94.38 960 LEU A N 1
ATOM 7531 C CA . LEU A 1 960 ? 23.679 -4.795 -5.409 1.00 94.38 960 LEU A CA 1
ATOM 7532 C C . LEU A 1 960 ? 22.187 -5.004 -5.108 1.00 94.38 960 LEU A C 1
ATOM 7534 O O . LEU A 1 960 ? 21.366 -4.873 -6.012 1.00 94.38 960 LEU A O 1
ATOM 7538 N N . TYR A 1 961 ? 21.818 -5.290 -3.857 1.00 92.88 961 TYR A N 1
ATOM 7539 C CA . TYR A 1 961 ? 20.424 -5.542 -3.478 1.00 92.88 961 TYR A CA 1
ATOM 7540 C C . TYR A 1 961 ? 19.532 -4.309 -3.708 1.00 92.88 961 TYR A C 1
ATOM 7542 O O . TYR A 1 961 ? 18.484 -4.441 -4.338 1.00 92.88 961 TYR A O 1
ATOM 7550 N N . ASP A 1 962 ? 19.988 -3.105 -3.327 1.00 91.69 962 ASP A N 1
ATOM 7551 C CA . ASP A 1 962 ? 19.341 -1.827 -3.678 1.00 91.69 962 ASP A CA 1
ATOM 7552 C C . ASP A 1 962 ? 19.093 -1.709 -5.190 1.00 91.69 962 ASP A C 1
ATOM 7554 O O . ASP A 1 962 ? 18.016 -1.302 -5.620 1.00 91.69 962 ASP A O 1
ATOM 7558 N N . THR A 1 963 ? 20.110 -2.043 -5.992 1.00 93.44 963 THR A N 1
ATOM 7559 C CA . THR A 1 963 ? 20.085 -1.957 -7.459 1.00 93.44 963 THR A CA 1
ATOM 7560 C C . THR A 1 963 ? 19.046 -2.906 -8.042 1.00 93.44 963 THR A C 1
ATOM 7562 O O . THR A 1 963 ? 18.163 -2.458 -8.772 1.00 93.44 963 THR A O 1
ATOM 7565 N N . MET A 1 964 ? 19.103 -4.192 -7.684 1.00 94.00 964 MET A N 1
ATOM 7566 C CA . MET A 1 964 ? 18.157 -5.189 -8.185 1.00 94.00 964 MET A CA 1
ATOM 7567 C C . MET A 1 964 ? 16.725 -4.888 -7.746 1.00 94.00 964 MET A C 1
ATOM 7569 O O . MET A 1 964 ? 15.801 -5.021 -8.541 1.00 94.00 964 MET A O 1
ATOM 7573 N N . LYS A 1 965 ? 16.540 -4.455 -6.494 1.00 91.94 965 LYS A N 1
ATOM 7574 C CA . LYS A 1 965 ? 15.235 -4.093 -5.939 1.00 91.94 965 LYS A CA 1
ATOM 7575 C C . LYS A 1 965 ? 14.642 -2.889 -6.666 1.00 91.94 965 LYS A C 1
ATOM 7577 O O . LYS A 1 965 ? 13.496 -2.948 -7.093 1.00 91.94 965 LYS A O 1
ATOM 7582 N N . TYR A 1 966 ? 15.422 -1.828 -6.861 1.00 93.31 966 TYR A N 1
ATOM 7583 C CA . TYR A 1 966 ? 14.991 -0.658 -7.623 1.00 93.31 966 TYR A CA 1
ATOM 7584 C C . TYR A 1 966 ? 14.618 -1.025 -9.069 1.00 93.31 966 TYR A C 1
ATOM 7586 O O . TYR A 1 966 ? 13.549 -0.631 -9.528 1.00 93.31 966 TYR A O 1
ATOM 7594 N N . ASP A 1 967 ? 15.417 -1.844 -9.762 1.00 94.00 967 ASP A N 1
ATOM 7595 C CA . ASP A 1 967 ? 15.084 -2.267 -11.128 1.00 94.00 967 ASP A CA 1
ATOM 7596 C C . ASP A 1 967 ? 13.850 -3.175 -11.196 1.00 94.00 967 ASP A C 1
ATOM 7598 O O . ASP A 1 967 ? 13.031 -3.021 -12.100 1.00 94.00 967 ASP A O 1
ATOM 7602 N N . ALA A 1 968 ? 13.669 -4.075 -10.225 1.00 91.44 968 ALA A N 1
ATOM 7603 C CA . ALA A 1 968 ? 12.493 -4.938 -10.122 1.00 91.44 968 ALA A CA 1
ATOM 7604 C C . ALA A 1 968 ? 11.184 -4.149 -9.925 1.00 91.44 968 ALA A C 1
ATOM 7606 O O . ALA A 1 968 ? 10.120 -4.611 -10.346 1.00 91.44 968 ALA A O 1
ATOM 7607 N N . LEU A 1 969 ? 11.254 -2.962 -9.310 1.00 90.25 969 LEU A N 1
ATOM 7608 C CA . LEU A 1 969 ? 10.117 -2.054 -9.128 1.00 90.25 969 LEU A CA 1
ATOM 7609 C C . LEU A 1 969 ? 9.921 -1.106 -10.322 1.00 90.25 969 LEU A C 1
ATOM 7611 O O . LEU A 1 969 ? 8.798 -0.944 -10.791 1.00 90.25 969 LEU A O 1
ATOM 7615 N N . HIS A 1 970 ? 10.998 -0.483 -10.812 1.00 91.12 970 HIS A N 1
ATOM 7616 C CA . HIS A 1 970 ? 10.922 0.677 -11.714 1.00 91.12 970 HIS A CA 1
ATOM 7617 C C . HIS A 1 970 ? 11.270 0.401 -13.170 1.00 91.12 970 HIS A C 1
ATOM 7619 O O . HIS A 1 970 ? 10.741 1.081 -14.046 1.00 91.12 970 HIS A O 1
ATOM 7625 N N . ASN A 1 971 ? 12.149 -0.571 -13.422 1.00 91.69 971 ASN A N 1
ATOM 7626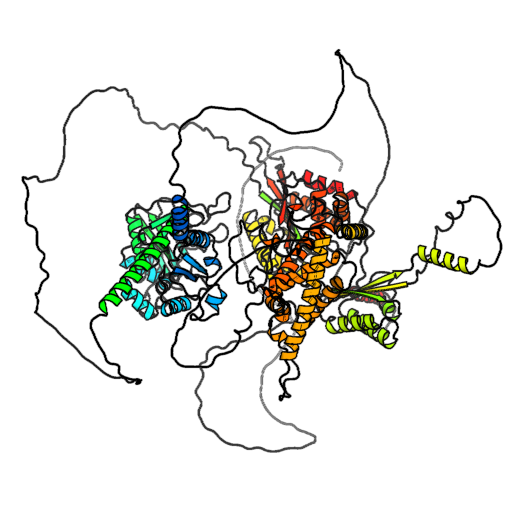 C CA . ASN A 1 971 ? 12.746 -0.827 -14.733 1.00 91.69 971 ASN A CA 1
ATOM 7627 C C . ASN A 1 971 ? 12.509 -2.266 -15.219 1.00 91.69 971 ASN A C 1
ATOM 7629 O O . ASN A 1 971 ? 13.274 -2.770 -16.041 1.00 91.69 971 ASN A O 1
ATOM 7633 N N . ARG A 1 972 ? 11.495 -2.969 -14.689 1.00 89.44 972 ARG A N 1
ATOM 7634 C CA . ARG A 1 972 ? 11.374 -4.430 -14.849 1.00 89.44 972 ARG A CA 1
ATOM 7635 C C . ARG A 1 972 ? 11.334 -4.878 -16.307 1.00 89.44 972 ARG A C 1
ATOM 7637 O O . ARG A 1 972 ? 11.970 -5.869 -16.644 1.00 89.44 972 ARG A O 1
ATOM 7644 N N . VAL A 1 973 ? 10.639 -4.134 -17.169 1.00 89.12 973 VAL A N 1
ATOM 7645 C CA . VAL A 1 973 ? 10.549 -4.456 -18.602 1.00 89.12 973 VAL A CA 1
ATOM 7646 C C . VAL A 1 973 ? 11.939 -4.437 -19.238 1.00 89.12 973 VAL A C 1
ATOM 7648 O O . VAL A 1 973 ? 12.288 -5.362 -19.969 1.00 89.12 973 VAL A O 1
ATOM 7651 N N . PHE A 1 974 ? 12.765 -3.439 -18.910 1.00 92.94 974 PHE A N 1
ATOM 7652 C CA . PHE A 1 974 ? 14.150 -3.392 -19.368 1.00 92.94 974 PHE A CA 1
ATOM 7653 C C . PHE A 1 974 ? 15.020 -4.475 -18.709 1.00 92.94 974 PHE A C 1
ATOM 7655 O O . PHE A 1 974 ? 15.742 -5.178 -19.410 1.00 92.94 974 PHE A O 1
ATOM 7662 N N . LEU A 1 975 ? 14.909 -4.654 -17.388 1.00 93.75 975 LEU A N 1
ATOM 7663 C CA . LEU A 1 975 ? 15.649 -5.642 -16.593 1.00 93.75 975 LEU A CA 1
ATOM 7664 C C . LEU A 1 975 ? 15.451 -7.075 -17.116 1.00 93.75 975 LEU A C 1
ATOM 7666 O O . LEU A 1 975 ? 16.427 -7.785 -17.347 1.00 93.75 975 LEU A O 1
ATOM 7670 N N . GLU A 1 976 ? 14.205 -7.506 -17.320 1.00 91.94 976 GLU A N 1
ATOM 7671 C CA . GLU A 1 976 ? 13.903 -8.860 -17.792 1.00 91.94 976 GLU A CA 1
ATOM 7672 C C . GLU A 1 976 ? 14.314 -9.052 -19.262 1.00 91.94 976 GLU A C 1
ATOM 7674 O O . GLU A 1 976 ? 14.866 -10.098 -19.597 1.00 91.94 976 GLU A O 1
ATOM 7679 N N . ASN A 1 977 ? 14.169 -8.045 -20.134 1.00 91.12 977 ASN A N 1
ATOM 7680 C CA . ASN A 1 977 ? 14.663 -8.144 -21.515 1.00 91.12 977 ASN A CA 1
ATOM 7681 C C . ASN A 1 977 ? 16.199 -8.210 -21.587 1.00 91.12 977 ASN A C 1
ATOM 7683 O O . ASN A 1 977 ? 16.744 -9.052 -22.299 1.00 91.12 977 ASN A O 1
ATOM 7687 N N . ILE A 1 978 ? 16.912 -7.353 -20.849 1.00 93.94 978 ILE A N 1
ATOM 7688 C CA . ILE A 1 978 ? 18.374 -7.241 -20.951 1.00 93.94 978 ILE A CA 1
ATOM 7689 C C . ILE A 1 978 ? 19.115 -8.400 -20.266 1.00 93.94 978 ILE A C 1
ATOM 7691 O O . ILE A 1 978 ? 20.214 -8.748 -20.697 1.00 93.94 978 ILE A O 1
ATOM 7695 N N . PHE A 1 979 ? 18.499 -9.047 -19.268 1.00 94.50 979 PHE A N 1
ATOM 7696 C CA . PHE A 1 979 ? 19.017 -10.258 -18.614 1.00 94.50 979 PHE A CA 1
ATOM 7697 C C . PHE A 1 979 ? 18.375 -11.570 -19.096 1.00 94.50 979 PHE A C 1
ATOM 7699 O O . PHE A 1 979 ? 18.639 -12.622 -18.514 1.00 94.50 979 PHE A O 1
ATOM 7706 N N . THR A 1 980 ? 17.585 -11.556 -20.175 1.00 92.00 980 THR A N 1
ATOM 7707 C CA . THR A 1 980 ? 17.179 -12.796 -20.856 1.00 92.00 980 THR A CA 1
ATOM 7708 C C . THR A 1 980 ? 18.377 -13.357 -21.637 1.00 92.00 980 THR A C 1
ATOM 7710 O O . THR A 1 980 ? 18.794 -12.730 -22.614 1.00 92.00 980 THR A O 1
ATOM 7713 N N . PRO A 1 981 ? 18.960 -14.514 -21.264 1.00 88.94 981 PRO A N 1
ATOM 7714 C CA . PRO A 1 981 ? 20.060 -15.106 -22.020 1.00 88.94 981 PRO A CA 1
ATOM 7715 C C . PRO A 1 981 ? 19.639 -15.464 -23.457 1.00 88.94 981 PRO A C 1
ATOM 7717 O O . PRO A 1 981 ? 18.572 -16.059 -23.653 1.00 88.94 981 PRO A O 1
ATOM 7720 N N . PRO A 1 982 ? 20.477 -15.165 -24.469 1.00 80.38 982 PRO A N 1
ATOM 7721 C CA . PRO A 1 982 ? 20.332 -15.724 -25.809 1.00 80.38 982 PRO A CA 1
ATOM 7722 C C . PRO A 1 982 ? 20.344 -17.260 -25.785 1.00 80.38 982 PRO A C 1
ATOM 7724 O O . PRO A 1 982 ? 20.973 -17.869 -24.919 1.00 80.38 982 PRO A O 1
ATOM 7727 N N . VAL A 1 983 ? 19.689 -17.897 -26.762 1.00 75.12 983 VAL A N 1
ATOM 7728 C CA . VAL A 1 983 ? 19.497 -19.364 -26.801 1.00 75.12 983 VAL A CA 1
ATOM 7729 C C . VAL A 1 983 ? 20.828 -20.129 -26.739 1.00 75.12 983 VAL A C 1
ATOM 7731 O O . VAL A 1 983 ? 20.925 -21.142 -26.056 1.00 75.12 983 VAL A O 1
ATOM 7734 N N . ASN A 1 984 ? 21.891 -19.598 -27.352 1.00 74.75 984 ASN A N 1
ATOM 7735 C CA . ASN A 1 984 ? 23.233 -20.195 -27.332 1.00 74.75 984 ASN A CA 1
ATOM 7736 C C . ASN A 1 984 ? 23.973 -20.116 -25.974 1.00 74.75 984 ASN A C 1
ATOM 7738 O O . ASN A 1 984 ? 25.063 -20.671 -25.859 1.00 74.75 984 ASN A O 1
ATOM 7742 N N . MET A 1 985 ? 23.408 -19.455 -24.956 1.00 72.69 985 MET A N 1
ATOM 7743 C CA . MET A 1 985 ? 23.903 -19.470 -23.569 1.00 72.69 985 MET A CA 1
ATOM 7744 C C . MET A 1 985 ? 23.133 -20.434 -22.652 1.00 72.69 985 MET A C 1
ATOM 7746 O O . MET A 1 985 ? 23.471 -20.560 -21.471 1.00 72.69 985 MET A O 1
ATOM 7750 N N . LEU A 1 986 ? 22.077 -21.079 -23.153 1.00 66.44 986 LEU A N 1
ATOM 7751 C CA . LEU A 1 986 ? 21.306 -22.052 -22.386 1.00 66.44 986 LEU A CA 1
ATOM 7752 C C . LEU A 1 986 ? 22.025 -23.415 -22.380 1.00 66.44 986 LEU A C 1
ATOM 7754 O O . LEU A 1 986 ? 22.622 -23.797 -23.390 1.00 66.44 986 LEU A O 1
ATOM 7758 N N . PRO A 1 987 ? 21.992 -24.171 -21.265 1.00 56.66 987 PRO A N 1
ATOM 7759 C CA . PRO A 1 987 ? 22.449 -25.556 -21.270 1.00 56.66 987 PRO A CA 1
ATOM 7760 C C . PRO A 1 987 ? 21.574 -26.384 -22.222 1.00 56.66 987 PRO A C 1
ATOM 7762 O O . PRO A 1 987 ? 20.372 -26.146 -22.336 1.00 56.66 987 PRO A O 1
ATOM 7765 N N . LYS A 1 988 ? 22.162 -27.386 -22.886 1.00 46.91 988 LYS A N 1
ATOM 7766 C CA . LYS A 1 988 ? 21.479 -28.175 -23.933 1.00 46.91 988 LYS A CA 1
ATOM 7767 C C . LYS A 1 988 ? 20.219 -28.918 -23.463 1.00 46.91 988 LYS A C 1
ATOM 7769 O O . LYS A 1 988 ? 19.435 -29.340 -24.297 1.00 46.91 988 LYS A O 1
ATOM 7774 N N . GLU A 1 989 ? 20.016 -29.051 -22.157 1.00 43.41 989 GLU A N 1
ATOM 7775 C CA . GLU A 1 989 ? 18.854 -29.706 -21.539 1.00 43.41 989 GLU A CA 1
ATOM 7776 C C . GLU A 1 989 ? 17.644 -28.766 -21.362 1.00 43.41 989 GLU A C 1
ATOM 7778 O O . GLU A 1 989 ? 16.544 -29.237 -21.084 1.00 43.41 989 GLU A O 1
ATOM 7783 N N . THR A 1 990 ? 17.809 -27.447 -21.546 1.00 41.22 990 THR A N 1
ATOM 7784 C CA . THR A 1 990 ? 16.690 -26.482 -21.593 1.00 41.22 990 THR A CA 1
ATOM 7785 C C . THR A 1 990 ? 16.413 -25.931 -22.993 1.00 41.22 990 THR A C 1
ATOM 7787 O O . THR A 1 990 ? 15.494 -25.128 -23.164 1.00 41.22 990 THR A O 1
ATOM 7790 N N . ALA A 1 991 ? 17.154 -26.395 -24.001 1.00 35.62 991 ALA A N 1
ATOM 7791 C CA . ALA A 1 991 ? 16.768 -26.258 -25.397 1.00 35.62 991 ALA A CA 1
ATOM 7792 C C . ALA A 1 991 ? 15.713 -27.327 -25.732 1.00 35.62 991 ALA A C 1
ATOM 7794 O O . ALA A 1 991 ? 16.034 -28.508 -25.850 1.00 35.62 991 ALA A O 1
ATOM 7795 N N . GLY A 1 992 ? 14.453 -26.909 -25.880 1.00 37.06 992 GLY A N 1
ATOM 7796 C CA . GLY A 1 992 ? 13.507 -27.664 -26.708 1.00 37.06 992 GLY A CA 1
ATOM 7797 C C . GLY A 1 992 ? 13.957 -27.639 -28.174 1.00 37.06 992 GLY A C 1
ATOM 7798 O O . GLY A 1 992 ? 14.812 -26.821 -28.525 1.00 37.06 992 GLY A O 1
ATOM 7799 N N . ASP A 1 993 ? 13.402 -28.527 -29.004 1.00 29.81 993 ASP A N 1
ATOM 7800 C CA . ASP A 1 993 ? 13.792 -28.650 -30.417 1.00 29.81 993 ASP A CA 1
ATOM 7801 C C . ASP A 1 993 ? 13.811 -27.290 -31.143 1.00 29.81 993 ASP A C 1
ATOM 7803 O O . ASP A 1 993 ? 12.894 -26.485 -30.953 1.00 29.81 993 ASP A O 1
ATOM 7807 N N . PRO A 1 994 ? 14.842 -27.016 -31.968 1.00 37.69 994 PRO A N 1
ATOM 7808 C CA . PRO A 1 994 ? 15.017 -25.718 -32.619 1.00 37.69 994 PRO A CA 1
ATOM 7809 C C . PRO A 1 994 ? 14.044 -25.476 -33.786 1.00 37.69 994 PRO A C 1
ATOM 7811 O O . PRO A 1 994 ? 13.886 -24.334 -34.208 1.00 37.69 994 PRO A O 1
ATOM 7814 N N . ASP A 1 995 ? 13.384 -26.521 -34.291 1.00 32.72 995 ASP A N 1
ATOM 7815 C CA . ASP A 1 995 ? 12.596 -26.486 -35.527 1.00 32.72 995 ASP A CA 1
ATOM 7816 C C . ASP A 1 995 ? 11.126 -26.085 -35.289 1.00 32.72 995 ASP A C 1
ATOM 7818 O O . ASP A 1 995 ? 10.206 -26.843 -35.603 1.00 32.72 995 ASP A O 1
ATOM 7822 N N . ASN A 1 996 ? 10.880 -24.894 -34.722 1.00 33.25 996 ASN A N 1
ATOM 7823 C CA . ASN A 1 996 ? 9.559 -24.249 -34.816 1.00 33.25 996 ASN A CA 1
ATOM 7824 C C . ASN A 1 996 ? 9.587 -22.719 -34.609 1.00 33.25 996 ASN A C 1
ATOM 7826 O O . ASN A 1 996 ? 8.962 -22.193 -33.687 1.00 33.25 996 ASN A O 1
ATOM 7830 N N . ASP A 1 997 ? 10.324 -22.011 -35.467 1.00 33.41 997 ASP A N 1
ATOM 7831 C CA . ASP A 1 997 ? 10.293 -20.545 -35.557 1.00 33.41 997 ASP A CA 1
ATOM 7832 C C . ASP A 1 997 ? 10.377 -20.137 -37.045 1.00 33.41 997 ASP A C 1
ATOM 7834 O O . ASP A 1 997 ? 11.441 -19.784 -37.547 1.00 33.41 997 ASP A O 1
ATOM 7838 N N . ASP A 1 998 ? 9.259 -20.241 -37.778 1.00 32.22 998 ASP A N 1
ATOM 7839 C CA . ASP A 1 998 ? 9.097 -19.586 -39.087 1.00 32.22 998 ASP A CA 1
ATOM 7840 C C . ASP A 1 998 ? 7.621 -19.241 -39.391 1.00 32.22 998 ASP A C 1
ATOM 7842 O O . ASP A 1 998 ? 6.704 -19.711 -38.709 1.00 32.22 998 ASP A O 1
ATOM 7846 N N . ALA A 1 999 ? 7.384 -18.336 -40.347 1.00 30.83 999 ALA A N 1
ATOM 7847 C CA . ALA A 1 999 ? 6.179 -17.496 -40.361 1.00 30.83 999 ALA A CA 1
ATOM 7848 C C . ALA A 1 999 ? 5.099 -17.795 -41.432 1.00 30.83 999 ALA A C 1
ATOM 7850 O O . ALA A 1 999 ? 5.333 -18.373 -42.486 1.00 30.83 999 ALA A O 1
ATOM 7851 N N . ILE A 1 1000 ? 3.899 -17.286 -41.121 1.00 31.34 1000 ILE A N 1
ATOM 7852 C CA . ILE A 1 1000 ? 2.686 -17.060 -41.937 1.00 31.34 1000 ILE A CA 1
ATOM 7853 C C . ILE A 1 1000 ? 2.890 -17.038 -43.475 1.00 31.34 1000 ILE A C 1
ATOM 7855 O O . ILE A 1 1000 ? 3.382 -16.036 -43.991 1.00 31.34 1000 ILE A O 1
ATOM 7859 N N . VAL A 1 1001 ? 2.328 -18.028 -44.191 1.00 27.83 1001 VAL A N 1
ATOM 7860 C CA . VAL A 1 1001 ? 1.741 -17.933 -45.558 1.00 27.83 1001 VAL A CA 1
ATOM 7861 C C . VAL A 1 1001 ? 0.594 -18.968 -45.683 1.00 27.83 1001 VAL A C 1
ATOM 7863 O O . VAL A 1 1001 ? 0.581 -19.957 -44.951 1.00 27.83 1001 VAL A O 1
ATOM 7866 N N . ASP A 1 1002 ? -0.382 -18.731 -46.568 1.00 27.69 1002 ASP A N 1
ATOM 7867 C CA . ASP A 1 1002 ? -1.486 -19.644 -46.922 1.00 27.69 1002 ASP A CA 1
ATOM 7868 C C . ASP A 1 1002 ? -1.037 -20.983 -47.562 1.00 27.69 1002 ASP A C 1
ATOM 7870 O O . ASP A 1 1002 ? 0.002 -21.049 -48.220 1.00 27.69 1002 ASP A O 1
ATOM 7874 N N . GLY A 1 1003 ? -1.864 -22.037 -47.468 1.00 25.91 1003 GLY A N 1
ATOM 7875 C CA . GLY A 1 1003 ? -1.654 -23.309 -48.183 1.00 25.91 1003 GLY A CA 1
ATOM 7876 C C . GLY A 1 1003 ? -2.762 -24.346 -47.945 1.00 25.91 1003 GLY A C 1
ATOM 7877 O O . GLY A 1 1003 ? -3.159 -24.568 -46.805 1.00 25.91 1003 GLY A O 1
ATOM 7878 N N . ASP A 1 1004 ? -3.271 -24.944 -49.025 1.00 25.95 1004 ASP A N 1
ATOM 7879 C CA . ASP A 1 1004 ? -4.485 -25.778 -49.077 1.00 25.95 1004 ASP A CA 1
ATOM 7880 C C . ASP A 1 1004 ? -4.249 -27.290 -48.822 1.00 25.95 1004 ASP A C 1
ATOM 7882 O O . ASP A 1 1004 ? -3.179 -27.806 -49.124 1.00 25.95 1004 ASP A O 1
ATOM 7886 N N . ASP A 1 1005 ? -5.298 -27.937 -48.300 1.00 29.31 1005 ASP A N 1
ATOM 7887 C CA . ASP A 1 1005 ? -5.732 -29.356 -48.267 1.00 29.31 1005 ASP A CA 1
ATOM 7888 C C . ASP A 1 1005 ? -4.793 -30.609 -48.290 1.00 29.31 1005 ASP A C 1
ATOM 7890 O O . ASP A 1 1005 ? -3.628 -30.610 -48.676 1.00 29.31 1005 ASP A O 1
ATOM 7894 N N . THR A 1 1006 ? -5.436 -31.755 -47.998 1.00 27.17 1006 THR A N 1
ATOM 7895 C CA . THR A 1 1006 ? -5.064 -33.181 -48.241 1.00 27.17 1006 THR A CA 1
ATOM 7896 C C . THR A 1 1006 ? -4.255 -34.017 -47.220 1.00 27.17 1006 THR A C 1
ATOM 7898 O O . THR A 1 1006 ? -3.589 -33.542 -46.304 1.00 27.17 1006 THR A O 1
ATOM 7901 N N . GLU A 1 1007 ? -4.468 -35.334 -47.359 1.00 26.92 1007 GLU A N 1
ATOM 7902 C CA . GLU A 1 1007 ? -4.087 -36.474 -46.507 1.00 26.92 1007 GLU A CA 1
ATOM 7903 C C . GLU A 1 1007 ? -2.598 -36.885 -46.758 1.00 26.92 1007 GLU A C 1
ATOM 7905 O O . GLU A 1 1007 ? -1.946 -36.334 -47.636 1.00 26.92 1007 GLU A O 1
ATOM 7910 N N . GLU A 1 1008 ? -1.920 -37.800 -46.048 1.00 25.34 1008 GLU A N 1
ATOM 7911 C CA . GLU A 1 1008 ? -2.379 -39.107 -45.558 1.00 25.34 1008 GLU A CA 1
ATOM 7912 C C . GLU A 1 1008 ? -1.544 -39.671 -44.370 1.00 25.34 1008 GLU A C 1
ATOM 7914 O O . GLU A 1 1008 ? -0.913 -38.960 -43.590 1.00 25.34 1008 GLU A O 1
ATOM 7919 N N . ARG A 1 1009 ? -1.618 -40.991 -44.179 1.00 26.41 1009 ARG A N 1
ATOM 7920 C CA . ARG A 1 1009 ? -1.311 -41.797 -42.986 1.00 26.41 1009 ARG A CA 1
ATOM 7921 C C . ARG A 1 1009 ? -0.133 -42.735 -43.278 1.00 26.41 1009 ARG A C 1
ATOM 7923 O O . ARG A 1 1009 ? -0.095 -43.253 -44.381 1.00 26.41 1009 ARG A O 1
ATOM 7930 N N . VAL A 1 1010 ? 0.727 -43.060 -42.292 1.00 24.55 1010 VAL A N 1
ATOM 7931 C CA . VAL A 1 1010 ? 1.284 -44.430 -42.061 1.00 24.55 1010 VAL A CA 1
ATOM 7932 C C . VAL A 1 1010 ? 2.214 -44.542 -40.821 1.00 24.55 1010 VAL A C 1
ATOM 7934 O O . VAL A 1 1010 ? 3.215 -43.857 -40.679 1.00 24.55 1010 VAL A O 1
ATOM 7937 N N . GLU A 1 1011 ? 1.789 -45.432 -39.919 1.00 22.56 1011 GLU A N 1
ATOM 7938 C CA . GLU A 1 1011 ? 2.462 -46.409 -39.025 1.00 22.56 1011 GLU A CA 1
ATOM 7939 C C . GLU A 1 1011 ? 3.870 -46.249 -38.379 1.00 22.56 1011 GLU A C 1
ATOM 7941 O O . GLU A 1 1011 ? 4.844 -45.761 -38.937 1.00 22.56 1011 GLU A O 1
ATOM 7946 N N . ARG A 1 1012 ? 3.982 -46.844 -37.171 1.00 29.20 1012 ARG A N 1
ATOM 7947 C CA . ARG A 1 1012 ? 5.223 -47.201 -36.440 1.00 29.20 1012 ARG A CA 1
ATOM 7948 C C . ARG A 1 1012 ? 5.454 -48.723 -36.489 1.00 29.20 1012 ARG A C 1
ATOM 7950 O O . ARG A 1 1012 ? 4.472 -49.459 -36.396 1.00 29.20 1012 ARG A O 1
ATOM 7957 N N . PRO A 1 1013 ? 6.703 -49.210 -36.346 1.00 31.64 1013 PRO A N 1
ATOM 7958 C CA . PRO A 1 1013 ? 7.030 -50.102 -35.204 1.00 31.64 1013 PRO A CA 1
ATOM 7959 C C . PRO A 1 1013 ? 8.444 -49.852 -34.611 1.00 31.64 1013 PRO A C 1
ATOM 7961 O O . PRO A 1 1013 ? 9.390 -49.602 -35.340 1.00 31.64 1013 PRO A O 1
ATOM 7964 N N . LYS A 1 1014 ? 8.667 -49.760 -33.286 1.00 26.97 1014 LYS A N 1
ATOM 7965 C CA . LYS A 1 1014 ? 8.635 -50.792 -32.210 1.00 26.97 1014 LYS A CA 1
ATOM 7966 C C . LYS A 1 1014 ? 9.722 -51.896 -32.285 1.00 26.97 1014 LYS A C 1
ATOM 7968 O O . LYS A 1 1014 ? 9.497 -52.886 -32.974 1.00 26.97 1014 LYS A O 1
ATOM 7973 N N . ARG A 1 1015 ? 10.764 -51.803 -31.429 1.00 27.80 1015 ARG A N 1
ATOM 7974 C CA . ARG A 1 1015 ? 11.284 -52.810 -30.438 1.00 27.80 1015 ARG A CA 1
ATOM 7975 C C . ARG A 1 1015 ? 12.632 -52.331 -29.833 1.00 27.80 1015 ARG A C 1
ATOM 7977 O O . ARG A 1 1015 ? 13.361 -51.637 -30.521 1.00 27.80 1015 ARG A O 1
ATOM 7984 N N . GLU A 1 1016 ? 12.902 -52.393 -28.517 1.00 24.80 1016 GLU A N 1
ATOM 7985 C CA . GLU A 1 1016 ? 13.234 -53.555 -27.638 1.00 24.80 1016 GLU A CA 1
ATOM 7986 C C . GLU A 1 1016 ? 14.537 -54.287 -28.060 1.00 24.80 1016 GLU A C 1
ATOM 7988 O O . GLU A 1 1016 ? 14.662 -54.599 -29.235 1.00 24.80 1016 GLU A O 1
ATOM 7993 N N . ARG A 1 1017 ? 15.516 -54.663 -27.204 1.00 29.09 1017 ARG A N 1
ATOM 7994 C CA . ARG A 1 1017 ? 15.541 -54.936 -25.737 1.00 29.09 1017 ARG A CA 1
ATOM 7995 C C . ARG A 1 1017 ? 17.002 -55.193 -25.237 1.00 29.09 1017 ARG A C 1
ATOM 7997 O O . ARG A 1 1017 ? 17.765 -55.752 -26.009 1.00 29.09 1017 ARG A O 1
ATOM 8004 N N . LEU A 1 1018 ? 17.290 -54.993 -23.928 1.00 25.95 1018 LEU A N 1
ATOM 8005 C CA . LEU A 1 1018 ? 18.340 -55.680 -23.096 1.00 25.95 1018 LEU A CA 1
ATOM 8006 C C . LEU A 1 1018 ? 19.853 -55.450 -23.435 1.00 25.95 1018 LEU A C 1
ATOM 8008 O O . LEU A 1 1018 ? 20.180 -55.119 -24.561 1.00 25.95 1018 LEU A O 1
ATOM 8012 N N . SER A 1 1019 ? 20.859 -55.616 -22.543 1.00 24.88 1019 SER A N 1
ATOM 8013 C CA . SER A 1 1019 ? 20.916 -55.693 -21.055 1.00 24.88 1019 SER A CA 1
ATOM 8014 C C . SER A 1 1019 ? 22.353 -55.600 -20.466 1.00 24.88 1019 SER A C 1
ATOM 8016 O O . SER A 1 1019 ? 23.267 -56.204 -21.010 1.00 24.88 1019 SER A O 1
ATOM 8018 N N . LEU A 1 1020 ? 22.493 -54.954 -19.293 1.00 27.03 1020 LEU A N 1
ATOM 8019 C CA . LEU A 1 1020 ? 23.504 -55.098 -18.207 1.00 27.03 1020 LEU A CA 1
ATOM 8020 C C . LEU A 1 1020 ? 24.944 -55.623 -18.491 1.00 27.03 1020 LEU A C 1
ATOM 8022 O O . LEU A 1 1020 ? 25.127 -56.819 -18.705 1.00 27.03 1020 LEU A O 1
ATOM 8026 N N . ARG A 1 1021 ? 25.964 -54.837 -18.080 1.00 26.64 1021 ARG A N 1
ATOM 8027 C CA . ARG A 1 1021 ? 26.775 -55.095 -16.849 1.00 26.64 1021 ARG A CA 1
ATOM 8028 C C . ARG A 1 1021 ? 27.594 -53.854 -16.410 1.00 26.64 1021 ARG A C 1
ATOM 8030 O O . ARG A 1 1021 ? 27.275 -52.759 -16.855 1.00 26.64 1021 ARG A O 1
ATOM 8037 N N . ARG A 1 1022 ? 28.476 -53.973 -15.397 1.00 25.00 1022 ARG A N 1
ATOM 8038 C CA . ARG A 1 1022 ? 28.758 -52.918 -14.386 1.00 25.00 1022 ARG A CA 1
ATOM 8039 C C . ARG A 1 1022 ? 30.254 -52.738 -14.039 1.00 25.00 1022 ARG A C 1
ATOM 8041 O O . ARG A 1 1022 ? 30.991 -53.718 -14.031 1.00 25.00 1022 ARG A O 1
ATOM 8048 N N . SER A 1 1023 ? 30.590 -51.537 -13.538 1.00 25.58 1023 SER A N 1
ATOM 8049 C CA . SER A 1 1023 ? 31.822 -51.125 -12.812 1.00 25.58 1023 SER A CA 1
ATOM 8050 C C . SER A 1 1023 ? 33.015 -50.671 -13.687 1.00 25.58 1023 SER A C 1
ATOM 8052 O O . SER A 1 1023 ? 33.077 -51.063 -14.843 1.00 25.58 1023 SER A O 1
ATOM 8054 N N . VAL A 1 1024 ? 33.935 -49.800 -13.226 1.00 25.50 1024 VAL A N 1
ATOM 8055 C CA . VAL A 1 1024 ? 34.236 -49.349 -11.840 1.00 25.50 1024 VAL A CA 1
ATOM 8056 C C . VAL A 1 1024 ? 34.591 -47.834 -11.757 1.00 25.50 1024 VAL A C 1
ATOM 8058 O O . VAL A 1 1024 ? 35.123 -47.288 -12.711 1.00 25.50 1024 VAL A O 1
ATOM 8061 N N . ILE A 1 1025 ? 34.284 -47.208 -10.605 1.00 26.64 1025 ILE A N 1
ATOM 8062 C CA . ILE A 1 1025 ? 34.804 -45.959 -9.964 1.00 26.64 1025 ILE A CA 1
ATOM 8063 C C . ILE A 1 1025 ? 35.248 -44.745 -10.825 1.00 26.64 1025 ILE A C 1
ATOM 8065 O O . ILE A 1 1025 ? 36.186 -44.812 -11.610 1.00 26.64 1025 ILE A O 1
ATOM 8069 N N . GLY A 1 1026 ? 34.699 -43.568 -10.485 1.00 25.36 1026 GLY A N 1
ATOM 8070 C CA . GLY A 1 1026 ? 35.224 -42.241 -10.847 1.00 25.36 1026 GLY A CA 1
ATOM 8071 C C . GLY A 1 1026 ? 34.318 -41.123 -10.314 1.00 25.36 1026 GLY A C 1
ATOM 8072 O O . GLY A 1 1026 ? 33.384 -40.723 -11.001 1.00 25.36 1026 GLY A O 1
ATOM 8073 N N . ASP A 1 1027 ? 34.530 -40.672 -9.072 1.00 25.95 1027 ASP A N 1
ATOM 8074 C CA . ASP A 1 1027 ? 33.573 -39.796 -8.371 1.00 25.95 1027 ASP A CA 1
ATOM 8075 C C . ASP A 1 1027 ? 33.712 -38.309 -8.749 1.00 25.95 1027 ASP A C 1
ATOM 8077 O O . ASP A 1 1027 ? 34.811 -37.749 -8.731 1.00 25.95 1027 ASP A O 1
ATOM 8081 N N . ARG A 1 1028 ? 32.586 -37.672 -9.102 1.00 26.55 1028 ARG A N 1
ATOM 8082 C CA . ARG A 1 1028 ? 32.498 -36.244 -9.452 1.00 26.55 1028 ARG A CA 1
ATOM 8083 C C . ARG A 1 1028 ? 31.044 -35.742 -9.426 1.00 26.55 1028 ARG A C 1
ATOM 8085 O O . ARG A 1 1028 ? 30.448 -35.474 -10.467 1.00 26.55 1028 ARG A O 1
ATOM 8092 N N . GLN A 1 1029 ? 30.453 -35.645 -8.235 1.00 28.66 1029 GLN A N 1
ATOM 8093 C CA . GLN A 1 1029 ? 29.047 -35.245 -8.070 1.00 28.66 1029 GLN A CA 1
ATOM 8094 C C . GLN A 1 1029 ? 28.765 -33.811 -8.553 1.00 28.66 1029 GLN A C 1
ATOM 8096 O O . GLN A 1 1029 ? 29.396 -32.851 -8.109 1.00 28.66 1029 GLN A O 1
ATOM 8101 N N . SER A 1 1030 ? 27.772 -33.672 -9.436 1.00 28.19 1030 SER A N 1
ATOM 8102 C CA . SER A 1 1030 ? 27.225 -32.385 -9.876 1.00 28.19 1030 SER A CA 1
ATOM 8103 C C . SER A 1 1030 ? 26.069 -31.969 -8.963 1.00 28.19 1030 SER A C 1
ATOM 8105 O O . SER A 1 1030 ? 25.036 -32.637 -8.924 1.00 28.19 1030 SER A O 1
ATOM 8107 N N . PHE A 1 1031 ? 26.217 -30.860 -8.237 1.00 31.66 1031 PHE A N 1
ATOM 8108 C CA . PHE A 1 1031 ? 25.157 -30.298 -7.391 1.00 31.66 1031 PHE A CA 1
ATOM 8109 C C . PHE A 1 1031 ? 24.191 -29.437 -8.224 1.00 31.66 1031 PHE A C 1
ATOM 8111 O O . PHE A 1 1031 ? 24.209 -28.211 -8.144 1.00 31.66 1031 PHE A O 1
ATOM 8118 N N . GLY A 1 1032 ? 23.377 -30.098 -9.056 1.00 34.62 1032 GLY A N 1
ATOM 8119 C CA . GLY A 1 1032 ? 22.443 -29.450 -9.986 1.00 34.62 1032 GLY A CA 1
ATOM 8120 C C . GLY A 1 1032 ? 20.980 -29.386 -9.526 1.00 34.62 1032 GLY A C 1
ATOM 8121 O O . GLY A 1 1032 ? 20.394 -28.308 -9.521 1.00 34.62 1032 GLY A O 1
ATOM 8122 N N . GLU A 1 1033 ? 20.367 -30.526 -9.174 1.00 33.38 1033 GLU A N 1
ATOM 8123 C CA . GLU A 1 1033 ? 18.902 -30.667 -9.333 1.00 33.38 1033 GLU A CA 1
ATOM 8124 C C . GLU A 1 1033 ? 18.071 -30.931 -8.059 1.00 33.38 1033 GLU A C 1
ATOM 8126 O O . GLU A 1 1033 ? 16.953 -30.423 -7.948 1.00 33.38 1033 GLU A O 1
ATOM 8131 N N . ASP A 1 1034 ? 18.561 -31.690 -7.070 1.00 27.92 1034 ASP A N 1
ATOM 8132 C CA . ASP A 1 1034 ? 17.680 -32.162 -5.979 1.00 27.92 1034 ASP A CA 1
ATOM 8133 C C . ASP A 1 1034 ? 17.352 -31.114 -4.897 1.00 27.92 1034 ASP A C 1
ATOM 8135 O O . ASP A 1 1034 ? 16.338 -31.233 -4.202 1.00 27.92 1034 ASP A O 1
ATOM 8139 N N . ALA A 1 1035 ? 18.127 -30.028 -4.795 1.00 29.47 1035 ALA A N 1
ATOM 8140 C CA . ALA A 1 1035 ? 17.868 -28.954 -3.827 1.00 29.47 1035 ALA A CA 1
ATOM 8141 C C . ALA A 1 1035 ? 16.510 -28.248 -4.045 1.00 29.47 1035 ALA A C 1
ATOM 8143 O O . ALA A 1 1035 ? 15.940 -27.690 -3.109 1.00 29.47 1035 ALA A O 1
ATOM 8144 N N . SER A 1 1036 ? 15.953 -28.288 -5.262 1.00 37.19 1036 SER A N 1
ATOM 8145 C CA . SER A 1 1036 ? 14.689 -27.616 -5.600 1.00 37.19 1036 SER A CA 1
ATOM 8146 C C . SER A 1 1036 ? 13.417 -28.398 -5.234 1.00 37.19 1036 SER A C 1
ATOM 8148 O O . SER A 1 1036 ? 12.320 -27.865 -5.402 1.00 37.19 1036 SER A O 1
ATOM 8150 N N . ARG A 1 1037 ? 13.514 -29.646 -4.745 1.00 31.34 1037 ARG A N 1
ATOM 8151 C CA . ARG A 1 1037 ? 12.331 -30.499 -4.483 1.00 31.34 1037 ARG A CA 1
ATOM 8152 C C . ARG A 1 1037 ? 11.803 -30.470 -3.045 1.00 31.34 1037 ARG A C 1
ATOM 8154 O O . ARG A 1 1037 ? 10.608 -30.680 -2.854 1.00 31.34 1037 ARG A O 1
ATOM 8161 N N . SER A 1 1038 ? 12.643 -30.183 -2.048 1.00 26.53 1038 SER A N 1
ATOM 8162 C CA . SER A 1 1038 ? 12.291 -30.381 -0.625 1.00 26.53 1038 SER A CA 1
ATOM 8163 C C . SER A 1 1038 ? 11.204 -29.429 -0.086 1.00 26.53 1038 SER A C 1
ATOM 8165 O O . SER A 1 1038 ? 10.457 -29.783 0.820 1.00 26.53 1038 SER A O 1
ATOM 8167 N N . TYR A 1 1039 ? 11.054 -28.235 -0.673 1.00 31.34 1039 TYR A N 1
ATOM 8168 C CA . TYR A 1 1039 ? 10.143 -27.189 -0.177 1.00 31.34 1039 TYR A CA 1
ATOM 8169 C C . TYR A 1 1039 ? 8.814 -27.061 -0.939 1.00 31.34 1039 TYR A C 1
ATOM 8171 O O . TYR A 1 1039 ? 8.145 -26.031 -0.871 1.00 31.34 1039 TYR A O 1
ATOM 8179 N N . HIS A 1 1040 ? 8.372 -28.108 -1.645 1.00 31.95 1040 HIS A N 1
ATOM 8180 C CA . HIS A 1 1040 ? 7.153 -28.042 -2.461 1.00 31.95 1040 HIS A CA 1
ATOM 8181 C C . HIS A 1 1040 ? 5.822 -28.231 -1.682 1.00 31.95 1040 HIS A C 1
ATOM 8183 O O . HIS A 1 1040 ? 4.825 -28.682 -2.253 1.00 31.95 1040 HIS A O 1
ATOM 8189 N N . LEU A 1 1041 ? 5.765 -27.838 -0.401 1.00 28.25 1041 LEU A N 1
ATOM 8190 C CA . LEU A 1 1041 ? 4.535 -27.779 0.406 1.00 28.25 1041 LEU A CA 1
ATOM 8191 C C . LEU A 1 1041 ? 4.168 -26.335 0.809 1.00 28.25 1041 LEU A C 1
ATOM 8193 O O . LEU A 1 1041 ? 5.012 -25.540 1.210 1.00 28.25 1041 LEU A O 1
ATOM 8197 N N . SER A 1 1042 ? 2.861 -26.048 0.815 1.00 30.42 1042 SER A N 1
ATOM 8198 C CA . SER A 1 1042 ? 2.200 -24.896 1.471 1.00 30.42 1042 SER A CA 1
ATOM 8199 C C . SER A 1 1042 ? 2.329 -23.471 0.887 1.00 30.42 1042 SER A C 1
ATOM 8201 O O . SER A 1 1042 ? 2.067 -22.502 1.596 1.00 30.42 1042 SER A O 1
ATOM 8203 N N . THR A 1 1043 ? 2.555 -23.301 -0.423 1.00 27.33 1043 THR A N 1
ATOM 8204 C CA . THR A 1 1043 ? 2.105 -22.074 -1.132 1.00 27.33 1043 THR A CA 1
ATOM 8205 C C . THR A 1 1043 ? 1.266 -22.390 -2.376 1.00 27.33 1043 THR A C 1
ATOM 8207 O O . THR A 1 1043 ? 1.521 -23.350 -3.103 1.00 27.33 1043 THR A O 1
ATOM 8210 N N . GLY A 1 1044 ? 0.199 -21.609 -2.590 1.00 26.42 1044 GLY A N 1
ATOM 8211 C CA . GLY A 1 1044 ? -0.786 -21.832 -3.655 1.00 26.42 1044 GLY A CA 1
ATOM 8212 C C . GLY A 1 1044 ? -0.293 -21.390 -5.037 1.00 26.42 1044 GLY A C 1
ATOM 8213 O O . GLY A 1 1044 ? 0.303 -20.326 -5.185 1.00 26.42 1044 GLY A O 1
ATOM 8214 N N . LYS A 1 1045 ? -0.566 -22.195 -6.071 1.00 30.55 1045 LYS A N 1
ATOM 8215 C CA . LYS A 1 1045 ? -0.086 -21.955 -7.442 1.00 30.55 1045 LYS A CA 1
ATOM 8216 C C . LYS A 1 1045 ? -0.821 -20.793 -8.127 1.00 30.55 1045 LYS A C 1
ATOM 8218 O O . LYS A 1 1045 ? -1.848 -21.001 -8.760 1.00 30.55 1045 LYS A O 1
ATOM 8223 N N . THR A 1 1046 ? -0.220 -19.605 -8.130 1.00 30.20 1046 THR A N 1
ATOM 8224 C CA . THR A 1 1046 ? -0.521 -18.539 -9.109 1.00 30.20 1046 THR A CA 1
ATOM 8225 C C . THR A 1 1046 ? 0.732 -18.141 -9.885 1.00 30.20 1046 THR A C 1
ATOM 8227 O O . THR A 1 1046 ? 1.128 -16.977 -9.904 1.00 30.20 1046 THR A O 1
ATOM 8230 N N . ARG A 1 1047 ? 1.377 -19.121 -10.534 1.00 33.91 1047 ARG A N 1
ATOM 8231 C CA . ARG A 1 1047 ? 2.431 -18.841 -11.515 1.00 33.91 1047 ARG A CA 1
ATOM 8232 C C . ARG A 1 1047 ? 1.807 -18.223 -12.767 1.00 33.91 1047 ARG A C 1
ATOM 8234 O O . ARG A 1 1047 ? 1.232 -18.933 -13.590 1.00 33.91 1047 ARG A O 1
ATOM 8241 N N . ALA A 1 1048 ? 2.014 -16.920 -12.953 1.00 34.38 1048 ALA A N 1
ATOM 8242 C CA . ALA A 1 1048 ? 2.259 -16.418 -14.301 1.00 34.38 1048 ALA A CA 1
ATOM 8243 C C . ALA A 1 1048 ? 3.427 -17.220 -14.914 1.00 34.38 1048 ALA A C 1
ATOM 8245 O O . ALA A 1 1048 ? 4.268 -17.744 -14.175 1.00 34.38 1048 ALA A O 1
ATOM 8246 N N . LYS A 1 1049 ? 3.486 -17.353 -16.245 1.00 39.59 1049 LYS A N 1
ATOM 8247 C CA . LYS A 1 1049 ? 4.602 -18.040 -16.915 1.00 39.59 1049 LYS A CA 1
ATOM 8248 C C . LYS A 1 1049 ? 5.892 -17.227 -16.738 1.00 39.59 1049 LYS A C 1
ATOM 8250 O O . LYS A 1 1049 ? 6.224 -16.414 -17.591 1.00 39.59 1049 LYS A O 1
ATOM 8255 N N . ALA A 1 1050 ? 6.601 -17.447 -15.632 1.00 54.44 1050 ALA A N 1
ATOM 8256 C CA . ALA A 1 1050 ? 7.972 -16.990 -15.473 1.00 54.44 1050 ALA A CA 1
ATOM 8257 C C . ALA A 1 1050 ? 8.814 -17.639 -16.576 1.00 54.44 1050 ALA A C 1
ATOM 8259 O O . ALA A 1 1050 ? 8.804 -18.865 -16.720 1.00 54.44 1050 ALA A O 1
ATOM 8260 N N . ASP A 1 1051 ? 9.497 -16.819 -17.371 1.00 68.31 1051 ASP A N 1
ATOM 8261 C CA . ASP A 1 1051 ? 10.367 -17.304 -18.436 1.00 68.31 1051 ASP A CA 1
ATOM 8262 C C . ASP A 1 1051 ? 11.483 -18.166 -17.825 1.00 68.31 1051 ASP A C 1
ATOM 8264 O O . ASP A 1 1051 ? 12.224 -17.712 -16.948 1.00 68.31 1051 ASP A O 1
ATOM 8268 N N . ALA A 1 1052 ? 11.609 -19.414 -18.284 1.00 74.50 1052 ALA A N 1
ATOM 8269 C CA . ALA A 1 1052 ? 12.621 -20.350 -17.798 1.00 74.50 1052 ALA A CA 1
ATOM 8270 C C . ALA A 1 1052 ? 14.053 -19.809 -17.983 1.00 74.50 1052 ALA A C 1
ATOM 8272 O O . ALA A 1 1052 ? 14.945 -20.120 -17.192 1.00 74.50 1052 ALA A O 1
ATOM 8273 N N . ARG A 1 1053 ? 14.263 -18.928 -18.969 1.00 82.38 1053 ARG A N 1
ATOM 8274 C CA . ARG A 1 1053 ? 15.535 -18.239 -19.226 1.00 82.38 1053 ARG A CA 1
ATOM 8275 C C . ARG A 1 1053 ? 15.932 -17.294 -18.082 1.00 82.38 1053 ARG A C 1
ATOM 8277 O O . ARG A 1 1053 ? 17.119 -17.093 -17.840 1.00 82.38 1053 ARG A O 1
ATOM 8284 N N . LEU A 1 1054 ? 14.962 -16.766 -17.326 1.00 88.44 1054 LEU A N 1
ATOM 8285 C CA . LEU A 1 1054 ? 15.168 -15.807 -16.231 1.00 88.44 1054 LEU A CA 1
ATOM 8286 C C . LEU A 1 1054 ? 15.338 -16.447 -14.842 1.00 88.44 1054 LEU A C 1
ATOM 8288 O O . LEU A 1 1054 ? 15.463 -15.726 -13.848 1.00 88.44 1054 LEU A O 1
ATOM 8292 N N . VAL A 1 1055 ? 15.404 -17.780 -14.740 1.00 89.69 1055 VAL A N 1
ATOM 8293 C CA . VAL A 1 1055 ? 15.634 -18.483 -13.459 1.00 89.69 1055 VAL A CA 1
ATOM 8294 C C . VAL A 1 1055 ? 16.929 -18.014 -12.783 1.00 89.69 1055 VAL A C 1
ATOM 8296 O O . VAL A 1 1055 ? 16.924 -17.719 -11.590 1.00 89.69 1055 VAL A O 1
ATOM 8299 N N . LYS A 1 1056 ? 18.017 -17.823 -13.544 1.00 91.81 1056 LYS A N 1
ATOM 8300 C CA . LYS A 1 1056 ? 19.294 -17.304 -13.014 1.00 91.81 1056 LYS A CA 1
ATOM 8301 C C . LYS A 1 1056 ? 19.220 -15.854 -12.513 1.00 91.81 1056 LYS A C 1
ATOM 8303 O O . LYS A 1 1056 ? 20.045 -15.468 -11.688 1.00 91.81 1056 LYS A O 1
ATOM 8308 N N . LEU A 1 1057 ? 18.280 -15.032 -12.991 1.00 93.44 1057 LEU A N 1
ATOM 8309 C CA . LEU A 1 1057 ? 18.086 -13.660 -12.491 1.00 93.44 1057 LEU A CA 1
ATOM 8310 C C . LEU A 1 1057 ? 17.361 -13.671 -11.137 1.00 93.44 1057 LEU A C 1
ATOM 8312 O O . LEU A 1 1057 ? 17.773 -12.982 -10.205 1.00 93.44 1057 LEU A O 1
ATOM 8316 N N . ARG A 1 1058 ? 16.324 -14.507 -11.020 1.00 91.75 1058 ARG A N 1
ATOM 8317 C CA . ARG A 1 1058 ? 15.576 -14.726 -9.772 1.00 91.75 1058 ARG A CA 1
ATOM 8318 C C . ARG A 1 1058 ? 16.453 -15.363 -8.692 1.00 91.75 1058 ARG A C 1
ATOM 8320 O O . ARG A 1 1058 ? 16.421 -14.920 -7.548 1.00 91.75 1058 ARG A O 1
ATOM 8327 N N . GLU A 1 1059 ? 17.316 -16.311 -9.061 1.00 93.00 1059 GLU A N 1
ATOM 8328 C CA . GLU A 1 1059 ? 18.296 -16.886 -8.132 1.00 93.00 1059 GLU A CA 1
ATOM 8329 C C . GLU A 1 1059 ? 19.328 -15.849 -7.662 1.00 93.00 1059 GLU A C 1
ATOM 8331 O O . GLU A 1 1059 ? 19.567 -15.745 -6.460 1.00 93.00 1059 GLU A O 1
ATOM 8336 N N . LEU A 1 1060 ? 19.873 -15.009 -8.558 1.00 95.25 1060 LEU A N 1
ATOM 8337 C CA . LEU A 1 1060 ? 20.766 -13.914 -8.150 1.00 95.25 1060 LEU A CA 1
ATOM 8338 C C . LEU A 1 1060 ? 20.078 -12.994 -7.128 1.00 95.25 1060 LEU A C 1
ATOM 8340 O O . LEU A 1 1060 ? 20.691 -12.649 -6.119 1.00 95.25 1060 LEU A O 1
ATOM 8344 N N . TYR A 1 1061 ? 18.806 -12.647 -7.348 1.00 94.12 1061 TYR A N 1
ATOM 8345 C CA . TYR A 1 1061 ? 18.040 -11.825 -6.410 1.00 94.12 1061 TYR A CA 1
ATOM 8346 C C . TYR A 1 1061 ? 17.851 -12.512 -5.049 1.00 94.12 1061 TYR A C 1
ATOM 8348 O O . TYR A 1 1061 ? 18.103 -11.901 -4.009 1.00 94.12 1061 TYR A O 1
ATOM 8356 N N . ARG A 1 1062 ? 17.477 -13.799 -5.048 1.00 92.69 1062 ARG A N 1
ATOM 8357 C CA . ARG A 1 1062 ? 17.298 -14.611 -3.835 1.00 92.69 1062 ARG A CA 1
ATOM 8358 C C . ARG A 1 1062 ? 18.580 -14.683 -3.003 1.00 92.69 1062 ARG A C 1
ATOM 8360 O O . ARG A 1 1062 ? 18.540 -14.458 -1.793 1.00 92.69 1062 ARG A O 1
ATOM 8367 N N . LEU A 1 1063 ? 19.718 -14.965 -3.640 1.00 94.75 1063 LEU A N 1
ATOM 8368 C CA . LEU A 1 1063 ? 21.010 -15.037 -2.956 1.00 94.75 1063 LEU A CA 1
ATOM 8369 C C . LEU A 1 1063 ? 21.480 -13.655 -2.475 1.00 94.75 1063 LEU A C 1
ATOM 8371 O O . LEU A 1 1063 ? 21.940 -13.530 -1.339 1.00 94.75 1063 LEU A O 1
ATOM 8375 N N . ALA A 1 1064 ? 21.317 -12.608 -3.294 1.00 94.62 1064 ALA A N 1
ATOM 8376 C CA . ALA A 1 1064 ? 21.649 -11.235 -2.914 1.00 94.62 1064 ALA A CA 1
ATOM 8377 C C . ALA A 1 1064 ? 20.824 -10.760 -1.707 1.00 94.62 1064 ALA A C 1
ATOM 8379 O O . ALA A 1 1064 ? 21.388 -10.140 -0.804 1.00 94.62 1064 ALA A O 1
ATOM 8380 N N . LYS A 1 1065 ? 19.528 -11.106 -1.634 1.00 92.38 1065 LYS A N 1
ATOM 8381 C CA . LYS A 1 1065 ? 18.693 -10.805 -0.464 1.00 92.38 1065 LYS A CA 1
ATOM 8382 C C . LYS A 1 1065 ? 19.173 -11.529 0.795 1.00 92.38 1065 LYS A C 1
ATOM 8384 O O . LYS A 1 1065 ? 19.318 -10.887 1.829 1.00 92.38 1065 LYS A O 1
ATOM 8389 N N . VAL A 1 1066 ? 19.469 -12.828 0.727 1.00 92.06 1066 VAL A N 1
ATOM 8390 C CA . VAL A 1 1066 ? 19.925 -13.577 1.916 1.00 92.06 1066 VAL A CA 1
ATOM 8391 C C . VAL A 1 1066 ? 21.287 -13.075 2.416 1.00 92.06 1066 VAL A C 1
ATOM 8393 O O . VAL A 1 1066 ? 21.489 -12.957 3.623 1.00 92.06 1066 VAL A O 1
ATOM 8396 N N . LEU A 1 1067 ? 22.197 -12.675 1.521 1.00 93.38 1067 LEU A N 1
ATOM 8397 C CA . LEU A 1 1067 ? 23.426 -11.981 1.922 1.00 93.38 1067 LEU A CA 1
ATOM 8398 C C . LEU A 1 1067 ? 23.148 -10.584 2.508 1.00 93.38 1067 LEU A C 1
ATOM 8400 O O . LEU A 1 1067 ? 23.842 -10.172 3.436 1.00 93.38 1067 LEU A O 1
ATOM 8404 N N . PHE A 1 1068 ? 22.158 -9.847 1.996 1.00 92.38 1068 PHE A N 1
ATOM 8405 C CA . PHE A 1 1068 ? 21.776 -8.535 2.526 1.00 92.38 1068 PHE A CA 1
ATOM 8406 C C . PHE A 1 1068 ? 21.196 -8.638 3.942 1.00 92.38 1068 PHE A C 1
ATOM 8408 O O . PHE A 1 1068 ? 21.642 -7.908 4.826 1.00 92.38 1068 PHE A O 1
ATOM 8415 N N . ASP A 1 1069 ? 20.279 -9.578 4.180 1.00 89.62 1069 ASP A N 1
ATOM 8416 C CA . ASP A 1 1069 ? 19.684 -9.826 5.499 1.00 89.62 1069 ASP A CA 1
ATOM 8417 C C . ASP A 1 1069 ? 20.744 -10.323 6.515 1.00 89.62 1069 ASP A C 1
ATOM 8419 O O . ASP A 1 1069 ? 20.664 -10.016 7.706 1.00 89.62 1069 ASP A O 1
ATOM 8423 N N . PHE A 1 1070 ? 21.793 -11.013 6.044 1.00 90.25 1070 PHE A N 1
ATOM 8424 C CA . PHE A 1 1070 ? 22.959 -11.414 6.844 1.00 90.25 1070 PHE A CA 1
ATOM 8425 C C . PHE A 1 1070 ? 23.924 -10.256 7.169 1.00 90.25 1070 PHE A C 1
ATOM 8427 O O . PHE A 1 1070 ? 24.540 -10.267 8.234 1.00 90.25 1070 PHE A O 1
ATOM 8434 N N . VAL A 1 1071 ? 24.083 -9.263 6.282 1.00 90.75 1071 VAL A N 1
ATOM 8435 C CA . VAL A 1 1071 ? 25.091 -8.187 6.419 1.00 90.75 1071 VAL A CA 1
ATOM 8436 C C . VAL A 1 1071 ? 24.518 -6.862 6.924 1.00 90.75 1071 VAL A C 1
ATOM 8438 O O . VAL A 1 1071 ? 25.076 -6.287 7.858 1.00 90.75 1071 VAL A O 1
ATOM 8441 N N . SER A 1 1072 ? 23.433 -6.352 6.336 1.00 89.38 1072 SER A N 1
ATOM 8442 C CA . SER A 1 1072 ? 22.960 -4.977 6.575 1.00 89.38 1072 SER A CA 1
ATOM 8443 C C . SER A 1 1072 ? 22.593 -4.703 8.048 1.00 89.38 1072 SER A C 1
ATOM 8445 O O . SER A 1 1072 ? 23.129 -3.748 8.619 1.00 89.38 1072 SER A O 1
ATOM 8447 N N . PRO A 1 1073 ? 21.824 -5.568 8.750 1.00 88.75 1073 PRO A N 1
ATOM 8448 C CA . PRO A 1 1073 ? 21.520 -5.380 10.177 1.00 88.75 1073 PRO A CA 1
ATOM 8449 C C . PRO A 1 1073 ? 22.736 -5.535 11.109 1.00 88.75 1073 PRO A C 1
ATOM 8451 O O . PRO A 1 1073 ? 22.635 -5.249 12.307 1.00 88.75 1073 PRO A O 1
ATOM 8454 N N . GLN A 1 1074 ? 23.862 -6.024 10.577 1.00 91.06 1074 GLN A N 1
ATOM 8455 C CA . GLN A 1 1074 ? 25.097 -6.305 11.306 1.00 91.06 1074 GLN A CA 1
ATOM 8456 C C . GLN A 1 1074 ? 26.199 -5.273 11.026 1.00 91.06 1074 GLN A C 1
ATOM 8458 O O . GLN A 1 1074 ? 27.182 -5.247 11.757 1.00 91.06 1074 GLN A O 1
ATOM 8463 N N . GLU A 1 1075 ? 26.048 -4.374 10.039 1.00 90.19 1075 GLU A N 1
ATOM 8464 C CA . GLU A 1 1075 ? 26.952 -3.217 9.886 1.00 90.19 1075 GLU A CA 1
ATOM 8465 C C . GLU A 1 1075 ? 26.916 -2.288 11.115 1.00 90.19 1075 GLU A C 1
ATOM 8467 O O . GLU A 1 1075 ? 27.874 -1.562 11.377 1.00 90.19 1075 GLU A O 1
ATOM 8472 N N . TYR A 1 1076 ? 25.826 -2.353 11.886 1.00 91.50 1076 TYR A N 1
ATOM 8473 C CA . TYR A 1 1076 ? 25.568 -1.587 13.107 1.00 91.50 1076 TYR A CA 1
ATOM 8474 C C . TYR A 1 1076 ? 25.874 -2.389 14.390 1.00 91.50 1076 TYR A C 1
ATOM 8476 O O . TYR A 1 1076 ? 25.158 -2.255 15.382 1.00 91.50 1076 TYR A O 1
ATOM 8484 N N . GLY A 1 1077 ? 26.899 -3.250 14.354 1.00 92.94 1077 GLY A N 1
ATOM 8485 C CA . GLY A 1 1077 ? 27.356 -4.098 15.468 1.00 92.94 1077 GLY A CA 1
ATOM 8486 C C . GLY A 1 1077 ? 27.007 -5.578 15.289 1.00 92.94 1077 GLY A C 1
ATOM 8487 O O . GLY A 1 1077 ? 25.948 -5.892 14.748 1.00 92.94 1077 GLY A O 1
ATOM 8488 N N . ILE A 1 1078 ? 27.867 -6.489 15.760 1.00 91.19 1078 ILE A N 1
ATOM 8489 C CA . ILE A 1 1078 ? 27.657 -7.949 15.727 1.00 91.19 1078 ILE A CA 1
ATOM 8490 C C . ILE A 1 1078 ? 27.215 -8.469 17.098 1.00 91.19 1078 ILE A C 1
ATOM 8492 O O . ILE A 1 1078 ? 26.253 -9.235 17.162 1.00 91.19 1078 ILE A O 1
ATOM 8496 N N . THR A 1 1079 ? 27.880 -8.055 18.181 1.00 92.12 1079 THR A N 1
ATOM 8497 C CA . THR A 1 1079 ? 27.454 -8.372 19.559 1.00 92.12 1079 THR A CA 1
ATOM 8498 C C . THR A 1 1079 ? 26.463 -7.334 20.088 1.00 92.12 1079 THR A C 1
ATOM 8500 O O . THR A 1 1079 ? 26.324 -6.250 19.518 1.00 92.12 1079 THR A O 1
ATOM 8503 N N . ASN A 1 1080 ? 25.764 -7.641 21.182 1.00 91.69 1080 ASN A N 1
ATOM 8504 C CA . ASN A 1 1080 ? 24.770 -6.738 21.771 1.00 91.69 1080 ASN A CA 1
ATOM 8505 C C . ASN A 1 1080 ? 25.430 -5.459 22.323 1.00 91.69 1080 ASN A C 1
ATOM 8507 O O . ASN A 1 1080 ? 24.869 -4.369 22.222 1.00 91.69 1080 ASN A O 1
ATOM 8511 N N . GLU A 1 1081 ? 26.666 -5.568 22.816 1.00 92.38 1081 GLU A N 1
ATOM 8512 C CA . GLU A 1 1081 ? 27.482 -4.449 23.291 1.00 92.38 1081 GLU A CA 1
ATOM 8513 C C . GLU A 1 1081 ? 27.866 -3.520 22.135 1.00 92.38 1081 GLU A C 1
ATOM 8515 O O . GLU A 1 1081 ? 27.634 -2.317 22.230 1.00 92.38 1081 GLU A O 1
ATOM 8520 N N . GLU A 1 1082 ? 28.375 -4.070 21.024 1.00 93.94 1082 GLU A N 1
ATOM 8521 C CA . GLU A 1 1082 ? 28.691 -3.296 19.813 1.00 93.94 1082 GLU A CA 1
ATOM 8522 C C . GLU A 1 1082 ? 27.439 -2.624 19.239 1.00 93.94 1082 GLU A C 1
ATOM 8524 O O . GLU A 1 1082 ? 27.487 -1.472 18.808 1.00 93.94 1082 GLU A O 1
ATOM 8529 N N . LYS A 1 1083 ? 26.306 -3.337 19.245 1.00 94.06 1083 LYS A N 1
ATOM 8530 C CA . LYS A 1 1083 ? 25.011 -2.824 18.786 1.00 94.06 1083 LYS A CA 1
ATOM 8531 C C . LYS A 1 1083 ? 24.547 -1.645 19.635 1.00 94.06 1083 LYS A C 1
ATOM 8533 O O . LYS A 1 1083 ? 24.121 -0.638 19.067 1.00 94.06 1083 LYS A O 1
ATOM 8538 N N . LEU A 1 1084 ? 24.657 -1.735 20.961 1.00 94.00 1084 LEU A N 1
ATOM 8539 C CA . LEU A 1 1084 ? 24.335 -0.637 21.873 1.00 94.00 1084 LEU A CA 1
ATOM 8540 C C . LEU A 1 1084 ? 25.311 0.539 21.722 1.00 94.00 1084 LEU A C 1
ATOM 8542 O O . LEU A 1 1084 ? 24.875 1.686 21.694 1.00 94.00 1084 LEU A O 1
ATOM 8546 N N . GLU A 1 1085 ? 26.612 0.277 21.599 1.00 92.31 1085 GLU A N 1
ATOM 8547 C CA . GLU A 1 1085 ? 27.647 1.309 21.477 1.00 92.31 1085 GLU A CA 1
ATOM 8548 C C . GLU A 1 1085 ? 27.528 2.092 20.163 1.00 92.31 1085 GLU A C 1
ATOM 8550 O O . GLU A 1 1085 ? 27.374 3.313 20.197 1.00 92.31 1085 GLU A O 1
ATOM 8555 N N . ILE A 1 1086 ? 27.477 1.410 19.013 1.00 92.25 1086 ILE A N 1
ATOM 8556 C CA . ILE A 1 1086 ? 27.211 2.032 17.702 1.00 92.25 1086 ILE A CA 1
ATOM 8557 C C . ILE A 1 1086 ? 25.821 2.687 17.689 1.00 92.25 1086 ILE A C 1
ATOM 8559 O O . ILE A 1 1086 ? 25.645 3.769 17.118 1.00 92.25 1086 ILE A O 1
ATOM 8563 N N . GLY A 1 1087 ? 24.853 2.061 18.367 1.00 92.31 1087 GLY A N 1
ATOM 8564 C CA . GLY A 1 1087 ? 23.516 2.591 18.617 1.00 92.31 1087 GLY A CA 1
ATOM 8565 C C . GLY A 1 1087 ? 23.561 3.994 19.218 1.00 92.31 1087 GLY A C 1
ATOM 8566 O O . GLY A 1 1087 ? 23.067 4.950 18.621 1.00 92.31 1087 GLY A O 1
ATOM 8567 N N . LEU A 1 1088 ? 24.222 4.134 20.368 1.00 90.94 1088 LEU A N 1
ATOM 8568 C CA . LEU A 1 1088 ? 24.344 5.393 21.098 1.00 90.94 1088 LEU A CA 1
ATOM 8569 C C . LEU A 1 1088 ? 25.262 6.392 20.372 1.00 90.94 1088 LEU A C 1
ATOM 8571 O O . LEU A 1 1088 ? 24.901 7.559 20.246 1.00 90.94 1088 LEU A O 1
ATOM 8575 N N . LEU A 1 1089 ? 26.404 5.963 19.824 1.00 89.06 1089 LEU A N 1
ATOM 8576 C CA . LEU A 1 1089 ? 27.314 6.842 19.070 1.00 89.06 1089 LEU A CA 1
ATOM 8577 C C . LEU A 1 1089 ? 26.650 7.489 17.838 1.00 89.06 1089 LEU A C 1
ATOM 8579 O O . LEU A 1 1089 ? 27.101 8.545 17.398 1.00 89.06 1089 LEU A O 1
ATOM 8583 N N . THR A 1 1090 ? 25.578 6.885 17.313 1.00 88.31 1090 THR A N 1
ATOM 8584 C CA . THR A 1 1090 ? 24.784 7.416 16.190 1.00 88.31 1090 THR A CA 1
ATOM 8585 C C . THR A 1 1090 ? 23.520 8.147 16.657 1.00 88.31 1090 THR A C 1
ATOM 8587 O O . THR A 1 1090 ? 23.254 9.268 16.230 1.00 88.31 1090 THR A O 1
ATOM 8590 N N . SER A 1 1091 ? 22.731 7.529 17.542 1.00 90.94 1091 SER A N 1
ATOM 8591 C CA . SER A 1 1091 ? 21.361 7.955 17.866 1.00 90.94 1091 SER A CA 1
ATOM 8592 C C . SER A 1 1091 ? 21.186 8.586 19.256 1.00 90.94 1091 SER A C 1
ATOM 8594 O O . SER A 1 1091 ? 20.066 8.971 19.593 1.00 90.94 1091 SER A O 1
ATOM 8596 N N . LEU A 1 1092 ? 22.247 8.779 20.057 1.00 89.69 1092 LEU A N 1
ATOM 8597 C CA . LEU A 1 1092 ? 22.148 9.436 21.374 1.00 89.69 1092 LEU A CA 1
ATOM 8598 C C . LEU A 1 1092 ? 21.473 10.832 21.343 1.00 89.69 1092 LEU A C 1
ATOM 8600 O O . LEU A 1 1092 ? 20.676 11.098 22.245 1.00 89.69 1092 LEU A O 1
ATOM 8604 N N . PRO A 1 1093 ? 21.708 11.721 20.351 1.00 89.81 1093 PRO A N 1
ATOM 8605 C CA . PRO A 1 1093 ? 20.997 13.005 20.262 1.00 89.81 1093 PRO A CA 1
ATOM 8606 C C . PRO A 1 1093 ? 19.496 12.854 19.968 1.00 89.81 1093 PRO A C 1
ATOM 8608 O O . PRO A 1 1093 ? 18.678 13.613 20.492 1.00 89.81 1093 PRO A O 1
ATOM 8611 N N . LEU A 1 1094 ? 19.131 11.852 19.162 1.00 92.06 1094 LEU A N 1
ATOM 8612 C CA . LEU A 1 1094 ? 17.744 11.545 18.824 1.00 92.06 1094 LEU A CA 1
ATOM 8613 C C . LEU A 1 1094 ? 17.011 10.967 20.038 1.00 92.06 1094 LEU A C 1
ATOM 8615 O O . LEU A 1 1094 ? 15.984 11.509 20.430 1.00 92.06 1094 LEU A O 1
ATOM 8619 N N . ILE A 1 1095 ? 17.554 9.934 20.688 1.00 93.38 1095 ILE A N 1
ATOM 8620 C CA . ILE A 1 1095 ? 16.886 9.282 21.825 1.00 93.38 1095 ILE A CA 1
ATOM 8621 C C . ILE A 1 1095 ? 16.818 10.175 23.076 1.00 93.38 1095 ILE A C 1
ATOM 8623 O O . ILE A 1 1095 ? 15.832 10.118 23.808 1.00 93.38 1095 ILE A O 1
ATOM 8627 N N . LYS A 1 1096 ? 17.790 11.083 23.271 1.00 93.62 1096 LYS A N 1
ATOM 8628 C CA . LYS A 1 1096 ? 17.691 12.163 24.271 1.00 93.62 1096 LYS A CA 1
ATOM 8629 C C . LYS A 1 1096 ? 16.506 13.087 24.013 1.00 93.62 1096 LYS A C 1
ATOM 8631 O O . LYS A 1 1096 ? 15.827 13.456 24.967 1.00 93.62 1096 LYS A O 1
ATOM 8636 N N . GLN A 1 1097 ? 16.236 13.437 22.752 1.00 95.38 1097 GLN A N 1
ATOM 8637 C CA . GLN A 1 1097 ? 15.034 14.206 22.448 1.00 95.38 1097 GLN A CA 1
ATOM 8638 C C . GLN A 1 1097 ? 13.769 13.347 22.550 1.00 95.38 1097 GLN A C 1
ATOM 8640 O O . GLN A 1 1097 ? 12.810 13.837 23.112 1.00 95.38 1097 GLN A O 1
ATOM 8645 N N . ILE A 1 1098 ? 13.757 12.082 22.110 1.00 96.88 1098 ILE A N 1
ATOM 8646 C CA . ILE A 1 1098 ? 12.574 11.204 22.248 1.00 96.88 1098 ILE A CA 1
ATOM 8647 C C . ILE A 1 1098 ? 12.131 11.104 23.714 1.00 96.88 1098 ILE A C 1
ATOM 8649 O O . ILE A 1 1098 ? 10.943 11.214 23.989 1.00 96.88 1098 ILE A O 1
ATOM 8653 N N . VAL A 1 1099 ? 13.070 10.970 24.659 1.00 97.00 1099 VAL A N 1
ATOM 8654 C CA . VAL A 1 1099 ? 12.761 11.017 26.098 1.00 97.00 1099 VAL A CA 1
ATOM 8655 C C . VAL A 1 1099 ? 12.157 12.367 26.505 1.00 97.00 1099 VAL A C 1
ATOM 8657 O O . VAL A 1 1099 ? 11.084 12.381 27.101 1.00 97.00 1099 VAL A O 1
ATOM 8660 N N . LYS A 1 1100 ? 12.773 13.494 26.119 1.00 97.38 1100 LYS A N 1
ATOM 8661 C CA . LYS A 1 1100 ? 12.237 14.834 26.417 1.00 97.38 1100 LYS A CA 1
ATOM 8662 C C . LYS A 1 1100 ? 10.865 15.088 25.778 1.00 97.38 1100 LYS A C 1
ATOM 8664 O O . LYS A 1 1100 ? 10.025 15.771 26.359 1.00 97.38 1100 LYS A O 1
ATOM 8669 N N . ASP A 1 1101 ? 10.632 14.561 24.585 1.00 97.75 1101 ASP A N 1
ATOM 8670 C CA . ASP A 1 1101 ? 9.370 14.675 23.863 1.00 97.75 1101 ASP A CA 1
ATOM 8671 C C . ASP A 1 1101 ? 8.294 13.828 24.550 1.00 97.75 1101 ASP A C 1
ATOM 8673 O O . ASP A 1 1101 ? 7.184 14.311 24.717 1.00 97.75 1101 ASP A O 1
ATOM 8677 N N . LEU A 1 1102 ? 8.620 12.624 25.040 1.00 97.38 1102 LEU A N 1
ATOM 8678 C CA . LEU A 1 1102 ? 7.711 11.805 25.853 1.00 97.38 1102 LEU A CA 1
ATOM 8679 C C . LEU A 1 1102 ? 7.329 12.501 27.167 1.00 97.38 1102 LEU A C 1
ATOM 8681 O O . LEU A 1 1102 ? 6.145 12.550 27.487 1.00 97.38 1102 LEU A O 1
ATOM 8685 N N . GLU A 1 1103 ? 8.290 13.111 27.869 1.00 96.81 1103 GLU A N 1
ATOM 8686 C CA . GLU A 1 1103 ? 8.023 13.989 29.023 1.00 96.81 1103 GLU A CA 1
ATOM 8687 C C . GLU A 1 1103 ? 7.122 15.178 28.624 1.00 96.81 1103 GLU A C 1
ATOM 8689 O O . GLU A 1 1103 ? 6.193 15.530 29.344 1.00 96.81 1103 GLU A O 1
ATOM 8694 N N . THR A 1 1104 ? 7.327 15.757 27.434 1.00 96.69 1104 THR A N 1
ATOM 8695 C CA . THR A 1 1104 ? 6.518 16.881 26.924 1.00 96.69 1104 THR A CA 1
ATOM 8696 C C . THR A 1 1104 ? 5.105 16.464 26.487 1.00 96.69 1104 THR A C 1
ATOM 8698 O O . THR A 1 1104 ? 4.189 17.275 26.578 1.00 96.69 1104 THR A O 1
ATOM 8701 N N . VAL A 1 1105 ? 4.895 15.228 26.016 1.00 95.38 1105 VAL A N 1
ATOM 8702 C CA . VAL A 1 1105 ? 3.549 14.681 25.757 1.00 95.38 1105 VAL A CA 1
ATOM 8703 C C . VAL A 1 1105 ? 2.865 14.334 27.081 1.00 95.38 1105 VAL A C 1
ATOM 8705 O O . VAL A 1 1105 ? 1.683 14.616 27.229 1.00 95.38 1105 VAL A O 1
ATOM 8708 N N . GLN A 1 1106 ? 3.583 13.767 28.057 1.00 94.00 1106 GLN A N 1
ATOM 8709 C CA . GLN A 1 1106 ? 3.031 13.431 29.374 1.00 94.00 1106 GLN A CA 1
ATOM 8710 C C . GLN A 1 1106 ? 2.560 14.677 30.139 1.00 94.00 1106 GLN A C 1
ATOM 8712 O O . GLN A 1 1106 ? 1.468 14.659 30.703 1.00 94.00 1106 GLN A O 1
ATOM 8717 N N . ALA A 1 1107 ? 3.324 15.770 30.075 1.00 93.00 1107 ALA A N 1
ATOM 8718 C CA . ALA A 1 1107 ? 2.987 17.050 30.696 1.00 93.00 1107 ALA A CA 1
ATOM 8719 C C . ALA A 1 1107 ? 1.992 17.916 29.887 1.00 93.00 1107 ALA A C 1
ATOM 8721 O O . ALA A 1 1107 ? 1.688 19.033 30.301 1.00 93.00 1107 ALA A O 1
ATOM 8722 N N . ALA A 1 1108 ? 1.500 17.454 28.730 1.00 90.88 1108 ALA A N 1
ATOM 8723 C CA . ALA A 1 1108 ? 0.546 18.213 27.921 1.00 90.88 1108 ALA A CA 1
ATOM 8724 C C . ALA A 1 1108 ? -0.901 18.079 28.438 1.00 90.88 1108 ALA A C 1
ATOM 8726 O O . ALA A 1 1108 ? -1.366 16.986 28.767 1.00 90.88 1108 ALA A O 1
ATOM 8727 N N . GLU A 1 1109 ? -1.641 19.190 28.439 1.00 86.25 1109 GLU A N 1
ATOM 8728 C CA . GLU A 1 1109 ? -3.079 19.219 28.754 1.00 86.25 1109 GLU A CA 1
ATOM 8729 C C . GLU A 1 1109 ? -3.931 18.555 27.656 1.00 86.25 1109 GLU A C 1
ATOM 8731 O O . GLU A 1 1109 ? -4.964 17.952 27.939 1.00 86.25 1109 GLU A O 1
ATOM 8736 N N . SER A 1 1110 ? -3.485 18.642 26.399 1.00 86.31 1110 SER A N 1
ATOM 8737 C CA . SER A 1 1110 ? -4.169 18.119 25.212 1.00 86.31 1110 SER A CA 1
ATOM 8738 C C . SER A 1 1110 ? -3.271 17.184 24.392 1.00 86.31 1110 SER A C 1
ATOM 8740 O O . SER A 1 1110 ? -2.097 16.969 24.707 1.00 86.31 1110 SER A O 1
ATOM 8742 N N . GLY A 1 1111 ? -3.836 16.574 23.345 1.00 89.69 1111 GLY A N 1
ATOM 8743 C CA . GLY A 1 1111 ? -3.129 15.574 22.550 1.00 89.69 1111 GLY A CA 1
ATOM 8744 C C . GLY A 1 1111 ? -1.957 16.151 21.753 1.00 89.69 1111 GLY A C 1
ATOM 8745 O O . GLY A 1 1111 ? -2.104 17.152 21.054 1.00 89.69 1111 GLY A O 1
ATOM 8746 N N . LYS A 1 1112 ? -0.791 15.494 21.818 1.00 95.38 1112 LYS A N 1
ATOM 8747 C CA . LYS A 1 1112 ? 0.450 16.017 21.222 1.00 95.38 1112 LYS A CA 1
ATOM 8748 C C . LYS A 1 1112 ? 1.283 14.956 20.506 1.00 95.38 1112 LYS A C 1
ATOM 8750 O O . LYS A 1 1112 ? 1.487 13.856 21.019 1.00 95.38 1112 LYS A O 1
ATOM 8755 N N . SER A 1 1113 ? 1.800 15.297 19.326 1.00 97.19 1113 SER A N 1
ATOM 8756 C CA . SER A 1 1113 ? 2.562 14.376 18.473 1.00 97.19 1113 SER A CA 1
ATOM 8757 C C . SER A 1 1113 ? 3.905 14.948 18.029 1.00 97.19 1113 SER A C 1
ATOM 8759 O O . SER A 1 1113 ? 3.976 16.034 17.456 1.00 97.19 1113 SER A O 1
ATOM 8761 N N . PHE A 1 1114 ? 4.967 14.162 18.196 1.00 98.25 1114 PHE A N 1
ATOM 8762 C CA . PHE A 1 1114 ? 6.308 14.457 17.693 1.00 98.25 1114 PHE A CA 1
ATOM 8763 C C . PHE A 1 1114 ? 6.675 13.455 16.595 1.00 98.25 1114 PHE A C 1
ATOM 8765 O O . PHE A 1 1114 ? 6.674 12.243 16.815 1.00 98.25 1114 PHE A O 1
ATOM 8772 N N . ILE A 1 1115 ? 6.984 13.949 15.398 1.00 98.31 1115 ILE A N 1
ATOM 8773 C CA . ILE A 1 1115 ? 7.239 13.126 14.213 1.00 98.31 1115 ILE A CA 1
ATOM 8774 C C . ILE A 1 1115 ? 8.642 13.401 13.670 1.00 98.31 1115 ILE A C 1
ATOM 8776 O O . ILE A 1 1115 ? 9.013 14.546 13.428 1.00 98.31 1115 ILE A O 1
ATOM 8780 N N . TYR A 1 1116 ? 9.407 12.344 13.419 1.00 98.25 1116 TYR A N 1
ATOM 8781 C CA . TYR A 1 1116 ? 10.797 12.398 12.981 1.00 98.25 1116 TYR A CA 1
ATOM 8782 C C . TYR A 1 1116 ? 10.994 11.651 11.666 1.00 98.25 1116 TYR A C 1
ATOM 8784 O O . TYR A 1 1116 ? 10.768 10.449 11.608 1.00 98.25 1116 TYR A O 1
ATOM 8792 N N . PHE A 1 1117 ? 11.491 12.323 10.629 1.00 97.69 1117 PHE A N 1
ATOM 8793 C CA . PHE A 1 1117 ? 11.908 11.686 9.379 1.00 97.69 1117 PHE A CA 1
ATOM 8794 C C . PHE A 1 1117 ? 13.431 11.590 9.292 1.00 97.69 1117 PHE A C 1
ATOM 8796 O O . PHE A 1 1117 ? 14.149 12.585 9.429 1.00 97.69 1117 PHE A O 1
ATOM 8803 N N . THR A 1 1118 ? 13.928 10.375 9.055 1.00 95.00 1118 THR A N 1
ATOM 8804 C CA . THR A 1 1118 ? 15.359 10.060 9.063 1.00 95.00 1118 THR A CA 1
ATOM 8805 C C . THR A 1 1118 ? 15.731 8.941 8.070 1.00 95.00 1118 THR A C 1
ATOM 8807 O O . THR A 1 1118 ? 14.967 8.586 7.165 1.00 95.00 1118 THR A O 1
ATOM 8810 N N . LYS A 1 1119 ? 16.959 8.432 8.181 1.00 90.56 1119 LYS A N 1
ATOM 8811 C CA . LYS A 1 1119 ? 17.579 7.430 7.309 1.00 90.56 1119 LYS A CA 1
ATOM 8812 C C . LYS A 1 1119 ? 17.550 6.033 7.938 1.00 90.56 1119 LYS A C 1
ATOM 8814 O O . LYS A 1 1119 ? 17.234 5.848 9.108 1.00 90.56 1119 LYS A O 1
ATOM 8819 N N . GLU A 1 1120 ? 17.915 5.043 7.132 1.00 88.88 1120 GLU A N 1
ATOM 8820 C CA . GLU A 1 1120 ? 18.028 3.627 7.515 1.00 88.88 1120 GLU A CA 1
ATOM 8821 C C . GLU A 1 1120 ? 18.964 3.380 8.712 1.00 88.88 1120 GLU A C 1
ATOM 8823 O O . GLU A 1 1120 ? 18.640 2.612 9.613 1.00 88.88 1120 GLU A O 1
ATOM 8828 N N . SER A 1 1121 ? 20.091 4.089 8.748 1.00 88.69 1121 SER A N 1
ATOM 8829 C CA . SER A 1 1121 ? 21.097 4.077 9.816 1.00 88.69 1121 SER A CA 1
ATOM 8830 C C . SER A 1 1121 ? 20.515 4.439 11.184 1.00 88.69 1121 SER A C 1
ATOM 8832 O O . SER A 1 1121 ? 20.604 3.648 12.125 1.00 88.69 1121 SER A O 1
ATOM 8834 N N . HIS A 1 1122 ? 19.872 5.605 11.301 1.00 91.38 1122 HIS A N 1
ATOM 8835 C CA . HIS A 1 1122 ? 19.185 6.042 12.526 1.00 91.38 1122 HIS A CA 1
ATOM 8836 C C . HIS A 1 1122 ? 18.083 5.077 12.966 1.00 91.38 1122 HIS A C 1
ATOM 8838 O O . HIS A 1 1122 ? 17.873 4.910 14.159 1.00 91.38 1122 HIS A O 1
ATOM 8844 N N . ILE A 1 1123 ? 17.406 4.405 12.031 1.00 94.81 1123 ILE A N 1
ATOM 8845 C CA . ILE A 1 1123 ? 16.369 3.413 12.344 1.00 94.81 1123 ILE A CA 1
ATOM 8846 C C . ILE A 1 1123 ? 16.972 2.141 12.965 1.00 94.81 1123 ILE A C 1
ATOM 8848 O O . ILE A 1 1123 ? 16.525 1.727 14.035 1.00 94.81 1123 ILE A O 1
ATOM 8852 N N . TYR A 1 1124 ? 18.018 1.554 12.367 1.00 93.19 1124 TYR A N 1
ATOM 8853 C CA . TYR A 1 1124 ? 18.709 0.396 12.960 1.00 93.19 1124 TYR A CA 1
ATOM 8854 C C . TYR A 1 1124 ? 19.372 0.743 14.302 1.00 93.19 1124 TYR A C 1
ATOM 8856 O O . TYR A 1 1124 ? 19.284 -0.030 15.255 1.00 93.19 1124 TYR A O 1
ATOM 8864 N N . THR A 1 1125 ? 20.009 1.912 14.407 1.00 94.00 1125 THR A N 1
ATOM 8865 C CA . THR A 1 1125 ? 20.710 2.330 15.635 1.00 94.00 1125 THR A CA 1
ATOM 8866 C C . THR A 1 1125 ? 19.757 2.739 16.759 1.00 94.00 1125 THR A C 1
ATOM 8868 O O . THR A 1 1125 ? 20.031 2.415 17.912 1.00 94.00 1125 THR A O 1
ATOM 8871 N N . LEU A 1 1126 ? 18.599 3.338 16.456 1.00 95.44 1126 LEU A N 1
ATOM 8872 C CA . LEU A 1 1126 ? 17.531 3.545 17.440 1.00 95.44 1126 LEU A CA 1
ATOM 8873 C C . LEU A 1 1126 ? 16.931 2.212 17.908 1.00 95.44 1126 LEU A C 1
ATOM 8875 O O . LEU A 1 1126 ? 16.722 2.034 19.105 1.00 95.44 1126 LEU A O 1
ATOM 8879 N N . LEU A 1 1127 ? 16.703 1.254 17.000 1.00 95.44 1127 LEU A N 1
ATOM 8880 C CA . LEU A 1 1127 ? 16.206 -0.073 17.374 1.00 95.44 1127 LEU A CA 1
ATOM 8881 C C . LEU A 1 1127 ? 17.204 -0.826 18.273 1.00 95.44 1127 LEU A C 1
ATOM 8883 O O . LEU A 1 1127 ? 16.782 -1.453 19.244 1.00 95.44 1127 LEU A O 1
ATOM 8887 N N . ASN A 1 1128 ? 18.514 -0.698 18.021 1.00 94.75 1128 ASN A N 1
ATOM 8888 C CA . ASN A 1 1128 ? 19.548 -1.174 18.947 1.00 94.75 1128 ASN A CA 1
ATOM 8889 C C . ASN A 1 1128 ? 19.412 -0.517 20.331 1.00 94.75 1128 ASN A C 1
ATOM 8891 O O . ASN A 1 1128 ? 19.410 -1.219 21.335 1.00 94.75 1128 ASN A O 1
ATOM 8895 N N . CYS A 1 1129 ? 19.271 0.812 20.405 1.00 95.19 1129 CYS A N 1
ATOM 8896 C CA . CYS A 1 1129 ? 19.118 1.513 21.685 1.00 95.19 1129 CYS A CA 1
ATOM 8897 C C . CYS A 1 1129 ? 17.844 1.134 22.457 1.00 95.19 1129 CYS A C 1
ATOM 8899 O O . CYS A 1 1129 ? 17.828 1.290 23.673 1.00 95.19 1129 CYS A O 1
ATOM 8901 N N . ILE A 1 1130 ? 16.798 0.641 21.787 1.00 95.25 1130 ILE A N 1
ATOM 8902 C CA . ILE A 1 1130 ? 15.585 0.130 22.441 1.00 95.25 1130 ILE A CA 1
ATOM 8903 C C . ILE A 1 1130 ? 15.826 -1.292 22.968 1.00 95.25 1130 ILE A C 1
ATOM 8905 O O . ILE A 1 1130 ? 15.671 -1.529 24.164 1.00 95.25 1130 ILE A O 1
ATOM 8909 N N . ILE A 1 1131 ? 16.230 -2.224 22.095 1.00 94.19 1131 ILE A N 1
ATOM 8910 C CA . ILE A 1 1131 ? 16.393 -3.649 22.440 1.00 94.19 1131 ILE A CA 1
ATOM 8911 C C . ILE A 1 1131 ? 17.561 -3.837 23.416 1.00 94.19 1131 ILE A C 1
ATOM 8913 O O . ILE A 1 1131 ? 17.375 -4.280 24.547 1.00 94.19 1131 ILE A O 1
ATOM 8917 N N . GLU A 1 1132 ? 18.765 -3.439 23.005 1.00 93.69 1132 GLU A N 1
ATOM 8918 C CA . GLU A 1 1132 ? 19.990 -3.621 23.792 1.00 93.69 1132 GLU A CA 1
ATOM 8919 C C . GLU A 1 1132 ? 20.079 -2.608 24.955 1.00 93.69 1132 GLU A C 1
ATOM 8921 O O . GLU A 1 1132 ? 20.915 -2.737 25.848 1.00 93.69 1132 GLU A O 1
ATOM 8926 N N . GLY A 1 1133 ? 19.204 -1.592 24.964 1.00 90.62 1133 GLY A N 1
ATOM 8927 C CA . GLY A 1 1133 ? 19.008 -0.678 26.092 1.00 90.62 1133 GLY A CA 1
ATOM 8928 C C . GLY A 1 1133 ? 18.239 -1.293 27.266 1.00 90.62 1133 GLY A C 1
ATOM 8929 O O . GLY A 1 1133 ? 18.219 -0.693 28.336 1.00 90.62 1133 GLY A O 1
ATOM 8930 N N . GLY A 1 1134 ? 17.650 -2.482 27.105 1.00 91.81 1134 GLY A N 1
ATOM 8931 C CA . GLY A 1 1134 ? 16.959 -3.208 28.176 1.00 91.81 1134 GLY A CA 1
ATOM 8932 C C . GLY A 1 1134 ? 15.437 -3.042 28.207 1.00 91.81 1134 GLY A C 1
ATOM 8933 O O . GLY A 1 1134 ? 14.811 -3.499 29.159 1.00 91.81 1134 GLY A O 1
ATOM 8934 N N . ILE A 1 1135 ? 14.821 -2.430 27.187 1.00 95.56 1135 ILE A N 1
ATOM 8935 C CA . ILE A 1 1135 ? 13.356 -2.358 27.093 1.00 95.56 1135 ILE A CA 1
ATOM 8936 C C . ILE A 1 1135 ? 12.801 -3.740 26.681 1.00 95.56 1135 ILE A C 1
ATOM 8938 O O . ILE A 1 1135 ? 13.180 -4.253 25.625 1.00 95.56 1135 ILE A O 1
ATOM 8942 N N . PRO A 1 1136 ? 11.882 -4.358 27.450 1.00 93.12 1136 PRO A N 1
ATOM 8943 C CA . PRO A 1 1136 ? 11.429 -5.726 27.198 1.00 93.12 1136 PRO A CA 1
ATOM 8944 C C . PRO A 1 1136 ? 10.521 -5.831 25.961 1.00 93.12 1136 PRO A C 1
ATOM 8946 O O . PRO A 1 1136 ? 9.379 -5.352 25.941 1.00 93.12 1136 PRO A O 1
ATOM 8949 N N . VAL A 1 1137 ? 11.023 -6.514 24.928 1.00 94.56 1137 VAL A N 1
ATOM 8950 C CA . VAL A 1 1137 ? 10.326 -6.751 23.655 1.00 94.56 1137 VAL A CA 1
ATOM 8951 C C . VAL A 1 1137 ? 9.616 -8.112 23.600 1.00 94.56 1137 VAL A C 1
ATOM 8953 O O . VAL A 1 1137 ? 9.965 -9.055 24.303 1.00 94.56 1137 VAL A O 1
ATOM 8956 N N . LYS A 1 1138 ? 8.590 -8.206 22.749 1.00 91.56 1138 LYS A N 1
ATOM 8957 C CA . LYS A 1 1138 ? 7.774 -9.402 22.460 1.00 91.56 1138 LYS A CA 1
ATOM 8958 C C . LYS A 1 1138 ? 8.241 -10.191 21.232 1.00 91.56 1138 LYS A C 1
ATOM 8960 O O . LYS A 1 1138 ? 7.686 -11.249 20.953 1.00 91.56 1138 LYS A O 1
ATOM 8965 N N . ILE A 1 1139 ? 9.127 -9.608 20.427 1.00 85.50 1139 ILE A N 1
ATOM 8966 C CA . ILE A 1 1139 ? 9.490 -10.092 19.093 1.00 85.50 1139 ILE A CA 1
ATOM 8967 C C . ILE A 1 1139 ? 11.002 -10.274 19.077 1.00 85.50 1139 ILE A C 1
ATOM 8969 O O . ILE A 1 1139 ? 11.730 -9.301 19.275 1.00 85.50 1139 ILE A O 1
ATOM 8973 N N . ASP A 1 1140 ? 11.458 -11.500 18.829 1.00 82.31 1140 ASP A N 1
ATOM 8974 C CA . ASP A 1 1140 ? 12.880 -11.795 18.685 1.00 82.31 1140 ASP A CA 1
ATOM 8975 C C . ASP A 1 1140 ? 13.495 -10.991 17.542 1.00 82.31 1140 ASP A C 1
ATOM 8977 O O . ASP A 1 1140 ? 12.895 -10.814 16.478 1.00 82.31 1140 ASP A O 1
ATOM 8981 N N . ARG A 1 1141 ? 14.736 -10.542 17.734 1.00 82.69 1141 ARG A N 1
ATOM 8982 C CA . ARG A 1 1141 ? 15.447 -9.694 16.770 1.00 82.69 1141 ARG A CA 1
ATOM 8983 C C . ARG A 1 1141 ? 15.571 -10.335 15.378 1.00 82.69 1141 ARG A C 1
ATOM 8985 O O . ARG A 1 1141 ? 15.541 -9.622 14.382 1.00 82.69 1141 ARG A O 1
ATOM 8992 N N . SER A 1 1142 ? 15.667 -11.663 15.308 1.00 79.12 1142 SER A N 1
ATOM 8993 C CA . SER A 1 1142 ? 15.698 -12.458 14.069 1.00 79.12 1142 SER A CA 1
ATOM 8994 C C . SER A 1 1142 ? 14.326 -12.647 13.402 1.00 79.12 1142 SER A C 1
ATOM 8996 O O . SER A 1 1142 ? 14.270 -13.034 12.238 1.00 79.12 1142 SER A O 1
ATOM 8998 N N . ALA A 1 1143 ? 13.225 -12.361 14.106 1.00 80.94 1143 ALA A N 1
ATOM 8999 C CA . ALA A 1 1143 ? 11.857 -12.386 13.582 1.00 80.94 1143 ALA A CA 1
ATOM 9000 C C . ALA A 1 1143 ? 11.370 -11.003 13.093 1.00 80.94 1143 ALA A C 1
ATOM 9002 O O . ALA A 1 1143 ? 10.257 -10.884 12.570 1.00 80.94 1143 ALA A O 1
ATOM 9003 N N . ILE A 1 1144 ? 12.189 -9.956 13.246 1.00 83.88 1144 ILE A N 1
ATOM 9004 C CA . ILE A 1 1144 ? 11.963 -8.640 12.638 1.00 83.88 1144 ILE A CA 1
ATOM 9005 C C . ILE A 1 1144 ? 12.471 -8.703 11.182 1.00 83.88 1144 ILE A C 1
ATOM 9007 O O . ILE A 1 1144 ? 13.666 -8.919 10.980 1.00 83.88 1144 ILE A O 1
ATOM 9011 N N . PRO A 1 1145 ? 11.606 -8.541 10.161 1.00 82.94 1145 PRO A N 1
ATOM 9012 C CA . PRO A 1 1145 ? 12.036 -8.546 8.764 1.00 82.94 1145 PRO A CA 1
ATOM 9013 C C . PRO A 1 1145 ? 12.763 -7.243 8.392 1.00 82.94 1145 PRO A C 1
ATOM 9015 O O . PRO A 1 1145 ? 12.797 -6.290 9.169 1.00 82.94 1145 PRO A O 1
ATOM 9018 N N . GLU A 1 1146 ? 13.312 -7.204 7.176 1.00 87.75 1146 GLU A N 1
ATOM 9019 C CA . GLU A 1 1146 ? 13.971 -6.039 6.569 1.00 87.75 1146 GLU A CA 1
ATOM 9020 C C . GLU A 1 1146 ? 13.250 -4.709 6.864 1.00 87.75 1146 GLU A C 1
ATOM 9022 O O . GLU A 1 1146 ? 12.064 -4.547 6.571 1.00 87.75 1146 GLU A O 1
ATOM 9027 N N . LEU A 1 1147 ? 13.996 -3.739 7.406 1.00 91.75 1147 LEU A N 1
ATOM 9028 C CA . LEU A 1 1147 ? 13.490 -2.413 7.768 1.00 91.75 1147 LEU A CA 1
ATOM 9029 C C . LEU A 1 1147 ? 13.441 -1.486 6.545 1.00 91.75 1147 LEU A C 1
ATOM 9031 O O . LEU A 1 1147 ? 14.300 -0.624 6.343 1.00 91.75 1147 LEU A O 1
ATOM 9035 N N . ASP A 1 1148 ? 12.429 -1.686 5.706 1.00 93.06 1148 ASP A N 1
ATOM 9036 C CA . ASP A 1 1148 ? 12.243 -1.059 4.397 1.00 93.06 1148 ASP A CA 1
ATOM 9037 C C . ASP A 1 1148 ? 11.845 0.434 4.444 1.00 93.06 1148 ASP A C 1
ATOM 9039 O O . ASP A 1 1148 ? 11.707 1.042 5.511 1.00 93.06 1148 ASP A O 1
ATOM 9043 N N . TYR A 1 1149 ? 11.663 1.055 3.276 1.00 95.06 1149 TYR A N 1
ATOM 9044 C CA . TYR A 1 1149 ? 11.163 2.427 3.122 1.00 95.06 1149 TYR A CA 1
ATOM 9045 C C . TYR A 1 1149 ? 9.901 2.689 3.954 1.00 95.06 1149 TYR A C 1
ATOM 9047 O O . TYR A 1 1149 ? 9.019 1.838 4.031 1.00 95.06 1149 TYR A O 1
ATOM 9055 N N . LEU A 1 1150 ? 9.802 3.862 4.585 1.00 97.25 1150 LEU A N 1
ATOM 9056 C CA . LEU A 1 1150 ? 8.758 4.176 5.575 1.00 97.25 1150 LEU A CA 1
ATOM 9057 C C . LEU A 1 1150 ? 8.636 3.165 6.739 1.00 97.25 1150 LEU A C 1
ATOM 9059 O O . LEU A 1 1150 ? 7.561 3.038 7.325 1.00 97.25 1150 LEU A O 1
ATOM 9063 N N . THR A 1 1151 ? 9.717 2.467 7.117 1.00 97.44 1151 THR A N 1
ATOM 9064 C CA . THR A 1 1151 ? 9.818 1.814 8.439 1.00 97.44 1151 THR A CA 1
ATOM 9065 C C . THR A 1 1151 ? 9.475 2.796 9.549 1.00 97.44 1151 THR A C 1
ATOM 9067 O O . THR A 1 1151 ? 9.856 3.964 9.480 1.00 97.44 1151 THR A O 1
ATOM 9070 N N . GLN A 1 1152 ? 8.772 2.310 10.568 1.00 96.75 1152 GLN A N 1
ATOM 9071 C CA . GLN A 1 1152 ? 8.146 3.115 11.615 1.00 96.75 1152 GLN A CA 1
ATOM 9072 C C . GLN A 1 1152 ? 8.574 2.574 12.978 1.00 96.75 1152 GLN A C 1
ATOM 9074 O O . GLN A 1 1152 ? 8.413 1.379 13.219 1.00 96.75 1152 GLN A O 1
ATOM 9079 N N . ILE A 1 1153 ? 9.050 3.434 13.877 1.00 98.00 1153 ILE A N 1
ATOM 9080 C CA . ILE A 1 1153 ? 9.217 3.143 15.308 1.00 98.00 1153 ILE A CA 1
ATOM 9081 C C . ILE A 1 1153 ? 8.398 4.190 16.064 1.00 98.00 1153 ILE A C 1
ATOM 9083 O O . ILE A 1 1153 ? 8.716 5.374 16.016 1.00 98.00 1153 ILE A O 1
ATOM 9087 N N . SER A 1 1154 ? 7.318 3.766 16.714 1.00 97.81 1154 SER A N 1
ATOM 9088 C CA . SER A 1 1154 ? 6.324 4.641 17.343 1.00 97.81 1154 SER A CA 1
ATOM 9089 C C . SER A 1 1154 ? 6.259 4.370 18.840 1.00 97.81 1154 SER A C 1
ATOM 9091 O O . SER A 1 1154 ? 5.905 3.264 19.244 1.00 97.81 1154 SER A O 1
ATOM 9093 N N . PHE A 1 1155 ? 6.588 5.371 19.653 1.00 98.31 1155 PHE A N 1
ATOM 9094 C CA . PHE A 1 1155 ? 6.350 5.383 21.093 1.00 98.31 1155 PHE A CA 1
ATOM 9095 C C . PHE A 1 1155 ? 4.967 6.001 21.320 1.00 98.31 1155 PHE A C 1
ATOM 9097 O O . PHE A 1 1155 ? 4.786 7.205 21.156 1.00 98.31 1155 PHE A O 1
ATOM 9104 N N . GLU A 1 1156 ? 3.976 5.170 21.623 1.00 97.38 1156 GLU A N 1
ATOM 9105 C CA . GLU A 1 1156 ? 2.576 5.557 21.806 1.00 97.38 1156 GLU A CA 1
ATOM 9106 C C . GLU A 1 1156 ? 2.321 5.727 23.314 1.00 97.38 1156 GLU A C 1
ATOM 9108 O O . GLU A 1 1156 ? 2.383 4.741 24.054 1.00 97.38 1156 GLU A O 1
ATOM 9113 N N . LEU A 1 1157 ? 2.085 6.963 23.776 1.00 96.88 1157 LEU A N 1
ATOM 9114 C CA . LEU A 1 1157 ? 1.805 7.269 25.183 1.00 96.88 1157 LEU A CA 1
ATOM 9115 C C . LEU A 1 1157 ? 0.293 7.261 25.423 1.00 96.88 1157 LEU A C 1
ATOM 9117 O O . LEU A 1 1157 ? -0.457 8.021 24.806 1.00 96.88 1157 LEU A O 1
ATOM 9121 N N . TYR A 1 1158 ? -0.134 6.417 26.352 1.00 94.81 1158 TYR A N 1
ATOM 9122 C CA . TYR A 1 1158 ? -1.510 6.276 26.797 1.00 94.81 1158 TYR A CA 1
ATOM 9123 C C . TYR A 1 1158 ? -1.687 6.855 28.199 1.00 94.81 1158 TYR A C 1
ATOM 9125 O O . TYR A 1 1158 ? -0.805 6.716 29.045 1.00 94.81 1158 TYR A O 1
ATOM 9133 N N . GLU A 1 1159 ? -2.845 7.455 28.442 1.00 91.88 1159 GLU A N 1
ATOM 9134 C CA . GLU A 1 1159 ? -3.286 7.980 29.735 1.00 91.88 1159 GLU A CA 1
ATOM 9135 C C . GLU A 1 1159 ? -4.573 7.270 30.178 1.00 91.88 1159 GLU A C 1
ATOM 9137 O O . GLU A 1 1159 ? -5.405 6.910 29.344 1.00 91.88 1159 GLU A O 1
ATOM 9142 N N . SER A 1 1160 ? -4.751 7.068 31.479 1.00 87.56 1160 SER A N 1
ATOM 9143 C CA . SER A 1 1160 ? -6.027 6.696 32.089 1.00 87.56 1160 SER A CA 1
ATOM 9144 C C . SER A 1 1160 ? -6.290 7.635 33.251 1.00 87.56 1160 SER A C 1
ATOM 9146 O O . SER A 1 1160 ? -5.555 7.615 34.235 1.00 87.56 1160 SER A O 1
ATOM 9148 N N . GLU A 1 1161 ? -7.384 8.387 33.179 1.00 73.56 1161 GLU A N 1
ATOM 9149 C CA . GLU A 1 1161 ? -7.954 9.029 34.362 1.00 73.56 1161 GLU A CA 1
ATOM 9150 C C . GLU A 1 1161 ? -8.393 7.933 35.344 1.00 73.56 1161 GLU A C 1
ATOM 9152 O O . GLU A 1 1161 ? -9.207 7.069 35.004 1.00 73.56 1161 GLU A O 1
ATOM 9157 N N . SER A 1 1162 ? -7.842 7.938 36.553 1.00 55.25 1162 SER A N 1
ATOM 9158 C CA . SER A 1 1162 ? -8.334 7.140 37.672 1.00 55.25 1162 SER A CA 1
ATOM 9159 C C . SER A 1 1162 ? -9.308 7.986 38.480 1.00 55.25 1162 SER A C 1
ATOM 9161 O O . SER A 1 1162 ? -8.909 8.721 39.374 1.00 55.25 1162 SER A O 1
ATOM 9163 N N . LYS A 1 1163 ? -10.606 7.861 38.185 1.00 48.12 1163 LYS A N 1
ATOM 9164 C CA . LYS A 1 1163 ? -11.663 8.370 39.072 1.00 48.12 1163 LYS A CA 1
ATOM 9165 C C . LYS A 1 1163 ? -11.802 7.439 40.277 1.00 48.12 1163 LYS A C 1
ATOM 9167 O O . LYS A 1 1163 ? -12.714 6.613 40.327 1.00 48.12 1163 LYS A O 1
ATOM 9172 N N . THR A 1 1164 ? -10.840 7.520 41.190 1.00 43.62 1164 THR A N 1
ATOM 9173 C CA . THR A 1 1164 ? -10.794 6.738 42.426 1.00 43.62 1164 THR A CA 1
ATOM 9174 C C . THR A 1 1164 ? -11.717 7.331 43.485 1.00 43.62 1164 THR A C 1
ATOM 9176 O O . THR A 1 1164 ? -11.407 8.329 44.112 1.00 43.62 1164 THR A O 1
ATOM 9179 N N . GLU A 1 1165 ? -12.834 6.630 43.669 1.00 37.88 1165 GLU A N 1
ATOM 9180 C CA . GLU A 1 1165 ? -13.740 6.640 44.825 1.00 37.88 1165 GLU A CA 1
ATOM 9181 C C . GLU A 1 1165 ? -14.548 7.923 45.147 1.00 37.88 1165 GLU A C 1
ATOM 9183 O O . GLU A 1 1165 ? -14.052 9.048 45.099 1.00 37.88 1165 GLU A O 1
ATOM 9188 N N . PRO A 1 1166 ? -15.836 7.777 45.529 1.00 38.91 1166 PRO A N 1
ATOM 9189 C CA . PRO A 1 1166 ? -16.653 8.880 46.025 1.00 38.91 1166 PRO A CA 1
ATOM 9190 C C . PRO A 1 1166 ? -16.291 9.200 47.488 1.00 38.91 1166 PRO A C 1
ATOM 9192 O O . PRO A 1 1166 ? -17.023 8.837 48.409 1.00 38.91 1166 PRO A O 1
ATOM 9195 N N . GLY A 1 1167 ? -15.154 9.864 47.705 1.00 42.38 1167 GLY A N 1
ATOM 9196 C CA . GLY A 1 1167 ? -14.690 10.224 49.052 1.00 42.38 1167 GLY A CA 1
ATOM 9197 C C . GLY A 1 1167 ? -13.487 11.170 49.134 1.00 42.38 1167 GLY A C 1
ATOM 9198 O O . GLY A 1 1167 ? -13.318 11.827 50.162 1.00 42.38 1167 GLY A O 1
ATOM 9199 N N . GLU A 1 1168 ? -12.672 11.283 48.082 1.00 38.25 1168 GLU A N 1
ATOM 9200 C CA . GLU A 1 1168 ? -11.576 12.262 48.042 1.00 38.25 1168 GLU A CA 1
ATOM 9201 C C . GLU A 1 1168 ? -12.107 13.686 47.780 1.00 38.25 1168 GLU A C 1
ATOM 9203 O O . GLU A 1 1168 ? -13.186 13.883 47.216 1.00 38.25 1168 GLU A O 1
ATOM 9208 N N . LYS A 1 1169 ? -11.399 14.697 48.296 1.00 43.25 1169 LYS A N 1
ATOM 9209 C CA . LYS A 1 1169 ? -11.926 16.065 48.439 1.00 43.25 1169 LYS A CA 1
ATOM 9210 C C . LYS A 1 1169 ? -11.881 16.835 47.119 1.00 43.25 1169 LYS A C 1
ATOM 9212 O O . LYS A 1 1169 ? -10.940 16.689 46.342 1.00 43.25 1169 LYS A O 1
ATOM 9217 N N . GLU A 1 1170 ? -12.825 17.760 46.930 1.00 37.16 1170 GLU A N 1
ATOM 9218 C CA . GLU A 1 1170 ? -12.700 18.806 45.908 1.00 37.16 1170 GLU A CA 1
ATOM 9219 C C . GLU A 1 1170 ? -11.422 19.627 46.160 1.00 37.16 1170 GLU A C 1
ATOM 9221 O O . GLU A 1 1170 ? -11.369 20.457 47.069 1.00 37.16 1170 GLU A O 1
ATOM 9226 N N . GLY A 1 1171 ? -10.376 19.364 45.372 1.00 49.91 1171 GLY A N 1
ATOM 9227 C CA . GLY A 1 1171 ? -9.089 20.054 45.465 1.00 49.91 1171 GLY A CA 1
ATOM 9228 C C . GLY A 1 1171 ? -7.867 19.200 45.119 1.00 49.91 1171 GLY A C 1
ATOM 9229 O O . GLY A 1 1171 ? -6.865 19.767 44.686 1.00 49.91 1171 GLY A O 1
ATOM 9230 N N . ASP A 1 1172 ? -7.931 17.871 45.260 1.00 45.81 1172 ASP A N 1
ATOM 9231 C CA . ASP A 1 1172 ? -6.792 17.008 44.917 1.00 45.81 1172 ASP A CA 1
ATOM 9232 C C . ASP A 1 1172 ? -6.632 16.832 43.387 1.00 45.81 1172 ASP A C 1
ATOM 9234 O O . ASP A 1 1172 ? -7.622 16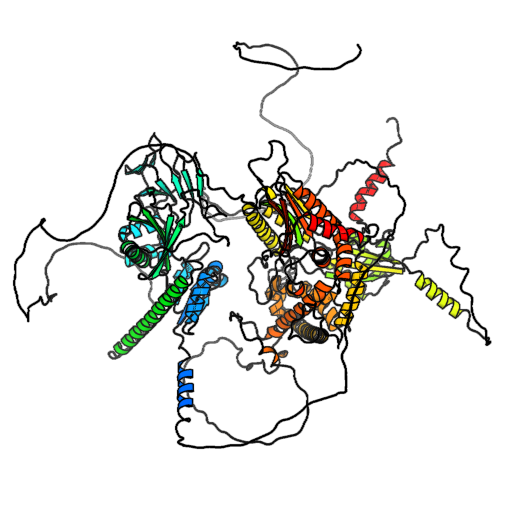.677 42.661 1.00 45.81 1172 ASP A O 1
ATOM 9238 N N . PRO A 1 1173 ? -5.395 16.883 42.850 1.00 50.16 1173 PRO A N 1
ATOM 9239 C CA . PRO A 1 1173 ? -5.152 16.806 41.414 1.00 50.16 1173 PRO A CA 1
ATOM 9240 C C . PRO A 1 1173 ? -5.327 15.374 40.889 1.00 50.16 1173 PRO A C 1
ATOM 9242 O O . PRO A 1 1173 ? -4.622 14.460 41.307 1.00 50.16 1173 PRO A O 1
ATOM 9245 N N . ASN A 1 1174 ? -6.225 15.201 39.914 1.00 53.38 1174 ASN A N 1
ATOM 9246 C CA . ASN A 1 1174 ? -6.558 13.921 39.276 1.00 53.38 1174 ASN A CA 1
ATOM 9247 C C . ASN A 1 1174 ? -5.296 13.152 38.813 1.00 53.38 1174 ASN A C 1
ATOM 9249 O O . ASN A 1 1174 ? -4.621 13.555 37.861 1.00 53.38 1174 ASN A O 1
ATOM 9253 N N . THR A 1 1175 ? -4.971 12.046 39.487 1.00 60.62 1175 THR A N 1
ATOM 9254 C CA . THR A 1 1175 ? -3.698 11.308 39.372 1.00 60.62 1175 THR A CA 1
ATOM 9255 C C . THR A 1 1175 ? -3.654 10.363 38.166 1.00 60.62 1175 THR A C 1
ATOM 9257 O O . THR A 1 1175 ? -3.466 9.155 38.296 1.00 60.62 1175 THR A O 1
ATOM 9260 N N . SER A 1 1176 ? -3.797 10.918 36.958 1.00 76.75 1176 SER A N 1
ATOM 9261 C CA . SER A 1 1176 ? -3.768 10.165 35.695 1.00 76.75 1176 SER A CA 1
ATOM 9262 C C . SER A 1 1176 ? -2.585 9.193 35.599 1.00 76.75 1176 SER A C 1
ATOM 9264 O O . SER A 1 1176 ? -1.421 9.593 35.642 1.00 76.75 1176 SER A O 1
ATOM 9266 N N . ALA A 1 1177 ? -2.892 7.911 35.398 1.00 86.50 1177 ALA A N 1
ATOM 9267 C CA . ALA A 1 1177 ? -1.903 6.864 35.173 1.00 86.50 1177 ALA A CA 1
ATOM 9268 C C . ALA A 1 1177 ? -1.442 6.861 33.707 1.00 86.50 1177 ALA A C 1
ATOM 9270 O O . ALA A 1 1177 ? -2.253 7.025 32.794 1.00 86.50 1177 ALA A O 1
ATOM 9271 N N . TYR A 1 1178 ? -0.153 6.615 33.464 1.00 93.50 1178 TYR A N 1
ATOM 9272 C CA . TYR A 1 1178 ? 0.444 6.666 32.126 1.00 93.50 1178 TYR A CA 1
ATOM 9273 C C . TYR A 1 1178 ? 1.109 5.338 31.740 1.00 93.50 1178 TYR A C 1
ATOM 9275 O O . TYR A 1 1178 ? 1.716 4.666 32.571 1.00 93.50 1178 TYR A O 1
ATOM 9283 N N . SER A 1 1179 ? 1.017 4.952 30.463 1.00 95.38 1179 SER A N 1
ATOM 9284 C CA . SER A 1 1179 ? 1.736 3.789 29.925 1.00 95.38 1179 SER A CA 1
ATOM 9285 C C . SER A 1 1179 ? 2.248 4.027 28.507 1.00 95.38 1179 SER A C 1
ATOM 9287 O O . SER A 1 1179 ? 1.568 4.625 27.677 1.00 95.38 1179 SER A O 1
ATOM 9289 N N . ILE A 1 1180 ? 3.448 3.532 28.203 1.00 97.50 1180 ILE A N 1
ATOM 9290 C CA . ILE A 1 1180 ? 4.044 3.588 26.865 1.00 97.50 1180 ILE A CA 1
ATOM 9291 C C . ILE A 1 1180 ? 3.933 2.219 26.195 1.00 97.50 1180 ILE A C 1
ATOM 9293 O O . ILE A 1 1180 ? 4.281 1.185 26.769 1.00 97.50 1180 ILE A O 1
ATOM 9297 N N . ARG A 1 1181 ? 3.511 2.215 24.930 1.00 96.62 1181 ARG A N 1
ATOM 9298 C CA . ARG A 1 1181 ? 3.656 1.075 24.022 1.00 96.62 1181 ARG A CA 1
ATOM 9299 C C . ARG A 1 1181 ? 4.588 1.455 22.880 1.00 96.62 1181 ARG A C 1
ATOM 9301 O O . ARG A 1 1181 ? 4.305 2.389 22.139 1.00 96.62 1181 ARG A O 1
ATOM 9308 N N . ILE A 1 1182 ? 5.664 0.695 22.685 1.00 97.81 1182 ILE A N 1
ATOM 9309 C CA . ILE A 1 1182 ? 6.485 0.813 21.478 1.00 97.81 1182 ILE A CA 1
ATOM 9310 C C . ILE A 1 1182 ? 5.905 -0.117 20.407 1.00 97.81 1182 ILE A C 1
ATOM 9312 O O . ILE A 1 1182 ? 5.669 -1.309 20.646 1.00 97.81 1182 ILE A O 1
ATOM 9316 N N . ALA A 1 1183 ? 5.678 0.425 19.216 1.00 96.25 1183 ALA A N 1
ATOM 9317 C CA . ALA A 1 1183 ? 5.195 -0.287 18.042 1.00 96.25 1183 ALA A CA 1
ATOM 9318 C C . ALA A 1 1183 ? 6.158 -0.096 16.859 1.00 96.25 1183 ALA A C 1
ATOM 9320 O O . ALA A 1 1183 ? 6.736 0.975 16.685 1.00 96.25 1183 ALA A O 1
ATOM 9321 N N . ILE A 1 1184 ? 6.321 -1.137 16.041 1.00 95.81 1184 ILE A N 1
ATOM 9322 C CA . ILE A 1 1184 ? 7.219 -1.158 14.882 1.00 95.81 1184 ILE A CA 1
ATOM 9323 C C . ILE A 1 1184 ? 6.475 -1.598 13.617 1.00 95.81 1184 ILE A C 1
ATOM 9325 O O . ILE A 1 1184 ? 5.677 -2.534 13.654 1.00 95.81 1184 ILE A O 1
ATOM 9329 N N . SER A 1 1185 ? 6.745 -0.956 12.482 1.00 95.44 1185 SER A N 1
ATOM 9330 C CA . SER A 1 1185 ? 6.403 -1.479 11.151 1.00 95.44 1185 SER A CA 1
ATOM 9331 C C . SER A 1 1185 ? 7.674 -1.575 10.306 1.00 95.44 1185 SER A C 1
ATOM 9333 O O . SER A 1 1185 ? 8.433 -0.607 10.299 1.00 95.44 1185 SER A O 1
ATOM 9335 N N . PRO A 1 1186 ? 7.889 -2.669 9.548 1.00 92.44 1186 PRO A N 1
ATOM 9336 C CA . PRO A 1 1186 ? 9.011 -2.808 8.616 1.00 92.44 1186 PRO A CA 1
ATOM 9337 C C . PRO A 1 1186 ? 8.834 -1.985 7.326 1.00 92.44 1186 PRO A C 1
ATOM 9339 O O . PRO A 1 1186 ? 9.565 -2.178 6.360 1.00 92.44 1186 PRO A O 1
ATOM 9342 N N . GLY A 1 1187 ? 7.841 -1.093 7.267 1.00 94.69 1187 GLY A N 1
ATOM 9343 C CA . GLY A 1 1187 ? 7.636 -0.213 6.126 1.00 94.69 1187 GLY A CA 1
ATOM 9344 C C . GLY A 1 1187 ? 7.073 -0.932 4.901 1.00 94.69 1187 GLY A C 1
ATOM 9345 O O . GLY A 1 1187 ? 6.314 -1.899 5.008 1.00 94.69 1187 GLY A O 1
ATOM 9346 N N . CYS A 1 1188 ? 7.434 -0.440 3.722 1.00 91.62 1188 CYS A N 1
ATOM 9347 C CA . CYS A 1 1188 ? 6.977 -0.882 2.405 1.00 91.62 1188 CYS A CA 1
ATOM 9348 C C . CYS A 1 1188 ? 7.641 -2.190 1.931 1.00 91.62 1188 CYS A C 1
ATOM 9350 O O . CYS A 1 1188 ? 8.077 -2.288 0.789 1.00 91.62 1188 CYS A O 1
ATOM 9352 N N . HIS A 1 1189 ? 7.736 -3.179 2.821 1.00 84.44 1189 HIS A N 1
ATOM 9353 C CA . HIS A 1 1189 ? 8.411 -4.455 2.588 1.00 84.44 1189 HIS A CA 1
ATOM 9354 C C . HIS A 1 1189 ? 7.590 -5.447 1.747 1.00 84.44 1189 HIS A C 1
ATOM 9356 O O . HIS A 1 1189 ? 6.416 -5.690 2.036 1.00 84.44 1189 HIS A O 1
ATOM 9362 N N . SER A 1 1190 ? 8.252 -6.085 0.775 1.00 79.25 1190 SER A N 1
ATOM 9363 C CA . SER A 1 1190 ? 7.773 -7.259 0.030 1.00 79.25 1190 SER A CA 1
ATOM 9364 C C . SER A 1 1190 ? 8.859 -8.337 -0.028 1.00 79.25 1190 SER A C 1
ATOM 9366 O O . SER A 1 1190 ? 10.048 -8.022 -0.088 1.00 79.25 1190 SER A O 1
ATOM 9368 N N . THR A 1 1191 ? 8.451 -9.608 -0.024 1.00 70.31 1191 THR A N 1
ATOM 9369 C CA . THR A 1 1191 ? 9.355 -10.769 -0.019 1.00 70.31 1191 THR A CA 1
ATOM 9370 C C . THR A 1 1191 ? 9.947 -11.090 -1.389 1.00 70.31 1191 THR A C 1
ATOM 9372 O O . THR A 1 1191 ? 11.066 -11.588 -1.449 1.00 70.31 1191 THR A O 1
ATOM 9375 N N . ASP A 1 1192 ? 9.216 -10.807 -2.473 1.00 77.56 1192 ASP A N 1
ATOM 9376 C CA . ASP A 1 1192 ? 9.701 -10.962 -3.851 1.00 77.56 1192 ASP A CA 1
ATOM 9377 C C . ASP A 1 1192 ? 9.193 -9.817 -4.757 1.00 77.56 1192 ASP A C 1
ATOM 9379 O O . ASP A 1 1192 ? 8.084 -9.868 -5.300 1.00 77.56 1192 ASP A O 1
ATOM 9383 N N . PRO A 1 1193 ? 9.988 -8.744 -4.911 1.00 77.44 1193 PRO A N 1
ATOM 9384 C CA . PRO A 1 1193 ? 9.719 -7.655 -5.845 1.00 77.44 1193 PRO A CA 1
ATOM 9385 C C . PRO A 1 1193 ? 9.809 -7.995 -7.339 1.00 77.44 1193 PRO A C 1
ATOM 9387 O O . PRO A 1 1193 ? 9.346 -7.178 -8.132 1.00 77.44 1193 PRO A O 1
ATOM 9390 N N . LEU A 1 1194 ? 10.379 -9.137 -7.751 1.00 79.75 1194 LEU A N 1
ATOM 9391 C CA . LEU A 1 1194 ? 10.440 -9.539 -9.165 1.00 79.75 1194 LEU A CA 1
ATOM 9392 C C . LEU A 1 1194 ? 9.134 -10.206 -9.612 1.00 79.75 1194 LEU A C 1
ATOM 9394 O O . LEU A 1 1194 ? 8.612 -9.879 -10.680 1.00 79.75 1194 LEU A O 1
ATOM 9398 N N . ASP A 1 1195 ? 8.572 -11.086 -8.782 1.00 72.81 1195 ASP A N 1
ATOM 9399 C CA . ASP A 1 1195 ? 7.329 -11.808 -9.090 1.00 72.81 1195 ASP A CA 1
ATOM 9400 C C . ASP A 1 1195 ? 6.053 -11.050 -8.657 1.00 72.81 1195 ASP A C 1
ATOM 9402 O O . ASP A 1 1195 ? 4.951 -11.355 -9.122 1.00 72.81 1195 ASP A O 1
ATOM 9406 N N . MET A 1 1196 ? 6.172 -10.001 -7.834 1.00 71.88 1196 MET A N 1
ATOM 9407 C CA . MET A 1 1196 ? 5.057 -9.113 -7.475 1.00 71.88 1196 MET A CA 1
ATOM 9408 C C . MET A 1 1196 ? 4.614 -8.235 -8.658 1.00 71.88 1196 MET A C 1
ATOM 9410 O O . MET A 1 1196 ? 5.367 -7.375 -9.114 1.00 71.88 1196 MET A O 1
ATOM 9414 N N . GLN A 1 1197 ? 3.372 -8.387 -9.125 1.00 65.19 1197 GLN A N 1
ATOM 9415 C CA . GLN A 1 1197 ? 2.761 -7.462 -10.091 1.00 65.19 1197 GLN A CA 1
ATOM 9416 C C . GLN A 1 1197 ? 2.449 -6.111 -9.423 1.00 65.19 1197 GLN A C 1
ATOM 9418 O O . GLN A 1 1197 ? 1.858 -6.078 -8.344 1.00 65.19 1197 GLN A O 1
ATOM 9423 N N . LEU A 1 1198 ? 2.851 -5.011 -10.065 1.00 67.00 1198 LEU A N 1
ATOM 9424 C CA . LEU A 1 1198 ? 2.666 -3.634 -9.590 1.00 67.00 1198 LEU A CA 1
ATOM 9425 C C . LEU A 1 1198 ? 1.719 -2.855 -10.508 1.00 67.00 1198 LEU A C 1
ATOM 9427 O O . LEU A 1 1198 ? 1.601 -3.160 -11.694 1.00 67.00 1198 LEU A O 1
ATOM 9431 N N . ASP A 1 1199 ? 1.070 -1.835 -9.950 1.00 68.62 1199 ASP A N 1
ATOM 9432 C CA . ASP A 1 1199 ? 0.285 -0.857 -10.704 1.00 68.62 1199 ASP A CA 1
ATOM 9433 C C . ASP A 1 1199 ? 1.181 0.250 -11.299 1.00 68.62 1199 ASP A C 1
ATOM 9435 O O . ASP A 1 1199 ? 2.396 0.282 -11.102 1.00 68.62 1199 ASP A O 1
ATOM 9439 N N . SER A 1 1200 ? 0.581 1.214 -12.002 1.00 73.44 1200 SER A N 1
ATOM 9440 C CA . SER A 1 1200 ? 1.293 2.340 -12.630 1.00 73.44 1200 SER A CA 1
ATOM 9441 C C . SER A 1 1200 ? 1.909 3.360 -11.649 1.00 73.44 1200 SER A C 1
ATOM 9443 O O . SER A 1 1200 ? 2.573 4.307 -12.097 1.00 73.44 1200 SER A O 1
ATOM 9445 N N . LYS A 1 1201 ? 1.735 3.174 -10.326 1.00 74.44 1201 LYS A N 1
ATOM 9446 C CA . LYS A 1 1201 ? 2.472 3.901 -9.277 1.00 74.44 1201 LYS A CA 1
ATOM 9447 C C . LYS A 1 1201 ? 3.857 3.294 -9.002 1.00 74.44 1201 LYS A C 1
ATOM 9449 O O . LYS A 1 1201 ? 4.656 3.952 -8.331 1.00 74.44 1201 LYS A O 1
ATOM 9454 N N . HIS A 1 1202 ? 4.108 2.050 -9.433 1.00 75.44 1202 HIS A N 1
ATOM 9455 C CA . HIS A 1 1202 ? 5.293 1.224 -9.126 1.00 75.44 1202 HIS A CA 1
ATOM 9456 C C . HIS A 1 1202 ? 5.599 1.068 -7.614 1.00 75.44 1202 HIS A C 1
ATOM 9458 O O . HIS A 1 1202 ? 6.712 0.711 -7.227 1.00 75.44 1202 HIS A O 1
ATOM 9464 N N . CYS A 1 1203 ? 4.640 1.347 -6.722 1.00 81.56 1203 CYS A N 1
ATOM 9465 C CA . CYS A 1 1203 ? 4.899 1.432 -5.283 1.00 81.56 1203 CYS A CA 1
ATOM 9466 C C . CYS A 1 1203 ? 4.527 0.154 -4.519 1.00 81.56 1203 CYS A C 1
ATOM 9468 O O . CYS A 1 1203 ? 3.415 -0.358 -4.640 1.00 81.56 1203 CYS A O 1
ATOM 9470 N N . ILE A 1 1204 ? 5.412 -0.294 -3.624 1.00 85.44 1204 ILE A N 1
ATOM 9471 C CA . ILE A 1 1204 ? 5.037 -1.251 -2.573 1.00 85.44 1204 ILE A CA 1
ATOM 9472 C C . ILE A 1 1204 ? 4.263 -0.496 -1.482 1.00 85.44 1204 ILE A C 1
ATOM 9474 O O . ILE A 1 1204 ? 4.718 0.560 -1.032 1.00 85.44 1204 ILE A O 1
ATOM 9478 N N . GLY A 1 1205 ? 3.110 -1.022 -1.060 1.00 84.69 1205 GLY A N 1
ATOM 9479 C CA . GLY A 1 1205 ? 2.317 -0.463 0.041 1.00 84.69 1205 GLY A CA 1
ATOM 9480 C C . GLY A 1 1205 ? 2.986 -0.649 1.409 1.00 84.69 1205 GLY A C 1
ATOM 9481 O O . GLY A 1 1205 ? 3.720 -1.610 1.625 1.00 84.69 1205 GLY A O 1
ATOM 9482 N N . CYS A 1 1206 ? 2.731 0.268 2.345 1.00 90.62 1206 CYS A N 1
ATOM 9483 C CA . CYS A 1 1206 ? 3.341 0.238 3.675 1.00 90.62 1206 CYS A CA 1
ATOM 9484 C C . CYS A 1 1206 ? 2.652 -0.778 4.605 1.00 90.62 1206 CYS A C 1
ATOM 9486 O O . CYS A 1 1206 ? 1.425 -0.784 4.725 1.00 90.62 1206 CYS A O 1
ATOM 9488 N N . ASN A 1 1207 ? 3.429 -1.618 5.292 1.00 90.12 1207 ASN A N 1
ATOM 9489 C CA . ASN A 1 1207 ? 2.899 -2.610 6.225 1.00 90.12 1207 ASN A CA 1
ATOM 9490 C C . ASN A 1 1207 ? 2.385 -1.976 7.532 1.00 90.12 1207 ASN A C 1
ATOM 9492 O O . ASN A 1 1207 ? 2.863 -0.934 7.989 1.00 90.12 1207 ASN A O 1
ATOM 9496 N N . GLN A 1 1208 ? 1.418 -2.639 8.172 1.00 88.50 1208 GLN A N 1
ATOM 9497 C CA . GLN A 1 1208 ? 0.841 -2.191 9.444 1.00 88.50 1208 GLN A CA 1
ATOM 9498 C C . GLN A 1 1208 ? 1.817 -2.347 10.622 1.00 88.50 1208 GLN A C 1
ATOM 9500 O O . GLN A 1 1208 ? 2.638 -3.268 10.653 1.00 88.50 1208 GLN A O 1
ATOM 9505 N N . LYS A 1 1209 ? 1.688 -1.465 11.624 1.00 91.69 1209 LYS A N 1
ATOM 9506 C CA . LYS A 1 1209 ? 2.440 -1.555 12.884 1.00 91.69 1209 LYS A CA 1
ATOM 9507 C C . LYS A 1 1209 ? 2.089 -2.826 13.660 1.00 91.69 1209 LYS A C 1
ATOM 9509 O O . LYS A 1 1209 ? 0.921 -3.183 13.798 1.00 91.69 1209 LYS A O 1
ATOM 9514 N N . LYS A 1 1210 ? 3.108 -3.452 14.244 1.00 91.38 1210 LYS A N 1
ATOM 9515 C CA . LYS A 1 1210 ? 3.011 -4.511 15.252 1.00 91.38 1210 LYS A CA 1
ATOM 9516 C C . LYS A 1 1210 ? 3.534 -3.981 16.586 1.00 91.38 1210 LYS A C 1
ATOM 9518 O O . LYS A 1 1210 ? 4.482 -3.204 16.631 1.00 91.38 1210 LYS A O 1
ATOM 9523 N N . SER A 1 1211 ? 2.922 -4.406 17.684 1.00 93.44 1211 SER A N 1
ATOM 9524 C CA . SER A 1 1211 ? 3.341 -4.027 19.038 1.00 93.44 1211 SER A CA 1
ATOM 9525 C C . SER A 1 1211 ? 4.668 -4.716 19.389 1.00 93.44 1211 SER A C 1
ATOM 9527 O O . SER A 1 1211 ? 4.701 -5.939 19.511 1.00 93.44 1211 SER A O 1
ATOM 9529 N N . LEU A 1 1212 ? 5.745 -3.936 19.540 1.00 94.44 1212 LEU A N 1
ATOM 9530 C CA . LEU A 1 1212 ? 7.088 -4.429 19.862 1.00 94.44 1212 LEU A CA 1
ATOM 9531 C C . LEU A 1 1212 ? 7.216 -4.748 21.357 1.00 94.44 1212 LEU A C 1
ATOM 9533 O O . LEU A 1 1212 ? 7.749 -5.794 21.704 1.00 94.44 1212 LEU A O 1
ATOM 9537 N N . THR A 1 1213 ? 6.688 -3.896 22.238 1.00 96.06 1213 THR A N 1
ATOM 9538 C CA . THR A 1 1213 ? 6.666 -4.105 23.702 1.00 96.06 1213 THR A CA 1
ATOM 9539 C C . THR A 1 1213 ? 5.270 -4.505 24.189 1.00 96.06 1213 THR A C 1
ATOM 9541 O O . THR A 1 1213 ? 4.299 -4.496 23.428 1.00 96.06 1213 THR A O 1
ATOM 9544 N N . LYS A 1 1214 ? 5.108 -4.830 25.479 1.00 93.94 1214 LYS A N 1
ATOM 9545 C CA . LYS A 1 1214 ? 3.796 -4.688 26.152 1.00 93.94 1214 LYS A CA 1
ATOM 9546 C C . LYS A 1 1214 ? 3.455 -3.190 26.317 1.00 93.94 1214 LYS A C 1
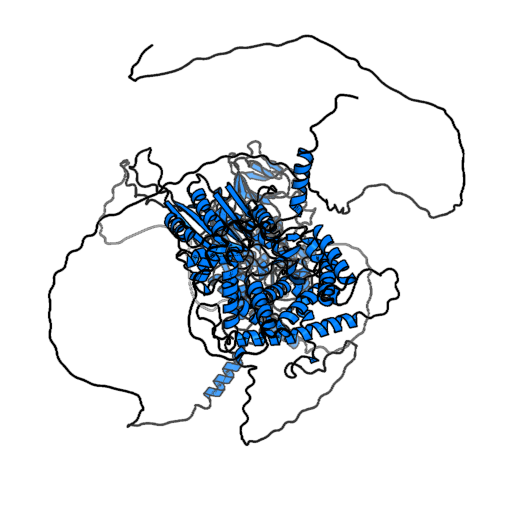ATOM 9548 O O . LYS A 1 1214 ? 4.246 -2.338 25.915 1.00 93.94 1214 LYS A O 1
ATOM 9553 N N . HIS A 1 1215 ? 2.286 -2.868 26.871 1.00 94.06 1215 HIS A N 1
ATOM 9554 C CA . HIS A 1 1215 ? 2.176 -1.587 27.575 1.00 94.06 1215 HIS A CA 1
ATOM 9555 C C . HIS A 1 1215 ? 3.108 -1.683 28.787 1.00 94.06 1215 HIS A C 1
ATOM 9557 O O . HIS A 1 1215 ? 3.080 -2.688 29.499 1.00 94.06 1215 HIS A O 1
ATOM 9563 N N . LEU A 1 1216 ? 3.978 -0.695 28.938 1.00 95.75 1216 LEU A N 1
ATOM 9564 C CA . LEU A 1 1216 ? 4.931 -0.560 30.030 1.00 95.75 1216 LEU A CA 1
ATOM 9565 C C . LEU A 1 1216 ? 4.593 0.721 30.790 1.00 95.75 1216 LEU A C 1
ATOM 9567 O O . LEU A 1 1216 ? 4.035 1.650 30.208 1.00 95.75 1216 LEU A O 1
ATOM 9571 N N . GLU A 1 1217 ? 4.932 0.772 32.071 1.00 94.69 1217 GLU A N 1
ATOM 9572 C CA . GLU A 1 1217 ? 4.893 2.016 32.843 1.00 94.69 1217 GLU A CA 1
ATOM 9573 C C . GLU A 1 1217 ? 5.849 3.049 32.180 1.00 94.69 1217 GLU A C 1
ATOM 9575 O O . GLU A 1 1217 ? 6.837 2.673 31.534 1.00 94.69 1217 GLU A O 1
ATOM 9580 N N . TRP A 1 1218 ? 5.490 4.338 32.203 1.00 94.94 1218 TRP A N 1
ATOM 9581 C CA . TRP A 1 1218 ? 6.159 5.370 31.411 1.00 94.94 1218 TRP A CA 1
ATOM 9582 C C . TRP A 1 1218 ? 7.492 5.848 32.011 1.00 94.94 1218 TRP A C 1
ATOM 9584 O O . TRP A 1 1218 ? 8.430 6.057 31.233 1.00 94.94 1218 TRP A O 1
ATOM 9594 N N . THR A 1 1219 ? 7.617 5.982 33.342 1.00 94.88 1219 THR A N 1
ATOM 9595 C CA . THR A 1 1219 ? 8.893 6.366 33.973 1.00 94.88 1219 THR A CA 1
ATOM 9596 C C . THR A 1 1219 ? 9.917 5.264 33.766 1.00 94.88 1219 THR A C 1
ATOM 9598 O O . THR A 1 1219 ? 11.008 5.559 33.295 1.00 94.88 1219 THR A O 1
ATOM 9601 N N . TYR A 1 1220 ? 9.536 3.995 33.933 1.00 96.38 1220 TYR A N 1
ATOM 9602 C CA . TYR A 1 1220 ? 10.385 2.836 33.657 1.00 96.38 1220 TYR A CA 1
ATOM 9603 C C . TYR A 1 1220 ? 10.994 2.873 32.245 1.00 96.38 1220 TYR A C 1
ATOM 9605 O O . TYR A 1 1220 ? 12.190 2.618 32.075 1.00 96.38 1220 TYR A O 1
ATOM 9613 N N . VAL A 1 1221 ? 10.210 3.226 31.217 1.00 95.75 1221 VAL A N 1
ATOM 9614 C CA . VAL A 1 1221 ? 10.722 3.369 29.841 1.00 95.75 1221 VAL A CA 1
ATOM 9615 C C . VAL A 1 1221 ? 11.664 4.572 29.717 1.00 95.75 1221 VAL A C 1
ATOM 9617 O O . VAL A 1 1221 ? 12.726 4.451 29.105 1.00 95.75 1221 VAL A O 1
ATOM 9620 N N . VAL A 1 1222 ? 11.311 5.722 30.296 1.00 95.62 1222 VAL A N 1
ATOM 9621 C CA . VAL A 1 1222 ? 12.142 6.939 30.269 1.00 95.62 1222 VAL A CA 1
ATOM 9622 C C . VAL A 1 1222 ? 13.476 6.739 30.998 1.00 95.62 1222 VAL A C 1
ATOM 9624 O O . VAL A 1 1222 ? 14.527 7.104 30.467 1.00 95.62 1222 VAL A O 1
ATOM 9627 N N . GLU A 1 1223 ? 13.451 6.124 32.176 1.00 95.88 1223 GLU A N 1
ATOM 9628 C CA . GLU A 1 1223 ? 14.595 5.858 33.048 1.00 95.88 1223 GLU A CA 1
ATOM 9629 C C . GLU A 1 1223 ? 15.524 4.808 32.438 1.00 95.88 1223 GLU A C 1
ATOM 9631 O O . GLU A 1 1223 ? 16.715 5.080 32.275 1.00 95.88 1223 GLU A O 1
ATOM 9636 N N . THR A 1 1224 ? 14.984 3.673 31.973 1.00 96.06 1224 THR A N 1
ATOM 9637 C CA . THR A 1 1224 ? 15.768 2.609 31.317 1.00 96.06 1224 THR A CA 1
ATOM 9638 C C . THR A 1 1224 ? 16.557 3.143 30.116 1.00 96.06 1224 THR A C 1
ATOM 9640 O O . THR A 1 1224 ? 17.720 2.782 29.926 1.00 96.06 1224 THR A O 1
ATOM 9643 N N . LEU A 1 1225 ? 15.965 4.043 29.317 1.00 93.12 1225 LEU A N 1
ATOM 9644 C CA . LEU A 1 1225 ? 16.676 4.708 28.221 1.00 93.12 1225 LEU A CA 1
ATOM 9645 C C . LEU A 1 1225 ? 17.698 5.738 28.734 1.00 93.12 1225 LEU A C 1
ATOM 9647 O O . LEU A 1 1225 ? 18.824 5.790 28.227 1.00 93.12 1225 LEU A O 1
ATOM 9651 N N . ARG A 1 1226 ? 17.330 6.536 29.746 1.00 93.31 1226 ARG A N 1
ATOM 9652 C CA . ARG A 1 1226 ? 18.160 7.598 30.339 1.00 93.31 1226 ARG A CA 1
ATOM 9653 C C . ARG A 1 1226 ? 19.441 7.064 30.977 1.00 93.31 1226 ARG A C 1
ATOM 9655 O O . ARG A 1 1226 ? 20.492 7.665 30.767 1.00 93.31 1226 ARG A O 1
ATOM 9662 N N . GLU A 1 1227 ? 19.398 5.921 31.660 1.00 93.38 1227 GLU A N 1
ATOM 9663 C CA . GLU A 1 1227 ? 20.582 5.258 32.231 1.00 93.38 1227 GLU A CA 1
ATOM 9664 C C . GLU A 1 1227 ? 21.724 5.108 31.213 1.00 93.38 1227 GLU A C 1
ATOM 9666 O O . GLU A 1 1227 ? 22.900 5.307 31.527 1.00 93.38 1227 GLU A O 1
ATOM 9671 N N . LYS A 1 1228 ? 21.394 4.763 29.960 1.00 88.50 1228 LYS A N 1
ATOM 9672 C CA . LYS A 1 1228 ? 22.407 4.432 28.947 1.00 88.50 1228 LYS A CA 1
ATOM 9673 C C . LYS A 1 1228 ? 23.044 5.685 28.331 1.00 88.50 1228 LYS A C 1
ATOM 9675 O O . LYS A 1 1228 ? 24.056 5.579 27.636 1.00 88.50 1228 LYS A O 1
ATOM 9680 N N . PHE A 1 1229 ? 22.522 6.884 28.620 1.00 88.94 1229 PHE A N 1
ATOM 9681 C CA . PHE A 1 1229 ? 22.973 8.160 28.044 1.00 88.94 1229 PHE A CA 1
ATOM 9682 C C . PHE A 1 1229 ? 24.408 8.566 28.409 1.00 88.94 1229 PHE A C 1
ATOM 9684 O O . PHE A 1 1229 ? 24.952 9.477 27.774 1.00 88.94 1229 PHE A O 1
ATOM 9691 N N . HIS A 1 1230 ? 24.999 7.930 29.422 1.00 86.94 1230 HIS A N 1
ATOM 9692 C CA . HIS A 1 1230 ? 26.356 8.195 29.906 1.00 86.94 1230 HIS A CA 1
ATOM 9693 C C . HIS A 1 1230 ? 27.394 7.171 29.413 1.00 86.94 1230 HIS A C 1
ATOM 9695 O O . HIS A 1 1230 ? 28.590 7.379 29.607 1.00 86.94 1230 HIS A O 1
ATOM 9701 N N . ARG A 1 1231 ? 26.956 6.086 28.752 1.00 84.44 1231 ARG A N 1
ATOM 9702 C CA . ARG A 1 1231 ? 27.817 4.966 28.326 1.00 84.44 1231 ARG A CA 1
ATOM 9703 C C . ARG A 1 1231 ? 28.793 5.328 27.200 1.00 84.44 1231 ARG A C 1
ATOM 9705 O O . ARG A 1 1231 ? 29.816 4.670 27.063 1.00 84.44 1231 ARG A O 1
ATOM 9712 N N . VAL A 1 1232 ? 28.506 6.374 26.419 1.00 81.38 1232 VAL A N 1
ATOM 9713 C CA . VAL A 1 1232 ? 29.382 6.874 25.345 1.00 81.38 1232 VAL A CA 1
ATOM 9714 C C . VAL A 1 1232 ? 29.572 8.388 25.450 1.00 81.38 1232 VAL A C 1
ATOM 9716 O O . VAL A 1 1232 ? 28.658 9.115 25.844 1.00 81.38 1232 VAL A O 1
ATOM 9719 N N . LYS A 1 1233 ? 30.751 8.882 25.056 1.00 71.94 1233 LYS A N 1
ATOM 9720 C CA . LYS A 1 1233 ? 31.045 10.319 24.941 1.00 71.94 1233 LYS A CA 1
ATOM 9721 C C . LYS A 1 1233 ? 31.107 10.698 23.464 1.00 71.94 1233 LYS A C 1
ATOM 9723 O O . LYS A 1 1233 ? 31.974 10.218 22.742 1.00 71.94 1233 LYS A O 1
ATOM 9728 N N . LEU A 1 1234 ? 30.193 11.558 23.015 1.00 67.38 1234 LEU A N 1
ATOM 9729 C CA . LEU A 1 1234 ? 30.239 12.094 21.654 1.00 67.38 1234 LEU A CA 1
ATOM 9730 C C . LEU A 1 1234 ? 31.408 13.094 21.528 1.00 67.38 1234 LEU A C 1
ATOM 9732 O O . LEU A 1 1234 ? 31.593 13.910 22.434 1.00 67.38 1234 LEU A O 1
ATOM 9736 N N . PRO A 1 1235 ? 32.185 13.070 20.429 1.00 61.25 1235 PRO A N 1
ATOM 9737 C CA . PRO A 1 1235 ? 33.244 14.046 20.185 1.00 61.25 1235 PRO A CA 1
ATOM 9738 C C . PRO A 1 1235 ? 32.667 15.451 19.950 1.00 61.25 1235 PRO A C 1
ATOM 9740 O O . PRO A 1 1235 ? 31.491 15.603 19.608 1.00 61.25 1235 PRO A O 1
ATOM 9743 N N . HIS A 1 1236 ? 33.508 16.486 20.063 1.00 53.88 1236 HIS A N 1
ATOM 9744 C CA . HIS A 1 1236 ? 33.138 17.874 19.759 1.00 53.88 1236 HIS A CA 1
ATOM 9745 C C . HIS A 1 1236 ? 32.866 18.087 18.254 1.00 53.88 1236 HIS A C 1
ATOM 9747 O O . HIS A 1 1236 ? 33.699 18.586 17.509 1.00 53.88 1236 HIS A O 1
ATOM 9753 N N . ARG A 1 1237 ? 31.658 17.690 17.840 1.00 50.94 1237 ARG A N 1
ATOM 9754 C CA . ARG A 1 1237 ? 30.879 18.142 16.678 1.00 50.94 1237 ARG A CA 1
ATOM 9755 C C . ARG A 1 1237 ? 31.674 18.465 15.399 1.00 50.94 1237 ARG A C 1
ATOM 9757 O O . ARG A 1 1237 ? 31.792 19.621 15.007 1.00 50.94 1237 ARG A O 1
ATOM 9764 N N . PHE A 1 1238 ? 32.083 17.420 14.683 1.00 43.62 1238 PHE A N 1
ATOM 9765 C CA . PHE A 1 1238 ? 32.503 17.532 13.283 1.00 43.62 1238 PHE A CA 1
ATOM 9766 C C . PHE A 1 1238 ? 31.323 18.010 12.411 1.00 43.62 1238 PHE A C 1
ATOM 9768 O O . PHE A 1 1238 ? 30.259 17.388 12.428 1.00 43.62 1238 PHE A O 1
ATOM 9775 N N . ILE A 1 1239 ? 31.495 19.104 11.662 1.00 45.84 1239 ILE A N 1
ATOM 9776 C CA . ILE A 1 1239 ? 30.541 19.582 10.648 1.00 45.84 1239 ILE A CA 1
ATOM 9777 C C . ILE A 1 1239 ? 31.348 19.973 9.401 1.00 45.84 1239 ILE A C 1
ATOM 9779 O O . ILE A 1 1239 ? 32.137 20.910 9.497 1.00 45.84 1239 ILE A O 1
ATOM 9783 N N . PRO A 1 1240 ? 31.156 19.327 8.237 1.00 40.03 1240 PRO A N 1
ATOM 9784 C CA . PRO A 1 1240 ? 31.758 19.792 6.989 1.00 40.03 1240 PRO A CA 1
ATOM 9785 C C . PRO A 1 1240 ? 31.308 21.222 6.660 1.00 40.03 1240 PRO A C 1
ATOM 9787 O O . PRO A 1 1240 ? 30.113 21.533 6.722 1.00 40.03 1240 PRO A O 1
ATOM 9790 N N . ILE A 1 1241 ? 32.250 22.095 6.298 1.00 40.22 1241 ILE A N 1
ATOM 9791 C CA . ILE A 1 1241 ? 31.945 23.491 5.963 1.00 40.22 1241 ILE A CA 1
ATOM 9792 C C . ILE A 1 1241 ? 31.309 23.537 4.567 1.00 40.22 1241 ILE A C 1
ATOM 9794 O O . ILE A 1 1241 ? 31.933 23.181 3.566 1.00 40.22 1241 ILE A O 1
ATOM 9798 N N . ASN A 1 1242 ? 30.054 23.991 4.495 1.00 42.03 1242 ASN A N 1
ATOM 9799 C CA . ASN A 1 1242 ? 29.363 24.234 3.231 1.00 42.03 1242 ASN A CA 1
ATOM 9800 C C . ASN A 1 1242 ? 29.764 25.609 2.676 1.00 42.03 1242 ASN A C 1
ATOM 9802 O O . ASN A 1 1242 ? 29.259 26.637 3.130 1.00 42.03 1242 ASN A O 1
ATOM 9806 N N . LEU A 1 1243 ? 30.646 25.630 1.674 1.00 42.72 1243 LEU A N 1
ATOM 9807 C CA . LEU A 1 1243 ? 31.122 26.875 1.058 1.00 42.72 1243 LEU A CA 1
ATOM 9808 C C . LEU A 1 1243 ? 30.022 27.646 0.301 1.00 42.72 1243 LEU A C 1
ATOM 9810 O O . LEU A 1 1243 ? 30.177 28.845 0.082 1.00 42.72 1243 LEU A O 1
ATOM 9814 N N . GLY A 1 1244 ? 28.884 27.015 -0.017 1.00 41.56 1244 GLY A N 1
ATOM 9815 C CA . GLY A 1 1244 ? 27.708 27.713 -0.550 1.00 41.56 1244 GLY A CA 1
ATOM 9816 C C . GLY A 1 1244 ? 27.069 28.684 0.455 1.00 41.56 1244 GLY A C 1
ATOM 9817 O O . GLY A 1 1244 ? 26.665 29.780 0.080 1.00 41.56 1244 GLY A O 1
ATOM 9818 N N . GLU A 1 1245 ? 27.051 28.340 1.750 1.00 39.91 1245 GLU A N 1
ATOM 9819 C CA . GLU A 1 1245 ? 26.568 29.240 2.816 1.00 39.91 1245 GLU A CA 1
ATOM 9820 C C . GLU A 1 1245 ? 27.593 30.346 3.152 1.00 39.91 1245 GLU A C 1
ATOM 9822 O O . GLU A 1 1245 ? 27.227 31.391 3.693 1.00 39.91 1245 GLU A O 1
ATOM 9827 N N . ALA A 1 1246 ? 28.877 30.151 2.822 1.00 36.72 1246 ALA A N 1
ATOM 9828 C CA . ALA A 1 1246 ? 29.953 31.077 3.185 1.00 36.72 1246 ALA A CA 1
ATOM 9829 C C . ALA A 1 1246 ? 29.881 32.428 2.447 1.00 36.72 1246 ALA A C 1
ATOM 9831 O O . ALA A 1 1246 ? 30.207 33.454 3.047 1.00 36.72 1246 ALA A O 1
ATOM 9832 N N . LYS A 1 1247 ? 29.378 32.454 1.199 1.00 37.25 1247 LYS A N 1
ATOM 9833 C CA . LYS A 1 1247 ? 29.186 33.689 0.405 1.00 37.25 1247 LYS A CA 1
ATOM 9834 C C . LYS A 1 1247 ? 28.327 34.745 1.125 1.00 37.25 1247 LYS A C 1
ATOM 9836 O O . LYS A 1 1247 ? 28.523 35.937 0.916 1.00 37.25 1247 LYS A O 1
ATOM 9841 N N . TYR A 1 1248 ? 27.420 34.322 2.010 1.00 34.97 1248 TYR A N 1
ATOM 9842 C CA . TYR A 1 1248 ? 26.560 35.209 2.807 1.00 34.97 1248 TYR A CA 1
ATOM 9843 C C . TYR A 1 1248 ? 27.205 35.732 4.106 1.00 34.97 1248 TYR A C 1
ATOM 9845 O O . TYR A 1 1248 ? 26.555 36.467 4.847 1.00 34.97 1248 TYR A O 1
ATOM 9853 N N . ARG A 1 1249 ? 28.455 35.357 4.421 1.00 33.50 1249 ARG A N 1
ATOM 9854 C CA . ARG A 1 1249 ? 29.163 35.813 5.634 1.00 33.50 1249 ARG A CA 1
ATOM 9855 C C . ARG A 1 1249 ? 30.314 36.776 5.358 1.00 33.50 1249 ARG A C 1
ATOM 9857 O O . ARG A 1 1249 ? 30.453 37.730 6.117 1.00 33.50 1249 ARG A O 1
ATOM 9864 N N . THR A 1 1250 ? 31.083 36.593 4.285 1.00 33.50 1250 THR A N 1
ATOM 9865 C CA . THR A 1 1250 ? 32.126 37.562 3.886 1.00 33.50 1250 THR A CA 1
ATOM 9866 C C . THR A 1 1250 ? 31.522 38.926 3.553 1.00 33.50 1250 THR A C 1
ATOM 9868 O O . THR A 1 1250 ? 31.909 39.918 4.159 1.00 33.50 1250 THR A O 1
ATOM 9871 N N . HIS A 1 1251 ? 30.452 38.972 2.751 1.00 32.78 1251 HIS A N 1
ATOM 9872 C CA . HIS A 1 1251 ? 29.748 40.225 2.431 1.00 32.78 1251 HIS A CA 1
ATOM 9873 C C . HIS A 1 1251 ? 29.101 40.955 3.626 1.00 32.78 1251 HIS A C 1
ATOM 9875 O O . HIS A 1 1251 ? 28.674 42.092 3.468 1.00 32.78 1251 HIS A O 1
ATOM 9881 N N . VAL A 1 1252 ? 29.029 40.350 4.818 1.00 36.44 1252 VAL A N 1
ATOM 9882 C CA . VAL A 1 1252 ? 28.603 41.052 6.046 1.00 36.44 1252 VAL A CA 1
ATOM 9883 C C . VAL A 1 1252 ? 29.810 41.516 6.871 1.00 36.44 1252 VAL A C 1
ATOM 9885 O O . VAL A 1 1252 ? 29.727 42.545 7.532 1.00 36.44 1252 VAL A O 1
ATOM 9888 N N . ALA A 1 1253 ? 30.943 40.811 6.810 1.00 34.56 1253 ALA A N 1
ATOM 9889 C CA . ALA A 1 1253 ? 32.180 41.237 7.462 1.00 34.56 1253 ALA A CA 1
ATOM 9890 C C . ALA A 1 1253 ? 32.820 42.439 6.744 1.00 34.56 1253 ALA A C 1
ATOM 9892 O O . ALA A 1 1253 ? 33.118 43.451 7.379 1.00 34.56 1253 ALA A O 1
ATOM 9893 N N . ASP A 1 1254 ? 32.964 42.358 5.419 1.00 35.28 1254 ASP A N 1
ATOM 9894 C CA . ASP A 1 1254 ? 33.705 43.352 4.635 1.00 35.28 1254 ASP A CA 1
ATOM 9895 C C . ASP A 1 1254 ? 32.942 44.685 4.508 1.00 35.28 1254 ASP A C 1
ATOM 9897 O O . ASP A 1 1254 ? 33.546 45.755 4.483 1.00 35.28 1254 ASP A O 1
ATOM 9901 N N . THR A 1 1255 ? 31.603 44.656 4.510 1.00 35.81 1255 THR A N 1
ATOM 9902 C CA . THR A 1 1255 ? 30.771 45.874 4.470 1.00 35.81 1255 THR A CA 1
ATOM 9903 C C . THR A 1 1255 ? 30.697 46.597 5.822 1.00 35.81 1255 THR A C 1
ATOM 9905 O O . THR A 1 1255 ? 30.542 47.815 5.843 1.00 35.81 1255 THR A O 1
ATOM 9908 N N . VAL A 1 1256 ? 30.876 45.903 6.953 1.00 37.69 1256 VAL A N 1
ATOM 9909 C CA . VAL A 1 1256 ? 30.881 46.533 8.294 1.00 37.69 1256 VAL A CA 1
ATOM 9910 C C . VAL A 1 1256 ? 32.207 47.249 8.603 1.00 37.69 1256 VAL A C 1
ATOM 9912 O O . VAL A 1 1256 ? 32.243 48.123 9.464 1.00 37.69 1256 VAL A O 1
ATOM 9915 N N . LEU A 1 1257 ? 33.284 46.950 7.868 1.00 35.84 1257 LEU A N 1
ATOM 9916 C CA . LEU A 1 1257 ? 34.596 47.599 8.015 1.00 35.84 1257 LEU A CA 1
ATOM 9917 C C . LEU A 1 1257 ? 34.845 48.770 7.040 1.00 35.84 1257 LEU A C 1
ATOM 9919 O O . LEU A 1 1257 ? 35.909 49.382 7.104 1.00 35.84 1257 LEU A O 1
ATOM 9923 N N . ALA A 1 1258 ? 33.895 49.096 6.153 1.00 34.88 1258 ALA A N 1
ATOM 9924 C CA . ALA A 1 1258 ? 34.146 49.971 4.999 1.00 34.88 1258 ALA A CA 1
ATOM 9925 C C . ALA A 1 1258 ? 33.457 51.356 5.012 1.00 34.88 1258 ALA A C 1
ATOM 9927 O O . ALA A 1 1258 ? 33.794 52.184 4.168 1.00 34.88 1258 ALA A O 1
ATOM 9928 N N . THR A 1 1259 ? 32.510 51.647 5.920 1.00 32.22 1259 THR A N 1
ATOM 9929 C CA . THR A 1 1259 ? 31.705 52.897 5.863 1.00 32.22 1259 THR A CA 1
ATOM 9930 C C . THR A 1 1259 ? 31.600 53.682 7.178 1.00 32.22 1259 THR A C 1
ATOM 9932 O O . THR A 1 1259 ? 30.528 54.146 7.559 1.00 32.22 1259 THR A O 1
ATOM 9935 N N . THR A 1 1260 ? 32.742 53.903 7.826 1.00 33.38 1260 THR A N 1
ATOM 9936 C CA . THR A 1 1260 ? 33.048 55.117 8.613 1.00 33.38 1260 THR A CA 1
ATOM 9937 C C . THR A 1 1260 ? 34.534 55.390 8.375 1.00 33.38 1260 THR A C 1
ATOM 9939 O O . THR A 1 1260 ? 35.367 54.719 8.973 1.00 33.38 1260 THR A O 1
ATOM 9942 N N . THR A 1 1261 ? 34.911 56.262 7.435 1.00 34.34 1261 THR A N 1
ATOM 9943 C CA . THR A 1 1261 ? 34.858 57.723 7.634 1.00 34.34 1261 THR A CA 1
ATOM 9944 C C . THR A 1 1261 ? 34.612 58.571 6.369 1.00 34.34 1261 THR A C 1
ATOM 9946 O O . THR A 1 1261 ? 35.264 58.394 5.346 1.00 34.34 1261 THR A O 1
ATOM 9949 N N . GLY A 1 1262 ? 33.797 59.627 6.529 1.00 36.75 1262 GLY A N 1
ATOM 9950 C CA . GLY A 1 1262 ? 33.841 60.873 5.737 1.00 36.75 1262 GLY A CA 1
ATOM 9951 C C . GLY A 1 1262 ? 33.067 60.910 4.406 1.00 36.75 1262 GLY A C 1
ATOM 9952 O O . GLY A 1 1262 ? 32.547 59.884 3.972 1.00 36.75 1262 GLY A O 1
ATOM 9953 N N . PRO A 1 1263 ? 33.003 62.086 3.738 1.00 45.00 1263 PRO A N 1
ATOM 9954 C CA . PRO A 1 1263 ? 33.462 63.419 4.161 1.00 45.00 1263 PRO A CA 1
ATOM 9955 C C . PRO A 1 1263 ? 32.289 64.400 4.421 1.00 45.00 1263 PRO A C 1
ATOM 9957 O O . PRO A 1 1263 ? 31.122 64.033 4.325 1.00 45.00 1263 PRO A O 1
ATOM 9960 N N . SER A 1 1264 ? 32.589 65.671 4.720 1.00 41.25 1264 SER A N 1
ATOM 9961 C CA . SER A 1 1264 ? 31.584 66.747 4.727 1.00 41.25 1264 SER A CA 1
ATOM 9962 C C . SER A 1 1264 ? 31.528 67.463 3.374 1.00 41.25 1264 SER A C 1
ATOM 9964 O O . SER A 1 1264 ? 32.447 68.210 3.060 1.00 41.25 1264 SER A O 1
ATOM 9966 N N . GLN A 1 1265 ? 30.413 67.279 2.660 1.00 42.31 1265 GLN A N 1
ATOM 9967 C CA . GLN A 1 1265 ? 29.888 68.100 1.552 1.00 42.31 1265 GLN A CA 1
ATOM 9968 C C . GLN A 1 1265 ? 30.781 68.358 0.320 1.00 42.31 1265 GLN A C 1
ATOM 9970 O O . GLN A 1 1265 ? 31.673 69.204 0.331 1.00 42.31 1265 GLN A O 1
ATOM 9975 N N . ALA A 1 1266 ? 30.365 67.768 -0.802 1.00 31.83 1266 ALA A N 1
ATOM 9976 C CA . ALA A 1 1266 ? 29.799 68.532 -1.919 1.00 31.83 1266 ALA A CA 1
ATOM 9977 C C . ALA A 1 1266 ? 28.576 67.768 -2.459 1.00 31.83 1266 ALA A C 1
ATOM 9979 O O . ALA A 1 1266 ? 28.633 66.518 -2.413 1.00 31.83 1266 ALA A O 1
#

InterPro domains:
  IPR000560 Histidine phosphatase superfamily, clade-2 [PF00328] (613-1163)
  IPR013651 ATP-grasp fold, RimK-type [PF08443] (388-481)
  IPR029033 Histidine phosphatase superfamily [G3DSA:3.40.50.1240] (600-1212)
  IPR029033 Histidine phosphatase superfamily [SSF53254] (590-1209)
  IPR037446 Histidine acid phosphatase, VIP1 family [PTHR12750] (147-1206)
  IPR040557 VIP1, N-terminal [PF18086] (175-263)

Foldseek 3Di:
DDDDDDDDDDDDDDDDDDDDDYDDDDDDDDDDDDDDDDDDDDDDDDDDDDDDDDDDDDDDDDDDDDDDDDDDDDDDDDDDDDDDDDDDDDDDDDDDDDDDDDDDDDDDDDDDDDDDDDDDDDDDDDDDDDDDDDDDDDDYDDDDDDDDDDDDDVVPVVVVVVVVVVVQQADQLWEEEEQEECCVCVDPLNVLLVCLLPVSVNYHYDYFYPCCQPPNQLVPTDATQEYEHADDVPGPLVSVVVNCVVRVHHYLFDSLLNLLQFFVVSVVVLCVLLVAFAFDKDWAAQFQDDAADPVSQVVLCVQRVDHDDHRNRDDHFPDWDADPQLAWTDTNNDIDGPQKKKAARGNPFQQIKTAHPPQQATKTAHDDDQQFGIAGDSRRSHDDPPHIIMIGHDFDFPVQWKKKWWAQALQDIWIKIFRHCRPHRGFDADPVRHGDIGTDDDDPVRSVSSNSSCRSSRQNTWMWIWGQHPNDIHTDHTNGHDDDPPDVVSSVVNSVSVSVVSSVVSVVVVVVVVVVVVVPPDDDDDDDDDDDDDDDDDDDDDDDDDDDDDDDPDDDDPDDDDDDDDDDDDDDDDDDDDDDDDDDDDDDDDDDDDDDDDDDDDDDDDDFDFPWAFLAWEKEWAFFDWWQKDKDKDKFQDDLLVCLCVPPPAKAKAADVSLVSVLVSLVVCCVVVRDDNVSSVVSNVCSVVPNPAPPKMKIKGFDFDDPVVVVVVVVVVVVVVPDDDDDDDDDDDDDDDDPPPDPDDDPDDGDGRMMMIMIIHIRAHWLLSLVQLQVQLLVLLSVCVVRPNQQLVAEQAEFEPDNSLVVSRLSSNCNNNVHHDDPVRYHHDNLLDQLQCLLVVLLVVLLVVVLVQLDPPHAQDPQAQFDPLDDRNVVLLVLLLVLLVVQLVLLVVLVVVQQVVQDDDDDDPPPPDDDPGSLCVLDVDAISPDGPVNLVVLSVVLSCQRHVDPGHRLVSLVSVLSSLLCCLLTVLSSVCSSRQGDPVSDDPVPDDDPPDDDDDDDDDDDDDDDDDDDDDDDDDDDDDDDDDDDPPPDSPPPPPDDDDDPDDPDPPSCPSVQSSNVSSVSSCSRRVLSSCDDDLVSLQASLCLSCLVVVVVSLVVLVVSVPDPTRHYYYYGHHPSNVSSPVSLCVSLPPDWPARPNRDDALDHGKMWMWGKIKTFDPPDPPDDDPDPGPIFMWIWIKIWSFLDDPDSNRDDDDPSSYRHTDDIDTTHDTHGSVCSSVSSVVSSPVDDRPDDDDHDHVVVVVVPVVVVVVVPPPDDDDDDD

Organism: NCBI:txid341454